Protein AF-0000000073532898 (afdb_homodimer)

Nearest PDB structures (foldseek):
  6els-assembly1_A  TM=5.341E-01  e=1.015E-02  Malus domestica
  6hqj-assembly1_A  TM=5.996E-01  e=2.644E-02  Solanum lycopersicum
  6els-assembly1_A  TM=5.144E-01  e=5.139E-03  Malus domestica
  6hqj-assembly1_A  TM=5.994E-01  e=3.825E-02  Solanum lycopersicum

Sequence (860 aa):
MLACSAAAVEANNNGWRPRVRKELRSLTDREYRCFITGSAVMQSLSTASGRRLYGPKYISYDELIVKHAVATNDPRGDQGHNGPPFMTFHRAFLLELEESLLAICPDMKALPYWDLTLDNPITGKYWNTPNAIMTEKYAGAQDGNALVGSGVITGVWAWRQVKRFIPQQWSPKILKVYNGSAYGLVRGPTNTNYNPLVTRYPTANLATIIKAGNESGISKLPFANEVAVPFSANWLITQGGKLALYYPVQNYLRCLDPKNYPDWMSWGFCCDLTILMNAPSSVDKTKYINPVVKATTLLHAGPHWTTGGMSLTDSKTTGGMSLADSKSIGDMFDVSTSPNEPLMFPIHHANLDRSNMLWQANALKTDRTMLAKFWGYPKSKAEYSTASDGTLLDDVVNSVSPFDRLFSVPPANGWGYTHKELPNYRQISGMLACSAAAVEANNNGWRPRVRKELRSLTDREYRCFITGSAVMQSLSTASGRRLYGPKYISYDELIVKHAVATNDPRGDQGHNGPPFMTFHRAFLLELEESLLAICPDMKALPYWDLTLDNPITGKYWNTPNAIMTEKYAGAQDGNALVGSGVITGVWAWRQVKRFIPQQWSPKILKVYNGSAYGLVRGPTNTNYNPLVTRYPTANLATIIKAGNESGISKLPFANEVAVPFSANWLITQGGKLALYYPVQNYLRCLDPKNYPDWMSWGFCCDLTILMNAPSSVDKTKYINPVVKATTLLHAGPHWTTGGMSLTDSKTTGGMSLADSKSIGDMFDVSTSPNEPLMFPIHHANLDRSNMLWQANALKTDRTMLAKFWGYPKSKAEYSTASDGTLLDDVVNSVSPFDRLFSVPPANGWGYTHKELPNYRQISG

Secondary structure (DSSP, 8-state):
------------TTSPPPEEE-BGGGS-HHHHHHHHHHHHHHHHS-HHHHHHHH-TT---HHHHHHHHHHHHH-TT--TTTSSTHHHHHHHHHHHHHHHHHHHH-GGG-S--B--GGGG-TTT-TTTTSTTSSSSTTTT--SSPBGGGTSB--SSTTTTPBPPBP-GGGS-HHHHTT----TTSBSS-TT-----SB-B------HHHHHHHHHHTTSTTSTTHHHHHSS--TTTTB-TTSSB-----HHHHHHTT-TTTS-SHHHHHHHH-GGGGGG-SSHHHHHHHHHHHTTS-TTTTHHHHHHHH-B--------SSS-------B-TTT-TTTGGGSTTHHHHHHHHHHHHHHHHHHHHHHH-GGGTTTGGG---STTT-TTPPTT-STTS-TTTTS--TTTSSS--TT-S-EEETTSTT-GGGG-/------------TTSPPPEEE-BGGGS-HHHHHHHHHHHHHHHHS-HHHHHHHH-TT---HHHHHHHHHHHHH-TT--TTTSSTHHHHHHHHHHHHHHHHHHHH-GGG-S--B--GGGG-TTT-TTTTSTTSSSSTTTT--SSPBGGGTSB--SSTTTTPBPPBP-GGGS-HHHHTT----TTSBSS-TT-----SB-B------HHHHHHHHHHTTSTTSTTHHHHHTTT-TTTTB-TTSSB-----HHHHHHTT-TTT--SHHHHHHHH-GGGGGG-SSHHHHHHHHHHHTTS-TTTTHHHHHHHH-B-------GGGS-------B-TTT-TTTGGGSTTHHHHHHHHHHHHHHHHHHHHHHH-GGGTTTGGG---STTT-TTPPTT-STTS-TTTTS--TTTSSS--TT-S-EEETTSTT-GGGG-

Foldseek 3Di:
DPPLPQPPQAQPPVRFGFQAAAAQLPDDPLLNVLQLVLLVVLQPDAQVRLCVPLNNLAHHLLLLLLLLLLQCQPPLHRQDPAAQQPLVVLVLSLLSSFSNSCSRPVSNSGQYAHPLQLCACPDHVCPPHCSHCCHQAHQHHLWADVVQPRFAQGHPCHQPFFDFFDPVVDDPLSCVRDRDDPLRTSFHPLALANRRGQHAHFQDFPVVVLVVCVVVCVCVVPCCVVLVVVVVCPQLQPDPRGRDSGAHPVLLVVLLACVLVVFPLLSLQSQAVNHCVLFPDPVRNVVNCVSSSVHNNCLPVSSLRRRWHWDPPDQPPDPPPRPPRNTNIGLSVRSSRNCSSVRCVSNSSVVVNQSVVSSVVNSCVVPVCCVVCVRVFAADCVSRVSDRAQNHVPGQHSVSSGSCSLPPDQPPSGSRHHYSVDRNPVRPPD/DPPLPQPPQAQPPVRFGFQAAAAQLPDDPLLNVLQLVLLVVLQPDAQVRLCVPLNNLAHHLLLLLLLLLLQCQPPLHRLDPEAQQVLVVLVLSLLSSFSNSCSRPVSNSGQYAHPLQLCACPDHVCPPHCSHCCHQAHQHHLWADVVQPRFAQGHPCHQPFFDFFDPVVDDPLSCVRDRDDPLRTSFHPLALANRRGQHAHFQDFPVVVLVVCVVVCVCVVPCCVVLVVVVPQPFLPPDPRGRDSHAHPVLLVVLLACVLVVFPLLSLCSQAVNHCVLFPDPVSNVVNCVSSSVHDNCLPVSSLRRRWHWDPPPQPPDPPPRPPRNTNIGLSVRSSRNCSSVRCVSNSSVVVNQSVVSSVVNSCVVPVCCVVCVRVFAADCVSRVSDRAQNHVPGQHSVSSGSCSLPVDQPPSGSRHHYSVDRNPVPPSD

Organism: NCBI:txid2649997

pLDDT: mean 78.03, std 21.21, range [20.97, 98.81]

InterPro domains:
  IPR002227 Tyrosinase copper-binding domain [PF00264] (60-361)
  IPR002227 Tyrosinase copper-binding domain [PS00497] (81-98)
  IPR008922 Di-copper centre-containing domain superfamily [G3DSA:1.10.1280.10] (2-406)
  IPR008922 Di-copper centre-containing domain superfamily [SSF48056] (18-422)
  IPR050316 Tyrosinase and Hemocyanin [PTHR11474] (14-366)

Structure (mmCIF, N/CA/C/O backbone):
data_AF-0000000073532898-model_v1
#
loop_
_entity.id
_entity.type
_entity.pdbx_description
1 polymer 'Tyrosinase copper-binding domain-containing protein'
#
loop_
_atom_site.group_PDB
_atom_site.id
_atom_site.type_symbol
_atom_site.label_atom_id
_atom_site.label_alt_id
_atom_site.label_comp_id
_atom_site.label_asym_id
_atom_site.label_entity_id
_atom_site.label_seq_id
_atom_site.pdbx_PDB_ins_code
_atom_site.Cartn_x
_atom_site.Cartn_y
_atom_site.Cartn_z
_atom_site.occupancy
_atom_site.B_iso_or_equiv
_atom_site.auth_seq_id
_atom_site.auth_comp_id
_atom_site.auth_asym_id
_atom_site.auth_atom_id
_atom_site.pdbx_PDB_model_num
ATOM 1 N N . MET A 1 1 ? -22.797 -19.781 -31.344 1 20.97 1 MET A N 1
ATOM 2 C CA . MET A 1 1 ? -23.312 -18.719 -30.469 1 20.97 1 MET A CA 1
ATOM 3 C C . MET A 1 1 ? -23.734 -19.281 -29.125 1 20.97 1 MET A C 1
ATOM 5 O O . MET A 1 1 ? -24.906 -19.625 -28.938 1 20.97 1 MET A O 1
ATOM 9 N N . LEU A 1 2 ? -22.922 -20.141 -28.562 1 22.81 2 LEU A N 1
ATOM 10 C CA . LEU A 1 2 ? -23.281 -20.922 -27.375 1 22.81 2 LEU A CA 1
ATOM 11 C C . LEU A 1 2 ? -23.672 -20 -26.219 1 22.81 2 LEU A C 1
ATOM 13 O O . LEU A 1 2 ? -22.859 -19.203 -25.75 1 22.81 2 LEU A O 1
ATOM 17 N N . ALA A 1 3 ? -24.938 -19.703 -26.156 1 25.58 3 ALA A N 1
ATOM 18 C CA . ALA A 1 3 ? -25.672 -19.047 -25.078 1 25.58 3 ALA A CA 1
ATOM 19 C C . ALA A 1 3 ? -25.219 -19.578 -23.719 1 25.58 3 ALA A C 1
ATOM 21 O O . ALA A 1 3 ? -25.469 -20.734 -23.375 1 25.58 3 ALA A O 1
ATOM 22 N N . CYS A 1 4 ? -24.062 -19.188 -23.234 1 30.5 4 CYS A N 1
ATOM 23 C CA . CYS A 1 4 ? -23.547 -19.5 -21.922 1 30.5 4 CYS A CA 1
ATOM 24 C C . CYS A 1 4 ? -24.547 -19.125 -20.828 1 30.5 4 CYS A C 1
ATOM 26 O O . CYS A 1 4 ? -24.734 -17.953 -20.531 1 30.5 4 CYS A O 1
ATOM 28 N N . SER A 1 5 ? -25.625 -19.859 -20.766 1 29.91 5 SER A N 1
ATOM 29 C CA . SER A 1 5 ? -26.609 -19.75 -19.703 1 29.91 5 SER A CA 1
ATOM 30 C C . SER A 1 5 ? -25.938 -19.672 -18.328 1 29.91 5 SER A C 1
ATOM 32 O O . SER A 1 5 ? -24.953 -20.359 -18.078 1 29.91 5 SER A O 1
ATOM 34 N N . ALA A 1 6 ? -26.109 -18.578 -17.625 1 37.19 6 ALA A N 1
ATOM 35 C CA . ALA A 1 6 ? -25.719 -18.359 -16.234 1 37.19 6 ALA A CA 1
ATOM 36 C C . ALA A 1 6 ? -26.109 -19.547 -15.359 1 37.19 6 ALA A C 1
ATOM 38 O O . ALA A 1 6 ? -27.281 -19.703 -15.008 1 37.19 6 ALA A O 1
ATOM 39 N N . ALA A 1 7 ? -25.5 -20.625 -15.516 1 35.31 7 ALA A N 1
ATOM 40 C CA . ALA A 1 7 ? -25.812 -21.734 -14.609 1 35.31 7 ALA A CA 1
ATOM 41 C C . ALA A 1 7 ? -25.672 -21.312 -13.156 1 35.31 7 ALA A C 1
ATOM 43 O O . ALA A 1 7 ? -24.625 -20.812 -12.742 1 35.31 7 ALA A O 1
ATOM 44 N N . ALA A 1 8 ? -26.797 -21 -12.539 1 41.12 8 ALA A N 1
ATOM 45 C CA . ALA A 1 8 ? -26.922 -20.797 -11.094 1 41.12 8 ALA A CA 1
ATOM 46 C C . ALA A 1 8 ? -26.25 -21.938 -10.328 1 41.12 8 ALA A C 1
ATOM 48 O O . ALA A 1 8 ? -26.484 -23.109 -10.602 1 41.12 8 ALA A O 1
ATOM 49 N N . VAL A 1 9 ? -25.031 -21.672 -9.898 1 48.03 9 VAL A N 1
ATOM 50 C CA . VAL A 1 9 ? -24.391 -22.672 -9.047 1 48.03 9 VAL A CA 1
ATOM 51 C C . VAL A 1 9 ? -25.312 -22.984 -7.859 1 48.03 9 VAL A C 1
ATOM 53 O O . VAL A 1 9 ? -25.703 -22.094 -7.109 1 48.03 9 VAL A O 1
ATOM 56 N N . GLU A 1 10 ? -26 -24.156 -7.855 1 47.66 10 GLU A N 1
ATOM 57 C CA . GLU A 1 10 ? -26.906 -24.625 -6.809 1 47.66 10 GLU A CA 1
ATOM 58 C C . GLU A 1 10 ? -26.156 -24.859 -5.5 1 47.66 10 GLU A C 1
ATOM 60 O O . GLU A 1 10 ? -24.953 -25.125 -5.504 1 47.66 10 GLU A O 1
ATOM 65 N N . ALA A 1 11 ? -26.781 -24.469 -4.375 1 52.28 11 ALA A N 1
ATOM 66 C CA . ALA A 1 11 ? -26.281 -24.766 -3.033 1 52.28 11 ALA A CA 1
ATOM 67 C C . ALA A 1 11 ? -25.953 -26.25 -2.881 1 52.28 11 ALA A C 1
ATOM 69 O O . ALA A 1 11 ? -26.641 -27.094 -3.471 1 52.28 11 ALA A O 1
ATOM 70 N N . ASN A 1 12 ? -24.859 -26.469 -2.299 1 53.88 12 ASN A N 1
ATOM 71 C CA . ASN A 1 12 ? -24.594 -27.875 -1.974 1 53.88 12 ASN A CA 1
ATOM 72 C C . ASN A 1 12 ? -25.578 -28.406 -0.941 1 53.88 12 ASN A C 1
ATOM 74 O O . ASN A 1 12 ? -26.469 -27.688 -0.497 1 53.88 12 ASN A O 1
ATOM 78 N N . ASN A 1 13 ? -25.391 -29.625 -0.681 1 52.81 13 ASN A N 1
ATOM 79 C CA . ASN A 1 13 ? -26.312 -30.328 0.206 1 52.81 13 ASN A CA 1
ATOM 80 C C . ASN A 1 13 ? -26.438 -29.625 1.556 1 52.81 13 ASN A C 1
ATOM 82 O O . ASN A 1 13 ? -27.469 -29.734 2.219 1 52.81 13 ASN A O 1
ATOM 86 N N . ASN A 1 14 ? -25.391 -28.984 1.92 1 52.84 14 ASN A N 1
ATOM 87 C CA . ASN A 1 14 ? -25.453 -28.312 3.221 1 52.84 14 ASN A CA 1
ATOM 88 C C . ASN A 1 14 ? -25.938 -26.875 3.1 1 52.84 14 ASN A C 1
ATOM 90 O O . ASN A 1 14 ? -25.891 -26.125 4.066 1 52.84 14 ASN A O 1
ATOM 94 N N . GLY A 1 15 ? -26.359 -26.641 1.876 1 57.47 15 GLY A N 1
ATOM 95 C CA . GLY A 1 15 ? -26.922 -25.312 1.688 1 57.47 15 GLY A CA 1
ATOM 96 C C . GLY A 1 15 ? -25.859 -24.266 1.343 1 57.47 15 GLY A C 1
ATOM 97 O O . GLY A 1 15 ? -26.188 -23.109 1.101 1 57.47 15 GLY A O 1
ATOM 98 N N . TRP A 1 16 ? -24.594 -24.875 1.27 1 62.56 16 TRP A N 1
ATOM 99 C CA . TRP A 1 16 ? -23.5 -23.938 0.969 1 62.56 16 TRP A CA 1
ATOM 100 C C . TRP A 1 16 ? -23.312 -23.797 -0.537 1 62.56 16 TRP A C 1
ATOM 102 O O . TRP A 1 16 ? -23.406 -24.781 -1.275 1 62.56 16 TRP A O 1
ATOM 112 N N . ARG A 1 17 ? -23.172 -22.484 -0.96 1 70 17 ARG A N 1
ATOM 113 C CA . ARG A 1 17 ? -22.859 -22.234 -2.361 1 70 17 ARG A CA 1
ATOM 114 C C . ARG A 1 17 ? -21.375 -21.906 -2.539 1 70 17 ARG A C 1
ATOM 116 O O . ARG A 1 17 ? -20.859 -21.016 -1.877 1 70 17 ARG A O 1
ATOM 123 N N . PRO A 1 18 ? -20.672 -22.75 -3.361 1 80 18 PRO A N 1
ATOM 124 C CA . PRO A 1 18 ? -19.266 -22.453 -3.607 1 80 18 PRO A CA 1
ATOM 125 C C . PRO A 1 18 ? -19.047 -21.109 -4.289 1 80 18 PRO A C 1
ATOM 127 O O . PRO A 1 18 ? -19.922 -20.641 -5.035 1 80 18 PRO A O 1
ATOM 130 N N . ARG A 1 19 ? -17.953 -20.5 -4.004 1 87.06 19 ARG A N 1
ATOM 131 C CA . ARG A 1 19 ? -17.516 -19.328 -4.762 1 87.06 19 ARG A CA 1
ATOM 132 C C . ARG A 1 19 ? -17.219 -19.703 -6.207 1 87.06 19 ARG A C 1
ATOM 134 O O . ARG A 1 19 ? -16.625 -20.75 -6.477 1 87.06 19 ARG A O 1
ATOM 141 N N . VAL A 1 20 ? -17.672 -18.906 -7.113 1 89.44 20 VAL A N 1
ATOM 142 C CA . VAL A 1 20 ? -17.438 -19.188 -8.531 1 89.44 20 VAL A CA 1
ATOM 143 C C . VAL A 1 20 ? -16.438 -18.172 -9.094 1 89.44 20 VAL A C 1
ATOM 145 O O . VAL A 1 20 ? -16.766 -17 -9.266 1 89.44 20 VAL A O 1
ATOM 148 N N . ARG A 1 21 ? -15.25 -18.672 -9.328 1 94.06 21 ARG A N 1
ATOM 149 C CA . ARG A 1 21 ? -14.258 -17.828 -9.977 1 94.06 21 ARG A CA 1
ATOM 150 C C . ARG A 1 21 ? -14.641 -17.547 -11.422 1 94.06 21 ARG A C 1
ATOM 152 O O . ARG A 1 21 ? -15.078 -18.438 -12.148 1 94.06 21 ARG A O 1
ATOM 159 N N . LYS A 1 22 ? -14.539 -16.297 -11.82 1 96 22 LYS A N 1
ATOM 160 C CA . LYS A 1 22 ? -14.875 -15.852 -13.164 1 96 22 LYS A CA 1
ATOM 161 C C . LYS A 1 22 ? -13.641 -15.32 -13.891 1 96 22 LYS A C 1
ATOM 163 O O . LYS A 1 22 ? -12.633 -15 -13.258 1 96 22 LYS A O 1
ATOM 168 N N . GLU A 1 23 ? -13.789 -15.312 -15.25 1 96.88 23 GLU A N 1
ATOM 169 C CA . GLU A 1 23 ? -12.773 -14.633 -16.047 1 96.88 23 GLU A CA 1
ATOM 170 C C . GLU A 1 23 ? -12.711 -13.148 -15.703 1 96.88 23 GLU A C 1
ATOM 172 O O . GLU A 1 23 ? -13.75 -12.484 -15.602 1 96.88 23 GLU A O 1
ATOM 177 N N . LEU A 1 24 ? -11.492 -12.656 -15.508 1 98 24 LEU A N 1
ATOM 178 C CA . LEU A 1 24 ? -11.266 -11.305 -14.992 1 98 24 LEU A CA 1
ATOM 179 C C . LEU A 1 24 ? -12.086 -10.281 -15.773 1 98 24 LEU A C 1
ATOM 181 O O . LEU A 1 24 ? -12.703 -9.398 -15.18 1 98 24 LEU A O 1
ATOM 185 N N . ARG A 1 25 ? -12.148 -10.359 -17.109 1 96.94 25 ARG A N 1
ATOM 186 C CA . ARG A 1 25 ? -12.766 -9.352 -17.969 1 96.94 25 ARG A CA 1
ATOM 187 C C . ARG A 1 25 ? -14.281 -9.523 -18.016 1 96.94 25 ARG A C 1
ATOM 189 O O . ARG A 1 25 ? -14.977 -8.734 -18.656 1 96.94 25 ARG A O 1
ATOM 196 N N . SER A 1 26 ? -14.789 -10.5 -17.297 1 96.19 26 SER A N 1
ATOM 197 C CA . SER A 1 26 ? -16.234 -10.68 -17.172 1 96.19 26 SER A CA 1
ATOM 198 C C . SER A 1 26 ? -16.734 -10.125 -15.852 1 96.19 26 SER A C 1
ATOM 200 O O . SER A 1 26 ? -17.953 -10.125 -15.594 1 96.19 26 SER A O 1
ATOM 202 N N . LEU A 1 27 ? -15.883 -9.641 -15.031 1 97.38 27 LEU A N 1
ATOM 203 C CA . LEU A 1 27 ? -16.281 -9.062 -13.75 1 97.38 27 LEU A CA 1
ATOM 204 C C . LEU A 1 27 ? -17.047 -7.766 -13.953 1 97.38 27 LEU A C 1
ATOM 206 O O . LEU A 1 27 ? -16.797 -7.035 -14.914 1 97.38 27 LEU A O 1
ATOM 210 N N . THR A 1 28 ? -18 -7.512 -13.047 1 97.5 28 THR A N 1
ATOM 211 C CA . THR A 1 28 ? -18.547 -6.164 -12.969 1 97.5 28 THR A CA 1
ATOM 212 C C . THR A 1 28 ? -17.5 -5.176 -12.484 1 97.5 28 THR A C 1
ATOM 214 O O . THR A 1 28 ? -16.469 -5.574 -11.922 1 97.5 28 THR A O 1
ATOM 217 N N . ASP A 1 29 ? -17.719 -3.902 -12.695 1 96.19 29 ASP A N 1
ATOM 218 C CA . ASP A 1 29 ? -16.812 -2.871 -12.219 1 96.19 29 ASP A CA 1
ATOM 219 C C . ASP A 1 29 ? -16.625 -2.953 -10.711 1 96.19 29 ASP A C 1
ATOM 221 O O . ASP A 1 29 ? -15.516 -2.74 -10.203 1 96.19 29 ASP A O 1
ATOM 225 N N . ARG A 1 30 ? -17.688 -3.295 -10.016 1 96.31 30 ARG A N 1
ATOM 226 C CA . ARG A 1 30 ? -17.641 -3.398 -8.555 1 96.31 30 ARG A CA 1
ATOM 227 C C . ARG A 1 30 ? -16.766 -4.566 -8.117 1 96.31 30 ARG A C 1
ATOM 229 O O . ARG A 1 30 ? -15.961 -4.434 -7.203 1 96.31 30 ARG A O 1
ATOM 236 N N . GLU A 1 31 ? -16.906 -5.727 -8.781 1 97 31 GLU A N 1
ATOM 237 C CA . GLU A 1 31 ? -16.094 -6.895 -8.469 1 97 31 GLU A CA 1
ATOM 238 C C . GLU A 1 31 ? -14.617 -6.621 -8.734 1 97 31 GLU A C 1
ATOM 240 O O . GLU A 1 31 ? -13.766 -6.961 -7.91 1 97 31 GLU A O 1
ATOM 245 N N . TYR A 1 32 ? -14.344 -6 -9.844 1 98.25 32 TYR A N 1
ATOM 246 C CA . TYR A 1 32 ? -12.961 -5.699 -10.203 1 98.25 32 TYR A CA 1
ATOM 247 C C . TYR A 1 32 ? -12.352 -4.703 -9.219 1 98.25 32 TYR A C 1
ATOM 249 O O . TYR A 1 32 ? -11.219 -4.887 -8.766 1 98.25 32 TYR A O 1
ATOM 257 N N . ARG A 1 33 ? -13.133 -3.666 -8.891 1 97.94 33 ARG A N 1
ATOM 258 C CA . ARG A 1 33 ? -12.656 -2.67 -7.938 1 97.94 33 ARG A CA 1
ATOM 259 C C . ARG A 1 33 ? -12.359 -3.309 -6.582 1 97.94 33 ARG A C 1
ATOM 261 O O . ARG A 1 33 ? -11.375 -2.959 -5.93 1 97.94 33 ARG A O 1
ATOM 268 N N . CYS A 1 34 ? -13.188 -4.223 -6.199 1 97.5 34 CYS A N 1
ATOM 269 C CA . CYS A 1 34 ? -12.992 -4.91 -4.926 1 97.5 34 CYS A CA 1
ATOM 270 C C . CYS A 1 34 ? -11.719 -5.746 -4.953 1 97.5 34 CYS A C 1
ATOM 272 O O . CYS A 1 34 ? -10.984 -5.797 -3.965 1 97.5 34 CYS A O 1
ATOM 274 N N . PHE A 1 35 ? -11.477 -6.395 -6.109 1 98.75 35 PHE A N 1
ATOM 275 C CA . PHE A 1 35 ? -10.25 -7.172 -6.277 1 98.75 35 PHE A CA 1
ATOM 276 C C . PHE A 1 35 ? -9.023 -6.285 -6.109 1 98.75 35 PHE A C 1
ATOM 278 O O . PHE A 1 35 ? -8.109 -6.613 -5.348 1 98.75 35 PHE A O 1
ATOM 285 N N . ILE A 1 36 ? -9.016 -5.121 -6.73 1 98.81 36 ILE A N 1
ATOM 286 C CA . ILE A 1 36 ? -7.867 -4.219 -6.703 1 98.81 36 ILE A CA 1
ATOM 287 C C . ILE A 1 36 ? -7.758 -3.564 -5.328 1 98.81 36 ILE A C 1
ATOM 289 O O . ILE A 1 36 ? -6.66 -3.434 -4.781 1 98.81 36 ILE A O 1
ATOM 293 N N . THR A 1 37 ? -8.906 -3.203 -4.719 1 98.69 37 THR A N 1
ATOM 294 C CA . THR A 1 37 ? -8.914 -2.602 -3.391 1 98.69 37 THR A CA 1
ATOM 295 C C . THR A 1 37 ? -8.328 -3.559 -2.359 1 98.69 37 THR A C 1
ATOM 297 O O . THR A 1 37 ? -7.473 -3.17 -1.559 1 98.69 37 THR A O 1
ATOM 300 N N . GLY A 1 38 ? -8.805 -4.809 -2.412 1 98.75 38 GLY A N 1
ATOM 301 C CA . GLY A 1 38 ? -8.266 -5.801 -1.495 1 98.75 38 GLY A CA 1
ATOM 302 C C . GLY A 1 38 ? -6.77 -5.988 -1.634 1 98.75 38 GLY A C 1
ATOM 303 O O . GLY A 1 38 ? -6.047 -6.012 -0.635 1 98.75 38 GLY A O 1
ATOM 304 N N . SER A 1 39 ? -6.316 -6.094 -2.869 1 98.75 39 SER A N 1
ATOM 305 C CA . SER A 1 39 ? -4.895 -6.266 -3.135 1 98.75 39 SER A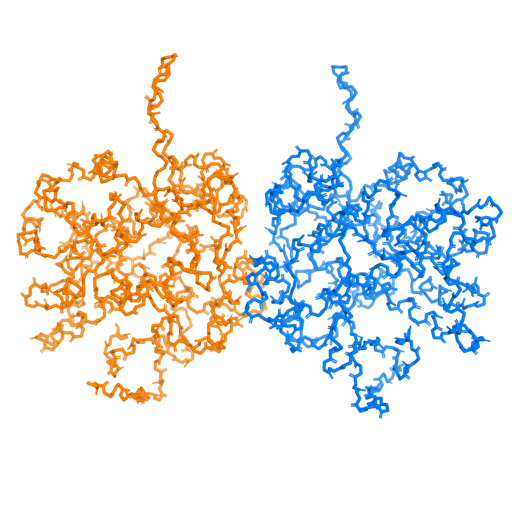 CA 1
ATOM 306 C C . SER A 1 39 ? -4.09 -5.062 -2.654 1 98.75 39 SER A C 1
ATOM 308 O O . SER A 1 39 ? -2.998 -5.215 -2.104 1 98.75 39 SER A O 1
ATOM 310 N N . ALA A 1 40 ? -4.633 -3.871 -2.859 1 98.75 40 ALA A N 1
ATOM 311 C CA . ALA A 1 40 ? -3.965 -2.645 -2.434 1 98.75 40 ALA A CA 1
ATOM 312 C C . ALA A 1 40 ? -3.814 -2.6 -0.917 1 98.75 40 ALA A C 1
ATOM 314 O O . ALA A 1 40 ? -2.754 -2.238 -0.401 1 98.75 40 ALA A O 1
ATOM 315 N N . VAL A 1 41 ? -4.859 -2.986 -0.203 1 98.81 41 VAL A N 1
ATOM 316 C CA . VAL A 1 41 ? -4.84 -3 1.257 1 98.81 41 VAL A CA 1
ATOM 317 C C . VAL A 1 41 ? -3.809 -4.012 1.751 1 98.81 41 VAL A C 1
ATOM 319 O O . VAL A 1 41 ? -3.02 -3.713 2.65 1 98.81 41 VAL A O 1
ATOM 322 N N . MET A 1 42 ? -3.768 -5.156 1.128 1 98.75 42 MET A N 1
ATOM 323 C CA . MET A 1 42 ? -2.84 -6.211 1.528 1 98.75 42 MET A CA 1
ATOM 324 C C . MET A 1 42 ? -1.394 -5.766 1.338 1 98.75 42 MET A C 1
ATOM 326 O O . MET A 1 42 ? -0.5 -6.223 2.051 1 98.75 42 MET A O 1
ATOM 330 N N . GLN A 1 43 ? -1.158 -4.91 0.427 1 98.06 43 GLN A N 1
ATOM 331 C CA . GLN A 1 43 ? 0.189 -4.426 0.144 1 98.06 43 GLN A CA 1
ATOM 332 C C . GLN A 1 43 ? 0.604 -3.346 1.137 1 98.06 43 GLN A C 1
ATOM 334 O O . GLN A 1 43 ? 1.788 -3.025 1.255 1 98.06 43 GLN A O 1
ATOM 339 N N . SER A 1 44 ? -0.354 -2.781 1.858 1 97.94 44 SER A N 1
ATOM 340 C CA . SER A 1 44 ? -0.079 -1.619 2.695 1 97.94 44 SER A CA 1
ATOM 341 C C . SER A 1 44 ? -0.014 -2.002 4.172 1 97.94 44 SER A C 1
ATOM 343 O O . SER A 1 44 ? 0.777 -1.438 4.93 1 97.94 44 SER A O 1
ATOM 345 N N . LEU A 1 45 ? -0.832 -2.992 4.574 1 98.5 45 LEU A N 1
ATOM 346 C CA . LEU A 1 45 ? -0.965 -3.297 5.992 1 98.5 45 LEU A CA 1
ATOM 347 C C . LEU A 1 45 ? -0.241 -4.594 6.344 1 98.5 45 LEU A C 1
ATOM 349 O O . LEU A 1 45 ? -0.279 -5.559 5.574 1 98.5 45 LEU A O 1
ATOM 353 N N . SER A 1 46 ? 0.383 -4.621 7.539 1 97.94 46 SER A N 1
ATOM 354 C CA . SER A 1 46 ? 0.976 -5.848 8.055 1 97.94 46 SER A CA 1
ATOM 355 C C . SER A 1 46 ? -0.094 -6.887 8.383 1 97.94 46 SER A C 1
ATOM 357 O O . SER A 1 46 ? -1.278 -6.555 8.477 1 97.94 46 SER A O 1
ATOM 359 N N . THR A 1 47 ? 0.313 -8.125 8.484 1 97 47 THR A N 1
ATOM 360 C CA . THR A 1 47 ? -0.626 -9.18 8.836 1 97 47 THR A CA 1
ATOM 361 C C . THR A 1 47 ? -1.28 -8.898 10.188 1 97 47 THR A C 1
ATOM 363 O O . THR A 1 47 ? -2.498 -9.031 10.328 1 97 47 THR A O 1
ATOM 366 N N . ALA A 1 48 ? -0.522 -8.453 11.172 1 96.94 48 ALA A N 1
ATOM 367 C CA . ALA A 1 48 ? -1.064 -8.18 12.5 1 96.94 48 ALA A CA 1
ATOM 368 C C . ALA A 1 48 ? -2.113 -7.07 12.445 1 96.94 48 ALA A C 1
ATOM 370 O O . ALA A 1 48 ? -3.205 -7.211 13 1 96.94 48 ALA A O 1
ATOM 371 N N . SER A 1 49 ? -1.791 -5.992 11.742 1 97.31 49 SER A N 1
ATOM 372 C CA . SER A 1 49 ? -2.711 -4.863 11.641 1 97.31 49 SER A CA 1
ATOM 373 C C . SER A 1 49 ? -3.975 -5.246 10.883 1 97.31 49 SER A C 1
ATOM 375 O O . SER A 1 49 ? -5.082 -4.883 11.281 1 97.31 49 SER A O 1
ATOM 377 N N . GLY A 1 50 ? -3.77 -5.961 9.758 1 98.12 50 GLY A N 1
ATOM 378 C CA . GLY A 1 50 ? -4.918 -6.391 8.977 1 98.12 50 GLY A CA 1
ATOM 379 C C . GLY A 1 50 ? -5.844 -7.32 9.734 1 98.12 50 GLY A C 1
ATOM 380 O O . GLY A 1 50 ? -7.066 -7.223 9.609 1 98.12 50 GLY A O 1
ATOM 381 N N . ARG A 1 51 ? -5.281 -8.188 10.57 1 96.62 51 ARG A N 1
ATOM 382 C CA . ARG A 1 51 ? -6.113 -9.117 11.32 1 96.62 51 ARG A CA 1
ATOM 383 C C . ARG A 1 51 ? -6.941 -8.391 12.375 1 96.62 51 ARG A C 1
ATOM 385 O O . ARG A 1 51 ? -8.07 -8.781 12.672 1 96.62 51 ARG A O 1
ATOM 392 N N . ARG A 1 52 ? -6.434 -7.328 12.922 1 96.19 52 ARG A N 1
ATOM 393 C CA . ARG A 1 52 ? -7.195 -6.516 13.867 1 96.19 52 ARG A CA 1
ATOM 394 C C . ARG A 1 52 ? -8.367 -5.832 13.18 1 96.19 52 ARG A C 1
ATOM 396 O O . ARG A 1 52 ? -9.43 -5.648 13.789 1 96.19 52 ARG A O 1
ATOM 403 N N . LEU A 1 53 ? -8.203 -5.543 11.922 1 97.44 53 LEU A N 1
ATOM 404 C CA . LEU A 1 53 ? -9.203 -4.746 11.219 1 97.44 53 LEU A CA 1
ATOM 405 C C . LEU A 1 53 ? -10.203 -5.637 10.492 1 97.44 53 LEU A C 1
ATOM 407 O O . LEU A 1 53 ? -11.391 -5.324 10.438 1 97.44 53 LEU A O 1
ATOM 411 N N . TYR A 1 54 ? -9.703 -6.766 9.906 1 97.06 54 TYR A N 1
ATOM 412 C CA . TYR A 1 54 ? -10.531 -7.488 8.945 1 97.06 54 TYR A CA 1
ATOM 413 C C . TYR A 1 54 ? -10.789 -8.914 9.422 1 97.06 54 TYR A C 1
ATOM 415 O O . TYR A 1 54 ? -11.586 -9.641 8.812 1 97.06 54 TYR A O 1
ATOM 423 N N . GLY A 1 55 ? -10.109 -9.359 10.5 1 94.38 55 GLY A N 1
ATOM 424 C CA . GLY A 1 55 ? -10.336 -10.695 11.031 1 94.38 55 GLY A CA 1
ATOM 425 C C . GLY A 1 55 ? -9.18 -11.641 10.781 1 94.38 55 GLY A C 1
ATOM 426 O O . GLY A 1 55 ? -8.188 -11.266 10.156 1 94.38 55 GLY A O 1
ATOM 427 N N . PRO A 1 56 ? -9.219 -12.836 11.18 1 92.31 56 PRO A N 1
ATOM 428 C CA . PRO A 1 56 ? -8.086 -13.766 11.266 1 92.31 56 PRO A CA 1
ATOM 429 C C . PRO A 1 56 ? -7.652 -14.297 9.906 1 92.31 56 PRO A C 1
ATOM 431 O O . PRO A 1 56 ? -6.551 -14.836 9.766 1 92.31 56 PRO A O 1
ATOM 434 N N . LYS A 1 57 ? -8.438 -14.141 8.867 1 91.44 57 LYS A N 1
ATOM 435 C CA . LYS A 1 57 ? -8.102 -14.688 7.559 1 91.44 57 LYS A CA 1
ATOM 436 C C . LYS A 1 57 ? -7.184 -13.742 6.785 1 91.44 57 LYS A C 1
ATOM 438 O O . LYS A 1 57 ? -6.605 -14.125 5.766 1 91.44 57 LYS A O 1
ATOM 443 N N . TYR A 1 58 ? -7.066 -12.555 7.301 1 95.81 58 TYR A N 1
ATOM 444 C CA . TYR A 1 58 ? -6.223 -11.578 6.617 1 95.81 58 TYR A CA 1
ATOM 445 C C . TYR A 1 58 ? -4.758 -11.992 6.676 1 95.81 58 TYR A C 1
ATOM 447 O O . TYR A 1 58 ? -4.27 -12.43 7.719 1 95.81 58 TYR A O 1
ATOM 455 N N . ILE A 1 59 ? -4.078 -11.812 5.574 1 96.88 59 ILE A N 1
ATOM 456 C CA . ILE A 1 59 ? -2.629 -11.93 5.461 1 96.88 59 ILE A CA 1
ATOM 457 C C . ILE A 1 59 ? -2.092 -10.828 4.559 1 96.88 59 ILE A C 1
ATOM 459 O O . ILE A 1 59 ? -2.715 -10.484 3.551 1 96.88 59 ILE A O 1
ATOM 463 N N . SER A 1 60 ? -0.991 -10.234 4.953 1 98 60 SER A N 1
ATOM 464 C CA . SER A 1 60 ? -0.395 -9.195 4.125 1 98 60 SER A CA 1
ATOM 465 C C . SER A 1 60 ? 0.165 -9.773 2.828 1 98 60 SER A C 1
ATOM 467 O O . SER A 1 60 ? 0.504 -10.953 2.764 1 98 60 SER A O 1
ATOM 469 N N . TYR A 1 61 ? 0.22 -8.945 1.8 1 98.25 61 TYR A N 1
ATOM 470 C CA . TYR A 1 61 ? 0.778 -9.375 0.524 1 98.25 61 TYR A CA 1
ATOM 471 C C . TYR A 1 61 ? 2.258 -9.711 0.662 1 98.25 61 TYR A C 1
ATOM 473 O O . TYR A 1 61 ? 2.758 -10.625 0.001 1 98.25 61 TYR A O 1
ATOM 481 N N . ASP A 1 62 ? 2.986 -9.008 1.521 1 96.38 62 ASP A N 1
ATOM 482 C CA . ASP A 1 62 ? 4.391 -9.297 1.786 1 96.38 62 ASP A CA 1
ATOM 483 C C . ASP A 1 62 ? 4.57 -10.719 2.33 1 96.38 62 ASP A C 1
ATOM 485 O O . ASP A 1 62 ? 5.508 -11.422 1.947 1 96.38 62 ASP A O 1
ATOM 489 N N . GLU A 1 63 ? 3.721 -11.055 3.234 1 96.88 63 GLU A N 1
ATOM 490 C CA . GLU A 1 63 ? 3.812 -12.398 3.791 1 96.88 63 GLU A CA 1
ATOM 491 C C . GLU A 1 63 ? 3.562 -13.453 2.721 1 96.88 63 GLU A C 1
ATOM 493 O O . GLU A 1 63 ? 4.176 -14.523 2.738 1 96.88 63 GLU A O 1
ATOM 498 N N . LEU A 1 64 ? 2.699 -13.172 1.821 1 97.88 64 LEU A N 1
ATOM 499 C CA . LEU A 1 64 ? 2.459 -14.094 0.72 1 97.88 64 LEU A CA 1
ATOM 500 C C . LEU A 1 64 ? 3.691 -14.219 -0.169 1 97.88 64 LEU A C 1
ATOM 502 O O . LEU A 1 64 ? 4.062 -15.32 -0.576 1 97.88 64 LEU A O 1
ATOM 506 N N . ILE A 1 65 ? 4.352 -13.094 -0.516 1 98.5 65 ILE A N 1
ATOM 507 C CA . ILE A 1 65 ? 5.559 -13.125 -1.337 1 98.5 65 ILE A CA 1
ATOM 508 C C . ILE A 1 65 ? 6.637 -13.945 -0.631 1 98.5 65 ILE A C 1
ATOM 510 O O . ILE A 1 65 ? 7.27 -14.805 -1.243 1 98.5 65 ILE A O 1
ATOM 514 N N . VAL A 1 66 ? 6.797 -13.719 0.64 1 98.25 66 VAL A N 1
ATOM 515 C CA . VAL A 1 66 ? 7.828 -14.406 1.409 1 98.25 66 VAL A CA 1
ATOM 516 C C . VAL A 1 66 ? 7.488 -15.891 1.514 1 98.25 66 VAL A C 1
ATOM 518 O O . VAL A 1 66 ? 8.375 -16.75 1.449 1 98.25 66 VAL A O 1
ATOM 521 N N . LYS A 1 67 ? 6.203 -16.203 1.672 1 96.94 67 LYS A N 1
ATOM 522 C CA . LYS A 1 67 ? 5.762 -17.594 1.692 1 96.94 67 LYS A CA 1
ATOM 523 C C . LYS A 1 67 ? 6.156 -18.312 0.407 1 96.94 67 LYS A C 1
ATOM 525 O O . LYS A 1 67 ? 6.633 -19.453 0.447 1 96.94 67 LYS A O 1
ATOM 530 N N . HIS A 1 68 ? 5.961 -17.672 -0.71 1 97.75 68 HIS A N 1
ATOM 531 C CA . HIS A 1 68 ? 6.355 -18.234 -1.994 1 97.75 68 HIS A CA 1
ATOM 532 C C . HIS A 1 68 ? 7.871 -18.391 -2.088 1 97.75 68 HIS A C 1
ATOM 534 O O . HIS A 1 68 ? 8.367 -19.422 -2.535 1 97.75 68 HIS A O 1
ATOM 540 N N . ALA A 1 69 ? 8.594 -17.406 -1.601 1 97.44 69 ALA A N 1
ATOM 541 C CA . ALA A 1 69 ? 10.047 -17.422 -1.638 1 97.44 69 ALA A CA 1
ATOM 542 C C . ALA A 1 69 ? 10.609 -18.547 -0.769 1 97.44 69 ALA A C 1
ATOM 544 O O . ALA A 1 69 ? 11.555 -19.234 -1.16 1 97.44 69 ALA A O 1
ATOM 545 N N . VAL A 1 70 ? 10.008 -18.75 0.377 1 96.62 70 VAL A N 1
ATOM 546 C CA . VAL A 1 70 ? 10.438 -19.797 1.303 1 96.62 70 VAL A CA 1
ATOM 547 C C . VAL A 1 70 ? 10.219 -21.172 0.678 1 96.62 70 VAL A C 1
ATOM 549 O O . VAL A 1 70 ? 11.086 -22.031 0.752 1 96.62 70 VAL A O 1
ATOM 552 N N . ALA A 1 71 ? 9.086 -21.359 0.049 1 94.44 71 ALA A N 1
ATOM 553 C CA . ALA A 1 71 ? 8.789 -22.625 -0.612 1 94.44 71 ALA A CA 1
ATOM 554 C C . ALA A 1 71 ? 9.812 -22.922 -1.704 1 94.44 71 ALA A C 1
ATOM 556 O O . ALA A 1 71 ? 10.289 -24.062 -1.829 1 94.44 71 ALA A O 1
ATOM 557 N N . THR A 1 72 ? 10.18 -21.906 -2.467 1 93 72 THR A N 1
ATOM 558 C CA . THR A 1 72 ? 11.078 -22.047 -3.607 1 93 72 THR A CA 1
ATOM 559 C C . THR A 1 72 ? 12.5 -22.328 -3.143 1 93 72 THR A C 1
ATOM 561 O O . THR A 1 72 ? 13.219 -23.109 -3.777 1 93 72 THR A O 1
ATOM 564 N N . ASN A 1 73 ? 12.836 -21.75 -1.988 1 92.81 73 ASN A N 1
ATOM 565 C CA . ASN A 1 73 ? 14.242 -21.766 -1.604 1 92.81 73 ASN A CA 1
ATOM 566 C C . ASN A 1 73 ? 14.5 -22.734 -0.442 1 92.81 73 ASN A C 1
ATOM 568 O O . ASN A 1 73 ? 15.57 -22.703 0.168 1 92.81 73 ASN A O 1
ATOM 572 N N . ASP A 1 74 ? 13.555 -23.547 -0.13 1 92.19 74 ASP A N 1
ATOM 573 C CA . ASP A 1 74 ? 13.742 -24.516 0.946 1 92.19 74 ASP A CA 1
ATOM 574 C C . ASP A 1 74 ? 14.93 -25.438 0.665 1 92.19 74 ASP A C 1
ATOM 576 O O . ASP A 1 74 ? 15.055 -25.984 -0.435 1 92.19 74 ASP A O 1
ATOM 580 N N . PRO A 1 75 ? 15.789 -25.625 1.656 1 90.94 75 PRO A N 1
ATOM 581 C CA . PRO A 1 75 ? 16.984 -26.422 1.42 1 90.94 75 PRO A CA 1
ATOM 582 C C . PRO A 1 75 ? 16.672 -27.891 1.128 1 90.94 75 PRO A C 1
ATOM 584 O O . PRO A 1 75 ? 17.531 -28.609 0.604 1 90.94 75 PRO A O 1
ATOM 587 N N . ARG A 1 76 ? 15.555 -28.422 1.388 1 88.31 76 ARG A N 1
ATOM 588 C CA . ARG A 1 76 ? 15.172 -29.797 1.128 1 88.31 76 ARG A CA 1
ATOM 589 C C . ARG A 1 76 ? 14.641 -29.969 -0.292 1 88.31 76 ARG A C 1
ATOM 591 O O . ARG A 1 76 ? 14.359 -31.078 -0.731 1 88.31 76 ARG A O 1
ATOM 598 N N . GLY A 1 77 ? 14.508 -28.828 -0.991 1 85.88 77 GLY A N 1
ATOM 599 C CA . GLY A 1 77 ? 14.039 -28.781 -2.365 1 85.88 77 GLY A CA 1
ATOM 600 C C . GLY A 1 77 ? 12.922 -27.781 -2.578 1 85.88 77 GLY A C 1
ATOM 601 O O . GLY A 1 77 ? 12.297 -27.328 -1.618 1 85.88 77 GLY A O 1
ATOM 602 N N . ASP A 1 78 ? 12.688 -27.391 -3.789 1 87.81 78 ASP A N 1
ATOM 603 C CA . ASP A 1 78 ? 11.617 -26.484 -4.16 1 87.81 78 ASP A CA 1
ATOM 604 C C . ASP A 1 78 ? 10.25 -27.094 -3.891 1 87.81 78 ASP A C 1
ATOM 606 O O . ASP A 1 78 ? 9.859 -28.062 -4.547 1 87.81 78 ASP A O 1
ATOM 610 N N . GLN A 1 79 ? 9.492 -26.531 -3.004 1 87.81 79 GLN A N 1
ATOM 611 C CA . GLN A 1 79 ? 8.234 -27.094 -2.537 1 87.81 79 GLN A CA 1
ATOM 612 C C . GLN A 1 79 ? 7.047 -26.453 -3.25 1 87.81 79 GLN A C 1
ATOM 614 O O . GLN A 1 79 ? 5.891 -26.766 -2.959 1 87.81 79 GLN A O 1
ATOM 619 N N . GLY A 1 80 ? 7.355 -25.609 -4.18 1 87.88 80 GLY A N 1
ATOM 620 C CA . GLY A 1 80 ? 6.27 -24.922 -4.863 1 87.88 80 GLY A CA 1
ATOM 621 C C . GLY A 1 80 ? 6.219 -25.219 -6.348 1 87.88 80 GLY A C 1
ATOM 622 O O . GLY A 1 80 ? 5.176 -25.047 -6.984 1 87.88 80 GLY A O 1
ATOM 623 N N . HIS A 1 81 ? 7.359 -25.734 -6.902 1 86.38 81 HIS A N 1
ATOM 624 C CA . HIS A 1 81 ? 7.387 -25.688 -8.359 1 86.38 81 HIS A CA 1
ATOM 625 C C . HIS A 1 81 ? 7.715 -27.062 -8.938 1 86.38 81 HIS A C 1
ATOM 627 O O . HIS A 1 81 ? 7.301 -27.391 -10.055 1 86.38 81 HIS A O 1
ATOM 633 N N . ASN A 1 82 ? 8.359 -27.859 -8.156 1 77.75 82 ASN A N 1
ATOM 634 C CA . ASN A 1 82 ? 8.844 -29.109 -8.742 1 77.75 82 ASN A CA 1
ATOM 635 C C . ASN A 1 82 ? 8.023 -30.297 -8.266 1 77.75 82 ASN A C 1
ATOM 637 O O . ASN A 1 82 ? 7.91 -30.547 -7.062 1 77.75 82 ASN A O 1
ATOM 641 N N . GLY A 1 83 ? 7.438 -30.969 -9.242 1 79.44 83 GLY A N 1
ATOM 642 C CA . GLY A 1 83 ? 6.816 -32.219 -8.883 1 79.44 83 GLY A CA 1
ATOM 643 C C . GLY A 1 83 ? 5.383 -32.094 -8.406 1 79.44 83 GLY A C 1
ATOM 644 O O . GLY A 1 83 ? 4.633 -31.25 -8.938 1 79.44 83 GLY A O 1
ATOM 645 N N . PRO A 1 84 ? 5.004 -32.906 -7.516 1 77.75 84 PRO A N 1
ATOM 646 C CA . PRO A 1 84 ? 3.602 -33 -7.109 1 77.75 84 PRO A CA 1
ATOM 647 C C . PRO A 1 84 ? 3.082 -31.734 -6.457 1 77.75 84 PRO A C 1
ATOM 649 O O . PRO A 1 84 ? 1.895 -31.406 -6.566 1 77.75 84 PRO A O 1
ATOM 652 N N . PRO A 1 85 ? 3.93 -30.969 -5.871 1 79.38 85 PRO A N 1
ATOM 653 C CA . PRO A 1 85 ? 3.393 -29.844 -5.098 1 79.38 85 PRO A CA 1
ATOM 654 C C . PRO A 1 85 ? 2.971 -28.672 -5.973 1 79.38 85 PRO A C 1
ATOM 656 O O . PRO A 1 85 ? 2.322 -27.734 -5.492 1 79.38 85 PRO A O 1
ATOM 659 N N . PHE A 1 86 ? 3.271 -28.672 -7.203 1 87.94 86 PHE A N 1
ATOM 660 C CA . PHE A 1 86 ? 3.064 -27.469 -8.008 1 87.94 86 PHE A CA 1
ATOM 661 C C . PHE A 1 86 ? 1.638 -26.953 -7.852 1 87.94 86 PHE A C 1
ATOM 663 O O . PHE A 1 86 ? 1.425 -25.828 -7.395 1 87.94 86 PHE A O 1
ATOM 670 N N . MET A 1 87 ? 0.665 -27.812 -8.094 1 86.88 87 MET A N 1
ATOM 671 C CA . MET A 1 87 ? -0.711 -27.328 -8.094 1 86.88 87 MET A CA 1
ATOM 672 C C . MET A 1 87 ? -1.269 -27.266 -6.672 1 86.88 87 MET A C 1
ATOM 674 O O . MET A 1 87 ? -2.062 -26.375 -6.348 1 86.88 87 MET A O 1
ATOM 678 N N . THR A 1 88 ? -0.874 -28.25 -5.809 1 84.75 88 THR A N 1
ATOM 679 C CA . THR A 1 88 ? -1.424 -28.234 -4.457 1 84.75 88 THR A CA 1
ATOM 680 C C . THR A 1 88 ? -0.934 -27.016 -3.682 1 84.75 88 THR A C 1
ATOM 682 O O . THR A 1 88 ? -1.709 -26.375 -2.971 1 84.75 88 THR A O 1
ATOM 685 N N . PHE A 1 89 ? 0.346 -26.719 -3.852 1 90.81 89 PHE A N 1
ATOM 686 C CA . PHE A 1 89 ? 0.888 -25.531 -3.207 1 90.81 89 PHE A CA 1
ATOM 687 C C . PHE A 1 89 ? 0.199 -24.266 -3.725 1 90.81 89 PHE A C 1
ATOM 689 O O . PHE A 1 89 ? -0.256 -23.438 -2.938 1 90.81 89 PHE A O 1
ATOM 696 N N . HIS A 1 90 ? 0.158 -24.094 -5.039 1 94.75 90 HIS A N 1
ATOM 697 C CA . HIS A 1 90 ? -0.388 -22.875 -5.613 1 94.75 90 HIS A CA 1
ATOM 698 C C . HIS A 1 90 ? -1.884 -22.75 -5.34 1 94.75 90 HIS A C 1
ATOM 700 O O . HIS A 1 90 ? -2.402 -21.656 -5.164 1 94.75 90 HIS A O 1
ATOM 706 N N . ARG A 1 91 ? -2.57 -23.906 -5.293 1 90.88 91 ARG A N 1
ATOM 707 C CA . ARG A 1 91 ? -3.979 -23.859 -4.914 1 90.88 91 ARG A CA 1
ATOM 708 C C . ARG A 1 91 ? -4.148 -23.344 -3.49 1 90.88 91 ARG A C 1
ATOM 710 O O . ARG A 1 91 ? -5 -22.484 -3.232 1 90.88 91 ARG A O 1
ATOM 717 N N . ALA A 1 92 ? -3.365 -23.875 -2.58 1 90.44 92 ALA A N 1
ATOM 718 C CA . ALA A 1 92 ? -3.42 -23.406 -1.2 1 90.44 92 ALA A CA 1
ATOM 719 C C . ALA A 1 92 ? -3.051 -21.922 -1.114 1 90.44 92 ALA A C 1
ATOM 721 O O . ALA A 1 92 ? -3.699 -21.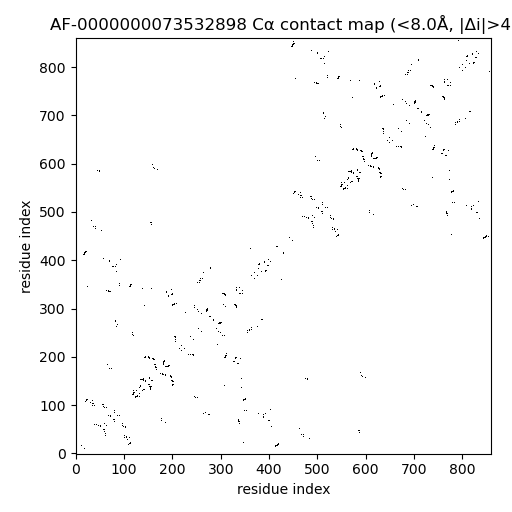156 -0.399 1 90.44 92 ALA A O 1
ATOM 722 N N . PHE A 1 93 ? -2.012 -21.547 -1.816 1 94.69 93 PHE A N 1
ATOM 723 C CA . PHE A 1 93 ? -1.548 -20.156 -1.869 1 94.69 93 PHE A CA 1
ATOM 724 C C . PHE A 1 93 ? -2.664 -19.234 -2.332 1 94.69 93 PHE A C 1
ATOM 726 O O . PHE A 1 93 ? -2.926 -18.203 -1.699 1 94.69 93 PHE A O 1
ATOM 733 N N . LEU A 1 94 ? -3.367 -19.625 -3.389 1 95.69 94 LEU A N 1
ATOM 734 C CA . LEU A 1 94 ? -4.434 -18.812 -3.963 1 95.69 94 LEU A CA 1
ATOM 735 C C . LEU A 1 94 ? -5.641 -18.75 -3.031 1 95.69 94 LEU A C 1
ATOM 737 O O . LEU A 1 94 ? -6.34 -17.75 -2.965 1 95.69 94 LEU A O 1
ATOM 741 N N . LEU A 1 95 ? -5.891 -19.844 -2.371 1 92.25 95 LEU A N 1
ATOM 742 C CA . LEU A 1 95 ? -6.996 -19.844 -1.419 1 92.25 95 LEU A CA 1
ATOM 743 C C . LEU A 1 95 ? -6.734 -18.875 -0.271 1 92.25 95 LEU A C 1
ATOM 745 O O . LEU A 1 95 ? -7.637 -18.156 0.163 1 92.25 95 LEU A O 1
ATOM 749 N N . GLU A 1 96 ? -5.52 -18.922 0.228 1 93.31 96 GLU A N 1
ATOM 750 C CA . GLU A 1 96 ? -5.164 -17.984 1.291 1 93.31 96 GLU A CA 1
ATOM 751 C C . GLU A 1 96 ? -5.273 -16.547 0.812 1 93.31 96 GLU A C 1
ATOM 753 O O . GLU A 1 96 ? -5.789 -15.68 1.528 1 93.31 96 GLU A O 1
ATOM 758 N N . LEU A 1 97 ? -4.77 -16.234 -0.375 1 96.81 97 LEU A N 1
ATOM 759 C CA . LEU A 1 97 ? -4.906 -14.914 -0.98 1 96.81 97 LEU A CA 1
ATOM 760 C C . LEU A 1 97 ? -6.375 -14.523 -1.122 1 96.81 97 LEU A C 1
ATOM 762 O O . LEU A 1 97 ? -6.77 -13.422 -0.742 1 96.81 97 LEU A O 1
ATOM 766 N N . GLU A 1 98 ? -7.164 -15.438 -1.628 1 95.31 98 GLU A N 1
ATOM 767 C CA . GLU A 1 98 ? -8.586 -15.203 -1.879 1 95.31 98 GLU A CA 1
ATOM 768 C C . GLU A 1 98 ? -9.328 -14.906 -0.581 1 95.31 98 GLU A C 1
ATOM 770 O O . GLU A 1 98 ? -10.164 -14 -0.529 1 95.31 98 GLU A O 1
ATOM 775 N N . GLU A 1 99 ? -9.047 -15.656 0.433 1 92.38 99 GLU A N 1
ATOM 776 C CA . GLU A 1 99 ? -9.703 -15.438 1.721 1 92.38 99 GLU A CA 1
ATOM 777 C C . GLU A 1 99 ? -9.344 -14.07 2.297 1 92.38 99 GLU A C 1
ATOM 779 O O . GLU A 1 99 ? -10.188 -13.398 2.885 1 92.38 99 GLU A O 1
ATOM 784 N N . SER A 1 100 ? -8.109 -13.727 2.186 1 95.69 100 SER A N 1
ATOM 785 C CA . SER A 1 100 ? -7.691 -12.406 2.658 1 95.69 100 SER A CA 1
ATOM 786 C C . SER A 1 100 ? -8.391 -11.297 1.887 1 95.69 100 SER A C 1
ATOM 788 O O . SER A 1 100 ? -8.875 -10.328 2.482 1 95.69 100 SER A O 1
ATOM 790 N N . LEU A 1 101 ? -8.461 -11.43 0.548 1 97.38 101 LEU A N 1
ATOM 791 C CA . LEU A 1 101 ? -9.156 -10.461 -0.293 1 97.38 101 LEU A CA 1
ATOM 792 C C . LEU A 1 101 ? -10.617 -10.328 0.117 1 97.38 101 LEU A C 1
ATOM 794 O O . LEU A 1 101 ? -11.133 -9.219 0.242 1 97.38 101 LEU A O 1
ATOM 798 N N . LEU A 1 102 ? -11.266 -11.406 0.391 1 93.81 102 LEU A N 1
ATOM 799 C CA . LEU A 1 102 ? -12.688 -11.43 0.73 1 93.81 102 LEU A CA 1
ATOM 800 C C . LEU A 1 102 ? -12.922 -10.852 2.123 1 93.81 102 LEU A C 1
ATOM 802 O O . LEU A 1 102 ? -13.969 -10.258 2.383 1 93.81 102 LEU A O 1
ATOM 806 N N . ALA A 1 103 ? -11.945 -11.07 2.998 1 93.94 103 ALA A N 1
ATOM 807 C CA . ALA A 1 103 ? -12.047 -10.461 4.32 1 93.94 103 ALA A CA 1
ATOM 808 C C . ALA A 1 103 ? -12.102 -8.938 4.219 1 93.94 103 ALA A C 1
ATOM 810 O O . ALA A 1 103 ? -12.773 -8.281 5.016 1 93.94 103 ALA A O 1
ATOM 811 N N . ILE A 1 104 ? -11.438 -8.383 3.244 1 97.56 104 ILE A N 1
ATOM 812 C CA . ILE A 1 104 ? -11.367 -6.938 3.061 1 97.56 104 ILE A CA 1
ATOM 813 C C . ILE A 1 104 ? -12.586 -6.457 2.275 1 97.56 104 ILE A C 1
ATOM 815 O O . ILE A 1 104 ? -13.211 -5.457 2.641 1 97.56 104 ILE A O 1
ATOM 819 N N . CYS A 1 105 ? -12.891 -7.148 1.215 1 96.69 105 CYS A N 1
ATOM 820 C CA . CYS A 1 105 ? -13.953 -6.734 0.31 1 96.69 105 CYS A CA 1
ATOM 821 C C . CYS A 1 105 ? -14.758 -7.938 -0.17 1 96.69 105 CYS A C 1
ATOM 823 O O . CYS A 1 105 ? -14.5 -8.469 -1.25 1 96.69 105 CYS A O 1
ATOM 825 N N . PRO A 1 106 ? -15.766 -8.289 0.522 1 93.62 106 PRO A N 1
ATOM 826 C CA . PRO A 1 106 ? -16.547 -9.492 0.201 1 93.62 106 PRO A CA 1
ATOM 827 C C . PRO A 1 106 ? -17.281 -9.375 -1.128 1 93.62 106 PRO A C 1
ATOM 829 O O . PRO A 1 106 ? -17.672 -10.391 -1.716 1 93.62 106 PRO A O 1
ATOM 832 N N . ASP A 1 107 ? -17.422 -8.18 -1.653 1 94.38 107 ASP A N 1
ATOM 833 C CA . ASP A 1 107 ? -18.141 -7.977 -2.91 1 94.38 107 ASP A CA 1
ATOM 834 C C . ASP A 1 107 ? -17.328 -8.516 -4.09 1 94.38 107 ASP A C 1
ATOM 836 O O . ASP A 1 107 ? -17.859 -8.656 -5.195 1 94.38 107 ASP A O 1
ATOM 840 N N . MET A 1 108 ? -16.047 -8.852 -3.873 1 95.12 108 MET A N 1
ATOM 841 C CA . MET A 1 108 ? -15.25 -9.469 -4.922 1 95.12 108 MET A CA 1
ATOM 842 C C . MET A 1 108 ? -15.836 -10.82 -5.336 1 95.12 108 MET A C 1
ATOM 844 O O . MET A 1 108 ? -15.727 -11.219 -6.492 1 95.12 108 MET A O 1
ATOM 848 N N . LYS A 1 109 ? -16.484 -11.523 -4.332 1 92.62 109 LYS A N 1
ATOM 849 C CA . LYS A 1 109 ? -17.156 -12.812 -4.48 1 92.62 109 LYS A CA 1
ATOM 850 C C . LYS A 1 109 ? -16.156 -13.945 -4.613 1 92.62 109 LYS A C 1
ATOM 852 O O . LYS A 1 109 ? -16.141 -14.867 -3.789 1 92.62 109 LYS A O 1
ATOM 857 N N . ALA A 1 110 ? -15.227 -13.891 -5.605 1 94.38 110 ALA A N 1
ATOM 858 C CA . ALA A 1 110 ? -14.203 -14.922 -5.793 1 94.38 110 ALA A CA 1
ATOM 859 C C . ALA A 1 110 ? -13 -14.367 -6.551 1 94.38 110 ALA A C 1
ATOM 861 O O . ALA A 1 110 ? -13.109 -13.359 -7.254 1 94.38 110 ALA A O 1
ATOM 862 N N . LEU A 1 111 ? -11.875 -14.977 -6.332 1 97.25 111 LEU A N 1
ATOM 863 C CA . LEU A 1 111 ? -10.664 -14.617 -7.062 1 97.25 111 LEU A CA 1
ATOM 864 C C . LEU A 1 111 ? -10.844 -14.844 -8.562 1 97.25 111 LEU A C 1
ATOM 866 O O . LEU A 1 111 ? -11.273 -15.914 -8.984 1 97.25 111 LEU A O 1
ATOM 870 N N . PRO A 1 112 ? -10.609 -13.836 -9.375 1 98.12 112 PRO A N 1
ATOM 871 C CA . PRO A 1 112 ? -10.742 -14.031 -10.82 1 98.12 112 PRO A CA 1
ATOM 872 C C . PRO A 1 112 ? -9.555 -14.781 -11.43 1 98.12 112 PRO A C 1
ATOM 874 O O . PRO A 1 112 ? -8.508 -14.906 -10.789 1 98.12 112 PRO A O 1
ATOM 877 N N . TYR A 1 113 ? -9.75 -15.289 -12.617 1 97.75 113 TYR A N 1
ATOM 878 C CA . TYR A 1 113 ? -8.68 -15.898 -13.391 1 97.75 113 TYR A CA 1
ATOM 879 C C . TYR A 1 113 ? -8.523 -15.203 -14.742 1 97.75 113 TYR A C 1
ATOM 881 O O . TYR A 1 113 ? -9.398 -14.445 -15.164 1 97.75 113 TYR A O 1
ATOM 889 N N . TRP A 1 114 ? -7.391 -15.359 -15.367 1 97 114 TRP A N 1
ATOM 890 C CA . TRP A 1 114 ? -7.09 -14.844 -16.703 1 97 114 TRP A CA 1
ATOM 891 C C . TRP A 1 114 ? -6.965 -15.984 -17.703 1 97 114 TRP A C 1
ATOM 893 O O . TRP A 1 114 ? -5.988 -16.734 -17.672 1 97 114 TRP A O 1
ATOM 903 N N . ASP A 1 115 ? -7.988 -16.078 -18.531 1 94.06 115 ASP A N 1
ATOM 904 C CA . ASP A 1 115 ? -7.891 -17.016 -19.656 1 94.06 115 ASP A CA 1
ATOM 905 C C . ASP A 1 115 ? -6.988 -16.453 -20.75 1 94.06 115 ASP A C 1
ATOM 907 O O . ASP A 1 115 ? -7.453 -15.719 -21.625 1 94.06 115 ASP A O 1
ATOM 911 N N . LEU A 1 116 ? -5.754 -16.891 -20.719 1 90.88 116 LEU A N 1
ATOM 912 C CA . LEU A 1 116 ? -4.738 -16.328 -21.609 1 90.88 116 LEU A CA 1
ATOM 913 C C . LEU A 1 116 ? -5.039 -16.656 -23.062 1 90.88 116 LEU A C 1
ATOM 915 O O . LEU A 1 116 ? -4.52 -16 -23.969 1 90.88 116 LEU A O 1
ATOM 919 N N . THR A 1 117 ? -5.895 -17.625 -23.328 1 87.19 117 THR A N 1
ATOM 920 C CA . THR A 1 117 ? -6.211 -17.984 -24.703 1 87.19 117 THR A CA 1
ATOM 921 C C . THR A 1 117 ? -7.023 -16.875 -25.375 1 87.19 117 THR A C 1
ATOM 923 O O . THR A 1 117 ? -7.051 -16.781 -26.609 1 87.19 117 THR A O 1
ATOM 926 N N . LEU A 1 118 ? -7.68 -16.062 -24.594 1 91.31 118 LEU A N 1
ATOM 927 C CA . LEU A 1 118 ? -8.516 -14.984 -25.125 1 91.31 118 LEU A CA 1
ATOM 928 C C . LEU A 1 118 ? -7.656 -13.82 -25.609 1 91.31 118 LEU A C 1
ATOM 930 O O . LEU A 1 118 ? -8.148 -12.93 -26.297 1 91.31 118 LEU A O 1
ATOM 934 N N . ASP A 1 119 ? -6.348 -13.859 -25.312 1 87.94 119 ASP A N 1
ATOM 935 C CA . ASP A 1 119 ? -5.43 -12.805 -25.734 1 87.94 119 ASP A CA 1
ATOM 936 C C . ASP A 1 119 ? -4.496 -13.305 -26.828 1 87.94 119 ASP A C 1
ATOM 938 O O . ASP A 1 119 ? -3.529 -12.625 -27.188 1 87.94 119 ASP A O 1
ATOM 942 N N . ASN A 1 120 ? -4.816 -14.469 -27.266 1 78.69 120 ASN A N 1
ATOM 943 C CA . ASN A 1 120 ? -4.043 -15.016 -28.375 1 78.69 120 ASN A CA 1
ATOM 944 C C . ASN A 1 120 ? -4.129 -14.117 -29.609 1 78.69 120 ASN A C 1
ATOM 946 O O . ASN A 1 120 ? -5.215 -13.656 -29.969 1 78.69 120 ASN A O 1
ATOM 950 N N . PRO A 1 121 ? -2.977 -13.914 -30.281 1 77.31 121 PRO A N 1
ATOM 951 C CA . PRO A 1 121 ? -2.969 -12.984 -31.406 1 77.31 121 PRO A CA 1
ATOM 952 C C . PRO A 1 121 ? -3.738 -13.508 -32.625 1 77.31 121 PRO A C 1
ATOM 954 O O . PRO A 1 121 ? -4.082 -12.734 -33.5 1 77.31 121 PRO A O 1
ATOM 957 N N . ILE A 1 122 ? -3.959 -14.703 -32.688 1 74.31 122 ILE A N 1
ATOM 958 C CA . ILE A 1 122 ? -4.578 -15.289 -33.875 1 74.31 122 ILE A CA 1
ATOM 959 C C . ILE A 1 122 ? -6.078 -15.445 -33.625 1 74.31 122 ILE A C 1
ATOM 961 O O . ILE A 1 122 ? -6.887 -15.039 -34.469 1 74.31 122 ILE A O 1
ATOM 965 N N . THR A 1 123 ? -6.461 -15.906 -32.469 1 75.69 123 THR A N 1
ATOM 966 C CA . THR A 1 123 ? -7.859 -16.297 -32.281 1 75.69 123 THR A CA 1
ATOM 967 C C . THR A 1 123 ? -8.469 -15.578 -31.094 1 75.69 123 THR A C 1
ATOM 969 O O . THR A 1 123 ? -9.68 -15.664 -30.859 1 75.69 123 THR A O 1
ATOM 972 N N . GLY A 1 124 ? -7.715 -14.945 -30.344 1 83.38 124 GLY A N 1
ATOM 973 C CA . GLY A 1 124 ? -8.203 -14.383 -29.094 1 83.38 124 GLY A CA 1
ATOM 974 C C . GLY A 1 124 ? -9.156 -13.219 -29.297 1 83.38 124 GLY A C 1
ATOM 975 O O . GLY A 1 124 ? -8.852 -12.289 -30.047 1 83.38 124 GLY A O 1
ATOM 976 N N . LYS A 1 125 ? -10.211 -13.211 -28.609 1 90.19 125 LYS A N 1
ATOM 977 C CA . LYS A 1 125 ? -11.25 -12.203 -28.766 1 90.19 125 LYS A CA 1
ATOM 978 C C . LYS A 1 125 ? -10.789 -10.836 -28.25 1 90.19 125 LYS A C 1
ATOM 980 O O . LYS A 1 125 ? -11.273 -9.797 -28.703 1 90.19 125 LYS A O 1
ATOM 985 N N . TYR A 1 126 ? -9.852 -10.875 -27.297 1 90.88 126 TYR A N 1
ATOM 986 C CA . TYR A 1 126 ? -9.477 -9.609 -26.688 1 90.88 126 TYR A CA 1
ATOM 987 C C . TYR A 1 126 ? -8.156 -9.094 -27.25 1 90.88 126 TYR A C 1
ATOM 989 O O . TYR A 1 126 ? -7.723 -7.988 -26.938 1 90.88 126 TYR A O 1
ATOM 997 N N . TRP A 1 127 ? -7.586 -9.844 -28.125 1 84.88 127 TRP A N 1
ATOM 998 C CA . TRP A 1 127 ? -6.305 -9.422 -28.688 1 84.88 127 TRP A CA 1
ATOM 999 C C . TRP A 1 127 ? -6.426 -8.078 -29.391 1 84.88 127 TRP A C 1
ATOM 1001 O O . TRP A 1 127 ? -7.316 -7.879 -30.219 1 84.88 127 TRP A O 1
ATOM 1011 N N . ASN A 1 128 ? -5.586 -7.176 -29 1 84.5 128 ASN A N 1
ATOM 1012 C CA . ASN A 1 128 ? -5.504 -5.844 -29.594 1 84.5 128 ASN A CA 1
ATOM 1013 C C . ASN A 1 128 ? -6.797 -5.059 -29.391 1 84.5 128 ASN A C 1
ATOM 1015 O O . ASN A 1 128 ? -7.254 -4.371 -30.297 1 84.5 128 ASN A O 1
ATOM 1019 N N . THR A 1 129 ? -7.492 -5.309 -28.375 1 92.62 129 THR A N 1
ATOM 1020 C CA . THR A 1 129 ? -8.648 -4.531 -27.953 1 92.62 129 THR A CA 1
ATOM 1021 C C . THR A 1 129 ? -8.391 -3.844 -26.609 1 92.62 129 THR A C 1
ATOM 1023 O O . THR A 1 129 ? -7.41 -4.152 -25.938 1 92.62 129 THR A O 1
ATOM 1026 N N . PRO A 1 130 ? -9.211 -2.951 -26.219 1 92.56 130 PRO A N 1
ATOM 1027 C CA . PRO A 1 130 ? -9.047 -2.295 -24.922 1 92.56 130 PRO A CA 1
ATOM 1028 C C . PRO A 1 130 ? -9.219 -3.258 -23.75 1 92.56 130 PRO A C 1
ATOM 1030 O O . PRO A 1 130 ? -8.906 -2.908 -22.609 1 92.56 130 PRO A O 1
ATOM 1033 N N . ASN A 1 131 ? -9.68 -4.484 -24.094 1 93.88 131 ASN A N 1
ATOM 1034 C CA . ASN A 1 131 ? -9.906 -5.465 -23.031 1 93.88 131 ASN A CA 1
ATOM 1035 C C . ASN A 1 131 ? -8.773 -6.48 -22.953 1 93.88 131 ASN A C 1
ATOM 1037 O O . ASN A 1 131 ? -8.828 -7.422 -22.156 1 93.88 131 ASN A O 1
ATOM 1041 N N . ALA A 1 132 ? -7.773 -6.27 -23.781 1 93.56 132 ALA A N 1
ATOM 1042 C CA . ALA A 1 132 ? -6.594 -7.121 -23.656 1 93.56 132 ALA A CA 1
ATOM 1043 C C . ALA A 1 132 ? -5.973 -6.977 -22.266 1 93.56 132 ALA A C 1
ATOM 1045 O O . ALA A 1 132 ? -6.062 -5.914 -21.641 1 93.56 132 ALA A O 1
ATOM 1046 N N . ILE A 1 133 ? -5.312 -8.047 -21.766 1 95.44 133 ILE A N 1
ATOM 1047 C CA . ILE A 1 133 ? -4.801 -8.062 -20.406 1 95.44 133 ILE A CA 1
ATOM 1048 C C . ILE A 1 133 ? -3.682 -7.039 -20.25 1 95.44 133 ILE A C 1
ATOM 1050 O O . ILE A 1 133 ? -3.502 -6.449 -19.188 1 95.44 133 ILE A O 1
ATOM 1054 N N . MET A 1 134 ? -2.938 -6.82 -21.391 1 92.38 134 MET A N 1
ATOM 1055 C CA . MET A 1 134 ? -1.81 -5.895 -21.359 1 92.38 134 MET A CA 1
ATOM 1056 C C . MET A 1 134 ? -2.246 -4.488 -21.766 1 92.38 134 MET A C 1
ATOM 1058 O O . MET A 1 134 ? -1.704 -3.92 -22.719 1 92.38 134 MET A O 1
ATOM 1062 N N . THR A 1 135 ? -3.209 -3.945 -21.109 1 95.44 135 THR A N 1
ATOM 1063 C CA . THR A 1 135 ? -3.713 -2.596 -21.328 1 95.44 135 THR A CA 1
ATOM 1064 C C . THR A 1 135 ? -3.715 -1.787 -20.047 1 95.44 135 THR A C 1
ATOM 1066 O O . THR A 1 135 ? -3.482 -2.334 -18.969 1 95.44 135 THR A O 1
ATOM 1069 N N . GLU A 1 136 ? -4.023 -0.539 -20.125 1 96.06 136 GLU A N 1
ATOM 1070 C CA . GLU A 1 136 ? -3.998 0.393 -19 1 96.06 136 GLU A CA 1
ATOM 1071 C C . GLU A 1 136 ? -5.004 -0.01 -17.922 1 96.06 136 GLU A C 1
ATOM 1073 O O . GLU A 1 136 ? -4.773 0.221 -16.734 1 96.06 136 GLU A O 1
ATOM 1078 N N . LYS A 1 137 ? -6.031 -0.612 -18.344 1 96.38 137 LYS A N 1
ATOM 1079 C CA . LYS A 1 137 ? -7.086 -1.001 -17.422 1 96.38 137 LYS A CA 1
ATOM 1080 C C . LYS A 1 137 ? -6.629 -2.146 -16.516 1 96.38 137 LYS A C 1
ATOM 1082 O O . LYS A 1 137 ? -7.047 -2.242 -15.367 1 96.38 137 LYS A O 1
ATOM 1087 N N . TYR A 1 138 ? -5.734 -2.967 -17.078 1 97.69 138 TYR A N 1
ATOM 1088 C CA . TYR A 1 138 ? -5.359 -4.18 -16.359 1 97.69 138 TYR A CA 1
ATOM 1089 C C . TYR A 1 138 ? -3.867 -4.188 -16.047 1 97.69 138 TYR A C 1
ATOM 1091 O O . TYR A 1 138 ? -3.377 -3.336 -15.305 1 97.69 138 TYR A O 1
ATOM 1099 N N . ALA A 1 139 ? -3.033 -4.988 -16.734 1 96.62 139 ALA A N 1
ATOM 1100 C CA . ALA A 1 139 ? -1.654 -5.246 -16.328 1 96.62 139 ALA A CA 1
ATOM 1101 C C . ALA A 1 139 ? -0.716 -4.164 -16.859 1 96.62 139 ALA A C 1
ATOM 1103 O O . ALA A 1 139 ? 0.417 -4.035 -16.391 1 96.62 139 ALA A O 1
ATOM 1104 N N . GLY A 1 140 ? -1.133 -3.354 -17.812 1 96.06 140 GLY A N 1
ATOM 1105 C CA . GLY A 1 140 ? -0.231 -2.404 -18.438 1 96.06 140 GLY A CA 1
ATOM 1106 C C . GLY A 1 140 ? 0.67 -3.041 -19.484 1 96.06 140 GLY A C 1
ATOM 1107 O O . GLY A 1 140 ? 0.431 -4.172 -19.906 1 96.06 140 GLY A O 1
ATOM 1108 N N . ALA A 1 141 ? 1.651 -2.379 -19.922 1 92 141 ALA A N 1
ATOM 1109 C CA . ALA A 1 141 ? 2.549 -2.814 -20.984 1 92 141 ALA A CA 1
ATOM 1110 C C . ALA A 1 141 ? 3.289 -4.09 -20.594 1 92 141 ALA A C 1
ATOM 1112 O O . ALA A 1 141 ? 3.674 -4.258 -19.438 1 92 141 ALA A O 1
ATOM 1113 N N . GLN A 1 142 ? 3.498 -4.926 -21.531 1 87.12 142 GLN A N 1
ATOM 1114 C CA . GLN A 1 142 ? 4.215 -6.176 -21.312 1 87.12 142 GLN A CA 1
ATOM 1115 C C . GLN A 1 142 ? 5.672 -5.914 -20.938 1 87.12 142 GLN A C 1
ATOM 1117 O O . GLN A 1 142 ? 6.234 -6.605 -20.078 1 87.12 142 GLN A O 1
ATOM 1122 N N . ASP A 1 143 ? 6.254 -4.918 -21.641 1 86.25 143 ASP A N 1
ATOM 1123 C CA . ASP A 1 143 ? 7.617 -4.508 -21.312 1 86.25 143 ASP A CA 1
ATOM 1124 C C . ASP A 1 143 ? 7.621 -3.27 -20.422 1 86.25 143 ASP A C 1
ATOM 1126 O O . ASP A 1 143 ? 6.816 -2.357 -20.609 1 86.25 143 ASP A O 1
ATOM 1130 N N . GLY A 1 144 ? 8.461 -3.311 -19.406 1 92.69 144 GLY A N 1
ATOM 1131 C CA . GLY A 1 144 ? 8.641 -2.113 -18.609 1 92.69 144 GLY A CA 1
ATOM 1132 C C . GLY A 1 144 ? 9.258 -0.961 -19.375 1 92.69 144 GLY A C 1
ATOM 1133 O O . GLY A 1 144 ? 9.703 -1.139 -20.516 1 92.69 144 GLY A O 1
ATOM 1134 N N . ASN A 1 145 ? 9.188 0.226 -18.828 1 94.75 145 ASN A N 1
ATOM 1135 C CA . ASN A 1 145 ? 9.695 1.434 -19.469 1 94.75 145 ASN A CA 1
ATOM 1136 C C . ASN A 1 145 ? 11.203 1.577 -19.281 1 94.75 145 ASN A C 1
ATOM 1138 O O . ASN A 1 145 ? 11.688 1.604 -18.141 1 94.75 145 ASN A O 1
ATOM 1142 N N . ALA A 1 146 ? 11.984 1.729 -20.297 1 89.69 146 ALA A N 1
ATOM 1143 C CA . ALA A 1 146 ? 13.445 1.773 -20.281 1 89.69 146 ALA A CA 1
ATOM 1144 C C . ALA A 1 146 ? 13.945 3.004 -19.531 1 89.69 146 ALA A C 1
ATOM 1146 O O . ALA A 1 146 ? 15.016 2.973 -18.922 1 89.69 146 ALA A O 1
ATOM 1147 N N . LEU A 1 147 ? 13.195 4.082 -19.484 1 92.8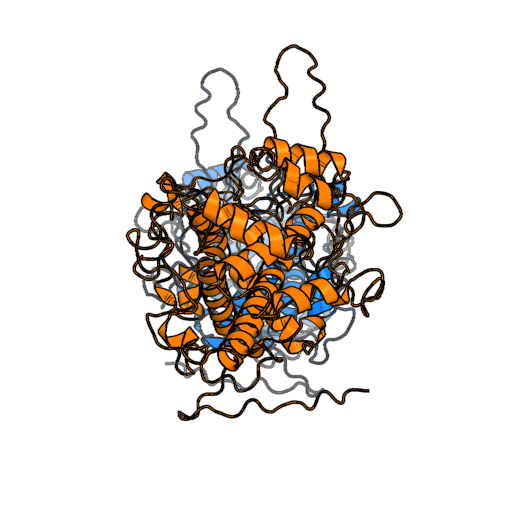8 147 LEU A N 1
ATOM 1148 C CA . LEU A 1 147 ? 13.609 5.332 -18.844 1 92.88 147 LEU A CA 1
ATOM 1149 C C . LEU A 1 147 ? 13.68 5.18 -17.328 1 92.88 147 LEU A C 1
ATOM 1151 O O . LEU A 1 147 ? 14.305 5.996 -16.656 1 92.88 147 LEU A O 1
ATOM 1155 N N . VAL A 1 148 ? 12.992 4.16 -16.844 1 96.31 148 VAL A N 1
ATOM 1156 C CA . VAL A 1 148 ? 13.031 3.91 -15.398 1 96.31 148 VAL A CA 1
ATOM 1157 C C . VAL A 1 148 ? 13.531 2.492 -15.133 1 96.31 148 VAL A C 1
ATOM 1159 O O . VAL A 1 148 ? 13.055 1.814 -14.227 1 96.31 148 VAL A O 1
ATOM 1162 N N . GLY A 1 149 ? 14.43 1.979 -15.945 1 91.75 149 GLY A N 1
ATOM 1163 C CA . GLY A 1 149 ? 15.094 0.697 -15.75 1 91.75 149 GLY A CA 1
ATOM 1164 C C . GLY A 1 149 ? 14.172 -0.488 -15.977 1 91.75 149 GLY A C 1
ATOM 1165 O O . GLY A 1 149 ? 14.211 -1.465 -15.227 1 91.75 149 GLY A O 1
ATOM 1166 N N . SER A 1 150 ? 13.18 -0.394 -16.938 1 93.31 150 SER A N 1
ATOM 1167 C CA . SER A 1 150 ? 12.195 -1.417 -17.266 1 93.31 150 SER A CA 1
ATOM 1168 C C . SER A 1 150 ? 11.156 -1.566 -16.156 1 93.31 150 SER A C 1
ATOM 1170 O O . SER A 1 150 ? 10.633 -2.66 -15.945 1 93.31 150 SER A O 1
ATOM 1172 N N . GLY A 1 151 ? 10.977 -0.448 -15.398 1 96.44 151 GLY A N 1
ATOM 1173 C CA . GLY A 1 151 ? 9.93 -0.426 -14.391 1 96.44 151 GLY A CA 1
ATOM 1174 C C . GLY A 1 151 ? 8.531 -0.39 -14.984 1 96.44 151 GLY A C 1
ATOM 1175 O O . GLY A 1 151 ? 8.328 0.138 -16.078 1 96.44 151 GLY A O 1
ATOM 1176 N N . VAL A 1 152 ? 7.605 -0.98 -14.344 1 97.5 152 VAL A N 1
ATOM 1177 C CA . VAL A 1 152 ? 6.203 -0.961 -14.758 1 97.5 152 VAL A CA 1
ATOM 1178 C C . VAL A 1 152 ? 5.582 0.392 -14.422 1 97.5 152 VAL A C 1
ATOM 1180 O O . VAL A 1 152 ? 5.398 0.723 -13.25 1 97.5 152 VAL A O 1
ATOM 1183 N N . ILE A 1 153 ? 5.203 1.234 -15.453 1 97.81 153 ILE A N 1
ATOM 1184 C CA . ILE A 1 153 ? 4.68 2.568 -15.188 1 97.81 153 ILE A CA 1
ATOM 1185 C C . ILE A 1 153 ? 3.307 2.723 -15.844 1 97.81 153 ILE A C 1
ATOM 1187 O O . ILE A 1 153 ? 2.789 3.836 -15.961 1 97.81 153 ILE A O 1
ATOM 1191 N N . THR A 1 154 ? 2.717 1.598 -16.375 1 97.38 154 THR A N 1
ATOM 1192 C CA . THR A 1 154 ? 1.359 1.543 -16.906 1 97.38 154 THR A CA 1
ATOM 1193 C C . THR A 1 154 ? 0.568 0.412 -16.25 1 97.38 154 THR A C 1
ATOM 1195 O O . THR A 1 154 ? 1.138 -0.43 -15.555 1 97.38 154 THR A O 1
ATOM 1198 N N . GLY A 1 155 ? -0.764 0.478 -16.469 1 97.94 155 GLY A N 1
ATOM 1199 C CA . GLY A 1 155 ? -1.636 -0.514 -15.859 1 97.94 155 GLY A CA 1
ATOM 1200 C C . GLY A 1 155 ? -2.086 -0.135 -14.461 1 97.94 155 GLY A C 1
ATOM 1201 O O . GLY A 1 155 ? -1.738 0.937 -13.961 1 97.94 155 GLY A O 1
ATOM 1202 N N . VAL A 1 156 ? -2.807 -0.986 -13.82 1 98.56 156 VAL A N 1
ATOM 1203 C CA . VAL A 1 156 ? -3.457 -0.668 -12.555 1 98.56 156 VAL A CA 1
ATOM 1204 C C . VAL A 1 156 ? -2.406 -0.55 -11.445 1 98.56 156 VAL A C 1
ATOM 1206 O O . VAL A 1 156 ? -2.584 0.208 -10.492 1 98.56 156 VAL A O 1
ATOM 1209 N N . TRP A 1 157 ? -1.3 -1.247 -11.609 1 98.5 157 TRP A N 1
ATOM 1210 C CA . TRP A 1 157 ? -0.249 -1.229 -10.602 1 98.5 157 TRP A CA 1
ATOM 1211 C C . TRP A 1 157 ? 0.96 -0.436 -11.086 1 98.5 157 TRP A C 1
ATOM 1213 O O . TRP A 1 157 ? 2.102 -0.774 -10.758 1 98.5 157 TRP A O 1
ATOM 1223 N N . ALA A 1 158 ? 0.67 0.578 -11.961 1 98.31 158 ALA A N 1
ATOM 1224 C CA . ALA A 1 158 ? 1.731 1.479 -12.406 1 98.31 158 ALA A CA 1
ATOM 1225 C C . ALA A 1 158 ? 2.49 2.061 -11.219 1 98.31 158 ALA A C 1
ATOM 1227 O O . ALA A 1 158 ? 1.887 2.441 -10.219 1 98.31 158 ALA A O 1
ATOM 1228 N N . TRP A 1 159 ? 3.9 2.02 -11.312 1 97.88 159 TRP A N 1
ATOM 1229 C CA . TRP A 1 159 ? 4.824 2.668 -10.383 1 97.88 159 TRP A CA 1
ATOM 1230 C C . TRP A 1 159 ? 4.898 1.899 -9.07 1 97.88 159 TRP A C 1
ATOM 1232 O O . TRP A 1 159 ? 5.434 2.404 -8.078 1 97.88 159 TRP A O 1
ATOM 1242 N N . ARG A 1 160 ? 4.34 0.695 -9.008 1 97.75 160 ARG A N 1
ATOM 1243 C CA . ARG A 1 160 ? 4.449 -0.116 -7.797 1 97.75 160 ARG A CA 1
ATOM 1244 C C . ARG A 1 160 ? 5.91 -0.409 -7.469 1 97.75 160 ARG A C 1
ATOM 1246 O O . ARG A 1 160 ? 6.691 -0.765 -8.352 1 97.75 160 ARG A O 1
ATOM 1253 N N . GLN A 1 161 ? 6.246 -0.247 -6.258 1 98.06 161 GLN A N 1
ATOM 1254 C CA . GLN A 1 161 ? 7.613 -0.497 -5.816 1 98.06 161 GLN A CA 1
ATOM 1255 C C . GLN A 1 161 ? 7.715 -1.823 -5.066 1 98.06 161 GLN A C 1
ATOM 1257 O O . GLN A 1 161 ? 6.773 -2.23 -4.383 1 98.06 161 GLN A O 1
ATOM 1262 N N . VAL A 1 162 ? 8.797 -2.506 -5.234 1 98.12 162 VAL A N 1
ATOM 1263 C CA . VAL A 1 162 ? 9.164 -3.674 -4.441 1 98.12 162 VAL A CA 1
ATOM 1264 C C . VAL A 1 162 ? 9.703 -3.227 -3.084 1 98.12 162 VAL A C 1
ATOM 1266 O O . VAL A 1 162 ? 10.555 -2.338 -3.014 1 98.12 162 VAL A O 1
ATOM 1269 N N . LYS A 1 163 ? 9.25 -3.807 -2.021 1 97.94 163 LYS A N 1
ATOM 1270 C CA . LYS A 1 163 ? 9.625 -3.377 -0.676 1 97.94 163 LYS A CA 1
ATOM 1271 C C . LYS A 1 163 ? 11.055 -3.795 -0.34 1 97.94 163 LYS A C 1
ATOM 1273 O O . LYS A 1 163 ? 11.57 -4.754 -0.912 1 97.94 163 LYS A O 1
ATOM 1278 N N . ARG A 1 164 ? 11.656 -3.047 0.541 1 97.94 164 ARG A N 1
ATOM 1279 C CA . ARG A 1 164 ? 12.883 -3.498 1.186 1 97.94 164 ARG A CA 1
ATOM 1280 C C . ARG A 1 164 ? 12.625 -4.695 2.092 1 97.94 164 ARG A C 1
ATOM 1282 O O . ARG A 1 164 ? 11.602 -4.746 2.783 1 97.94 164 ARG A O 1
ATOM 1289 N N . PHE A 1 165 ? 13.5 -5.633 1.99 1 98.19 165 PHE A N 1
ATOM 1290 C CA . PHE A 1 165 ? 13.414 -6.758 2.914 1 98.19 165 PHE A CA 1
ATOM 1291 C C . PHE A 1 165 ? 13.977 -6.383 4.281 1 98.19 165 PHE A C 1
ATOM 1293 O O . PHE A 1 165 ? 15.148 -6.016 4.402 1 98.19 165 PHE A O 1
ATOM 1300 N N . ILE A 1 166 ? 13.156 -6.398 5.324 1 97.75 166 ILE A N 1
ATOM 1301 C CA . ILE A 1 166 ? 13.555 -6.098 6.695 1 97.75 166 ILE A CA 1
ATOM 1302 C C . ILE A 1 166 ? 13.602 -7.387 7.512 1 97.75 166 ILE A C 1
ATOM 1304 O O . ILE A 1 166 ? 12.57 -7.887 7.953 1 97.75 166 ILE A O 1
ATOM 1308 N N . PRO A 1 167 ? 14.75 -7.879 7.82 1 97.38 167 PRO A N 1
ATOM 1309 C CA . PRO A 1 167 ? 14.883 -9.195 8.453 1 97.38 167 PRO A CA 1
ATOM 1310 C C . PRO A 1 167 ? 14.117 -9.289 9.773 1 97.38 167 PRO A C 1
ATOM 1312 O O . PRO A 1 167 ? 13.562 -10.344 10.094 1 97.38 167 PRO A O 1
ATOM 1315 N N . GLN A 1 168 ? 14.008 -8.148 10.523 1 96.94 168 GLN A N 1
ATOM 1316 C CA . GLN A 1 168 ? 13.414 -8.148 11.852 1 96.94 168 GLN A CA 1
ATOM 1317 C C . GLN A 1 168 ? 11.906 -8.398 11.781 1 96.94 168 GLN A C 1
ATOM 1319 O O . GLN A 1 168 ? 11.266 -8.664 12.797 1 96.94 168 GLN A O 1
ATOM 1324 N N . GLN A 1 169 ? 11.359 -8.375 10.594 1 96.44 169 GLN A N 1
ATOM 1325 C CA . GLN A 1 169 ? 9.938 -8.617 10.406 1 96.44 169 GLN A CA 1
ATOM 1326 C C . GLN A 1 169 ? 9.633 -10.117 10.383 1 96.44 169 GLN A C 1
ATOM 1328 O O . GLN A 1 169 ? 8.477 -10.523 10.5 1 96.44 169 GLN A O 1
ATOM 1333 N N . TRP A 1 170 ? 10.625 -10.961 10.273 1 97.19 170 TRP A N 1
ATOM 1334 C CA . TRP A 1 170 ? 10.414 -12.375 9.969 1 97.19 170 TRP A CA 1
ATOM 1335 C C . TRP A 1 170 ? 11.031 -13.266 11.039 1 97.19 170 TRP A C 1
ATOM 1337 O O . TRP A 1 170 ? 11.977 -12.859 11.719 1 97.19 170 TRP A O 1
ATOM 1347 N N . SER A 1 171 ? 10.531 -14.469 11.203 1 96.38 171 SER A N 1
ATOM 1348 C CA . SER A 1 171 ? 11.016 -15.414 12.195 1 96.38 171 SER A CA 1
ATOM 1349 C C . SER A 1 171 ? 12.391 -15.961 11.812 1 96.38 171 SER A C 1
ATOM 1351 O O . SER A 1 171 ? 12.742 -15.984 10.633 1 96.38 171 SER A O 1
ATOM 1353 N N . PRO A 1 172 ? 13.086 -16.484 12.75 1 96.94 172 PRO A N 1
ATOM 1354 C CA . PRO A 1 172 ? 14.383 -17.109 12.445 1 96.94 172 PRO A CA 1
ATOM 1355 C C . PRO A 1 172 ? 14.266 -18.266 11.453 1 96.94 172 PRO A C 1
ATOM 1357 O O . PRO A 1 172 ? 15.164 -18.469 10.641 1 96.94 172 PRO A O 1
ATOM 1360 N N . LYS A 1 173 ? 13.164 -19 11.531 1 96 173 LYS A N 1
ATOM 1361 C CA . LYS A 1 173 ? 12.961 -20.125 10.617 1 96 173 LYS A CA 1
ATOM 1362 C C . LYS A 1 173 ? 12.891 -19.641 9.172 1 96 173 LYS A C 1
ATOM 1364 O O . LYS A 1 173 ? 13.477 -20.266 8.281 1 96 173 LYS A O 1
ATOM 1369 N N . ILE A 1 174 ? 12.188 -18.531 8.938 1 97.56 174 ILE A N 1
ATOM 1370 C CA . ILE A 1 174 ? 12.07 -17.953 7.602 1 97.56 174 ILE A CA 1
ATOM 1371 C C . ILE A 1 174 ? 13.43 -17.422 7.148 1 97.56 174 ILE A C 1
ATOM 1373 O O . ILE A 1 174 ? 13.859 -17.688 6.027 1 97.56 174 ILE A O 1
ATOM 1377 N N . LEU A 1 175 ? 14.172 -16.781 8.102 1 97.69 175 LEU A N 1
ATOM 1378 C CA . LEU A 1 175 ? 15.43 -16.125 7.77 1 97.69 175 LEU A CA 1
ATOM 1379 C C . LEU A 1 175 ? 16.5 -17.156 7.41 1 97.69 175 LEU A C 1
ATOM 1381 O O . LEU A 1 175 ? 17.438 -16.828 6.68 1 97.69 175 LEU A O 1
ATOM 1385 N N . LYS A 1 176 ? 16.359 -18.375 7.844 1 96.88 176 LYS A N 1
ATOM 1386 C CA . LYS A 1 176 ? 17.297 -19.438 7.504 1 96.88 176 LYS A CA 1
ATOM 1387 C C . LYS A 1 176 ? 17.141 -19.859 6.047 1 96.88 176 LYS A C 1
ATOM 1389 O O . LYS A 1 176 ? 18.078 -20.391 5.445 1 96.88 176 LYS A O 1
ATOM 1394 N N . VAL A 1 177 ? 15.945 -19.562 5.496 1 96.75 177 VAL A N 1
ATOM 1395 C CA . VAL A 1 177 ? 15.625 -20.062 4.164 1 96.75 177 VAL A CA 1
ATOM 1396 C C . VAL A 1 177 ? 15.648 -18.906 3.158 1 96.75 177 VAL A C 1
ATOM 1398 O O . VAL A 1 177 ? 16.094 -19.078 2.02 1 96.75 177 VAL A O 1
ATOM 1401 N N . TYR A 1 178 ? 15.203 -17.75 3.564 1 97.44 178 TYR A N 1
ATOM 1402 C CA . TYR A 1 178 ? 15.062 -16.594 2.699 1 97.44 178 TYR A CA 1
ATOM 1403 C C . TYR A 1 178 ? 15.367 -15.305 3.461 1 97.44 178 TYR A C 1
ATOM 1405 O O . TYR A 1 178 ? 14.781 -15.039 4.512 1 97.44 178 TYR A O 1
ATOM 1413 N N . ASN A 1 179 ? 16.266 -14.5 2.85 1 97.44 179 ASN A N 1
ATOM 1414 C CA . ASN A 1 179 ? 16.703 -13.273 3.508 1 97.44 179 ASN A CA 1
ATOM 1415 C C . ASN A 1 179 ? 16.75 -12.102 2.537 1 97.44 179 ASN A C 1
ATOM 1417 O O . ASN A 1 179 ? 17.594 -11.203 2.68 1 97.44 179 ASN A O 1
ATOM 1421 N N . GLY A 1 180 ? 15.898 -12.141 1.516 1 97.31 180 GLY A N 1
ATOM 1422 C CA . GLY A 1 180 ? 15.859 -11.078 0.522 1 97.31 180 GLY A CA 1
ATOM 1423 C C . GLY A 1 180 ? 16.953 -11.195 -0.524 1 97.31 180 GLY A C 1
ATOM 1424 O O . GLY A 1 180 ? 17.672 -12.188 -0.558 1 97.31 180 GLY A O 1
ATOM 1425 N N . SER A 1 181 ? 16.984 -10.289 -1.509 1 95.69 181 SER A N 1
ATOM 1426 C CA . SER A 1 181 ? 17.984 -10.266 -2.566 1 95.69 181 SER A CA 1
ATOM 1427 C C . SER A 1 181 ? 19.266 -9.602 -2.09 1 95.69 181 SER A C 1
ATOM 1429 O O . SER A 1 181 ? 19.328 -9.055 -0.987 1 95.69 181 SER A O 1
ATOM 1431 N N . ALA A 1 182 ? 20.297 -9.602 -2.951 1 92.19 182 ALA A N 1
ATOM 1432 C CA . ALA A 1 182 ? 21.594 -9.008 -2.623 1 92.19 182 ALA A CA 1
ATOM 1433 C C . ALA A 1 182 ? 21.469 -7.496 -2.459 1 92.19 182 ALA A C 1
ATOM 1435 O O . ALA A 1 182 ? 22.312 -6.871 -1.799 1 92.19 182 ALA A O 1
ATOM 1436 N N . TYR A 1 183 ? 20.438 -6.898 -2.986 1 93.88 183 TYR A N 1
ATOM 1437 C CA . TYR A 1 183 ? 20.266 -5.453 -2.906 1 93.88 183 TYR A CA 1
ATOM 1438 C C . TYR A 1 183 ? 19.234 -5.09 -1.849 1 93.88 183 TYR A C 1
ATOM 1440 O O . TYR A 1 183 ? 18.719 -3.963 -1.824 1 93.88 183 TYR A O 1
ATOM 1448 N N . GLY A 1 184 ? 18.828 -6.098 -1.106 1 96.12 184 GLY A N 1
ATOM 1449 C CA . GLY A 1 184 ? 17.984 -5.84 0.057 1 96.12 184 GLY A CA 1
ATOM 1450 C C . GLY A 1 184 ? 16.531 -5.652 -0.29 1 96.12 184 GLY A C 1
ATOM 1451 O O . GLY A 1 184 ? 15.789 -4.977 0.437 1 96.12 184 GLY A O 1
ATOM 1452 N N . LEU A 1 185 ? 16.094 -6.152 -1.415 1 97.75 185 LEU A N 1
ATOM 1453 C CA . LEU A 1 185 ? 14.703 -6.078 -1.839 1 97.75 185 LEU A CA 1
ATOM 1454 C C . LEU A 1 185 ? 13.992 -7.41 -1.63 1 97.75 185 LEU A C 1
ATOM 1456 O O . LEU A 1 185 ? 14.648 -8.453 -1.513 1 97.75 185 LEU A O 1
ATOM 1460 N N . VAL A 1 186 ? 12.688 -7.402 -1.517 1 98.25 186 VAL A N 1
ATOM 1461 C CA . VAL A 1 186 ? 11.891 -8.625 -1.467 1 98.25 186 VAL A CA 1
ATOM 1462 C C . VAL A 1 186 ? 11.844 -9.273 -2.85 1 98.25 186 VAL A C 1
ATOM 1464 O O . VAL A 1 186 ? 10.797 -9.297 -3.496 1 98.25 186 VAL A O 1
ATOM 1467 N N . ARG A 1 187 ? 13.039 -9.688 -3.324 1 96.62 187 ARG A N 1
ATOM 1468 C CA . ARG A 1 187 ? 13.258 -10.438 -4.562 1 96.62 187 ARG A CA 1
ATOM 1469 C C . ARG A 1 187 ? 14.039 -11.719 -4.301 1 96.62 187 ARG A C 1
ATOM 1471 O O . ARG A 1 187 ? 14.484 -11.961 -3.176 1 96.62 187 ARG A O 1
ATOM 1478 N N . GLY A 1 188 ? 14.055 -12.555 -5.32 1 94.81 188 GLY A N 1
ATOM 1479 C CA . GLY A 1 188 ? 14.812 -13.781 -5.18 1 94.81 188 GLY A CA 1
ATOM 1480 C C . GLY A 1 188 ? 16.25 -13.547 -4.762 1 94.81 188 GLY A C 1
ATOM 1481 O O . GLY A 1 188 ? 16.844 -12.523 -5.109 1 94.81 188 GLY A O 1
ATOM 1482 N N . PRO A 1 189 ? 16.828 -14.5 -3.99 1 93.31 189 PRO A N 1
ATOM 1483 C CA . PRO A 1 189 ? 18.172 -14.305 -3.436 1 93.31 189 PRO A CA 1
ATOM 1484 C C . PRO A 1 189 ? 19.234 -14.086 -4.516 1 93.31 189 PRO A C 1
ATOM 1486 O O . PRO A 1 189 ? 20.25 -13.438 -4.262 1 93.31 189 PRO A O 1
ATOM 1489 N N . THR A 1 190 ? 18.969 -14.555 -5.711 1 86.44 190 THR A N 1
ATOM 1490 C CA . THR A 1 190 ? 19.984 -14.453 -6.758 1 86.44 190 THR A CA 1
ATOM 1491 C C . THR A 1 190 ? 19.641 -13.344 -7.746 1 86.44 190 THR A C 1
ATOM 1493 O O . THR A 1 190 ? 20.328 -13.148 -8.742 1 86.44 190 THR A O 1
ATOM 1496 N N . ASN A 1 191 ? 18.484 -12.742 -7.523 1 88.62 191 ASN A N 1
ATOM 1497 C CA . ASN A 1 191 ? 18.094 -11.633 -8.383 1 88.62 191 ASN A CA 1
ATOM 1498 C C . ASN A 1 191 ? 18.922 -10.375 -8.109 1 88.62 191 ASN A C 1
ATOM 1500 O O . ASN A 1 191 ? 18.891 -9.852 -6.992 1 88.62 191 ASN A O 1
ATOM 1504 N N . THR A 1 192 ? 19.594 -9.836 -9.094 1 89.19 192 THR A N 1
ATOM 1505 C CA . THR A 1 192 ? 20.469 -8.688 -8.906 1 89.19 192 THR A CA 1
ATOM 1506 C C . THR A 1 192 ? 19.797 -7.41 -9.398 1 89.19 192 THR A C 1
ATOM 1508 O O . THR A 1 192 ? 20.469 -6.402 -9.633 1 89.19 192 THR A O 1
ATOM 1511 N N . ASN A 1 193 ? 18.484 -7.512 -9.703 1 90.69 193 ASN A N 1
ATOM 1512 C CA . ASN A 1 193 ? 17.719 -6.328 -10.062 1 90.69 193 ASN A CA 1
ATOM 1513 C C . ASN A 1 193 ? 17.609 -5.355 -8.891 1 90.69 193 ASN A C 1
ATOM 1515 O O . ASN A 1 193 ? 16.922 -5.641 -7.902 1 90.69 193 ASN A O 1
ATOM 1519 N N . TYR A 1 194 ? 18.234 -4.184 -8.977 1 93.69 194 TYR A N 1
ATOM 1520 C CA . TYR A 1 194 ? 18.266 -3.215 -7.883 1 93.69 194 TYR A CA 1
ATOM 1521 C C . TYR A 1 194 ? 17.203 -2.141 -8.078 1 93.69 194 TYR A C 1
ATOM 1523 O O . TYR A 1 194 ? 17.062 -1.237 -7.254 1 93.69 194 TYR A O 1
ATOM 1531 N N . ASN A 1 195 ? 16.469 -2.184 -9.25 1 94.75 195 ASN A N 1
ATOM 1532 C CA . ASN A 1 195 ? 15.414 -1.216 -9.516 1 94.75 195 ASN A CA 1
ATOM 1533 C C . ASN A 1 195 ? 14.312 -1.292 -8.461 1 94.75 195 ASN A C 1
ATOM 1535 O O . ASN A 1 195 ? 13.789 -2.371 -8.188 1 94.75 195 ASN A O 1
ATOM 1539 N N . PRO A 1 196 ? 13.93 -0.19 -7.844 1 96.31 196 PRO A N 1
ATOM 1540 C CA . PRO A 1 196 ? 12.891 -0.257 -6.812 1 96.31 196 PRO A CA 1
ATOM 1541 C C . PRO A 1 196 ? 11.508 -0.547 -7.383 1 96.31 196 PRO A C 1
ATOM 1543 O O . PRO A 1 196 ? 10.594 -0.929 -6.641 1 96.31 196 PRO A O 1
ATOM 1546 N N . LEU A 1 197 ? 11.297 -0.337 -8.656 1 97.69 197 LEU A N 1
ATOM 1547 C CA . LEU A 1 197 ? 10 -0.603 -9.273 1 97.69 197 LEU A CA 1
ATOM 1548 C C . LEU A 1 197 ? 9.867 -2.076 -9.641 1 97.69 197 LEU A C 1
ATOM 1550 O O . LEU A 1 197 ? 10.859 -2.74 -9.938 1 97.69 197 LEU A O 1
ATOM 1554 N N . VAL A 1 198 ? 8.617 -2.594 -9.555 1 97.69 198 VAL A N 1
ATOM 1555 C CA . VAL A 1 198 ? 8.359 -3.838 -10.273 1 97.69 198 VAL A CA 1
ATOM 1556 C C . VAL A 1 198 ? 8.852 -3.719 -11.711 1 97.69 198 VAL A C 1
ATOM 1558 O O . VAL A 1 198 ? 8.602 -2.709 -12.375 1 97.69 198 VAL A O 1
ATOM 1561 N N . THR A 1 199 ? 9.578 -4.797 -12.172 1 95.69 199 THR A N 1
ATOM 1562 C CA . THR A 1 199 ? 10.305 -4.688 -13.43 1 95.69 199 THR A CA 1
ATOM 1563 C C . THR A 1 199 ? 9.859 -5.77 -14.406 1 95.69 199 THR A C 1
ATOM 1565 O O . THR A 1 199 ? 9.609 -6.91 -14.008 1 95.69 199 THR A O 1
ATOM 1568 N N . ARG A 1 200 ? 9.719 -5.355 -15.656 1 91.75 200 ARG A N 1
ATOM 1569 C CA . ARG A 1 200 ? 9.516 -6.242 -16.797 1 91.75 200 ARG A CA 1
ATOM 1570 C C . ARG A 1 200 ? 10.578 -6 -17.875 1 91.75 200 ARG A C 1
ATOM 1572 O O . ARG A 1 200 ? 10.484 -5.043 -18.641 1 91.75 200 ARG A O 1
ATOM 1579 N N . TYR A 1 201 ? 11.539 -6.828 -17.875 1 85.12 201 TYR A N 1
ATOM 1580 C CA . TYR A 1 201 ? 12.562 -6.688 -18.906 1 85.12 201 TYR A CA 1
ATOM 1581 C C . TYR A 1 201 ? 12.039 -7.176 -20.25 1 85.12 201 TYR A C 1
ATOM 1583 O O . TYR A 1 201 ? 11.188 -8.07 -20.312 1 85.12 201 TYR A O 1
ATOM 1591 N N . PRO A 1 202 ? 12.547 -6.426 -21.266 1 75.19 202 PRO A N 1
ATOM 1592 C CA . PRO A 1 202 ? 12.109 -6.895 -22.578 1 75.19 202 PRO A CA 1
ATOM 1593 C C . PRO A 1 202 ? 12.414 -8.375 -22.812 1 75.19 202 PRO A C 1
ATOM 1595 O O . PRO A 1 202 ? 13.445 -8.875 -22.375 1 75.19 202 PRO A O 1
ATOM 1598 N N . THR A 1 203 ? 11.352 -9.039 -23.219 1 61.06 203 THR A N 1
ATOM 1599 C CA . THR A 1 203 ? 11.484 -10.461 -23.516 1 61.06 203 THR A CA 1
ATOM 1600 C C . THR A 1 203 ? 12.562 -10.695 -24.562 1 61.06 203 THR A C 1
ATOM 1602 O O . THR A 1 203 ? 12.633 -9.977 -25.562 1 61.06 203 THR A O 1
ATOM 1605 N N . ALA A 1 204 ? 13.648 -11.242 -24.078 1 53.66 204 ALA A N 1
ATOM 1606 C CA . ALA A 1 204 ? 14.734 -11.562 -25 1 53.66 204 ALA A CA 1
ATOM 1607 C C . ALA A 1 204 ? 14.242 -12.422 -26.156 1 53.66 204 ALA A C 1
ATOM 1609 O O . ALA A 1 204 ? 13.141 -12.977 -26.094 1 53.66 204 ALA A O 1
ATOM 1610 N N . ASN A 1 205 ? 14.984 -12.266 -27.234 1 52.03 205 ASN A N 1
ATOM 1611 C CA . ASN A 1 205 ? 14.766 -13.18 -28.344 1 52.03 205 ASN A CA 1
ATOM 1612 C C . ASN A 1 205 ? 14.836 -14.633 -27.906 1 52.03 205 ASN A C 1
ATOM 1614 O O . ASN A 1 205 ? 15.328 -14.938 -26.812 1 52.03 205 ASN A O 1
ATOM 1618 N N . LEU A 1 206 ? 14.109 -15.438 -28.547 1 51.91 206 LEU A N 1
ATOM 1619 C CA . LEU A 1 206 ? 14.031 -16.875 -28.297 1 51.91 206 LEU A CA 1
ATOM 1620 C C . LEU A 1 206 ? 15.398 -17.438 -27.922 1 51.91 206 LEU A C 1
ATOM 1622 O O . LEU A 1 206 ? 15.5 -18.281 -27.016 1 51.91 206 LEU A O 1
ATOM 1626 N N . ALA A 1 207 ? 16.328 -16.781 -28.547 1 51.78 207 ALA A N 1
ATOM 1627 C CA . ALA A 1 207 ? 17.688 -17.281 -28.312 1 51.78 207 ALA A CA 1
ATOM 1628 C C . ALA A 1 207 ? 18.141 -17.031 -26.875 1 51.78 207 ALA A C 1
ATOM 1630 O O . ALA A 1 207 ? 18.766 -17.891 -26.266 1 51.78 207 ALA A O 1
ATOM 1631 N N . THR A 1 208 ? 17.703 -16 -26.375 1 53.47 208 THR A N 1
ATOM 1632 C CA . THR A 1 208 ? 18.094 -15.641 -25.016 1 53.47 208 THR A CA 1
ATOM 1633 C C . THR A 1 208 ? 17.328 -16.484 -24 1 53.47 208 THR A C 1
ATOM 1635 O O . THR A 1 208 ? 17.906 -16.922 -22.984 1 53.47 208 THR A O 1
ATOM 1638 N N . ILE A 1 209 ? 16.172 -16.781 -24.312 1 52.16 209 ILE A N 1
ATOM 1639 C CA . ILE A 1 209 ? 15.359 -17.594 -23.422 1 52.16 209 ILE A CA 1
ATOM 1640 C C . ILE A 1 209 ? 15.906 -19.031 -23.406 1 52.16 209 ILE A C 1
ATOM 1642 O O . ILE A 1 209 ? 16.016 -19.641 -22.344 1 52.16 209 ILE A O 1
ATOM 1646 N N . ILE A 1 210 ? 16.203 -19.422 -24.609 1 53.72 210 ILE A N 1
ATOM 1647 C CA . ILE A 1 210 ? 16.797 -20.75 -24.734 1 53.72 210 ILE A CA 1
ATOM 1648 C C . ILE A 1 210 ? 18.109 -20.812 -23.969 1 53.72 210 ILE A C 1
ATOM 1650 O O . ILE A 1 210 ? 18.375 -21.781 -23.25 1 53.72 210 ILE A O 1
ATOM 1654 N N . LYS A 1 211 ? 18.781 -19.766 -24.156 1 52.5 211 LYS A N 1
ATOM 1655 C CA . LYS A 1 211 ? 20.078 -19.703 -23.469 1 52.5 211 LYS A CA 1
ATOM 1656 C C . LYS A 1 211 ? 19.891 -19.688 -21.953 1 52.5 211 LYS A C 1
ATOM 1658 O O . LYS A 1 211 ? 20.562 -20.422 -21.234 1 52.5 211 LYS A O 1
ATOM 1663 N N . ALA A 1 212 ? 19.016 -18.891 -21.5 1 49.75 212 ALA A N 1
ATOM 1664 C CA . ALA A 1 212 ? 18.734 -18.812 -20.062 1 49.75 212 ALA A CA 1
ATOM 1665 C C . ALA A 1 212 ? 18.219 -20.156 -19.531 1 49.75 212 ALA A C 1
ATOM 1667 O O . ALA A 1 212 ? 18.578 -20.578 -18.438 1 49.75 212 ALA A O 1
ATOM 1668 N N . GLY A 1 213 ? 17.328 -20.719 -20.312 1 49.28 213 GLY A N 1
ATOM 1669 C CA . GLY A 1 213 ? 16.859 -22.047 -19.969 1 49.28 213 GLY A CA 1
ATOM 1670 C C . GLY A 1 213 ? 17.984 -23.062 -19.875 1 49.28 213 GLY A C 1
ATOM 1671 O O . GLY A 1 213 ? 18 -23.891 -18.953 1 49.28 213 GLY A O 1
ATOM 1672 N N . ASN A 1 214 ? 18.875 -22.875 -20.797 1 49.44 214 ASN A N 1
ATOM 1673 C CA . ASN A 1 214 ? 20.016 -23.766 -20.812 1 49.44 214 ASN A CA 1
ATOM 1674 C C . ASN A 1 214 ? 20.906 -23.547 -19.594 1 49.44 214 ASN A C 1
ATOM 1676 O O . ASN A 1 214 ? 21.406 -24.5 -19 1 49.44 214 ASN A O 1
ATOM 1680 N N . GLU A 1 215 ? 21.031 -22.281 -19.328 1 46 215 GLU A N 1
ATOM 1681 C CA . GLU A 1 215 ? 21.906 -21.922 -18.219 1 46 215 GLU A CA 1
ATOM 1682 C C . GLU A 1 215 ? 21.266 -22.234 -16.875 1 46 215 GLU A C 1
ATOM 1684 O O . GLU A 1 215 ? 21.953 -22.5 -15.891 1 46 215 GLU A O 1
ATOM 1689 N N . SER A 1 216 ? 20.016 -22 -16.844 1 42.5 216 SER A N 1
ATOM 1690 C CA . SER A 1 216 ? 19.312 -22.266 -15.586 1 42.5 216 SER A CA 1
ATOM 1691 C C . SER A 1 216 ? 19.203 -23.75 -15.32 1 42.5 216 SER A C 1
ATOM 1693 O O . SER A 1 216 ? 18.766 -24.172 -14.242 1 42.5 216 SER A O 1
ATOM 1695 N N . GLY A 1 217 ? 19.859 -24.531 -16.203 1 42.5 217 GLY A N 1
ATOM 1696 C CA . GLY A 1 217 ? 19.844 -25.984 -16.047 1 42.5 217 GLY A CA 1
ATOM 1697 C C . GLY A 1 217 ? 18.656 -26.641 -16.734 1 42.5 217 GLY A C 1
ATOM 1698 O O . GLY A 1 217 ? 18.453 -27.844 -16.609 1 42.5 217 GLY A O 1
ATOM 1699 N N . ILE A 1 218 ? 17.844 -25.797 -17.25 1 44.09 218 ILE A N 1
ATOM 1700 C CA . ILE A 1 218 ? 16.766 -26.438 -18 1 44.09 218 ILE A CA 1
ATOM 1701 C C . ILE A 1 218 ? 17.359 -27.266 -19.125 1 44.09 218 ILE A C 1
ATOM 1703 O O . ILE A 1 218 ? 16.812 -28.328 -19.469 1 44.09 218 ILE A O 1
ATOM 1707 N N . SER A 1 219 ? 18.453 -26.766 -19.703 1 42.97 219 SER A N 1
ATOM 1708 C CA . SER A 1 219 ? 19.141 -27.562 -20.719 1 42.97 219 SER A CA 1
ATOM 1709 C C . SER A 1 219 ? 19.656 -28.875 -20.125 1 42.97 219 SER A C 1
ATOM 1711 O O . SER A 1 219 ? 19.969 -29.812 -20.859 1 42.97 219 SER A O 1
ATOM 1713 N N . LYS A 1 220 ? 19.953 -28.766 -18.953 1 42.75 220 LYS A N 1
ATOM 1714 C CA . LYS A 1 220 ? 20.406 -30 -18.328 1 42.75 220 LYS A CA 1
ATOM 1715 C C . LYS A 1 220 ? 19.234 -30.953 -18.109 1 42.75 220 LYS A C 1
ATOM 1717 O O . LYS A 1 220 ? 19.406 -32.031 -17.516 1 42.75 220 LYS A O 1
ATOM 1722 N N . LEU A 1 221 ? 18.172 -30.359 -18.422 1 43.66 221 LEU A N 1
ATOM 1723 C CA . LEU A 1 221 ? 17.062 -31.297 -18.344 1 43.66 221 LEU A CA 1
ATOM 1724 C C . LEU A 1 221 ? 17.234 -32.438 -19.359 1 43.66 221 LEU A C 1
ATOM 1726 O O . LEU A 1 221 ? 17.688 -32.188 -20.484 1 43.66 221 LEU A O 1
ATOM 1730 N N . PRO A 1 222 ? 17.422 -33.5 -18.906 1 42.22 222 PRO A N 1
ATOM 1731 C CA . PRO A 1 222 ? 17.641 -34.625 -19.844 1 42.22 222 PRO A CA 1
ATOM 1732 C C . PRO A 1 222 ? 16.906 -34.406 -21.172 1 42.22 222 PRO A C 1
ATOM 1734 O O . PRO A 1 222 ? 17.312 -34.969 -22.203 1 42.22 222 PRO A O 1
ATOM 1737 N N . PHE A 1 223 ? 15.852 -33.781 -21.078 1 40.03 223 PHE A N 1
ATOM 1738 C CA . PHE A 1 223 ? 15.039 -33.688 -22.281 1 40.03 223 PHE A CA 1
ATOM 1739 C C . PHE A 1 223 ? 15.266 -32.344 -22.984 1 40.03 223 PHE A C 1
ATOM 1741 O O . PHE A 1 223 ? 14.492 -31.969 -23.859 1 40.03 223 PHE A O 1
ATOM 1748 N N . ALA A 1 224 ? 16.219 -31.656 -22.5 1 43.72 224 ALA A N 1
ATOM 1749 C CA . ALA A 1 224 ? 16.484 -30.375 -23.109 1 43.72 224 ALA A CA 1
ATOM 1750 C C . ALA A 1 224 ? 16.656 -30.516 -24.625 1 43.72 224 ALA A C 1
ATOM 1752 O O . ALA A 1 224 ? 16.172 -29.672 -25.391 1 43.72 224 ALA A O 1
ATOM 1753 N N . ASN A 1 225 ? 17.438 -31.531 -24.938 1 40.28 225 ASN A N 1
ATOM 1754 C CA . ASN A 1 225 ? 17.562 -31.781 -26.359 1 40.28 225 ASN A CA 1
ATOM 1755 C C . ASN A 1 225 ? 16.219 -32.125 -27 1 40.28 225 ASN A C 1
ATOM 1757 O O . ASN A 1 225 ? 15.984 -31.844 -28.172 1 40.28 225 ASN A O 1
ATOM 1761 N N . GLU A 1 226 ? 15.516 -32.875 -26.375 1 38.69 226 GLU A N 1
ATOM 1762 C CA . GLU A 1 226 ? 14.227 -33.312 -26.891 1 38.69 226 GLU A CA 1
ATOM 1763 C C . GLU A 1 226 ? 13.148 -32.25 -26.703 1 38.69 226 GLU A C 1
ATOM 1765 O O . GLU A 1 226 ? 12.242 -32.125 -27.516 1 38.69 226 GLU A O 1
ATOM 1770 N N . VAL A 1 227 ? 13.102 -31.688 -25.609 1 39.5 227 VAL A N 1
ATOM 1771 C CA . VAL A 1 227 ? 12.148 -30.625 -25.297 1 39.5 227 VAL A CA 1
ATOM 1772 C C . VAL A 1 227 ? 12.633 -29.312 -25.906 1 39.5 227 VAL A C 1
ATOM 1774 O O . VAL A 1 227 ? 11.844 -28.375 -26.078 1 39.5 227 VAL A O 1
ATOM 1777 N N . ALA A 1 228 ? 13.945 -29.156 -25.875 1 38.31 228 ALA A N 1
ATOM 1778 C CA . ALA A 1 228 ? 14.438 -27.969 -26.578 1 38.31 228 ALA A CA 1
ATOM 1779 C C . ALA A 1 228 ? 13.836 -27.875 -27.969 1 38.31 228 ALA A C 1
ATOM 1781 O O . ALA A 1 228 ? 13.688 -26.766 -28.516 1 38.31 228 ALA A O 1
ATOM 1782 N N . VAL A 1 229 ? 13.953 -28.969 -28.609 1 36.66 229 VAL A N 1
ATOM 1783 C CA . VAL A 1 229 ? 13.656 -28.859 -30.031 1 36.66 229 VAL A CA 1
ATOM 1784 C C . VAL A 1 229 ? 12.258 -28.281 -30.234 1 36.66 229 VAL A C 1
ATOM 1786 O O . VAL A 1 229 ? 12.047 -27.438 -31.094 1 36.66 229 VAL A O 1
ATOM 1789 N N . PRO A 1 230 ? 11.227 -29.109 -29.781 1 37.72 230 PRO A N 1
ATOM 1790 C CA . PRO A 1 230 ? 9.992 -28.516 -30.312 1 37.72 230 PRO A CA 1
ATOM 1791 C C . PRO A 1 230 ? 9.664 -27.172 -29.688 1 37.72 230 PRO A C 1
ATOM 1793 O O . PRO A 1 230 ? 8.516 -26.719 -29.766 1 37.72 230 PRO A O 1
ATOM 1796 N N . PHE A 1 231 ? 10.289 -26.797 -28.688 1 39.06 231 PHE A N 1
ATOM 1797 C CA . PHE A 1 231 ? 10.148 -25.359 -28.5 1 39.06 231 PHE A CA 1
ATOM 1798 C C . PHE A 1 231 ? 10.148 -24.625 -29.844 1 39.06 231 PHE A C 1
ATOM 1800 O O . PHE A 1 231 ? 10.555 -23.469 -29.922 1 39.06 231 PHE A O 1
ATOM 1807 N N . SER A 1 232 ? 10.344 -25.312 -30.828 1 35.47 232 SER A N 1
ATOM 1808 C CA . SER A 1 232 ? 10.109 -24.531 -32.031 1 35.47 232 SER A CA 1
ATOM 1809 C C . SER A 1 232 ? 9.156 -23.359 -31.766 1 35.47 232 SER A C 1
ATOM 1811 O O . SER A 1 232 ? 8.07 -23.562 -31.219 1 35.47 232 SER A O 1
ATOM 1813 N N . ALA A 1 233 ? 9.75 -22.141 -31.484 1 39.16 233 ALA A N 1
ATOM 1814 C CA . ALA A 1 233 ? 9.492 -20.703 -31.438 1 39.16 233 ALA A CA 1
ATOM 1815 C C . ALA A 1 233 ? 8.148 -20.375 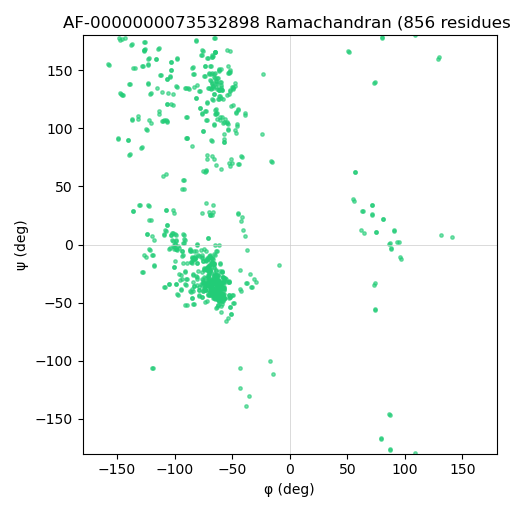-32.062 1 39.16 233 ALA A C 1
ATOM 1817 O O . ALA A 1 233 ? 7.793 -19.203 -32.219 1 39.16 233 ALA A O 1
ATOM 1818 N N . ASN A 1 234 ? 7.777 -21.297 -32.75 1 38.16 234 ASN A N 1
ATOM 1819 C CA . ASN A 1 234 ? 6.719 -20.734 -33.594 1 38.16 234 ASN A CA 1
ATOM 1820 C C . ASN A 1 234 ? 5.668 -20.016 -32.75 1 38.16 234 ASN A C 1
ATOM 1822 O O . ASN A 1 234 ? 5.156 -18.969 -33.125 1 38.16 234 ASN A O 1
ATOM 1826 N N . TRP A 1 235 ? 5.301 -20.766 -31.641 1 42.97 235 TRP A N 1
ATOM 1827 C CA . TRP A 1 235 ? 4.066 -20.234 -31.062 1 42.97 235 TRP A CA 1
ATOM 1828 C C . TRP A 1 235 ? 4.352 -19.031 -30.156 1 42.97 235 TRP A C 1
ATOM 1830 O O . TRP A 1 235 ? 3.43 -18.344 -29.734 1 42.97 235 TRP A O 1
ATOM 1840 N N . LEU A 1 236 ? 5.594 -19.109 -29.641 1 47.31 236 LEU A N 1
ATOM 1841 C CA . LEU A 1 236 ? 5.891 -17.938 -28.844 1 47.31 236 LEU A CA 1
ATOM 1842 C C . LEU A 1 236 ? 6.281 -16.75 -29.734 1 47.31 236 LEU A C 1
ATOM 1844 O O . LEU A 1 236 ? 6.336 -15.617 -29.266 1 47.31 236 LEU A O 1
ATOM 1848 N N . ILE A 1 237 ? 6.746 -17.141 -30.984 1 43.66 237 ILE A N 1
ATOM 1849 C CA . ILE A 1 237 ? 7.398 -16.109 -31.797 1 43.66 237 ILE A CA 1
ATOM 1850 C C . ILE A 1 237 ? 6.359 -15.383 -32.656 1 43.66 237 ILE A C 1
ATOM 1852 O O . ILE A 1 237 ? 5.625 -16.016 -33.406 1 43.66 237 ILE A O 1
ATOM 1856 N N . THR A 1 238 ? 5.84 -14.273 -32.062 1 46.94 238 THR A N 1
ATOM 1857 C CA . THR A 1 238 ? 5.055 -13.398 -32.938 1 46.94 238 THR A CA 1
ATOM 1858 C C . THR A 1 238 ? 5.855 -12.992 -34.156 1 46.94 238 THR A C 1
ATOM 1860 O O . THR A 1 238 ? 7.078 -13.156 -34.188 1 46.94 238 THR A O 1
ATOM 1863 N N . GLN A 1 239 ? 5.055 -12.453 -35.031 1 40.03 239 GLN A N 1
ATOM 1864 C CA . GLN A 1 239 ? 5.5 -11.633 -36.125 1 40.03 239 GLN A CA 1
ATOM 1865 C C . GLN A 1 239 ? 6.301 -10.43 -35.656 1 40.03 239 GLN A C 1
ATOM 1867 O O . GLN A 1 239 ? 5.828 -9.656 -34.812 1 40.03 239 GLN A O 1
ATOM 1872 N N . GLY A 1 240 ? 7.648 -10.586 -35.5 1 46.31 240 GLY A N 1
ATOM 1873 C CA . GLY A 1 240 ? 8.648 -9.547 -35.25 1 46.31 240 GLY A CA 1
ATOM 1874 C C . GLY A 1 240 ? 9.711 -9.953 -34.281 1 46.31 240 GLY A C 1
ATOM 1875 O O . GLY A 1 240 ? 10.445 -9.109 -33.75 1 46.31 240 GLY A O 1
ATOM 1876 N N . GLY A 1 241 ? 9.688 -11.281 -33.875 1 48.53 241 GLY A N 1
ATOM 1877 C CA . GLY A 1 241 ? 10.797 -11.82 -33.094 1 48.53 241 GLY A CA 1
ATOM 1878 C C . GLY A 1 241 ? 10.547 -11.789 -31.594 1 48.53 241 GLY A C 1
ATOM 1879 O O . GLY A 1 241 ? 11.383 -12.25 -30.812 1 48.53 241 GLY A O 1
ATOM 1880 N N . LYS A 1 242 ? 9.5 -11.117 -31.078 1 53.09 242 LYS A N 1
ATOM 1881 C CA . LYS A 1 242 ? 9.242 -11.031 -29.641 1 53.09 242 LYS A CA 1
ATOM 1882 C C . LYS A 1 242 ? 8.328 -12.164 -29.188 1 53.09 242 LYS A C 1
ATOM 1884 O O . LYS A 1 242 ? 7.453 -12.609 -29.922 1 53.09 242 LYS A O 1
ATOM 1889 N N . LEU A 1 243 ? 8.758 -12.727 -28.094 1 55.53 243 LEU A N 1
ATOM 1890 C CA . LEU A 1 243 ? 7.879 -13.695 -27.453 1 55.53 243 LEU A CA 1
ATOM 1891 C C . LEU A 1 243 ? 6.527 -13.078 -27.125 1 55.53 243 LEU A C 1
ATOM 1893 O O . LEU A 1 243 ? 6.465 -11.961 -26.594 1 55.53 243 LEU A O 1
ATOM 1897 N N . ALA A 1 244 ? 5.547 -13.492 -27.953 1 56.44 244 ALA A N 1
ATOM 1898 C CA . ALA A 1 244 ? 4.203 -13.023 -27.641 1 56.44 244 ALA A CA 1
ATOM 1899 C C . ALA A 1 244 ? 3.549 -13.906 -26.578 1 56.44 244 ALA A C 1
ATOM 1901 O O . ALA A 1 244 ? 3.922 -15.07 -26.422 1 56.44 244 ALA A O 1
ATOM 1902 N N . LEU A 1 245 ? 2.92 -13.32 -25.609 1 60.81 245 LEU A N 1
ATOM 1903 C CA . LEU A 1 245 ? 2.039 -14.039 -24.703 1 60.81 245 LEU A CA 1
ATOM 1904 C C . LEU A 1 245 ? 1.034 -14.891 -25.469 1 60.81 245 LEU A C 1
ATOM 1906 O O . LEU A 1 245 ? -0.087 -14.445 -25.734 1 60.81 245 LEU A O 1
ATOM 1910 N N . TYR A 1 246 ? 1.581 -16.016 -26.141 1 64.88 246 TYR A N 1
ATOM 1911 C CA . TYR A 1 246 ? 0.742 -16.812 -27.016 1 64.88 246 TYR A CA 1
ATOM 1912 C C . TYR A 1 246 ? 0.55 -18.219 -26.453 1 64.88 246 TYR A C 1
ATOM 1914 O O . TYR A 1 246 ? 1.522 -18.906 -26.125 1 64.88 246 TYR A O 1
ATOM 1922 N N . TYR A 1 247 ? -0.734 -18.469 -26.109 1 74.75 247 TYR A N 1
ATOM 1923 C CA . TYR A 1 247 ? -1.072 -19.859 -25.797 1 74.75 247 TYR A CA 1
ATOM 1924 C C . TYR A 1 247 ? -2.332 -20.297 -26.531 1 74.75 247 TYR A C 1
ATOM 1926 O O . TYR A 1 247 ? -3.42 -19.766 -26.281 1 74.75 247 TYR A O 1
ATOM 1934 N N . PRO A 1 248 ? -2.15 -21.188 -27.484 1 73.81 248 PRO A N 1
ATOM 1935 C CA . PRO A 1 248 ? -3.316 -21.578 -28.281 1 73.81 248 PRO A CA 1
ATOM 1936 C C . PRO A 1 248 ? -4.367 -22.328 -27.453 1 73.81 248 PRO A C 1
ATOM 1938 O O . PRO A 1 248 ? -4.023 -23.125 -26.594 1 73.81 248 PRO A O 1
ATOM 1941 N N . VAL A 1 249 ? -5.621 -22.031 -27.844 1 81.88 249 VAL A N 1
ATOM 1942 C CA . VAL A 1 249 ? -6.738 -22.672 -27.141 1 81.88 249 VAL A CA 1
ATOM 1943 C C . VAL A 1 249 ? -6.668 -24.188 -27.312 1 81.88 249 VAL A C 1
ATOM 1945 O O . VAL A 1 249 ? -7.027 -24.938 -26.406 1 81.88 249 VAL A O 1
ATOM 1948 N N . GLN A 1 250 ? -6.148 -24.656 -28.438 1 79.38 250 GLN A N 1
ATOM 1949 C CA . GLN A 1 250 ? -6.07 -26.078 -28.719 1 79.38 250 GLN A CA 1
ATOM 1950 C C . GLN A 1 250 ? -5.133 -26.781 -27.734 1 79.38 250 GLN A C 1
ATOM 1952 O O . GLN A 1 250 ? -5.398 -27.906 -27.312 1 79.38 250 GLN A O 1
ATOM 1957 N N . ASN A 1 251 ? -4.082 -26.109 -27.422 1 78.62 251 ASN A N 1
ATOM 1958 C CA . ASN A 1 251 ? -3.156 -26.672 -26.438 1 78.62 251 ASN A CA 1
ATOM 1959 C C . ASN A 1 251 ? -3.771 -26.719 -25.047 1 78.62 251 ASN A C 1
ATOM 1961 O O . ASN A 1 251 ? -3.572 -27.688 -24.312 1 78.62 251 ASN A O 1
ATOM 1965 N N . TYR A 1 252 ? -4.484 -25.688 -24.75 1 85.19 252 TYR A N 1
ATOM 1966 C CA . TYR A 1 252 ? -5.184 -25.656 -23.469 1 85.19 252 TYR A CA 1
ATOM 1967 C C . TYR A 1 252 ? -6.16 -26.828 -23.344 1 85.19 252 TYR A C 1
ATOM 1969 O O . TYR A 1 252 ? -6.164 -27.547 -22.344 1 85.19 252 TYR A O 1
ATOM 1977 N N . LEU A 1 253 ? -6.965 -27.078 -24.391 1 85.62 253 LEU A N 1
ATOM 1978 C CA . LEU A 1 253 ? -7.98 -28.125 -24.406 1 85.62 253 LEU A CA 1
ATOM 1979 C C . LEU A 1 253 ? -7.336 -29.516 -24.406 1 85.62 253 LEU A C 1
ATOM 1981 O O . LEU A 1 253 ? -7.859 -30.453 -23.797 1 85.62 253 LEU A O 1
ATOM 1985 N N . ARG A 1 254 ? -6.242 -29.609 -25.047 1 83.69 254 ARG A N 1
ATOM 1986 C CA . ARG A 1 254 ? -5.527 -30.891 -25.094 1 83.69 254 ARG A CA 1
ATOM 1987 C C . ARG A 1 254 ? -5.09 -31.328 -23.703 1 83.69 254 ARG A C 1
ATOM 1989 O O . ARG A 1 254 ? -5.141 -32.5 -23.375 1 83.69 254 ARG A O 1
ATOM 1996 N N . CYS A 1 255 ? -4.668 -30.406 -22.953 1 85.31 255 CYS A N 1
ATOM 1997 C CA . CYS A 1 255 ? -4.168 -30.703 -21.609 1 85.31 255 CYS A CA 1
ATOM 1998 C C . CYS A 1 255 ? -5.305 -31.141 -20.688 1 85.31 255 CYS A C 1
ATOM 2000 O O . CYS A 1 255 ? -5.062 -31.703 -19.625 1 85.31 255 CYS A O 1
ATOM 2002 N N . LEU A 1 256 ? -6.543 -30.984 -21.141 1 88.88 256 LEU A N 1
ATOM 2003 C CA . LEU A 1 256 ? -7.691 -31.328 -20.312 1 88.88 256 LEU A CA 1
ATOM 2004 C C . LEU A 1 256 ? -8.148 -32.75 -20.578 1 88.88 256 LEU A C 1
ATOM 2006 O O . LEU A 1 256 ? -9.047 -33.25 -19.906 1 88.88 256 LEU A O 1
ATOM 2010 N N . ASP A 1 257 ? -7.555 -33.406 -21.562 1 87.31 257 ASP A N 1
ATOM 2011 C CA . ASP A 1 257 ? -8.016 -34.719 -22 1 87.31 257 ASP A CA 1
ATOM 2012 C C . ASP A 1 257 ? -7.324 -35.844 -21.203 1 87.31 257 ASP A C 1
ATOM 2014 O O . ASP A 1 257 ? -6.156 -36.156 -21.453 1 87.31 257 ASP A O 1
ATOM 2018 N N . PRO A 1 258 ? -8.047 -36.531 -20.344 1 87.12 258 PRO A N 1
ATOM 2019 C CA . PRO A 1 258 ? -7.422 -37.562 -19.516 1 87.12 258 PRO A CA 1
ATOM 2020 C C . PRO A 1 258 ? -6.973 -38.781 -20.312 1 87.12 258 PRO A C 1
ATOM 2022 O O . PRO A 1 258 ? -6.234 -39.625 -19.812 1 87.12 258 PRO A O 1
ATOM 2025 N N . LYS A 1 259 ? -7.434 -38.875 -21.531 1 85.25 259 LYS A N 1
ATOM 2026 C CA . LYS A 1 259 ? -6.949 -39.969 -22.391 1 85.25 259 LYS A CA 1
ATOM 2027 C C . LYS A 1 259 ? -5.488 -39.75 -22.781 1 85.25 259 LYS A C 1
ATOM 2029 O O . LYS A 1 259 ? -4.719 -40.688 -22.859 1 85.25 259 LYS A O 1
ATOM 2034 N N . ASN A 1 260 ? -5.207 -38.469 -22.969 1 80.56 260 ASN A N 1
ATOM 2035 C CA . ASN A 1 260 ? -3.836 -38.125 -23.312 1 80.56 260 ASN A CA 1
ATOM 2036 C C . ASN A 1 260 ? -2.992 -37.875 -22.078 1 80.56 260 ASN A C 1
ATOM 2038 O O . ASN A 1 260 ? -1.778 -38.094 -22.078 1 80.56 260 ASN A O 1
ATOM 2042 N N . TYR A 1 261 ? -3.654 -37.406 -21.062 1 84.25 261 TYR A N 1
ATOM 2043 C CA . TYR A 1 261 ? -3 -37.062 -19.797 1 84.25 261 TYR A CA 1
ATOM 2044 C C . TYR A 1 261 ? -3.709 -37.719 -18.625 1 84.25 261 TYR A C 1
ATOM 2046 O O . TYR A 1 261 ? -4.496 -37.094 -17.922 1 84.25 261 TYR A O 1
ATOM 2054 N N . PRO A 1 262 ? -3.375 -38.906 -18.391 1 82.94 262 PRO A N 1
ATOM 2055 C CA . PRO A 1 262 ? -4.227 -39.75 -17.547 1 82.94 262 PRO A CA 1
ATOM 2056 C C . PRO A 1 262 ? -4 -39.531 -16.062 1 82.94 262 PRO A C 1
ATOM 2058 O O . PRO A 1 262 ? -4.766 -40.062 -15.234 1 82.94 262 PRO A O 1
ATOM 2061 N N . ASP A 1 263 ? -2.965 -38.844 -15.711 1 80.62 263 ASP A N 1
ATOM 2062 C CA . ASP A 1 263 ? -2.699 -38.656 -14.289 1 80.62 263 ASP A CA 1
ATOM 2063 C C . ASP A 1 263 ? -2.145 -37.281 -14 1 80.62 263 ASP A C 1
ATOM 2065 O O . ASP A 1 263 ? -1.972 -36.469 -14.906 1 80.62 263 ASP A O 1
ATOM 2069 N N . TRP A 1 264 ? -1.94 -37.062 -12.68 1 81.25 264 TRP A N 1
ATOM 2070 C CA . TRP A 1 264 ? -1.522 -35.719 -12.242 1 81.25 264 TRP A CA 1
ATOM 2071 C C . TRP A 1 264 ? -0.208 -35.312 -12.898 1 81.25 264 TRP A C 1
ATOM 2073 O O . TRP A 1 264 ? -0.005 -34.156 -13.227 1 81.25 264 TRP A O 1
ATOM 2083 N N . MET A 1 265 ? 0.665 -36.219 -13.07 1 80.19 265 MET A N 1
ATOM 2084 C CA . MET A 1 265 ? 2.002 -35.938 -13.586 1 80.19 265 MET A CA 1
ATOM 2085 C C . MET A 1 265 ? 1.951 -35.562 -15.07 1 80.19 265 MET A C 1
ATOM 2087 O O . MET A 1 265 ? 2.66 -34.656 -15.516 1 80.19 265 MET A O 1
ATOM 2091 N N . SER A 1 266 ? 1.138 -36.344 -15.805 1 80 266 SER A N 1
ATOM 2092 C CA . SER A 1 266 ? 1.021 -36.062 -17.234 1 80 266 SER A CA 1
ATOM 2093 C C . SER A 1 266 ? 0.362 -34.688 -17.453 1 80 266 SER A C 1
ATOM 2095 O O . SER A 1 266 ? 0.776 -33.938 -18.344 1 80 266 SER A O 1
ATOM 2097 N N . TRP A 1 267 ? -0.685 -34.375 -16.688 1 85.06 267 TRP A N 1
ATOM 2098 C CA . TRP A 1 267 ? -1.257 -33.031 -16.781 1 85.06 267 TRP A CA 1
ATOM 2099 C C . TRP A 1 267 ? -0.229 -31.984 -16.391 1 85.06 267 TRP A C 1
ATOM 2101 O O . TRP A 1 267 ? -0.105 -30.953 -17.062 1 85.06 267 TRP A O 1
ATOM 2111 N N . GLY A 1 268 ? 0.434 -32.25 -15.227 1 83.81 268 GLY A N 1
ATOM 2112 C CA . GLY A 1 268 ? 1.459 -31.328 -14.766 1 83.81 268 GLY A CA 1
ATOM 2113 C C . GLY A 1 268 ? 2.508 -31.031 -15.82 1 83.81 268 GLY A C 1
ATOM 2114 O O . GLY A 1 268 ? 2.898 -29.875 -16.016 1 83.81 268 GLY A O 1
ATOM 2115 N N . PHE A 1 269 ? 2.898 -32 -16.438 1 77.62 269 PHE A N 1
ATOM 2116 C CA . PHE A 1 269 ? 3.916 -31.844 -17.469 1 77.62 269 PHE A CA 1
ATOM 2117 C C . PHE A 1 269 ? 3.363 -31.062 -18.672 1 77.62 269 PHE A C 1
ATOM 2119 O O . PHE A 1 269 ? 4.086 -30.297 -19.297 1 77.62 269 PHE A O 1
ATOM 2126 N N . CYS A 1 270 ? 2.135 -31.344 -18.969 1 77.75 270 CYS A N 1
ATOM 2127 C CA . CYS A 1 270 ? 1.482 -30.594 -20.031 1 77.75 270 CYS A CA 1
ATOM 2128 C C . CYS A 1 270 ? 1.476 -29.094 -19.719 1 77.75 270 CYS A C 1
ATOM 2130 O O . CYS A 1 270 ? 1.573 -28.266 -20.641 1 77.75 270 CYS A O 1
ATOM 2132 N N . CYS A 1 271 ? 1.485 -28.781 -18.438 1 80.56 271 CYS A N 1
ATOM 2133 C CA . CYS A 1 271 ? 1.321 -27.391 -18 1 80.56 271 CYS A CA 1
ATOM 2134 C C . CYS A 1 271 ? 2.67 -26.75 -17.688 1 80.56 271 CYS A C 1
ATOM 2136 O O . CYS A 1 271 ? 2.842 -25.547 -17.859 1 80.56 271 CYS A O 1
ATOM 2138 N N . ASP A 1 272 ? 3.551 -27.594 -17.188 1 77.75 272 ASP A N 1
ATOM 2139 C CA . ASP A 1 272 ? 4.844 -27.078 -16.734 1 77.75 272 ASP A CA 1
ATOM 2140 C C . ASP A 1 272 ? 5.949 -28.109 -16.953 1 77.75 272 ASP A C 1
ATOM 2142 O O . ASP A 1 272 ? 5.891 -29.219 -16.406 1 77.75 272 ASP A O 1
ATOM 2146 N N . LEU A 1 273 ? 6.961 -27.688 -17.516 1 66.44 273 LEU A N 1
ATOM 2147 C CA . LEU A 1 273 ? 8.055 -28.578 -17.875 1 66.44 273 LEU A CA 1
ATOM 2148 C C . LEU A 1 273 ? 8.828 -29.016 -16.641 1 66.44 273 LEU A C 1
ATOM 2150 O O . LEU A 1 273 ? 9.438 -30.094 -16.625 1 66.44 273 LEU A O 1
ATOM 2154 N N . THR A 1 274 ? 8.711 -28.281 -15.57 1 66.12 274 THR A N 1
ATOM 2155 C CA . THR A 1 274 ? 9.547 -28.547 -14.398 1 66.12 274 THR A CA 1
ATOM 2156 C C . THR A 1 274 ? 8.938 -29.656 -13.539 1 66.12 274 THR A C 1
ATOM 2158 O O . THR A 1 274 ? 9.578 -30.141 -12.609 1 66.12 274 THR A O 1
ATOM 2161 N N . ILE A 1 275 ? 7.785 -30.094 -13.898 1 73.94 275 ILE A N 1
ATOM 2162 C CA . ILE A 1 275 ? 7.09 -31.109 -13.109 1 73.94 275 ILE A CA 1
ATOM 2163 C C . ILE A 1 275 ? 7.922 -32.406 -13.07 1 73.94 275 ILE A C 1
ATOM 2165 O O . ILE A 1 275 ? 7.902 -33.125 -12.078 1 73.94 275 ILE A O 1
ATOM 2169 N N . LEU A 1 276 ? 8.734 -32.594 -14.102 1 65.94 276 LEU A N 1
ATOM 2170 C CA . LEU A 1 276 ? 9.461 -33.875 -14.203 1 65.94 276 LEU A CA 1
ATOM 2171 C C . LEU A 1 276 ? 10.828 -33.781 -13.539 1 65.94 276 LEU A C 1
ATOM 2173 O O . LEU A 1 276 ? 11.555 -34.75 -13.461 1 65.94 276 LEU A O 1
ATOM 2177 N N . MET A 1 277 ? 11.102 -32.594 -12.984 1 66.44 277 MET A N 1
ATOM 2178 C CA . MET A 1 277 ? 12.43 -32.406 -12.422 1 66.44 277 MET A CA 1
ATOM 2179 C C . MET A 1 277 ? 12.664 -33.312 -11.227 1 66.44 277 MET A C 1
ATOM 2181 O O . MET A 1 277 ? 13.797 -33.719 -10.953 1 66.44 277 MET A O 1
ATOM 2185 N N . ASN A 1 278 ? 11.609 -33.75 -10.539 1 67.06 278 ASN A N 1
ATOM 2186 C CA . ASN A 1 278 ? 11.758 -34.656 -9.391 1 67.06 278 ASN A CA 1
ATOM 2187 C C . ASN A 1 278 ? 11.32 -36.062 -9.727 1 67.06 278 ASN A C 1
ATOM 2189 O O . ASN A 1 278 ? 11.094 -36.875 -8.82 1 67.06 278 ASN A O 1
ATOM 2193 N N . ALA A 1 279 ? 11.211 -36.344 -11.016 1 67.25 279 ALA A N 1
ATOM 2194 C CA . ALA A 1 279 ? 10.789 -37.688 -11.383 1 67.25 279 ALA A CA 1
ATOM 2195 C C . ALA A 1 279 ? 11.836 -38.719 -10.969 1 67.25 279 ALA A C 1
ATOM 2197 O O . ALA A 1 279 ? 13.039 -38.5 -11.117 1 67.25 279 ALA A O 1
ATOM 2198 N N . PRO A 1 280 ? 11.414 -39.781 -10.273 1 63.88 280 PRO A N 1
ATOM 2199 C CA . PRO A 1 280 ? 12.336 -40.75 -9.664 1 63.88 280 PRO A CA 1
ATOM 2200 C C . PRO A 1 280 ? 13.203 -41.469 -10.695 1 63.88 280 PRO A C 1
ATOM 2202 O O . PRO A 1 280 ? 14.281 -41.969 -10.367 1 63.88 280 PRO A O 1
ATOM 2205 N N . SER A 1 281 ? 12.617 -41.75 -11.906 1 60.66 281 SER A N 1
ATOM 2206 C CA . SER A 1 281 ? 13.414 -42.5 -12.859 1 60.66 281 SER A CA 1
ATOM 2207 C C . SER A 1 281 ? 13.344 -41.906 -14.258 1 60.66 281 SER A C 1
ATOM 2209 O O . SER A 1 281 ? 12.43 -41.125 -14.555 1 60.66 281 SER A O 1
ATOM 2211 N N . SER A 1 282 ? 14.43 -42.156 -14.93 1 55.44 282 SER A N 1
ATOM 2212 C CA . SER A 1 282 ? 14.469 -41.75 -16.328 1 55.44 282 SER A CA 1
ATOM 2213 C C . SER A 1 282 ? 13.281 -42.281 -17.094 1 55.44 282 SER A C 1
ATOM 2215 O O . SER A 1 282 ? 12.773 -41.656 -18.016 1 55.44 282 SER A O 1
ATOM 2217 N N . VAL A 1 283 ? 12.867 -43.375 -16.688 1 51.19 283 VAL A N 1
ATOM 2218 C CA . VAL A 1 283 ? 11.727 -44.031 -17.328 1 51.19 283 VAL A CA 1
ATOM 2219 C C . VAL A 1 283 ? 10.461 -43.219 -17.062 1 51.19 283 VAL A C 1
ATOM 2221 O O . VAL A 1 283 ? 9.641 -43.031 -17.969 1 51.19 283 VAL A O 1
ATOM 2224 N N . ASP A 1 284 ? 10.352 -42.688 -15.992 1 59.62 284 ASP A N 1
ATOM 2225 C CA . ASP A 1 284 ? 9.188 -41.875 -15.633 1 59.62 284 ASP A CA 1
ATOM 2226 C C . ASP A 1 284 ? 9.156 -40.562 -16.406 1 59.62 284 ASP A C 1
ATOM 2228 O O . ASP A 1 284 ? 8.094 -40.125 -16.859 1 59.62 284 ASP A O 1
ATOM 2232 N N . LYS A 1 285 ? 10.32 -40.188 -16.641 1 60.5 285 LYS A N 1
ATOM 2233 C CA . LYS A 1 285 ? 10.43 -38.938 -17.406 1 60.5 285 LYS A CA 1
ATOM 2234 C C . LYS A 1 285 ? 10.047 -39.156 -18.859 1 60.5 285 LYS A C 1
ATOM 2236 O O . LYS A 1 285 ? 9.328 -38.312 -19.453 1 60.5 285 LYS A O 1
ATOM 2241 N N . THR A 1 286 ? 10.461 -40.281 -19.328 1 57.94 286 THR A N 1
ATOM 2242 C CA . THR A 1 286 ? 10.25 -40.562 -20.734 1 57.94 286 THR A CA 1
ATOM 2243 C C . THR A 1 286 ? 8.789 -40.875 -21.016 1 57.94 286 THR A C 1
ATOM 2245 O O . THR A 1 286 ? 8.258 -40.562 -22.078 1 57.94 286 THR A O 1
ATOM 2248 N N . LYS A 1 287 ? 8.234 -41.5 -20.141 1 60.91 287 LYS A N 1
ATOM 2249 C CA . LYS A 1 287 ? 6.836 -41.906 -20.297 1 60.91 287 LYS A CA 1
ATOM 2250 C C . LYS A 1 287 ? 5.938 -40.688 -20.547 1 60.91 287 LYS A C 1
ATOM 2252 O O . LYS A 1 287 ? 4.938 -40.781 -21.25 1 60.91 287 LYS A O 1
ATOM 2257 N N . TYR A 1 288 ? 6.352 -39.656 -20.016 1 61.25 288 TYR A N 1
ATOM 2258 C CA . TYR A 1 288 ? 5.449 -38.5 -20.047 1 61.25 288 TYR A CA 1
ATOM 2259 C C . TYR A 1 288 ? 5.855 -37.531 -21.156 1 61.25 288 TYR A C 1
ATOM 2261 O O . TYR A 1 288 ? 5.039 -36.75 -21.625 1 61.25 288 TYR A O 1
ATOM 2269 N N . ILE A 1 289 ? 7.102 -37.656 -21.594 1 57.16 289 ILE A N 1
ATOM 2270 C CA . ILE A 1 289 ? 7.598 -36.719 -22.609 1 57.16 289 ILE A CA 1
ATOM 2271 C C . ILE A 1 289 ? 7.035 -37.094 -23.984 1 57.16 289 ILE A C 1
ATOM 2273 O O . ILE A 1 289 ? 6.68 -36.25 -24.781 1 57.16 289 ILE A O 1
ATOM 2277 N N . ASN A 1 290 ? 7.059 -38.312 -24.312 1 50.25 290 ASN A N 1
ATOM 2278 C CA . ASN A 1 290 ? 6.758 -38.75 -25.672 1 50.25 290 ASN A CA 1
ATOM 2279 C C . ASN A 1 290 ? 5.352 -38.344 -26.094 1 50.25 290 ASN A C 1
ATOM 2281 O O . ASN A 1 290 ? 5.164 -37.812 -27.172 1 50.25 290 ASN A O 1
ATOM 2285 N N . PRO A 1 291 ? 4.324 -38.688 -25.484 1 46.91 291 PRO A N 1
ATOM 2286 C CA . PRO A 1 291 ? 2.982 -38.375 -25.984 1 46.91 291 PRO A CA 1
ATOM 2287 C C . PRO A 1 291 ? 2.67 -36.875 -25.891 1 46.91 291 PRO A C 1
ATOM 2289 O O . PRO A 1 291 ? 1.805 -36.375 -26.609 1 46.91 291 PRO A O 1
ATOM 2292 N N . VAL A 1 292 ? 3.305 -36.188 -25.016 1 48.28 292 VAL A N 1
ATOM 2293 C CA . VAL A 1 292 ? 2.969 -34.844 -24.516 1 48.28 292 VAL A CA 1
ATOM 2294 C C . VAL A 1 292 ? 3.533 -33.781 -25.438 1 48.28 292 VAL A C 1
ATOM 2296 O O . VAL A 1 292 ? 3.1 -32.625 -25.406 1 48.28 292 VAL A O 1
ATOM 2299 N N . VAL A 1 293 ? 4.523 -34.188 -26.359 1 46.03 293 VAL A N 1
ATOM 2300 C CA . VAL A 1 293 ? 5.281 -33.188 -27.125 1 46.03 293 VAL A CA 1
ATOM 2301 C C . VAL A 1 293 ? 4.344 -32.438 -28.062 1 46.03 293 VAL A C 1
ATOM 2303 O O . VAL A 1 293 ? 4.738 -31.438 -28.672 1 46.03 293 VAL A O 1
ATOM 2306 N N . LYS A 1 294 ? 3.1 -32.844 -28 1 47.06 294 LYS A N 1
ATOM 2307 C CA . LYS A 1 294 ? 2.336 -32.031 -28.938 1 47.06 294 LYS A CA 1
ATOM 2308 C C . LYS A 1 294 ? 1.723 -30.812 -28.25 1 47.06 294 LYS A C 1
ATOM 2310 O O . LYS A 1 294 ? 1.194 -29.922 -28.906 1 47.06 294 LYS A O 1
ATOM 2315 N N . ALA A 1 295 ? 1.684 -30.859 -26.953 1 48.75 295 ALA A N 1
ATOM 2316 C CA . ALA A 1 295 ? 1.187 -29.672 -26.281 1 48.75 295 ALA A CA 1
ATOM 2317 C C . ALA A 1 295 ? 2.338 -28.828 -25.719 1 48.75 295 ALA A C 1
ATOM 2319 O O . ALA A 1 295 ? 3.369 -29.375 -25.328 1 48.75 295 ALA A O 1
ATOM 2320 N N . THR A 1 296 ? 2.293 -27.516 -26.047 1 54.41 296 THR A N 1
ATOM 2321 C CA . THR A 1 296 ? 3.322 -26.625 -25.531 1 54.41 296 THR A CA 1
ATOM 2322 C C . THR A 1 296 ? 3.312 -26.609 -24 1 54.41 296 THR A C 1
ATOM 2324 O O . THR A 1 296 ? 2.26 -26.438 -23.375 1 54.41 296 THR A O 1
ATOM 2327 N N . THR A 1 297 ? 4.133 -27.125 -23.281 1 57.75 297 THR A N 1
ATOM 2328 C CA . THR A 1 297 ? 4.316 -27.234 -21.844 1 57.75 297 THR A CA 1
ATOM 2329 C C . THR A 1 297 ? 4.621 -25.875 -21.219 1 57.75 297 THR A C 1
ATOM 2331 O O . THR A 1 297 ? 5.344 -25.781 -20.234 1 57.75 297 THR A O 1
ATOM 2334 N N . LEU A 1 298 ? 3.906 -24.844 -21.922 1 69.81 298 LEU A N 1
ATOM 2335 C CA . LEU A 1 298 ? 4.312 -23.516 -21.484 1 69.81 298 LEU A CA 1
ATOM 2336 C C . LEU A 1 298 ? 3.121 -22.719 -20.953 1 69.81 298 LEU A C 1
ATOM 2338 O O . LEU A 1 298 ? 3.156 -21.5 -20.891 1 69.81 298 LEU A O 1
ATOM 2342 N N . LEU A 1 299 ? 2.117 -23.547 -20.594 1 81.69 299 LEU A N 1
ATOM 2343 C CA . LEU A 1 299 ? 0.974 -22.859 -20.016 1 81.69 299 LEU A CA 1
ATOM 2344 C C . LEU A 1 299 ? 1.394 -22.047 -18.781 1 81.69 299 LEU A C 1
ATOM 2346 O O . LEU A 1 299 ? 1.02 -20.891 -18.641 1 81.69 299 LEU A O 1
ATOM 2350 N N . HIS A 1 300 ? 2.215 -22.656 -17.969 1 88.19 300 HIS A N 1
ATOM 2351 C CA . HIS A 1 300 ? 2.637 -22.016 -16.734 1 88.19 300 HIS A CA 1
ATOM 2352 C C . HIS A 1 300 ? 3.801 -21.062 -16.984 1 88.19 300 HIS A C 1
ATOM 2354 O O . HIS A 1 300 ? 3.689 -19.859 -16.734 1 88.19 300 HIS A O 1
ATOM 2360 N N . ALA A 1 301 ? 4.836 -21.453 -17.625 1 79 301 ALA A N 1
ATOM 2361 C CA . ALA A 1 301 ? 6.078 -20.688 -17.75 1 79 301 ALA A CA 1
ATOM 2362 C C . ALA A 1 301 ? 5.922 -19.547 -18.734 1 79 301 ALA A C 1
ATOM 2364 O O . ALA A 1 301 ? 6.574 -18.5 -18.594 1 79 301 ALA A O 1
ATOM 2365 N N . GLY A 1 302 ? 5.098 -19.703 -19.719 1 78.19 302 GLY A N 1
ATOM 2366 C CA . GLY A 1 302 ? 4.953 -18.703 -20.766 1 78.19 302 GLY A CA 1
ATOM 2367 C C . GLY A 1 302 ? 4.727 -17.312 -20.234 1 78.19 302 GLY A C 1
ATOM 2368 O O . GLY A 1 302 ? 5.539 -16.406 -20.469 1 78.19 302 GLY A O 1
ATOM 2369 N N . PRO A 1 303 ? 3.668 -17.125 -19.484 1 85.56 303 PRO A N 1
ATOM 2370 C CA . PRO A 1 303 ? 3.395 -15.789 -18.953 1 85.56 303 PRO A CA 1
ATOM 2371 C C . PRO A 1 303 ? 4.496 -15.297 -18.016 1 85.56 303 PRO A C 1
ATOM 2373 O O . PRO A 1 303 ? 4.762 -14.094 -17.938 1 85.56 303 PRO A O 1
ATOM 2376 N N . HIS A 1 304 ? 5.168 -16.203 -17.266 1 86.5 304 HIS A N 1
ATOM 2377 C CA . HIS A 1 304 ? 6.301 -15.797 -16.438 1 86.5 304 HIS A CA 1
ATOM 2378 C C . HIS A 1 304 ? 7.422 -15.219 -17.297 1 86.5 304 HIS A C 1
ATOM 2380 O O . HIS A 1 304 ? 7.961 -14.148 -16.969 1 86.5 304 HIS A O 1
ATOM 2386 N N . TRP A 1 305 ? 7.641 -15.805 -18.344 1 77.69 305 TRP A N 1
ATOM 2387 C CA . TRP A 1 305 ? 8.758 -15.43 -19.203 1 77.69 305 TRP A CA 1
ATOM 2388 C C . TRP A 1 305 ? 8.43 -14.188 -20.016 1 77.69 305 TRP A C 1
ATOM 2390 O O . TRP A 1 305 ? 9.273 -13.305 -20.203 1 77.69 305 TRP A O 1
ATOM 2400 N N . THR A 1 306 ? 7.227 -14.125 -20.469 1 78.19 306 THR A N 1
ATOM 2401 C CA . THR A 1 306 ? 6.867 -13.055 -21.391 1 78.19 306 THR A CA 1
ATOM 2402 C C . THR A 1 306 ? 6.594 -11.758 -20.625 1 78.19 306 THR A C 1
ATOM 2404 O O . THR A 1 306 ? 6.789 -10.664 -21.156 1 78.19 306 THR A O 1
ATOM 2407 N N . THR A 1 307 ? 6.133 -11.719 -19.406 1 80.31 307 THR A N 1
ATOM 2408 C CA . THR A 1 307 ? 5.832 -10.516 -18.641 1 80.31 307 THR A CA 1
ATOM 2409 C C . THR A 1 307 ? 7.027 -10.109 -17.781 1 80.31 307 THR A C 1
ATOM 2411 O O . THR A 1 307 ? 7.223 -8.93 -17.5 1 80.31 307 THR A O 1
ATOM 2414 N N . GLY A 1 308 ? 7.824 -11.023 -17.359 1 65.88 308 GLY A N 1
ATOM 2415 C CA . GLY A 1 308 ? 8.961 -10.695 -16.516 1 65.88 308 GLY A CA 1
ATOM 2416 C C . GLY A 1 308 ? 10.227 -10.406 -17.297 1 65.88 308 GLY A C 1
ATOM 2417 O O . GLY A 1 308 ? 10.977 -9.492 -16.969 1 65.88 308 GLY A O 1
ATOM 2418 N N . GLY A 1 309 ? 10.469 -10.969 -18.312 1 62.28 309 GLY A N 1
ATOM 2419 C CA . GLY A 1 309 ? 11.602 -10.805 -19.203 1 62.28 309 GLY A CA 1
ATOM 2420 C C . GLY A 1 309 ? 12.938 -10.891 -18.484 1 62.28 309 GLY A C 1
ATOM 2421 O O . GLY A 1 309 ? 12.992 -11.219 -17.297 1 62.28 309 GLY A O 1
ATOM 2422 N N . MET A 1 310 ? 14.07 -11.047 -19.125 1 59.72 310 MET A N 1
ATOM 2423 C CA . MET A 1 310 ? 15.43 -11.062 -18.578 1 59.72 310 MET A CA 1
ATOM 2424 C C . MET A 1 310 ? 16.281 -9.969 -19.219 1 59.72 310 MET A C 1
ATOM 2426 O O . MET A 1 310 ? 16.125 -9.664 -20.406 1 59.72 310 MET A O 1
ATOM 2430 N N . SER A 1 311 ? 17 -9.109 -18.234 1 52.25 311 SER A N 1
ATOM 2431 C CA . SER A 1 311 ? 17.922 -8.141 -18.812 1 52.25 311 SER A CA 1
ATOM 2432 C C . SER A 1 311 ? 19.062 -8.836 -19.562 1 52.25 311 SER A C 1
ATOM 2434 O O . SER A 1 311 ? 19.609 -9.828 -19.078 1 52.25 311 SER A O 1
ATOM 2436 N N . LEU A 1 312 ? 19.094 -8.789 -20.891 1 46.69 312 LEU A N 1
ATOM 2437 C CA . LEU A 1 312 ? 20.188 -9.367 -21.672 1 46.69 312 LEU A CA 1
ATOM 2438 C C . LEU A 1 312 ? 21.469 -8.555 -21.5 1 46.69 312 LEU A C 1
ATOM 2440 O O . LEU A 1 312 ? 21.688 -7.59 -22.25 1 46.69 312 LEU A O 1
ATOM 2444 N N . THR A 1 313 ? 21.812 -7.867 -20.5 1 41.69 313 THR A N 1
ATOM 2445 C CA . THR A 1 313 ? 23.109 -7.219 -20.688 1 41.69 313 THR A CA 1
ATOM 2446 C C . THR A 1 313 ? 24.141 -8.227 -21.172 1 41.69 313 THR A C 1
ATOM 2448 O O . THR A 1 313 ? 24.172 -9.375 -20.719 1 41.69 313 THR A O 1
ATOM 2451 N N . ASP A 1 314 ? 24.641 -7.863 -22.375 1 35.78 314 ASP A N 1
ATOM 2452 C CA . ASP A 1 314 ? 25.828 -8.453 -22.984 1 35.78 314 ASP A CA 1
ATOM 2453 C C . ASP A 1 314 ? 26.906 -8.727 -21.922 1 35.78 314 ASP A C 1
ATOM 2455 O O . ASP A 1 314 ? 27.203 -7.859 -21.109 1 35.78 314 ASP A O 1
ATOM 2459 N N . SER A 1 315 ? 27.141 -9.922 -21.688 1 32.81 315 SER A N 1
ATOM 2460 C CA . SER A 1 315 ? 28.375 -10.273 -21 1 32.81 315 SER A CA 1
ATOM 2461 C C . SER A 1 315 ? 29.562 -9.508 -21.578 1 32.81 315 SER A C 1
ATOM 2463 O O . SER A 1 315 ? 30.375 -10.062 -22.312 1 32.81 315 SER A O 1
ATOM 2465 N N . LYS A 1 316 ? 29.625 -8.297 -22.203 1 32.88 316 LYS A N 1
ATOM 2466 C CA . LYS A 1 316 ? 31.016 -7.859 -22.359 1 32.88 316 LYS A CA 1
ATOM 2467 C C . LYS A 1 316 ? 31.797 -8.047 -21.062 1 32.88 316 LYS A C 1
ATOM 2469 O O . LYS A 1 316 ? 31.344 -7.629 -19.984 1 32.88 316 LYS A O 1
ATOM 2474 N N . THR A 1 317 ? 32.656 -9.141 -20.969 1 31.11 317 THR A N 1
ATOM 2475 C CA . THR A 1 317 ? 33.844 -9.328 -20.109 1 31.11 317 THR A CA 1
ATOM 2476 C C . THR A 1 317 ? 34.656 -8.055 -20.078 1 31.11 317 THR A C 1
ATOM 2478 O O . THR A 1 317 ? 35.5 -7.824 -20.953 1 31.11 317 THR A O 1
ATOM 2481 N N . THR A 1 318 ? 34.438 -6.824 -20.266 1 28.5 318 THR A N 1
ATOM 2482 C CA . THR A 1 318 ? 35.688 -6.109 -20.312 1 28.5 318 THR A CA 1
ATOM 2483 C C . THR A 1 318 ? 36.688 -6.723 -19.328 1 28.5 318 THR A C 1
ATOM 2485 O O . THR A 1 318 ? 37.719 -7.281 -19.75 1 28.5 318 THR A O 1
ATOM 2488 N N . GLY A 1 319 ? 37.469 -6.023 -18.359 1 27.73 319 GLY A N 1
ATOM 2489 C CA . GLY A 1 319 ? 38.656 -6.117 -17.516 1 27.73 319 GLY A CA 1
ATOM 2490 C C . GLY A 1 319 ? 38.562 -7.203 -16.469 1 27.73 319 GLY A C 1
ATOM 2491 O O . GLY A 1 319 ? 38.562 -6.918 -15.266 1 27.73 319 GLY A O 1
ATOM 2492 N N . GLY A 1 320 ? 38.562 -8.586 -16.703 1 28.36 320 GLY A N 1
ATOM 2493 C CA . GLY A 1 320 ? 38.656 -9.883 -16.031 1 28.36 320 GLY A CA 1
ATOM 2494 C C . GLY A 1 320 ? 37.375 -10.227 -15.258 1 28.36 320 GLY A C 1
ATOM 2495 O O . GLY A 1 320 ? 37.344 -11.25 -14.578 1 28.36 320 GLY A O 1
ATOM 2496 N N . MET A 1 321 ? 36.812 -9.273 -14.75 1 28.59 321 MET A N 1
ATOM 2497 C CA . MET A 1 321 ? 35.75 -9.789 -13.914 1 28.59 321 MET A CA 1
ATOM 2498 C C . MET A 1 321 ? 34.656 -10.414 -14.766 1 28.59 321 MET A C 1
ATOM 2500 O O . MET A 1 321 ? 34.25 -9.852 -15.789 1 28.59 321 MET A O 1
ATOM 2504 N N . SER A 1 322 ? 34.656 -11.766 -15.133 1 29.91 322 SER A N 1
ATOM 2505 C CA . SER A 1 322 ? 33.562 -12.617 -15.555 1 29.91 322 SER A CA 1
ATOM 2506 C C . SER A 1 322 ? 32.219 -11.984 -15.211 1 29.91 322 SER A C 1
ATOM 2508 O O . SER A 1 322 ? 31.922 -11.727 -14.039 1 29.91 322 SER A O 1
ATOM 2510 N N . LEU A 1 323 ? 31.844 -10.977 -15.867 1 31.69 323 LEU A N 1
ATOM 2511 C CA . LEU A 1 323 ? 30.469 -10.477 -15.82 1 31.69 323 LEU A CA 1
ATOM 2512 C C . LEU A 1 323 ? 29.469 -11.617 -15.789 1 31.69 323 LEU A C 1
ATOM 2514 O O . LEU A 1 323 ? 28.797 -11.883 -16.781 1 31.69 323 LEU A O 1
ATOM 2518 N N . ALA A 1 324 ? 29.75 -12.875 -15.672 1 33.44 324 ALA A N 1
ATOM 2519 C CA . ALA A 1 324 ? 28.844 -13.969 -15.383 1 33.44 324 ALA A CA 1
ATOM 2520 C C . ALA A 1 324 ? 27.531 -13.453 -14.805 1 33.44 324 ALA A C 1
ATOM 2522 O O . ALA A 1 324 ? 26.453 -13.797 -15.289 1 33.44 324 ALA A O 1
ATOM 2523 N N . ASP A 1 325 ? 27.25 -13.484 -13.344 1 39.72 325 ASP A N 1
ATOM 2524 C CA . ASP A 1 325 ? 26.219 -13.758 -12.344 1 39.72 325 ASP A CA 1
ATOM 2525 C C . ASP A 1 325 ? 25.203 -12.625 -12.258 1 39.72 325 ASP A C 1
ATOM 2527 O O . ASP A 1 325 ? 24.406 -12.562 -11.328 1 39.72 325 ASP A O 1
ATOM 2531 N N . SER A 1 326 ? 25.328 -11.516 -12.781 1 47.41 326 SER A N 1
ATOM 2532 C CA . SER A 1 326 ? 24.344 -10.5 -12.43 1 47.41 326 SER A CA 1
ATOM 2533 C C . SER A 1 326 ? 23.016 -10.758 -13.133 1 47.41 326 SER A C 1
ATOM 2535 O O . SER A 1 326 ? 22.906 -10.562 -14.352 1 47.41 326 SER A O 1
ATOM 2537 N N . LYS A 1 327 ? 22.234 -11.812 -12.969 1 60.34 327 LYS A N 1
ATOM 2538 C CA . LYS A 1 327 ? 20.953 -12.188 -13.539 1 60.34 327 LYS A CA 1
ATOM 2539 C C . LYS A 1 327 ? 19.844 -11.258 -13.062 1 60.34 327 LYS A C 1
ATOM 2541 O O . LYS A 1 327 ? 19.141 -11.555 -12.086 1 60.34 327 LYS A O 1
ATOM 2546 N N . SER A 1 328 ? 19.828 -9.922 -13.703 1 74.38 328 SER A N 1
ATOM 2547 C CA . SER A 1 328 ? 18.641 -9.125 -13.422 1 74.38 328 SER A CA 1
ATOM 2548 C C . SER A 1 328 ? 17.422 -9.664 -14.156 1 74.38 328 SER A C 1
ATOM 2550 O O . SER A 1 328 ? 17.406 -9.703 -15.383 1 74.38 328 SER A O 1
ATOM 2552 N N . ILE A 1 329 ? 16.578 -10.25 -13.43 1 83.31 329 ILE A N 1
ATOM 2553 C CA . ILE A 1 329 ? 15.352 -10.789 -14.016 1 83.31 329 ILE A CA 1
ATOM 2554 C C . ILE A 1 329 ? 14.141 -9.992 -13.523 1 83.31 329 ILE A C 1
ATOM 2556 O O . ILE A 1 329 ? 14.172 -9.422 -12.43 1 83.31 329 ILE A O 1
ATOM 2560 N N . GLY A 1 330 ? 13.211 -9.883 -14.414 1 89.75 330 GLY A N 1
ATOM 2561 C CA . GLY A 1 330 ? 11.977 -9.219 -14.047 1 89.75 330 GLY A CA 1
ATOM 2562 C C . GLY A 1 330 ? 11.188 -9.961 -12.984 1 89.75 330 GLY A C 1
ATOM 2563 O O . GLY A 1 330 ? 11.492 -11.109 -12.672 1 89.75 330 GLY A O 1
ATOM 2564 N N . ASP A 1 331 ? 10.289 -9.312 -12.453 1 94.56 331 ASP A N 1
ATOM 2565 C CA . ASP A 1 331 ? 9.664 -9.82 -11.234 1 94.56 331 ASP A CA 1
ATOM 2566 C C . ASP A 1 331 ? 8.758 -11.008 -11.531 1 94.56 331 ASP A C 1
ATOM 2568 O O . ASP A 1 331 ? 8.672 -11.945 -10.734 1 94.56 331 ASP A O 1
ATOM 2572 N N . MET A 1 332 ? 8.078 -11.039 -12.68 1 92.69 332 MET A N 1
ATOM 2573 C CA . MET A 1 332 ? 7.246 -12.195 -13.008 1 92.69 332 MET A CA 1
ATOM 2574 C C . MET A 1 332 ? 8.109 -13.406 -13.344 1 92.69 332 MET A C 1
ATOM 2576 O O . MET A 1 332 ? 7.656 -14.547 -13.227 1 92.69 332 MET A O 1
ATOM 2580 N N . PHE A 1 333 ? 9.328 -13.141 -13.727 1 86.38 333 PHE A N 1
ATOM 2581 C CA . PHE A 1 333 ? 10.273 -14.188 -14.086 1 86.38 333 PHE A CA 1
ATOM 2582 C C . PHE A 1 333 ? 10.961 -14.742 -12.844 1 86.38 333 PHE A C 1
ATOM 2584 O O . PHE A 1 333 ? 11.445 -15.875 -12.852 1 86.38 333 PHE A O 1
ATOM 2591 N N . ASP A 1 334 ? 11.055 -13.969 -11.805 1 89.69 334 ASP A N 1
ATOM 2592 C CA . ASP A 1 334 ? 11.688 -14.375 -10.555 1 89.69 334 ASP A CA 1
ATOM 2593 C C . ASP A 1 334 ? 10.898 -15.492 -9.883 1 89.69 334 ASP A C 1
ATOM 2595 O O . ASP A 1 334 ? 9.883 -15.242 -9.242 1 89.69 334 ASP A O 1
ATOM 2599 N N . VAL A 1 335 ? 11.359 -16.703 -9.969 1 88.19 335 VAL A N 1
ATOM 2600 C CA . VAL A 1 335 ? 10.641 -17.891 -9.508 1 88.19 335 VAL A CA 1
ATOM 2601 C C . VAL A 1 335 ? 10.32 -17.75 -8.016 1 88.19 335 VAL A C 1
ATOM 2603 O O . VAL A 1 335 ? 9.273 -18.203 -7.559 1 88.19 335 VAL A O 1
ATOM 2606 N N . SER A 1 336 ? 11.203 -17.078 -7.285 1 94.44 336 SER A N 1
ATOM 2607 C CA . SER A 1 336 ? 11.031 -16.969 -5.84 1 94.44 336 SER A CA 1
ATOM 2608 C C . SER A 1 336 ? 9.945 -15.969 -5.48 1 94.44 336 SER A C 1
ATOM 2610 O O . SER A 1 336 ? 9.156 -16.203 -4.559 1 94.44 336 SER A O 1
ATOM 2612 N N . THR A 1 337 ? 9.914 -14.852 -6.234 1 97.19 337 THR A N 1
ATOM 2613 C CA . THR A 1 337 ? 9.078 -13.742 -5.785 1 97.19 337 THR A CA 1
ATOM 2614 C C . THR A 1 337 ? 8.203 -13.227 -6.926 1 97.19 337 THR A C 1
ATOM 2616 O O . THR A 1 337 ? 7.926 -12.031 -7.008 1 97.19 337 THR A O 1
ATOM 2619 N N . SER A 1 338 ? 7.746 -14.07 -7.836 1 96.25 338 SER A N 1
ATOM 2620 C CA . SER A 1 338 ? 6.902 -13.695 -8.961 1 96.25 338 SER A CA 1
ATOM 2621 C C . SER A 1 338 ? 5.609 -13.039 -8.492 1 96.25 338 SER A C 1
ATOM 2623 O O . SER A 1 338 ? 5.012 -12.234 -9.211 1 96.25 338 SER A O 1
ATOM 2625 N N . PRO A 1 339 ? 5.129 -13.281 -7.207 1 98.06 339 PRO A N 1
ATOM 2626 C CA . PRO A 1 339 ? 3.943 -12.57 -6.727 1 98.06 339 PRO A CA 1
ATOM 2627 C C . PRO A 1 339 ? 4.16 -11.062 -6.621 1 98.06 339 PRO A C 1
ATOM 2629 O O . PRO A 1 339 ? 3.211 -10.312 -6.387 1 98.06 339 PRO A O 1
ATOM 2632 N N . ASN A 1 340 ? 5.367 -10.547 -6.844 1 98.06 340 ASN A N 1
ATOM 2633 C CA . ASN A 1 340 ? 5.582 -9.102 -6.93 1 98.06 340 ASN A CA 1
ATOM 2634 C C . ASN A 1 340 ? 4.781 -8.484 -8.07 1 98.06 340 ASN A C 1
ATOM 2636 O O . ASN A 1 340 ? 4.633 -7.266 -8.141 1 98.06 340 ASN A O 1
ATOM 2640 N N . GLU A 1 341 ? 4.301 -9.312 -8.977 1 96.94 341 GLU A N 1
ATOM 2641 C CA . GLU A 1 341 ? 3.289 -8.922 -9.953 1 96.94 341 GLU A CA 1
ATOM 2642 C C . GLU A 1 341 ? 1.882 -9.172 -9.422 1 96.94 341 GLU A C 1
ATOM 2644 O O . GLU A 1 341 ? 1.293 -10.219 -9.672 1 96.94 341 GLU A O 1
ATOM 2649 N N . PRO A 1 342 ? 1.301 -8.156 -8.789 1 96.19 342 PRO A N 1
ATOM 2650 C CA . PRO A 1 342 ? 0.134 -8.453 -7.957 1 96.19 342 PRO A CA 1
ATOM 2651 C C . PRO A 1 342 ? -1.121 -8.742 -8.773 1 96.19 342 PRO A C 1
ATOM 2653 O O . PRO A 1 342 ? -2.082 -9.32 -8.258 1 96.19 342 PRO A O 1
ATOM 2656 N N . LEU A 1 343 ? -1.147 -8.281 -10.055 1 98.19 343 LEU A N 1
ATOM 2657 C CA . LEU A 1 343 ? -2.283 -8.656 -10.891 1 98.19 343 LEU A CA 1
ATOM 2658 C C . LEU A 1 343 ? -2.008 -9.969 -11.625 1 98.19 343 LEU A C 1
ATOM 2660 O O . LEU A 1 343 ? -2.76 -10.938 -11.477 1 98.19 343 LEU A O 1
ATOM 2664 N N . MET A 1 344 ? -0.883 -10.055 -12.305 1 97 344 MET A N 1
ATOM 2665 C CA . MET A 1 344 ? -0.614 -11.133 -13.25 1 97 344 MET A CA 1
ATOM 2666 C C . MET A 1 344 ? -0.432 -12.461 -12.523 1 97 344 MET A C 1
ATOM 2668 O O . MET A 1 344 ? -0.916 -13.5 -12.977 1 97 344 MET A O 1
ATOM 2672 N N . PHE A 1 345 ? 0.233 -12.469 -11.422 1 98 345 PHE A N 1
ATOM 2673 C CA . PHE A 1 345 ? 0.528 -13.727 -10.742 1 98 345 PHE A CA 1
ATOM 2674 C C . PHE A 1 345 ? -0.755 -14.414 -10.289 1 98 345 PHE A C 1
ATOM 2676 O O . PHE A 1 345 ? -1.006 -15.562 -10.648 1 98 345 PHE A O 1
ATOM 2683 N N . PRO A 1 346 ? -1.644 -13.727 -9.516 1 98.5 346 PRO A N 1
ATOM 2684 C CA . PRO A 1 346 ? -2.82 -14.43 -9 1 98.5 346 PRO A CA 1
ATOM 2685 C C . PRO A 1 346 ? -3.768 -14.883 -10.109 1 98.5 346 PRO A C 1
ATOM 2687 O O . PRO A 1 346 ? -4.262 -16.016 -10.086 1 98.5 346 PRO A O 1
ATOM 2690 N N . ILE A 1 347 ? -3.996 -14.062 -11.109 1 98.31 347 ILE A N 1
ATOM 2691 C CA . ILE A 1 347 ? -5.016 -14.391 -12.102 1 98.31 347 ILE A CA 1
ATOM 2692 C C . ILE A 1 347 ? -4.492 -15.477 -13.039 1 98.31 347 ILE A C 1
ATOM 2694 O O . ILE A 1 347 ? -5.262 -16.297 -13.547 1 98.31 347 ILE A O 1
ATOM 2698 N N . HIS A 1 348 ? -3.184 -15.445 -13.281 1 96.56 348 HIS A N 1
ATOM 2699 C CA . HIS A 1 348 ? -2.559 -16.5 -14.078 1 96.56 348 HIS A CA 1
ATOM 2700 C C . HIS A 1 348 ? -2.617 -17.844 -13.367 1 96.56 348 HIS A C 1
ATOM 2702 O O . HIS A 1 348 ? -3.006 -18.844 -13.961 1 96.56 348 HIS A O 1
ATOM 2708 N N . HIS A 1 349 ? -2.295 -17.875 -12.117 1 97.38 349 HIS A N 1
ATOM 2709 C CA . HIS A 1 349 ? -2.277 -19.125 -11.375 1 97.38 349 HIS A CA 1
ATOM 2710 C C . HIS A 1 349 ? -3.691 -19.609 -11.055 1 97.38 349 HIS A C 1
ATOM 2712 O O . HIS A 1 349 ? -3.934 -20.812 -10.93 1 97.38 349 HIS A O 1
ATOM 2718 N N . ALA A 1 350 ? -4.629 -18.656 -10.938 1 97.56 350 ALA A N 1
ATOM 2719 C CA . ALA A 1 350 ? -6.031 -19.062 -10.852 1 97.56 350 ALA A CA 1
ATOM 2720 C C . ALA A 1 350 ? -6.477 -19.781 -12.125 1 97.56 350 ALA A C 1
ATOM 2722 O O . ALA A 1 350 ? -7.293 -20.703 -12.078 1 97.56 350 ALA A O 1
ATOM 2723 N N . ASN A 1 351 ? -5.965 -19.344 -13.25 1 96.19 351 ASN A N 1
ATOM 2724 C CA . ASN A 1 351 ? -6.258 -20.031 -14.508 1 96.19 351 ASN A CA 1
ATOM 2725 C C . ASN A 1 351 ? -5.645 -21.422 -14.539 1 96.19 351 ASN A C 1
ATOM 2727 O O . ASN A 1 351 ? -6.219 -22.344 -15.117 1 96.19 351 ASN A O 1
ATOM 2731 N N . LEU A 1 352 ? -4.426 -21.547 -14.008 1 94.88 352 LEU A N 1
ATOM 2732 C CA . LEU A 1 352 ? -3.816 -22.875 -13.898 1 94.88 352 LEU A CA 1
ATOM 2733 C C . LEU A 1 352 ? -4.664 -23.797 -13.031 1 94.88 352 LEU A C 1
ATOM 2735 O O . LEU A 1 352 ? -4.859 -24.953 -13.359 1 94.88 352 LEU A O 1
ATOM 2739 N N . ASP A 1 353 ? -5.133 -23.25 -11.945 1 94 353 ASP A N 1
ATOM 2740 C CA . ASP A 1 353 ? -6.027 -24.016 -11.078 1 94 353 ASP A CA 1
ATOM 2741 C C . ASP A 1 353 ? -7.305 -24.406 -11.82 1 94 353 ASP A C 1
ATOM 2743 O O . ASP A 1 353 ? -7.801 -25.516 -11.672 1 94 353 ASP A O 1
ATOM 2747 N N . ARG A 1 354 ? -7.809 -23.5 -12.594 1 93.88 354 ARG A N 1
ATOM 2748 C CA . ARG A 1 354 ? -8.961 -23.781 -13.445 1 93.88 354 ARG A CA 1
ATOM 2749 C C . ARG A 1 354 ? -8.672 -24.938 -14.391 1 93.88 354 ARG A C 1
ATOM 2751 O O . ARG A 1 354 ? -9.477 -25.875 -14.508 1 93.88 354 ARG A O 1
ATOM 2758 N N . SER A 1 355 ? -7.551 -24.875 -15.039 1 92.38 355 SER A N 1
ATOM 2759 C CA . SER A 1 355 ? -7.141 -25.938 -15.953 1 92.38 355 SER A CA 1
ATOM 2760 C C . SER A 1 355 ? -7.062 -27.281 -15.227 1 92.38 355 SER A C 1
ATOM 2762 O O . SER A 1 355 ? -7.551 -28.297 -15.727 1 92.38 355 SER A O 1
ATOM 2764 N N . ASN A 1 356 ? -6.477 -27.266 -14.086 1 91.88 356 ASN A N 1
ATOM 2765 C CA . ASN A 1 356 ? -6.336 -28.5 -13.312 1 91.88 356 ASN A CA 1
ATOM 2766 C C . ASN A 1 356 ? -7.691 -29.047 -12.898 1 91.88 356 ASN A C 1
ATOM 2768 O O . ASN A 1 356 ? -7.93 -30.266 -13 1 91.88 356 ASN A O 1
ATOM 2772 N N . MET A 1 357 ? -8.57 -28.234 -12.445 1 90.56 357 MET A N 1
ATOM 2773 C CA . MET A 1 357 ? -9.883 -28.672 -11.984 1 90.56 357 MET A CA 1
ATOM 2774 C C . MET A 1 357 ? -10.711 -29.203 -13.156 1 90.56 357 MET A C 1
ATOM 2776 O O . MET A 1 357 ? -11.484 -30.141 -13 1 90.56 357 MET A O 1
ATOM 2780 N N . LEU A 1 358 ? -10.578 -28.547 -14.289 1 91 358 LEU A N 1
ATOM 2781 C CA . LEU A 1 358 ? -11.258 -29.031 -15.477 1 91 358 LEU A CA 1
ATOM 2782 C C . LEU A 1 358 ? -10.727 -30.406 -15.875 1 91 358 LEU A C 1
ATOM 2784 O O . LEU A 1 358 ? -11.5 -31.297 -16.219 1 91 358 LEU A O 1
ATOM 2788 N N . TRP A 1 359 ? -9.43 -30.562 -15.836 1 90.5 359 TRP A N 1
ATOM 2789 C CA . TRP A 1 359 ? -8.836 -31.875 -16.094 1 90.5 359 TRP A CA 1
ATOM 2790 C C . TRP A 1 359 ? -9.352 -32.906 -15.109 1 90.5 359 TRP A C 1
ATOM 2792 O O . TRP A 1 359 ? -9.703 -34.031 -15.492 1 90.5 359 TRP A O 1
ATOM 2802 N N . GLN A 1 360 ? -9.391 -32.594 -13.836 1 89.06 360 GLN A N 1
ATOM 2803 C CA . GLN A 1 360 ? -9.867 -33.5 -12.789 1 89.06 360 GLN A CA 1
ATOM 2804 C C . GLN A 1 360 ? -11.32 -33.906 -13.047 1 89.06 360 GLN A C 1
ATOM 2806 O O . GLN A 1 360 ? -11.68 -35.062 -12.867 1 89.06 360 GLN A O 1
ATOM 2811 N N . ALA A 1 361 ? -12.117 -32.906 -13.43 1 87.25 361 ALA A N 1
ATOM 2812 C CA . ALA A 1 361 ? -13.516 -33.219 -13.75 1 87.25 361 ALA A CA 1
ATOM 2813 C C . ALA A 1 361 ? -13.609 -34.219 -14.906 1 87.25 361 ALA A C 1
ATOM 2815 O O . ALA A 1 361 ? -14.414 -35.125 -14.867 1 87.25 361 ALA A O 1
ATOM 2816 N N . ASN A 1 362 ? -12.789 -34.031 -15.891 1 89.56 362 ASN A N 1
ATOM 2817 C CA . ASN A 1 362 ? -12.773 -34.938 -17.031 1 89.56 362 ASN A CA 1
ATOM 2818 C C . ASN A 1 362 ? -12.25 -36.312 -16.656 1 89.56 362 ASN A C 1
ATOM 2820 O O . ASN A 1 362 ? -12.75 -37.312 -17.141 1 89.56 362 ASN A O 1
ATOM 2824 N N . ALA A 1 363 ? -11.258 -36.312 -15.836 1 87.31 363 ALA A N 1
ATOM 2825 C CA . ALA A 1 363 ? -10.688 -37.562 -15.367 1 87.31 363 ALA A CA 1
ATOM 2826 C C . ALA A 1 363 ? -11.719 -38.375 -14.586 1 87.31 363 ALA A C 1
ATOM 2828 O O . ALA A 1 363 ? -11.789 -39.594 -14.719 1 87.31 363 ALA A O 1
ATOM 2829 N N . LEU A 1 364 ? -12.461 -37.719 -13.836 1 85.75 364 LEU A N 1
ATOM 2830 C CA . LEU A 1 364 ? -13.5 -38.375 -13.039 1 85.75 364 LEU A CA 1
ATOM 2831 C C . LEU A 1 364 ? -14.57 -38.969 -13.938 1 85.75 364 LEU A C 1
ATOM 2833 O O . LEU A 1 364 ? -15.148 -40 -13.617 1 85.75 364 LEU A O 1
ATOM 2837 N N . LYS A 1 365 ? -14.852 -38.344 -14.977 1 86.69 365 LYS A N 1
ATOM 2838 C CA . LYS A 1 365 ? -15.82 -38.875 -15.93 1 86.69 365 LYS A CA 1
ATOM 2839 C C . LYS A 1 365 ? -15.32 -40.156 -16.562 1 86.69 365 LYS A C 1
ATOM 2841 O O . LYS A 1 365 ? -16.109 -41.062 -16.844 1 86.69 365 LYS A O 1
ATOM 2846 N N . THR A 1 366 ? -13.992 -40.219 -16.672 1 87.81 366 THR A N 1
ATOM 2847 C CA . THR A 1 366 ? -13.383 -41.375 -17.312 1 87.81 366 THR A CA 1
ATOM 2848 C C . THR A 1 366 ? -13.148 -42.5 -16.297 1 87.81 366 THR A C 1
ATOM 2850 O O . THR A 1 366 ? -13.312 -43.656 -16.609 1 87.81 366 THR A O 1
ATOM 2853 N N . ASP A 1 367 ? -12.719 -42.094 -15.125 1 88.5 367 ASP A N 1
ATOM 2854 C CA . ASP A 1 367 ? -12.438 -43 -14.031 1 88.5 367 ASP A CA 1
ATOM 2855 C C . ASP A 1 367 ? -12.969 -42.469 -12.703 1 88.5 367 ASP A C 1
ATOM 2857 O O . ASP A 1 367 ? -12.32 -41.625 -12.062 1 88.5 367 ASP A O 1
ATOM 2861 N N . ARG A 1 368 ? -13.953 -42.969 -12.188 1 86.06 368 ARG A N 1
ATOM 2862 C CA . ARG A 1 368 ? -14.656 -42.469 -11.008 1 86.06 368 ARG A CA 1
ATOM 2863 C C . ARG A 1 368 ? -13.836 -42.719 -9.742 1 86.06 368 ARG A C 1
ATOM 2865 O O . ARG A 1 368 ? -14.141 -42.156 -8.688 1 86.06 368 ARG A O 1
ATOM 2872 N N . THR A 1 369 ? -12.828 -43.531 -9.859 1 85.88 369 THR A N 1
ATOM 2873 C CA . THR A 1 369 ? -12.047 -43.844 -8.672 1 85.88 369 THR A CA 1
ATOM 2874 C C . THR A 1 369 ? -10.945 -42.812 -8.453 1 85.88 369 THR A C 1
ATOM 2876 O O . THR A 1 369 ? -10.227 -42.875 -7.449 1 85.88 369 THR A O 1
ATOM 2879 N N . MET A 1 370 ? -10.859 -41.938 -9.344 1 84.25 370 MET A N 1
ATOM 2880 C CA . MET A 1 370 ? -9.758 -40.969 -9.305 1 84.25 370 MET A CA 1
ATOM 2881 C C . MET A 1 370 ? -9.773 -40.188 -8 1 84.25 370 MET A C 1
ATOM 2883 O O . MET A 1 370 ? -8.719 -39.844 -7.445 1 84.25 370 MET A O 1
ATOM 2887 N N . LEU A 1 371 ? -10.922 -39.906 -7.559 1 78.75 371 LEU A N 1
ATOM 2888 C CA . LEU A 1 371 ? -11.031 -39.125 -6.32 1 78.75 371 LEU A CA 1
ATOM 2889 C C . LEU A 1 371 ? -10.484 -39.938 -5.141 1 78.75 371 LEU A C 1
ATOM 2891 O O . LEU A 1 371 ? -9.742 -39.406 -4.316 1 78.75 371 LEU A O 1
ATOM 2895 N N . ALA A 1 372 ? -10.852 -41.125 -5.121 1 77.38 372 ALA A N 1
ATOM 2896 C CA . ALA A 1 372 ? -10.391 -42 -4.055 1 77.38 372 ALA A CA 1
ATOM 2897 C C . ALA A 1 372 ? -8.883 -42.188 -4.113 1 77.38 372 ALA A C 1
ATOM 2899 O O . ALA A 1 372 ? -8.234 -42.406 -3.084 1 77.38 372 ALA A O 1
ATOM 2900 N N . LYS A 1 373 ? -8.414 -42.031 -5.266 1 81.44 373 LYS A N 1
ATOM 2901 C CA . LYS A 1 373 ? -6.977 -42.188 -5.48 1 81.44 373 LYS A CA 1
ATOM 2902 C C . LYS A 1 373 ? -6.258 -40.844 -5.328 1 81.44 373 LYS A C 1
ATOM 2904 O O . LYS A 1 373 ? -5.055 -40.75 -5.578 1 81.44 373 LYS A O 1
ATOM 2909 N N . PHE A 1 374 ? -6.996 -39.812 -4.953 1 81.38 374 PHE A N 1
ATOM 2910 C CA . PHE A 1 374 ? -6.465 -38.469 -4.801 1 81.38 374 PHE A CA 1
ATOM 2911 C C . PHE A 1 374 ? -5.789 -38 -6.086 1 81.38 374 PHE A C 1
ATOM 2913 O O . PHE A 1 374 ? -4.676 -37.469 -6.055 1 81.38 374 PHE A O 1
ATOM 2920 N N . TRP A 1 375 ? -6.43 -38.406 -7.172 1 80.31 375 TRP A N 1
ATOM 2921 C CA . TRP A 1 375 ? -6 -38 -8.508 1 80.31 375 TRP A CA 1
ATOM 2922 C C . TRP A 1 375 ? -4.609 -38.562 -8.82 1 80.31 375 TRP A C 1
ATOM 2924 O O . TRP A 1 375 ? -3.938 -38.062 -9.734 1 80.31 375 TRP A O 1
ATOM 2934 N N . GLY A 1 376 ? -4.156 -39.438 -7.98 1 78.88 376 GLY A N 1
ATOM 2935 C CA . GLY A 1 376 ? -2.885 -40.094 -8.211 1 78.88 376 GLY A CA 1
ATOM 2936 C C . GLY A 1 376 ? -1.718 -39.438 -7.52 1 78.88 376 GLY A C 1
ATOM 2937 O O . GLY A 1 376 ? -0.564 -39.812 -7.711 1 78.88 376 GLY A O 1
ATOM 2938 N N . TYR A 1 377 ? -1.993 -38.375 -6.742 1 86.38 377 TYR A N 1
ATOM 2939 C CA . TYR A 1 377 ? -0.911 -37.688 -6.027 1 86.38 377 TYR A CA 1
ATOM 2940 C C . TYR A 1 377 ? -0.255 -38.625 -5.027 1 86.38 377 TYR A C 1
ATOM 2942 O O . TYR A 1 377 ? -0.944 -39.375 -4.301 1 86.38 377 TYR A O 1
ATOM 2950 N N . PRO A 1 378 ? 1.079 -38.625 -5.039 1 87.56 378 PRO A N 1
ATOM 2951 C CA . PRO A 1 378 ? 1.757 -39.531 -4.102 1 87.56 378 PRO A CA 1
ATOM 2952 C C . PRO A 1 378 ? 1.595 -39.094 -2.646 1 87.56 378 PRO A C 1
ATOM 2954 O O . PRO A 1 378 ? 1.629 -37.906 -2.352 1 87.56 378 PRO A O 1
ATOM 2957 N N . LYS A 1 379 ? 1.422 -40.094 -1.826 1 85.69 379 LYS A N 1
ATOM 2958 C CA . LYS A 1 379 ? 1.174 -39.812 -0.411 1 85.69 379 LYS A CA 1
ATOM 2959 C C . LYS A 1 379 ? 2.482 -39.625 0.347 1 85.69 379 LYS A C 1
ATOM 2961 O O . LYS A 1 379 ? 2.545 -38.812 1.281 1 85.69 379 LYS A O 1
ATOM 2966 N N . SER A 1 380 ? 3.451 -40.469 -0.05 1 88.19 380 SER A N 1
ATOM 2967 C CA . SER A 1 380 ? 4.707 -40.469 0.69 1 88.19 380 SER A CA 1
ATOM 2968 C C . SER A 1 380 ? 5.887 -40.812 -0.224 1 88.19 380 SER A C 1
ATOM 2970 O O . SER A 1 380 ? 5.699 -41.062 -1.41 1 88.19 380 SER A O 1
ATOM 2972 N N . LYS A 1 381 ? 7.051 -40.781 0.383 1 88 381 LYS A N 1
ATOM 2973 C CA . LYS A 1 381 ? 8.266 -41.062 -0.367 1 88 381 LYS A CA 1
ATOM 2974 C C . LYS A 1 381 ? 8.305 -42.531 -0.789 1 88 381 LYS A C 1
ATOM 2976 O O . LYS A 1 381 ? 9.055 -42.906 -1.697 1 88 381 LYS A O 1
ATOM 2981 N N . ALA A 1 382 ? 7.5 -43.375 -0.189 1 88.06 382 ALA A N 1
ATOM 2982 C CA . ALA A 1 382 ? 7.375 -44.75 -0.629 1 88.06 382 ALA A CA 1
ATOM 2983 C C . ALA A 1 382 ? 6.77 -44.812 -2.029 1 88.06 382 ALA A C 1
ATOM 2985 O O . ALA A 1 382 ? 7.121 -45.719 -2.812 1 88.06 382 ALA A O 1
ATOM 2986 N N . GLU A 1 383 ? 5.973 -43.844 -2.318 1 85.06 383 GLU A N 1
ATOM 2987 C CA . GLU A 1 383 ? 5.297 -43.812 -3.611 1 85.06 383 GLU A CA 1
ATOM 2988 C C . GLU A 1 383 ? 6.07 -42.969 -4.621 1 85.06 383 GLU A C 1
ATOM 2990 O O . GLU A 1 383 ? 5.965 -43.188 -5.832 1 85.06 383 GLU A O 1
ATOM 2995 N N . TYR A 1 384 ? 6.82 -42.031 -4.117 1 86.44 384 TYR A N 1
ATOM 2996 C CA . TYR A 1 384 ? 7.605 -41.125 -4.941 1 86.44 384 TYR A CA 1
ATOM 2997 C C . TYR A 1 384 ? 8.883 -40.688 -4.227 1 86.44 384 TYR A C 1
ATOM 2999 O O . TYR A 1 384 ? 8.93 -39.625 -3.625 1 86.44 384 TYR A O 1
ATOM 3007 N N . SER A 1 385 ? 9.93 -41.406 -4.418 1 84.62 385 SER A N 1
ATOM 3008 C CA . SER A 1 385 ? 11.117 -41.344 -3.568 1 84.62 385 SER A CA 1
ATOM 3009 C C . SER A 1 385 ? 11.906 -40.062 -3.803 1 84.62 385 SER A C 1
ATOM 3011 O O . SER A 1 385 ? 12.617 -39.594 -2.91 1 84.62 385 SER A O 1
ATOM 3013 N N . THR A 1 386 ? 11.758 -39.406 -4.887 1 81.69 386 THR A N 1
ATOM 3014 C CA . THR A 1 386 ? 12.578 -38.25 -5.227 1 81.69 386 THR A CA 1
ATOM 3015 C C . THR A 1 386 ? 11.844 -36.938 -4.914 1 81.69 386 THR A C 1
ATOM 3017 O O . THR A 1 386 ? 12.359 -35.875 -5.176 1 81.69 386 THR A O 1
ATOM 3020 N N . ALA A 1 387 ? 10.602 -37.125 -4.387 1 81.75 387 ALA A N 1
ATOM 3021 C CA . ALA A 1 387 ? 9.812 -35.938 -4.066 1 81.75 387 ALA A CA 1
ATOM 3022 C C . ALA A 1 387 ? 10.484 -35.125 -2.961 1 81.75 387 ALA A C 1
ATOM 3024 O O . ALA A 1 387 ? 11.094 -35.688 -2.049 1 81.75 387 ALA A O 1
ATOM 3025 N N . SER A 1 388 ? 10.414 -33.781 -3.117 1 80.38 388 SER A N 1
ATOM 3026 C CA . SER A 1 388 ? 10.875 -32.906 -2.045 1 80.38 388 SER A CA 1
ATOM 3027 C C . SER A 1 388 ? 10 -33.062 -0.805 1 80.38 388 SER A C 1
ATOM 3029 O O . SER A 1 388 ? 8.789 -33.25 -0.916 1 80.38 388 SER A O 1
ATOM 3031 N N . ASP A 1 389 ? 10.625 -32.906 0.354 1 81.88 389 ASP A N 1
ATOM 3032 C CA . ASP A 1 389 ? 9.836 -32.875 1.585 1 81.88 389 ASP A CA 1
ATOM 3033 C C . ASP A 1 389 ? 8.836 -31.719 1.579 1 81.88 389 ASP A C 1
ATOM 3035 O O . ASP A 1 389 ? 9.141 -30.625 1.098 1 81.88 389 ASP A O 1
ATOM 3039 N N . GLY A 1 390 ? 7.656 -32 2.076 1 78.56 390 GLY A N 1
ATOM 3040 C CA . GLY A 1 390 ? 6.648 -30.969 2.166 1 78.56 390 GLY A CA 1
ATOM 3041 C C . GLY A 1 390 ? 5.762 -30.891 0.939 1 78.56 390 GLY A C 1
ATOM 3042 O O . GLY A 1 390 ? 4.988 -29.938 0.784 1 78.56 390 GLY A O 1
ATOM 3043 N N . THR A 1 391 ? 5.844 -31.938 0.044 1 79.38 391 THR A N 1
ATOM 3044 C CA . THR A 1 391 ? 5.129 -31.844 -1.226 1 79.38 391 THR A CA 1
ATOM 3045 C C . THR A 1 391 ? 4.152 -33 -1.387 1 79.38 391 THR A C 1
ATOM 3047 O O . THR A 1 391 ? 3.432 -33.094 -2.385 1 79.38 391 THR A O 1
ATOM 3050 N N . LEU A 1 392 ? 4.172 -33.906 -0.442 1 83.38 392 LEU A N 1
ATOM 3051 C CA . LEU A 1 392 ? 3.369 -35.125 -0.52 1 83.38 392 LEU A CA 1
ATOM 3052 C C . LEU A 1 392 ? 2.082 -34.969 0.284 1 83.38 392 LEU A C 1
ATOM 3054 O O . LEU A 1 392 ? 1.957 -34.062 1.105 1 83.38 392 LEU A O 1
ATOM 3058 N N . LEU A 1 393 ? 1.112 -35.812 -0.014 1 82.5 393 LEU A N 1
ATOM 3059 C CA . LEU A 1 393 ? -0.217 -35.688 0.574 1 82.5 393 LEU A CA 1
ATOM 3060 C C . LEU A 1 393 ? -0.148 -35.75 2.096 1 82.5 393 LEU A C 1
ATOM 3062 O O . LEU A 1 393 ? -0.94 -35.125 2.791 1 82.5 393 LEU A O 1
ATOM 3066 N N . ASP A 1 394 ? 0.846 -36.438 2.592 1 83.56 394 ASP A N 1
ATOM 3067 C CA . ASP A 1 394 ? 0.922 -36.625 4.039 1 83.56 394 ASP A CA 1
ATOM 3068 C C . ASP A 1 394 ? 1.854 -35.594 4.68 1 83.56 394 ASP A C 1
ATOM 3070 O O . ASP A 1 394 ? 1.993 -35.562 5.902 1 83.56 394 ASP A O 1
ATOM 3074 N N . ASP A 1 395 ? 2.488 -34.75 3.875 1 85.44 395 ASP A N 1
ATOM 3075 C CA . ASP A 1 395 ? 3.408 -33.75 4.387 1 85.44 395 ASP A CA 1
ATOM 3076 C C . ASP A 1 395 ? 2.656 -32.5 4.832 1 85.44 395 ASP A C 1
ATOM 3078 O O . ASP A 1 395 ? 1.53 -32.25 4.391 1 85.44 395 ASP A O 1
ATOM 3082 N N . VAL A 1 396 ? 3.266 -31.781 5.805 1 82.94 396 VAL A N 1
ATOM 3083 C CA . VAL A 1 396 ? 2.891 -30.375 5.949 1 82.94 396 VAL A CA 1
ATOM 3084 C C . VAL A 1 396 ? 3.48 -29.562 4.801 1 82.94 396 VAL A C 1
ATOM 3086 O O . VAL A 1 396 ? 4.703 -29.469 4.664 1 82.94 396 VAL A O 1
ATOM 3089 N N . VAL A 1 397 ? 2.58 -29.078 4.07 1 82.31 397 VAL A N 1
ATOM 3090 C CA . VAL A 1 397 ? 3.029 -28.312 2.91 1 82.31 397 VAL A CA 1
ATOM 3091 C C . VAL A 1 397 ? 3.725 -27.031 3.369 1 82.31 397 VAL A C 1
ATOM 3093 O O . VAL A 1 397 ? 3.162 -26.25 4.148 1 82.31 397 VAL A O 1
ATOM 3096 N N . ASN A 1 398 ? 5.008 -26.844 2.906 1 86.69 398 ASN A N 1
ATOM 3097 C CA . ASN A 1 398 ? 5.766 -25.641 3.211 1 86.69 398 ASN A CA 1
ATOM 3098 C C . ASN A 1 398 ? 5.891 -25.422 4.715 1 86.69 398 ASN A C 1
ATOM 3100 O O . ASN A 1 398 ? 5.504 -24.375 5.227 1 86.69 398 ASN A O 1
ATOM 3104 N N . SER A 1 399 ? 6.508 -26.312 5.391 1 86.06 399 SER A N 1
ATOM 3105 C CA . SER A 1 399 ? 6.496 -26.406 6.848 1 86.06 399 SER A CA 1
ATOM 3106 C C . SER A 1 399 ? 7.145 -25.188 7.484 1 86.06 399 SER A C 1
ATOM 3108 O O . SER A 1 399 ? 6.879 -24.875 8.648 1 86.06 399 SER A O 1
ATOM 3110 N N . VAL A 1 400 ? 7.988 -24.469 6.793 1 90.56 400 VAL A N 1
ATOM 3111 C CA . VAL A 1 400 ? 8.609 -23.266 7.332 1 90.56 400 VAL A CA 1
ATOM 3112 C C . VAL A 1 400 ? 7.586 -22.125 7.395 1 90.56 400 VAL A C 1
ATOM 3114 O O . VAL A 1 400 ? 7.633 -21.297 8.297 1 90.56 400 VAL A O 1
ATOM 3117 N N . SER A 1 401 ? 6.648 -22.094 6.445 1 91.38 401 SER A N 1
ATOM 3118 C CA . SER A 1 401 ? 5.535 -21.156 6.391 1 91.38 401 SER A CA 1
ATOM 3119 C C . SER A 1 401 ? 4.246 -21.859 5.961 1 91.38 401 SER A C 1
ATOM 3121 O O . SER A 1 401 ? 3.758 -21.641 4.852 1 91.38 401 SER A O 1
ATOM 3123 N N . PRO A 1 402 ? 3.633 -22.547 6.848 1 88.75 402 PRO A N 1
ATOM 3124 C CA . PRO A 1 402 ? 2.518 -23.438 6.488 1 88.75 402 PRO A CA 1
ATOM 3125 C C . PRO A 1 402 ? 1.226 -22.672 6.215 1 88.75 402 PRO A C 1
ATOM 3127 O O . PRO A 1 402 ? 1.156 -21.453 6.457 1 88.75 402 PRO A O 1
ATOM 3130 N N . PHE A 1 403 ? 0.27 -23.359 5.648 1 88.62 403 PHE A N 1
ATOM 3131 C CA . PHE A 1 403 ? -1.047 -22.797 5.355 1 88.62 403 PHE A CA 1
ATOM 3132 C C . PHE A 1 403 ? -2.018 -23.078 6.5 1 88.62 403 PHE A C 1
ATOM 3134 O O . PHE A 1 403 ? -3.143 -23.516 6.27 1 88.62 403 PHE A O 1
ATOM 3141 N N . ASP A 1 404 ? -1.605 -22.828 7.684 1 77.56 404 ASP A N 1
ATOM 3142 C CA . ASP A 1 404 ? -2.352 -23.188 8.883 1 77.56 404 ASP A CA 1
ATOM 3143 C C . ASP A 1 404 ? -3.639 -22.375 9 1 77.56 404 ASP A C 1
ATOM 3145 O O . ASP A 1 404 ? -4.562 -22.766 9.719 1 77.56 404 ASP A O 1
ATOM 3149 N N . ARG A 1 405 ? -3.785 -21.422 8.25 1 73.69 405 ARG A N 1
ATOM 3150 C CA . ARG A 1 405 ? -4.93 -20.516 8.383 1 73.69 405 ARG A CA 1
ATOM 3151 C C . ARG A 1 405 ? -6.098 -20.984 7.52 1 73.69 405 ARG A C 1
ATOM 3153 O O . ARG A 1 405 ? -7.234 -20.562 7.723 1 73.69 405 ARG A O 1
ATOM 3160 N N . LEU A 1 406 ? -5.891 -21.719 6.5 1 72.56 406 LEU A N 1
ATOM 3161 C CA . LEU A 1 406 ? -6.926 -22.156 5.566 1 72.56 406 LEU A CA 1
ATOM 3162 C C . LEU A 1 406 ? -7.859 -23.172 6.23 1 72.56 406 LEU A C 1
ATOM 3164 O O . LEU A 1 406 ? -9.047 -23.219 5.918 1 72.56 406 LEU A O 1
ATOM 3168 N N . PHE A 1 407 ? -7.391 -23.953 7.211 1 60.28 407 PHE A N 1
ATOM 3169 C CA . PHE A 1 407 ? -8.211 -25.094 7.625 1 60.28 407 PHE A CA 1
ATOM 3170 C C . PHE A 1 407 ? -8.586 -24.969 9.094 1 60.28 407 PHE A C 1
ATOM 3172 O O . PHE A 1 407 ? -9.141 -25.906 9.68 1 60.28 407 PHE A O 1
ATOM 3179 N N . SER A 1 408 ? -8.211 -23.812 9.57 1 52.28 408 SER A N 1
ATOM 3180 C CA . SER A 1 408 ? -8.477 -23.703 11 1 52.28 408 SER A CA 1
ATOM 3181 C C . SER A 1 408 ? -9.969 -23.531 11.281 1 52.28 408 SER A C 1
ATOM 3183 O O . SER A 1 408 ? -10.492 -24.062 12.266 1 52.28 408 SER A O 1
ATOM 3185 N N . VAL A 1 409 ? -10.625 -22.562 10.562 1 51.53 409 VAL A N 1
ATOM 3186 C CA . VAL A 1 409 ? -12.055 -22.359 10.773 1 51.53 409 VAL A CA 1
ATOM 3187 C C . VAL A 1 409 ? -12.797 -22.547 9.453 1 51.53 409 VAL A C 1
ATOM 3189 O O . VAL A 1 409 ? -12.492 -21.891 8.461 1 51.53 409 VAL A O 1
ATOM 3192 N N . PRO A 1 410 ? -13.445 -23.641 9.461 1 48.25 410 PRO A N 1
ATOM 3193 C CA . PRO A 1 410 ? -14.242 -23.719 8.227 1 48.25 410 PRO A CA 1
ATOM 3194 C C . PRO A 1 410 ? -14.992 -22.422 7.934 1 48.25 410 PRO A C 1
ATOM 3196 O O . PRO A 1 410 ? -15.562 -21.812 8.844 1 48.25 410 PRO A O 1
ATOM 3199 N N . PRO A 1 411 ? -14.578 -21.812 6.855 1 49.84 411 PRO A N 1
ATOM 3200 C CA . PRO A 1 411 ? -15.375 -20.609 6.594 1 49.84 411 PRO A CA 1
ATOM 3201 C C . PRO A 1 411 ? -16.875 -20.859 6.688 1 49.84 411 PRO A C 1
ATOM 3203 O O . PRO A 1 411 ? -17.328 -21.984 6.5 1 49.84 411 PRO A O 1
ATOM 3206 N N . ALA A 1 412 ? -17.5 -19.891 7.285 1 45.66 412 ALA A N 1
ATOM 3207 C CA . ALA A 1 412 ? -18.953 -19.969 7.402 1 45.66 412 ALA A CA 1
ATOM 3208 C C . ALA A 1 412 ? -19.578 -20.438 6.094 1 45.66 412 ALA A C 1
ATOM 3210 O O . ALA A 1 412 ? -20.578 -21.156 6.102 1 45.66 412 ALA A O 1
ATOM 3211 N N . ASN A 1 413 ? -18.984 -19.953 5.031 1 47.91 413 ASN A N 1
ATOM 3212 C CA . ASN A 1 413 ? -19.625 -20.234 3.762 1 47.91 413 ASN A CA 1
ATOM 3213 C C . ASN A 1 413 ? -18.938 -21.375 3.023 1 47.91 413 ASN A C 1
ATOM 3215 O O . ASN A 1 413 ? -19.156 -21.578 1.826 1 47.91 413 ASN A O 1
ATOM 3219 N N . GLY A 1 414 ? -18.328 -22.234 3.826 1 48.28 414 GLY A N 1
ATOM 3220 C CA . GLY A 1 414 ? -17.688 -23.391 3.229 1 48.28 414 GLY A CA 1
ATOM 3221 C C . GLY A 1 414 ? -16.391 -23.062 2.52 1 48.28 414 GLY A C 1
ATOM 3222 O O . GLY A 1 414 ? -16.125 -21.891 2.229 1 48.28 414 GLY A O 1
ATOM 3223 N N . TRP A 1 415 ? -15.391 -23.875 2.639 1 53.62 415 TRP A N 1
ATOM 3224 C CA . TRP A 1 415 ? -14.07 -23.719 2.041 1 53.62 415 TRP A CA 1
ATOM 3225 C C . TRP A 1 415 ? -14.133 -23.891 0.528 1 53.62 415 TRP A C 1
ATOM 3227 O O . TRP A 1 415 ? -13.094 -23.953 -0.139 1 53.62 415 TRP A O 1
ATOM 3237 N N . GLY A 1 416 ? -15.336 -23.625 -0.137 1 67.44 416 GLY A N 1
ATOM 3238 C CA . GLY A 1 416 ? -15.344 -24.203 -1.468 1 67.44 416 GLY A CA 1
ATOM 3239 C C . GLY A 1 416 ? -15.414 -23.172 -2.574 1 67.44 416 GLY A C 1
ATOM 3240 O O . GLY A 1 416 ? -15.727 -22 -2.324 1 67.44 416 GLY A O 1
ATOM 3241 N N . TYR A 1 417 ? -14.656 -23.359 -3.461 1 72.75 417 TYR A N 1
ATOM 3242 C CA . TYR A 1 417 ? -14.727 -22.562 -4.684 1 72.75 417 TYR A CA 1
ATOM 3243 C C . TYR A 1 417 ? -14.773 -23.469 -5.914 1 72.75 417 TYR A C 1
ATOM 3245 O O . TYR A 1 417 ? -14.586 -24.688 -5.812 1 72.75 417 TYR A O 1
ATOM 3253 N N . THR A 1 418 ? -15.359 -22.906 -6.93 1 71 418 THR A N 1
ATOM 3254 C CA . THR A 1 418 ? -15.312 -23.531 -8.25 1 71 418 THR A CA 1
ATOM 3255 C C . THR A 1 418 ? -15.055 -22.484 -9.336 1 71 418 THR A C 1
ATOM 3257 O O . THR A 1 418 ? -14.82 -21.312 -9.031 1 71 418 THR A O 1
ATOM 3260 N N . HIS A 1 419 ? -14.828 -23.016 -10.492 1 75.12 419 HIS A N 1
ATOM 3261 C CA . HIS A 1 419 ? -14.695 -22.141 -11.641 1 75.12 419 HIS A CA 1
ATOM 3262 C C . HIS A 1 419 ? -15.961 -22.156 -12.492 1 75.12 419 HIS A C 1
ATOM 3264 O O . HIS A 1 419 ? -16.719 -23.125 -12.477 1 75.12 419 HIS A O 1
ATOM 3270 N N . LYS A 1 420 ? -16.219 -21.078 -13.133 1 63.31 420 LYS A N 1
ATOM 3271 C CA . LYS A 1 420 ? -17.5 -20.859 -13.82 1 63.31 420 LYS A CA 1
ATOM 3272 C C . LYS A 1 420 ? -17.797 -22.016 -14.773 1 63.31 420 LYS A C 1
ATOM 3274 O O . LYS A 1 420 ? -18.969 -22.375 -14.961 1 63.31 420 LYS A O 1
ATOM 3279 N N . GLU A 1 421 ? -16.781 -22.547 -15.297 1 71.12 421 GLU A N 1
ATOM 3280 C CA . GLU A 1 421 ? -16.984 -23.609 -16.281 1 71.12 421 GLU A CA 1
ATOM 3281 C C . GLU A 1 421 ? -17.203 -24.953 -15.602 1 71.12 421 GLU A C 1
ATOM 3283 O O . GLU A 1 421 ? -17.5 -25.953 -16.266 1 71.12 421 GLU A O 1
ATOM 3288 N N . LEU A 1 422 ? -16.938 -24.953 -14.305 1 64.19 422 LEU A N 1
ATOM 3289 C CA . LEU A 1 422 ? -17.094 -26.172 -13.539 1 64.19 422 LEU A CA 1
ATOM 3290 C C . LEU A 1 422 ? -18.328 -26.094 -12.625 1 64.19 422 LEU A C 1
ATOM 3292 O O . LEU A 1 422 ? -18.203 -25.75 -11.453 1 64.19 422 LEU A O 1
ATOM 3296 N N . PRO A 1 423 ? -19.375 -25.938 -13.211 1 52.66 423 PRO A N 1
ATOM 3297 C CA . PRO A 1 423 ? -20.484 -25.75 -12.273 1 52.66 423 PRO A CA 1
ATOM 3298 C C . PRO A 1 423 ? -20.422 -26.719 -11.086 1 52.66 423 PRO A C 1
ATOM 3300 O O . PRO A 1 423 ? -19.609 -26.547 -10.18 1 52.66 423 PRO A O 1
ATOM 3303 N N . ASN A 1 424 ? -21.469 -27.531 -10.828 1 48.19 424 ASN A N 1
ATOM 3304 C CA . ASN A 1 424 ? -21.891 -28.281 -9.656 1 48.19 424 ASN A CA 1
ATOM 3305 C C . ASN A 1 424 ? -20.906 -29.406 -9.336 1 48.19 424 ASN A C 1
ATOM 3307 O O . ASN A 1 424 ? -21.312 -30.516 -8.992 1 48.19 424 ASN A O 1
ATOM 3311 N N . TYR A 1 425 ? -19.688 -29.078 -9.758 1 44.94 425 TYR A N 1
ATOM 3312 C CA . TYR A 1 425 ? -18.922 -30.266 -9.43 1 44.94 425 TYR A CA 1
ATOM 3313 C C . TYR A 1 425 ? -18.719 -30.391 -7.926 1 44.94 425 TYR A C 1
ATOM 3315 O O . TYR A 1 425 ? -17.953 -29.641 -7.324 1 44.94 425 TYR A O 1
ATOM 3323 N N . ARG A 1 426 ? -19.656 -30.797 -7.184 1 44.31 426 ARG A N 1
ATOM 3324 C CA . ARG A 1 426 ? -19.672 -31.141 -5.762 1 44.31 426 ARG A CA 1
ATOM 3325 C C . ARG A 1 426 ? -18.344 -31.734 -5.328 1 44.31 426 ARG A C 1
ATOM 3327 O O . ARG A 1 426 ? -17.938 -31.578 -4.176 1 44.31 426 ARG A O 1
ATOM 3334 N N . GLN A 1 427 ? -17.703 -32.5 -6.125 1 40.09 427 GLN A N 1
ATOM 3335 C CA . GLN A 1 427 ? -16.766 -33.531 -5.707 1 40.09 427 GLN A CA 1
ATOM 3336 C C . GLN A 1 427 ? -15.336 -32.969 -5.688 1 40.09 427 GLN A C 1
ATOM 3338 O O . GLN A 1 427 ? -14.406 -33.688 -5.277 1 40.09 427 GLN A O 1
ATOM 3343 N N . ILE A 1 428 ? -15.133 -31.812 -6.207 1 40.31 428 ILE A N 1
ATOM 3344 C CA . ILE A 1 428 ? -13.688 -31.578 -6.27 1 40.31 428 ILE A CA 1
ATOM 3345 C C . ILE A 1 428 ? -13.203 -31.031 -4.93 1 40.31 428 ILE A C 1
ATOM 3347 O O . ILE A 1 428 ? -12 -30.797 -4.746 1 40.31 428 ILE A O 1
ATOM 3351 N N . SER A 1 429 ? -14.016 -30.609 -3.99 1 36.47 429 SER A N 1
ATOM 3352 C CA . SER A 1 429 ? -13.578 -29.969 -2.752 1 36.47 429 SER A CA 1
ATOM 3353 C C . SER A 1 429 ? -12.898 -30.969 -1.824 1 36.47 429 SER A C 1
ATOM 3355 O O . SER A 1 429 ? -12.508 -30.625 -0.707 1 36.47 429 SER A O 1
ATOM 3357 N N . GLY A 1 430 ? -12.961 -32.281 -2.021 1 31.83 430 GLY A N 1
ATOM 3358 C CA . GLY A 1 430 ? -12.305 -33.094 -1.021 1 31.83 430 GLY A CA 1
ATOM 3359 C C . GLY A 1 430 ? -10.789 -33.094 -1.128 1 31.83 430 GLY A C 1
ATOM 3360 O O . GLY A 1 430 ? -10.242 -32.906 -2.219 1 31.83 430 GLY A O 1
ATOM 3361 N N . MET B 1 1 ? -22.609 15.289 33.5 1 21.58 1 MET B N 1
ATOM 3362 C CA . MET B 1 1 ? -23.125 14.18 32.719 1 21.58 1 MET B CA 1
ATOM 3363 C C . MET B 1 1 ? -23.734 14.688 31.406 1 21.58 1 MET B C 1
ATOM 3365 O O . MET B 1 1 ? -24.953 14.891 31.328 1 21.58 1 MET B O 1
ATOM 3369 N N . LEU B 1 2 ? -23.078 15.656 30.766 1 23.38 2 LEU B N 1
ATOM 3370 C CA . LEU B 1 2 ? -23.578 16.391 29.609 1 23.38 2 LEU B CA 1
ATOM 3371 C C . LEU B 1 2 ? -23.922 15.438 28.469 1 23.38 2 LEU B C 1
ATOM 3373 O O . LEU B 1 2 ? -23.047 14.734 27.969 1 23.38 2 LEU B O 1
ATOM 3377 N N . ALA B 1 3 ? -25.141 14.992 28.516 1 25.48 3 ALA B N 1
ATOM 3378 C CA . ALA B 1 3 ? -25.859 14.227 27.5 1 25.48 3 ALA B CA 1
ATOM 3379 C C . ALA B 1 3 ? -25.594 14.789 26.109 1 25.48 3 ALA B C 1
ATOM 3381 O O . ALA B 1 3 ? -26.016 15.906 25.797 1 25.48 3 ALA B O 1
ATOM 3382 N N . CYS B 1 4 ? -24.453 14.539 25.531 1 30.44 4 CYS B N 1
ATOM 3383 C CA . CYS B 1 4 ? -24.078 14.891 24.156 1 30.44 4 CYS B CA 1
ATOM 3384 C C . CYS B 1 4 ? -25.125 14.398 23.156 1 30.44 4 CYS B C 1
ATOM 3386 O O . CYS B 1 4 ? -25.188 13.203 22.875 1 30.44 4 CYS B O 1
ATOM 3388 N N . SER B 1 5 ? -26.297 14.984 23.203 1 29.94 5 SER B N 1
ATOM 3389 C CA . SER B 1 5 ? -27.359 14.75 22.234 1 29.94 5 SER B CA 1
ATOM 3390 C C . SER B 1 5 ? -26.828 14.766 20.812 1 29.94 5 SER B C 1
ATOM 3392 O O . SER B 1 5 ? -25.984 15.602 20.469 1 29.94 5 SER B O 1
ATOM 3394 N N . ALA B 1 6 ? -26.906 13.656 20.109 1 37.03 6 ALA B N 1
ATOM 3395 C CA . ALA B 1 6 ? -26.656 13.492 18.688 1 37.03 6 ALA B CA 1
ATOM 3396 C C . ALA B 1 6 ? -27.312 14.609 17.875 1 37.03 6 ALA B C 1
ATOM 3398 O O . ALA B 1 6 ? -28.531 14.602 17.656 1 37.03 6 ALA B O 1
ATOM 3399 N N . ALA B 1 7 ? -26.844 15.766 17.969 1 35.06 7 ALA B N 1
ATOM 3400 C CA . ALA B 1 7 ? -27.422 16.812 17.125 1 35.06 7 ALA B CA 1
ATOM 3401 C C . ALA B 1 7 ? -27.406 16.406 15.656 1 35.06 7 ALA B C 1
ATOM 3403 O O . ALA B 1 7 ? -26.359 16.062 15.109 1 35.06 7 ALA B O 1
ATOM 3404 N N . ALA B 1 8 ? -28.547 15.922 15.203 1 40.88 8 ALA B N 1
ATOM 3405 C CA . ALA B 1 8 ? -28.844 15.711 13.789 1 40.88 8 ALA B CA 1
ATOM 3406 C C . ALA B 1 8 ? -28.453 16.938 12.961 1 40.88 8 ALA B C 1
ATOM 3408 O O . ALA B 1 8 ? -28.859 18.047 13.281 1 40.88 8 ALA B O 1
ATOM 3409 N N . VAL B 1 9 ? -27.266 16.875 12.398 1 48.22 9 VAL B N 1
ATOM 3410 C CA . VAL B 1 9 ? -26.922 17.953 11.484 1 48.22 9 VAL B CA 1
ATOM 3411 C C . VAL B 1 9 ? -28 18.094 10.422 1 48.22 9 VAL B C 1
ATOM 3413 O O . VAL B 1 9 ? -28.297 17.141 9.703 1 48.22 9 VAL B O 1
ATOM 3416 N N . GLU B 1 10 ? -28.891 19.125 10.531 1 47.16 10 GLU B N 1
ATOM 3417 C CA . GLU B 1 10 ? -29.984 19.422 9.609 1 47.16 10 GLU B CA 1
ATOM 3418 C C . GLU B 1 10 ? -29.469 19.781 8.227 1 47.16 10 GLU B C 1
ATOM 3420 O O . GLU B 1 10 ? -28.344 20.266 8.086 1 47.16 10 GLU B O 1
ATOM 3425 N N . ALA B 1 11 ? -30.125 19.266 7.172 1 52 11 ALA B N 1
ATOM 3426 C CA . ALA B 1 11 ? -29.859 19.641 5.785 1 52 11 ALA B CA 1
ATOM 3427 C C . ALA B 1 11 ? -29.844 21.156 5.617 1 52 11 ALA B C 1
ATOM 3429 O O . ALA B 1 11 ? -30.594 21.875 6.293 1 52 11 ALA B O 1
ATOM 3430 N N . ASN B 1 12 ? -28.891 21.594 4.918 1 53.5 12 ASN B N 1
ATOM 3431 C CA . ASN B 1 12 ? -28.922 23 4.586 1 53.5 12 ASN B CA 1
ATOM 3432 C C . ASN B 1 12 ? -30.109 23.344 3.68 1 53.5 12 ASN B C 1
ATOM 3434 O O . ASN B 1 12 ? -30.891 22.453 3.336 1 53.5 12 ASN B O 1
ATOM 3438 N N . ASN B 1 13 ? -30.203 24.562 3.393 1 52.38 13 ASN B N 1
ATOM 3439 C CA . ASN B 1 13 ? -31.344 25.062 2.631 1 52.38 13 ASN B CA 1
ATOM 3440 C C . ASN B 1 13 ? -31.5 24.344 1.298 1 52.38 13 ASN B C 1
ATOM 3442 O O . ASN B 1 13 ? -32.594 24.234 0.765 1 52.38 13 ASN B O 1
ATOM 3446 N N . ASN B 1 14 ? -30.406 23.891 0.794 1 52.53 14 ASN B N 1
ATOM 3447 C CA . ASN B 1 14 ? -30.484 23.234 -0.499 1 52.53 14 ASN B CA 1
ATOM 3448 C C . ASN B 1 14 ? -30.672 21.719 -0.338 1 52.53 14 ASN B C 1
ATOM 3450 O O . ASN B 1 14 ? -30.594 20.969 -1.312 1 52.53 14 ASN B O 1
ATOM 3454 N N . GLY B 1 15 ? -30.906 21.422 0.956 1 57.44 15 GLY B N 1
ATOM 3455 C CA . GLY B 1 15 ? -31.156 20.016 1.191 1 57.44 15 GLY B CA 1
ATOM 3456 C C . GLY B 1 15 ? -29.875 19.203 1.387 1 57.44 15 GLY B C 1
ATOM 3457 O O . GLY B 1 15 ? -29.938 18 1.658 1 57.44 15 GLY B O 1
ATOM 3458 N N . TRP B 1 16 ? -28.75 20.062 1.304 1 62.12 16 TRP B N 1
ATOM 3459 C CA . TRP B 1 16 ? -27.469 19.375 1.451 1 62.12 16 TRP B CA 1
ATOM 3460 C C . TRP B 1 16 ? -27.078 19.266 2.92 1 62.12 16 TRP B C 1
ATOM 3462 O O . TRP B 1 16 ? -27.281 20.188 3.697 1 62.12 16 TRP B O 1
ATOM 3472 N N . ARG B 1 17 ? -26.625 18 3.305 1 70.81 17 ARG B N 1
ATOM 3473 C CA . ARG B 1 17 ? -26.094 17.812 4.652 1 70.81 17 ARG B CA 1
ATOM 3474 C C . ARG B 1 17 ? -24.578 17.75 4.648 1 70.81 17 ARG B C 1
ATOM 3476 O O . ARG B 1 17 ? -23.984 16.953 3.916 1 70.81 17 ARG B O 1
ATOM 3483 N N . PRO B 1 18 ? -23.922 18.703 5.402 1 80.31 18 PRO B N 1
ATOM 3484 C CA . PRO B 1 18 ? -22.453 18.672 5.473 1 80.31 18 PRO B CA 1
ATOM 3485 C C . PRO B 1 18 ? -21.938 17.375 6.102 1 80.31 18 PRO B C 1
ATOM 3487 O O . PRO B 1 18 ? -22.609 16.781 6.938 1 80.31 18 PRO B O 1
ATOM 3490 N N . ARG B 1 19 ? -20.766 16.984 5.68 1 87.38 19 ARG B N 1
ATOM 3491 C CA . ARG B 1 19 ? -20.062 15.914 6.363 1 87.38 19 ARG B CA 1
ATOM 3492 C C . ARG B 1 19 ? -19.641 16.344 7.77 1 87.38 19 ARG B C 1
ATOM 3494 O O . ARG B 1 19 ? -19.219 17.484 7.977 1 87.38 19 ARG B O 1
ATOM 3501 N N . VAL B 1 20 ? -19.859 15.5 8.719 1 89.69 20 VAL B N 1
ATOM 3502 C CA . VAL B 1 20 ? -19.516 15.828 10.102 1 89.69 20 VAL B CA 1
ATOM 3503 C C . VAL B 1 20 ? -18.297 15.023 10.539 1 89.69 20 VAL B C 1
ATOM 3505 O O . VAL B 1 20 ? -18.391 13.812 10.742 1 89.69 20 VAL B O 1
ATOM 3508 N N . ARG B 1 21 ? -17.188 15.727 10.641 1 94.12 21 ARG B N 1
ATOM 3509 C CA . ARG B 1 21 ? -16 15.07 11.164 1 94.12 21 ARG B CA 1
ATOM 3510 C C . ARG B 1 21 ? -16.156 14.742 12.641 1 94.12 21 ARG B C 1
ATOM 3512 O O . ARG B 1 21 ? -16.672 15.562 13.414 1 94.12 21 ARG B O 1
ATOM 3519 N N . LYS B 1 22 ? -15.781 13.555 13.016 1 96.06 22 LYS B N 1
ATOM 3520 C CA . LYS B 1 22 ? -15.875 13.07 14.391 1 96.06 22 LYS B CA 1
ATOM 3521 C C . LYS B 1 22 ? -14.484 12.781 14.961 1 96.06 22 LYS B C 1
ATOM 3523 O O . LYS B 1 22 ? -13.523 12.625 14.211 1 96.06 22 LYS B O 1
ATOM 3528 N N . GLU B 1 23 ? -14.477 12.766 16.328 1 97 23 GLU B N 1
ATOM 3529 C CA . GLU B 1 23 ? -13.273 12.281 17 1 97 23 GLU B CA 1
ATOM 3530 C C . GLU B 1 23 ? -12.992 10.828 16.641 1 97 23 GLU B C 1
ATOM 3532 O O . GLU B 1 23 ? -13.898 9.984 16.656 1 97 23 GLU B O 1
ATOM 3537 N N . LEU B 1 24 ? -11.734 10.547 16.297 1 98 24 LEU B N 1
ATOM 3538 C CA . LEU B 1 24 ? -11.336 9.258 15.75 1 98 24 LEU B CA 1
ATOM 3539 C C . LEU B 1 24 ? -11.867 8.117 16.609 1 98 24 LEU B C 1
ATOM 3541 O O . LEU B 1 24 ? -12.383 7.129 16.078 1 98 24 LEU B O 1
ATOM 3545 N N . ARG B 1 25 ? -11.789 8.188 17.953 1 97 25 ARG B N 1
ATOM 3546 C CA . ARG B 1 25 ? -12.109 7.102 18.859 1 97 25 ARG B CA 1
ATOM 3547 C C . ARG B 1 25 ? -13.617 6.996 19.078 1 97 25 ARG B C 1
ATOM 3549 O O . ARG B 1 25 ? -14.086 6.105 19.797 1 97 25 ARG B O 1
ATOM 3556 N N . SER B 1 26 ? -14.367 7.863 18.453 1 96.19 26 SER B N 1
ATOM 3557 C CA . SER B 1 26 ? -15.82 7.781 18.484 1 96.19 26 SER B CA 1
ATOM 3558 C C . SER B 1 26 ? -16.375 7.125 17.234 1 96.19 26 SER B C 1
ATOM 3560 O O . SER B 1 26 ? -17.578 6.898 17.125 1 96.19 26 SER B O 1
ATOM 3562 N N . LEU B 1 27 ? -15.547 6.797 16.297 1 97.38 27 LEU B N 1
ATOM 3563 C CA . LEU B 1 27 ? -15.977 6.137 15.07 1 97.38 27 LEU B CA 1
ATOM 3564 C C . LEU B 1 27 ? -16.469 4.723 15.359 1 97.38 27 LEU B C 1
ATOM 3566 O O . LEU B 1 27 ? -15.977 4.062 16.266 1 97.38 27 LEU B O 1
ATOM 3570 N N . THR B 1 28 ? -17.453 4.297 14.562 1 97.5 28 THR B N 1
ATOM 3571 C CA . THR B 1 28 ? -17.766 2.869 14.539 1 97.5 28 THR B CA 1
ATOM 3572 C C . THR B 1 28 ? -16.609 2.082 13.922 1 97.5 28 THR B C 1
ATOM 3574 O O . THR B 1 28 ? -15.75 2.652 13.242 1 97.5 28 THR B O 1
ATOM 3577 N N . ASP B 1 29 ? -16.578 0.784 14.141 1 96.12 29 ASP B N 1
ATOM 3578 C CA . ASP B 1 29 ? -15.562 -0.072 13.555 1 96.12 29 ASP B CA 1
ATOM 3579 C C . ASP B 1 29 ? -15.57 0.026 12.031 1 96.12 29 ASP B C 1
ATOM 3581 O O . ASP B 1 29 ? -14.508 0.004 11.398 1 96.12 29 ASP B O 1
ATOM 3585 N N . ARG B 1 30 ? -16.75 0.167 11.469 1 96.31 30 ARG B N 1
ATOM 3586 C CA . ARG B 1 30 ? -16.891 0.26 10.016 1 96.31 30 ARG B CA 1
ATOM 3587 C C . ARG B 1 30 ? -16.297 1.562 9.492 1 96.31 30 ARG B C 1
ATOM 3589 O O . ARG B 1 30 ? -15.594 1.566 8.477 1 96.31 30 ARG B O 1
ATOM 3596 N N . GLU B 1 31 ? -16.562 2.684 10.18 1 97.06 31 GLU B N 1
ATOM 3597 C CA . GLU B 1 31 ? -16.016 3.977 9.789 1 97.06 31 GLU B CA 1
ATOM 3598 C C . GLU B 1 31 ? -14.492 3.977 9.875 1 97.06 31 GLU B C 1
ATOM 3600 O O . GLU B 1 31 ? -13.812 4.457 8.961 1 97.06 31 GLU B O 1
ATOM 3605 N N . TYR B 1 32 ? -13.984 3.434 10.938 1 98.31 32 TYR B N 1
ATOM 3606 C CA . TYR B 1 32 ? -12.539 3.389 11.133 1 98.31 32 TYR B CA 1
ATOM 3607 C C . TYR B 1 32 ? -11.875 2.51 10.078 1 98.31 32 TYR B C 1
ATOM 3609 O O . TYR B 1 32 ? -10.859 2.887 9.5 1 98.31 32 TYR B O 1
ATOM 3617 N N . ARG B 1 33 ? -12.492 1.343 9.82 1 97.88 33 ARG B N 1
ATOM 3618 C CA . ARG B 1 33 ? -11.961 0.439 8.805 1 97.88 33 ARG B CA 1
ATOM 3619 C C . ARG B 1 33 ? -11.945 1.106 7.438 1 97.88 33 ARG B C 1
ATOM 3621 O O . ARG B 1 33 ? -10.992 0.932 6.668 1 97.88 33 ARG B O 1
ATOM 3628 N N . CYS B 1 34 ? -12.969 1.856 7.156 1 97.56 34 CYS B N 1
ATOM 3629 C CA . CYS B 1 34 ? -13.039 2.555 5.879 1 97.56 34 CYS B CA 1
ATOM 3630 C C . CYS B 1 34 ? -11.938 3.605 5.766 1 97.56 34 CYS B C 1
ATOM 3632 O O . CYS B 1 34 ? -11.344 3.771 4.703 1 97.56 34 CYS B O 1
ATOM 3634 N N . PHE B 1 35 ? -11.688 4.293 6.891 1 98.75 35 PHE B N 1
ATOM 3635 C CA . PHE B 1 35 ? -10.617 5.277 6.926 1 98.75 35 PHE B CA 1
ATOM 3636 C C . PHE B 1 35 ? -9.273 4.625 6.613 1 98.75 35 PHE B C 1
ATOM 3638 O O . PHE B 1 35 ? -8.531 5.105 5.75 1 98.75 35 PHE B O 1
ATOM 3645 N N . ILE B 1 36 ? -8.977 3.488 7.215 1 98.81 36 ILE B N 1
ATOM 3646 C CA . ILE B 1 36 ? -7.695 2.809 7.051 1 98.81 36 ILE B CA 1
ATOM 3647 C C . ILE B 1 36 ? -7.629 2.168 5.664 1 98.81 36 ILE B C 1
ATOM 3649 O O . ILE B 1 36 ? -6.594 2.23 4.996 1 98.81 36 ILE B O 1
ATOM 3653 N N . THR B 1 37 ? -8.758 1.591 5.191 1 98.69 37 THR B N 1
ATOM 3654 C CA . THR B 1 37 ? -8.812 0.98 3.865 1 98.69 37 THR B CA 1
ATOM 3655 C C . THR B 1 37 ? -8.523 2.016 2.781 1 98.69 37 THR B C 1
ATOM 3657 O O . THR B 1 37 ? -7.719 1.775 1.884 1 98.69 37 THR B O 1
ATOM 3660 N N . GLY B 1 38 ? -9.211 3.158 2.898 1 98.75 38 GLY B N 1
ATOM 3661 C CA . GLY B 1 38 ? -8.977 4.219 1.934 1 98.75 38 GLY B CA 1
ATOM 3662 C C . GLY B 1 38 ? -7.527 4.68 1.896 1 98.75 38 GLY B C 1
ATOM 3663 O O . GLY B 1 38 ? -6.945 4.82 0.82 1 98.75 38 GLY B O 1
ATOM 3664 N N . SER B 1 39 ? -6.961 4.871 3.072 1 98.75 39 SER B N 1
ATOM 3665 C CA . SER B 1 39 ? -5.57 5.301 3.168 1 98.75 39 SER B CA 1
ATOM 3666 C C . SER B 1 39 ? -4.625 4.254 2.588 1 98.75 39 SER B C 1
ATOM 3668 O O . SER B 1 39 ? -3.65 4.594 1.914 1 98.75 39 SER B O 1
ATOM 3670 N N . ALA B 1 40 ? -4.922 2.996 2.85 1 98.75 40 ALA B N 1
ATOM 3671 C CA . ALA B 1 40 ? -4.098 1.903 2.338 1 98.75 40 ALA B CA 1
ATOM 3672 C C . ALA B 1 40 ? -4.117 1.868 0.813 1 98.75 40 ALA B C 1
ATOM 3674 O O . ALA B 1 40 ? -3.078 1.697 0.175 1 98.75 40 ALA B O 1
ATOM 3675 N N . VAL B 1 41 ? -5.289 2.045 0.228 1 98.81 41 VAL B N 1
ATOM 3676 C CA . VAL B 1 41 ? -5.445 2.047 -1.223 1 98.81 41 VAL B CA 1
ATOM 3677 C C . VAL B 1 41 ? -4.676 3.223 -1.823 1 98.81 41 VAL B C 1
ATOM 3679 O O . VAL B 1 41 ? -3.957 3.062 -2.811 1 98.81 41 VAL B O 1
ATOM 3682 N N . MET B 1 42 ? -4.762 4.367 -1.2 1 98.75 42 MET B N 1
ATOM 3683 C CA . MET B 1 42 ? -4.09 5.566 -1.692 1 98.75 42 MET B CA 1
ATOM 3684 C C . MET B 1 42 ? -2.576 5.391 -1.674 1 98.75 42 MET B C 1
ATOM 3686 O O . MET B 1 42 ? -1.867 5.992 -2.482 1 98.75 42 MET B O 1
ATOM 3690 N N . GLN B 1 43 ? -2.096 4.598 -0.801 1 98.06 43 GLN B N 1
ATOM 3691 C CA . GLN B 1 43 ? -0.66 4.363 -0.681 1 98.06 43 GLN B CA 1
ATOM 3692 C C . GLN B 1 43 ? -0.176 3.365 -1.728 1 98.06 43 GLN B C 1
ATOM 3694 O O . GLN B 1 43 ? 1.024 3.266 -1.989 1 98.06 43 GLN B O 1
ATOM 3699 N N . SER B 1 44 ? -1.094 2.633 -2.336 1 97.94 44 SER B N 1
ATOM 3700 C CA . SER B 1 44 ? -0.715 1.527 -3.211 1 97.94 44 SER B CA 1
ATOM 3701 C C . SER B 1 44 ? -0.889 1.899 -4.68 1 97.94 44 SER B C 1
ATOM 3703 O O . SER B 1 44 ? -0.109 1.469 -5.531 1 97.94 44 SER B O 1
ATOM 3705 N N . LEU B 1 45 ? -1.907 2.729 -4.977 1 98.5 45 LEU B N 1
ATOM 3706 C CA . LEU B 1 45 ? -2.256 2.988 -6.371 1 98.5 45 LEU B CA 1
ATOM 3707 C C . LEU B 1 45 ? -1.82 4.387 -6.789 1 98.5 45 LEU B C 1
ATOM 3709 O O . LEU B 1 45 ? -1.943 5.34 -6.012 1 98.5 45 LEU B O 1
ATOM 3713 N N . SER B 1 46 ? -1.353 4.512 -8.047 1 98 46 SER B N 1
ATOM 3714 C CA . SER B 1 46 ? -1.053 5.82 -8.617 1 98 46 SER B CA 1
ATOM 3715 C C . SER B 1 46 ? -2.322 6.641 -8.812 1 98 46 SER B C 1
ATOM 3717 O O . SER B 1 46 ? -3.43 6.102 -8.781 1 98 46 SER B O 1
ATOM 3719 N N . THR B 1 47 ? -2.156 7.926 -8.945 1 97.12 47 THR B N 1
ATOM 3720 C CA . THR B 1 47 ? -3.305 8.797 -9.172 1 97.12 47 THR B CA 1
ATOM 3721 C C . THR B 1 47 ? -4.051 8.391 -10.445 1 97.12 47 THR B C 1
ATOM 3723 O O . THR B 1 47 ? -5.277 8.289 -10.445 1 97.12 47 THR B O 1
ATOM 3726 N N . ALA B 1 48 ? -3.34 8.086 -11.516 1 97 48 ALA B N 1
ATOM 3727 C CA . ALA B 1 48 ? -3.975 7.703 -12.773 1 97 48 ALA B CA 1
ATOM 3728 C C . ALA B 1 48 ? -4.797 6.426 -12.609 1 97 48 ALA B C 1
ATOM 3730 O O . ALA B 1 48 ? -5.953 6.363 -13.031 1 97 48 ALA B O 1
ATOM 3731 N N . SER B 1 49 ? -4.207 5.43 -11.961 1 97.44 49 SER B N 1
ATOM 3732 C CA . SER B 1 49 ? -4.891 4.156 -11.766 1 97.44 49 SER B CA 1
ATOM 3733 C C . SER B 1 49 ? -6.109 4.316 -10.867 1 97.44 49 SER B C 1
ATOM 3735 O O . SER B 1 49 ? -7.172 3.758 -11.141 1 97.44 49 SER B O 1
ATOM 3737 N N . GLY B 1 50 ? -5.91 5.062 -9.766 1 98.19 50 GLY B N 1
ATOM 3738 C CA . GLY B 1 50 ? -7.02 5.285 -8.852 1 98.19 50 GLY B CA 1
ATOM 3739 C C . GLY B 1 50 ? -8.18 6.023 -9.484 1 98.19 50 GLY B C 1
ATOM 3740 O O . GLY B 1 50 ? -9.344 5.711 -9.227 1 98.19 50 GLY B O 1
ATOM 3741 N N . ARG B 1 51 ? -7.883 6.98 -10.367 1 96.81 51 ARG B N 1
ATOM 3742 C CA . ARG B 1 51 ? -8.945 7.742 -11.008 1 96.81 51 ARG B CA 1
ATOM 3743 C C . ARG B 1 51 ? -9.742 6.863 -11.969 1 96.81 51 ARG B C 1
ATOM 3745 O O . ARG B 1 51 ? -10.953 7.047 -12.125 1 96.81 51 ARG B O 1
ATOM 3752 N N . ARG B 1 52 ? -9.117 5.902 -12.578 1 96.31 52 ARG B N 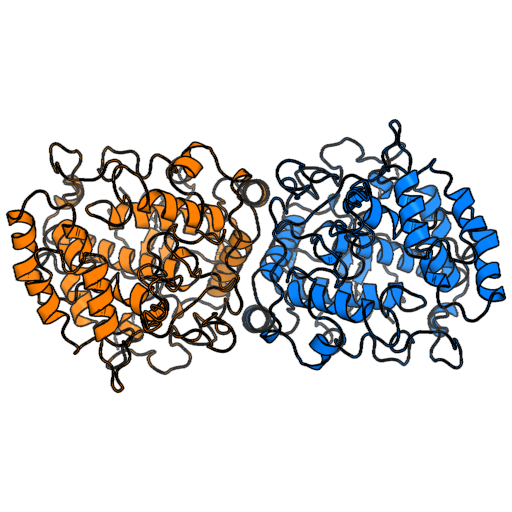1
ATOM 3753 C CA . ARG B 1 52 ? -9.828 4.961 -13.438 1 96.31 52 ARG B CA 1
ATOM 3754 C C . ARG B 1 52 ? -10.773 4.082 -12.633 1 96.31 52 ARG B C 1
ATOM 3756 O O . ARG B 1 52 ? -11.844 3.709 -13.109 1 96.31 52 ARG B O 1
ATOM 3763 N N . LEU B 1 53 ? -10.414 3.838 -11.406 1 97.56 53 LEU B N 1
ATOM 3764 C CA . LEU B 1 53 ? -11.164 2.883 -10.602 1 97.56 53 LEU B CA 1
ATOM 3765 C C . LEU B 1 53 ? -12.227 3.592 -9.758 1 97.56 53 LEU B C 1
ATOM 3767 O O . LEU B 1 53 ? -13.328 3.072 -9.57 1 97.56 53 LEU B O 1
ATOM 3771 N N . TYR B 1 54 ? -11.867 4.801 -9.211 1 97.19 54 TYR B N 1
ATOM 3772 C CA . TYR B 1 54 ? -12.695 5.375 -8.164 1 97.19 54 TYR B CA 1
ATOM 3773 C C . TYR B 1 54 ? -13.266 6.723 -8.586 1 97.19 54 TYR B C 1
ATOM 3775 O O . TYR B 1 54 ? -14.102 7.301 -7.891 1 97.19 54 TYR B O 1
ATOM 3783 N N . GLY B 1 55 ? -12.797 7.277 -9.742 1 94.62 55 GLY B N 1
ATOM 3784 C CA . GLY B 1 55 ? -13.312 8.539 -10.234 1 94.62 55 GLY B CA 1
ATOM 3785 C C . GLY B 1 55 ? -12.328 9.688 -10.102 1 94.62 55 GLY B C 1
ATOM 3786 O O . GLY B 1 55 ? -11.211 9.492 -9.602 1 94.62 55 GLY B O 1
ATOM 3787 N N . PRO B 1 56 ? -12.625 10.852 -10.477 1 92.56 56 PRO B N 1
ATOM 3788 C CA . PRO B 1 56 ? -11.703 11.969 -10.68 1 92.56 56 PRO B CA 1
ATOM 3789 C C . PRO B 1 56 ? -11.219 12.586 -9.375 1 92.56 56 PRO B C 1
ATOM 3791 O O . PRO B 1 56 ? -10.227 13.32 -9.359 1 92.56 56 PRO B O 1
ATOM 3794 N N . LYS B 1 57 ? -11.836 12.297 -8.258 1 91.62 57 LYS B N 1
ATOM 3795 C CA . LYS B 1 57 ? -11.453 12.906 -6.988 1 91.62 57 LYS B CA 1
ATOM 3796 C C . LYS B 1 57 ? -10.305 12.148 -6.332 1 91.62 57 LYS B C 1
ATOM 3798 O O . LYS B 1 57 ? -9.695 12.641 -5.383 1 91.62 57 LYS B O 1
ATOM 3803 N N . TYR B 1 58 ? -10.023 10.984 -6.883 1 95.94 58 TYR B N 1
ATOM 3804 C CA . TYR B 1 58 ? -8.945 10.18 -6.312 1 95.94 58 TYR B CA 1
ATOM 3805 C C . TYR B 1 58 ? -7.594 10.852 -6.531 1 95.94 58 TYR B C 1
ATOM 3807 O O . TYR B 1 58 ? -7.316 11.359 -7.617 1 95.94 58 TYR B O 1
ATOM 3815 N N . ILE B 1 59 ? -6.777 10.82 -5.512 1 96.88 59 ILE B N 1
ATOM 3816 C CA . ILE B 1 59 ? -5.371 11.195 -5.566 1 96.88 59 ILE B CA 1
ATOM 3817 C C . ILE B 1 59 ? -4.543 10.211 -4.738 1 96.88 59 ILE B C 1
ATOM 3819 O O . ILE B 1 59 ? -4.973 9.773 -3.67 1 96.88 59 ILE B O 1
ATOM 3823 N N . SER B 1 60 ? -3.402 9.828 -5.258 1 98 60 SER B N 1
ATOM 3824 C CA . SER B 1 60 ? -2.539 8.914 -4.516 1 98 60 SER B CA 1
ATOM 3825 C C . SER B 1 60 ? -1.943 9.594 -3.289 1 98 60 SER B C 1
ATOM 3827 O O . SER B 1 60 ? -1.813 10.82 -3.252 1 98 60 SER B O 1
ATOM 3829 N N . TYR B 1 61 ? -1.626 8.797 -2.289 1 98.25 61 TYR B N 1
ATOM 3830 C CA . TYR B 1 61 ? -1.01 9.336 -1.081 1 98.25 61 TYR B CA 1
ATOM 3831 C C . TYR B 1 61 ? 0.361 9.93 -1.386 1 98.25 61 TYR B C 1
ATOM 3833 O O . TYR B 1 61 ? 0.764 10.922 -0.775 1 98.25 61 TYR B O 1
ATOM 3841 N N . ASP B 1 62 ? 1.095 9.367 -2.336 1 96.38 62 ASP B N 1
ATOM 3842 C CA . ASP B 1 62 ? 2.387 9.891 -2.758 1 96.38 62 ASP B CA 1
ATOM 3843 C C . ASP B 1 62 ? 2.248 11.312 -3.307 1 96.38 62 ASP B C 1
ATOM 3845 O O . ASP B 1 62 ? 3.082 12.18 -3.029 1 96.38 62 ASP B O 1
ATOM 3849 N N . GLU B 1 63 ? 1.262 11.484 -4.105 1 96.88 63 GLU B N 1
ATOM 3850 C CA . GLU B 1 63 ? 1.047 12.812 -4.66 1 96.88 63 GLU B CA 1
ATOM 3851 C C . GLU B 1 63 ? 0.735 13.828 -3.559 1 96.88 63 GLU B C 1
ATOM 3853 O O . GLU B 1 63 ? 1.143 14.984 -3.641 1 96.88 63 GLU B O 1
ATOM 3858 N N . LEU B 1 64 ? 0.051 13.398 -2.561 1 97.88 64 LEU B N 1
ATOM 3859 C CA . LEU B 1 64 ? -0.226 14.273 -1.431 1 97.88 64 LEU B CA 1
ATOM 3860 C C . LEU B 1 64 ? 1.059 14.625 -0.687 1 97.88 64 LEU B C 1
ATOM 3862 O O . LEU B 1 64 ? 1.267 15.781 -0.311 1 97.88 64 LEU B O 1
ATOM 3866 N N . ILE B 1 65 ? 1.942 13.648 -0.438 1 98.44 65 ILE B N 1
ATOM 3867 C CA . ILE B 1 65 ? 3.207 13.906 0.241 1 98.44 65 ILE B CA 1
ATOM 3868 C C . ILE B 1 65 ? 4.035 14.898 -0.574 1 98.44 65 ILE B C 1
ATOM 3870 O O . ILE B 1 65 ? 4.574 15.867 -0.028 1 98.44 65 ILE B O 1
ATOM 3874 N N . VAL B 1 66 ? 4.078 14.695 -1.856 1 98.19 66 VAL B N 1
ATOM 3875 C CA . VAL B 1 66 ? 4.875 15.547 -2.732 1 98.19 66 VAL B CA 1
ATOM 3876 C C . VAL B 1 66 ? 4.266 16.953 -2.781 1 98.19 66 VAL B C 1
ATOM 3878 O O . VAL B 1 66 ? 4.992 17.953 -2.809 1 98.19 66 VAL B O 1
ATOM 3881 N N . LYS B 1 67 ? 2.947 17.031 -2.789 1 96.81 67 LYS B N 1
ATOM 3882 C CA . LYS B 1 67 ? 2.264 18.312 -2.744 1 96.81 67 LYS B CA 1
ATOM 3883 C C . LYS B 1 67 ? 2.666 19.109 -1.502 1 96.81 67 LYS B C 1
ATOM 3885 O O . LYS B 1 67 ? 2.922 20.312 -1.582 1 96.81 67 LYS B O 1
ATOM 3890 N N . HIS B 1 68 ? 2.719 18.438 -0.377 1 97.62 68 HIS B N 1
ATOM 3891 C CA . HIS B 1 68 ? 3.148 19.078 0.86 1 97.62 68 HIS B CA 1
ATOM 3892 C C . HIS B 1 68 ? 4.613 19.5 0.783 1 97.62 68 HIS B C 1
ATOM 3894 O O . HIS B 1 68 ? 4.965 20.609 1.186 1 97.62 68 HIS B O 1
ATOM 3900 N N . ALA B 1 69 ? 5.434 18.656 0.207 1 97.31 69 ALA B N 1
ATOM 3901 C CA . ALA B 1 69 ? 6.859 18.938 0.079 1 97.31 69 ALA B CA 1
ATOM 3902 C C . ALA B 1 69 ? 7.105 20.141 -0.836 1 97.31 69 ALA B C 1
ATOM 3904 O O . ALA B 1 69 ? 7.957 20.984 -0.548 1 97.31 69 ALA B O 1
ATOM 3905 N N . VAL B 1 70 ? 6.355 20.219 -1.902 1 96.44 70 VAL B N 1
ATOM 3906 C CA . VAL B 1 70 ? 6.488 21.312 -2.863 1 96.44 70 VAL B CA 1
ATOM 3907 C C . VAL B 1 70 ? 6.098 22.641 -2.205 1 96.44 70 VAL B C 1
ATOM 3909 O O . VAL B 1 70 ? 6.781 23.641 -2.371 1 96.44 70 VAL B O 1
ATOM 3912 N N . ALA B 1 71 ? 5.031 22.625 -1.453 1 94.19 71 ALA B N 1
ATOM 3913 C CA . ALA B 1 71 ? 4.594 23.828 -0.752 1 94.19 71 ALA B CA 1
ATOM 3914 C C . ALA B 1 71 ? 5.66 24.312 0.222 1 94.19 71 ALA B C 1
ATOM 3916 O O . ALA B 1 71 ? 5.922 25.516 0.315 1 94.19 71 ALA B O 1
ATOM 3917 N N . THR B 1 72 ? 6.281 23.391 0.919 1 92.5 72 THR B N 1
ATOM 3918 C CA . THR B 1 72 ? 7.262 23.688 1.954 1 92.5 72 THR B CA 1
ATOM 3919 C C . THR B 1 72 ? 8.555 24.219 1.336 1 92.5 72 THR B C 1
ATOM 3921 O O . THR B 1 72 ? 9.203 25.109 1.9 1 92.5 72 THR B O 1
ATOM 3924 N N . ASN B 1 73 ? 8.852 23.703 0.14 1 92.44 73 ASN B N 1
ATOM 3925 C CA . ASN B 1 73 ? 10.18 23.969 -0.404 1 92.44 73 ASN B CA 1
ATOM 3926 C C . ASN B 1 73 ? 10.125 24.938 -1.578 1 92.44 73 ASN B C 1
ATOM 3928 O O . ASN B 1 73 ? 11.109 25.094 -2.305 1 92.44 73 ASN B O 1
ATOM 3932 N N . ASP B 1 74 ? 9.023 25.578 -1.777 1 91.81 74 ASP B N 1
ATOM 3933 C CA . ASP B 1 74 ? 8.906 26.547 -2.855 1 91.81 74 ASP B CA 1
ATOM 3934 C C . ASP B 1 74 ? 9.938 27.672 -2.699 1 91.81 74 ASP B C 1
ATOM 3936 O O . ASP B 1 74 ? 10.078 28.234 -1.617 1 91.81 74 ASP B O 1
ATOM 3940 N N . PRO B 1 75 ? 10.633 28 -3.775 1 90.56 75 PRO B N 1
ATOM 3941 C CA . PRO B 1 75 ? 11.695 29 -3.666 1 90.56 75 PRO B CA 1
ATOM 3942 C C . PRO B 1 75 ? 11.164 30.391 -3.332 1 90.56 75 PRO B C 1
ATOM 3944 O O . PRO B 1 75 ? 11.922 31.25 -2.9 1 90.56 75 PRO B O 1
ATOM 3947 N N . ARG B 1 76 ? 9.938 30.703 -3.457 1 88.06 76 ARG B N 1
ATOM 3948 C CA . ARG B 1 76 ? 9.344 32 -3.143 1 88.06 76 ARG B CA 1
ATOM 3949 C C . ARG B 1 76 ? 8.953 32.094 -1.671 1 88.06 76 ARG B C 1
ATOM 3951 O O . ARG B 1 76 ? 8.539 33.156 -1.191 1 88.06 76 ARG B O 1
ATOM 3958 N N . GLY B 1 77 ? 9.117 30.938 -0.972 1 85.25 77 GLY B N 1
ATOM 3959 C CA . GLY B 1 77 ? 8.812 30.828 0.446 1 85.25 77 GLY B CA 1
ATOM 3960 C C . GLY B 1 77 ? 7.918 29.656 0.776 1 85.25 77 GLY B C 1
ATOM 3961 O O . GLY B 1 77 ? 7.273 29.094 -0.111 1 85.25 77 GLY B O 1
ATOM 3962 N N . ASP B 1 78 ? 7.91 29.234 1.998 1 87.31 78 ASP B N 1
ATOM 3963 C CA . ASP B 1 78 ? 7.062 28.141 2.48 1 87.31 78 ASP B CA 1
ATOM 3964 C C . ASP B 1 78 ? 5.586 28.516 2.373 1 87.31 78 ASP B C 1
ATOM 3966 O O . ASP B 1 78 ? 5.109 29.406 3.076 1 87.31 78 ASP B O 1
ATOM 3970 N N . GLN B 1 79 ? 4.844 27.812 1.573 1 87.56 79 GLN B N 1
ATOM 3971 C CA . GLN B 1 79 ? 3.455 28.141 1.261 1 87.56 79 GLN B CA 1
ATOM 3972 C C . GLN B 1 79 ? 2.492 27.312 2.104 1 87.56 79 GLN B C 1
ATOM 3974 O O . GLN B 1 79 ? 1.273 27.422 1.957 1 87.56 79 GLN B O 1
ATOM 3979 N N . GLY B 1 80 ? 3.061 26.531 2.979 1 87.5 80 GLY B N 1
ATOM 3980 C CA . GLY B 1 80 ? 2.199 25.672 3.775 1 87.5 80 GLY B CA 1
ATOM 3981 C C . GLY B 1 80 ? 2.268 25.969 5.262 1 87.5 80 GLY B C 1
ATOM 3982 O O . GLY B 1 80 ? 1.35 25.641 6.012 1 87.5 80 GLY B O 1
ATOM 3983 N N . HIS B 1 81 ? 3.355 26.688 5.676 1 85.88 81 HIS B N 1
ATOM 3984 C CA . HIS B 1 81 ? 3.555 26.672 7.121 1 85.88 81 HIS B CA 1
ATOM 3985 C C . HIS B 1 81 ? 3.693 28.094 7.668 1 85.88 81 HIS B C 1
ATOM 3987 O O . HIS B 1 81 ? 3.377 28.344 8.836 1 85.88 81 HIS B O 1
ATOM 3993 N N . ASN B 1 82 ? 4.082 28.984 6.82 1 77.12 82 ASN B N 1
ATOM 3994 C CA . ASN B 1 82 ? 4.395 30.297 7.348 1 77.12 82 ASN B CA 1
ATOM 3995 C C . ASN B 1 82 ? 3.316 31.312 6.988 1 77.12 82 ASN B C 1
ATOM 3997 O O . ASN B 1 82 ? 3.006 31.516 5.812 1 77.12 82 ASN B O 1
ATOM 4001 N N . GLY B 1 83 ? 2.744 31.875 8.055 1 78.81 83 GLY B N 1
ATOM 4002 C CA . GLY B 1 83 ? 1.863 33 7.793 1 78.81 83 GLY B CA 1
ATOM 4003 C C . GLY B 1 83 ? 0.439 32.594 7.48 1 78.81 83 GLY B C 1
ATOM 4004 O O . GLY B 1 83 ? -0.083 31.641 8.086 1 78.81 83 GLY B O 1
ATOM 4005 N N . PRO B 1 84 ? -0.184 33.312 6.641 1 76.75 84 PRO B N 1
ATOM 4006 C CA . PRO B 1 84 ? -1.619 33.156 6.391 1 76.75 84 PRO B CA 1
ATOM 4007 C C . PRO B 1 84 ? -1.969 31.797 5.789 1 76.75 84 PRO B C 1
ATOM 4009 O O . PRO B 1 84 ? -3.055 31.266 6.039 1 76.75 84 PRO B O 1
ATOM 4012 N N . PRO B 1 85 ? -1.073 31.203 5.117 1 78.56 85 PRO B N 1
ATOM 4013 C CA . PRO B 1 85 ? -1.49 30 4.398 1 78.56 85 PRO B CA 1
ATOM 4014 C C . PRO B 1 85 ? -1.581 28.766 5.301 1 78.56 85 PRO B C 1
ATOM 4016 O O . PRO B 1 85 ? -2.102 27.734 4.891 1 78.56 85 PRO B O 1
ATOM 4019 N N . PHE B 1 86 ? -1.144 28.844 6.488 1 87.38 86 PHE B N 1
ATOM 4020 C CA . PHE B 1 86 ? -1.038 27.641 7.297 1 87.38 86 PHE B CA 1
ATOM 4021 C C . PHE B 1 86 ? -2.357 26.875 7.305 1 87.38 86 PHE B C 1
ATOM 4023 O O . PHE B 1 86 ? -2.42 25.719 6.867 1 87.38 86 PHE B O 1
ATOM 4030 N N . MET B 1 87 ? -3.43 27.547 7.66 1 86.56 87 MET B N 1
ATOM 4031 C CA . MET B 1 87 ? -4.688 26.828 7.816 1 86.56 87 MET B CA 1
ATOM 4032 C C . MET B 1 87 ? -5.387 26.656 6.469 1 86.56 87 MET B C 1
ATOM 4034 O O . MET B 1 87 ? -6.043 25.641 6.23 1 86.56 87 MET B O 1
ATOM 4038 N N . THR B 1 88 ? -5.273 27.688 5.574 1 84.38 88 THR B N 1
ATOM 4039 C CA . THR B 1 88 ? -5.965 27.562 4.297 1 84.38 88 THR B CA 1
ATOM 4040 C C . THR B 1 88 ? -5.359 26.438 3.459 1 84.38 88 THR B C 1
ATOM 4042 O O . THR B 1 88 ? -6.082 25.656 2.84 1 84.38 88 THR B O 1
ATOM 4045 N N . PHE B 1 89 ? -4.023 26.375 3.477 1 90.5 89 PHE B N 1
ATOM 4046 C CA . PHE B 1 89 ? -3.355 25.297 2.76 1 90.5 89 PHE B CA 1
ATOM 4047 C C . PHE B 1 89 ? -3.744 23.938 3.342 1 90.5 89 PHE B C 1
ATOM 4049 O O . PHE B 1 89 ? -4.121 23.016 2.605 1 90.5 89 PHE B O 1
ATOM 4056 N N . HIS B 1 90 ? -3.609 23.766 4.652 1 94.5 90 HIS B N 1
ATOM 4057 C CA . HIS B 1 90 ? -3.855 22.469 5.273 1 94.5 90 HIS B CA 1
ATOM 4058 C C . HIS B 1 90 ? -5.328 22.078 5.168 1 94.5 90 HIS B C 1
ATOM 4060 O O . HIS B 1 90 ? -5.652 20.906 5.043 1 94.5 90 HIS B O 1
ATOM 4066 N N . ARG B 1 91 ? -6.215 23.094 5.219 1 90.75 91 ARG B N 1
ATOM 4067 C CA . ARG B 1 91 ? -7.629 22.797 5 1 90.75 91 ARG B CA 1
ATOM 4068 C C . ARG B 1 91 ? -7.859 22.234 3.602 1 90.75 91 ARG B C 1
ATOM 4070 O O . ARG B 1 91 ? -8.57 21.25 3.434 1 90.75 91 ARG B O 1
ATOM 4077 N N . ALA B 1 92 ? -7.293 22.891 2.613 1 90.31 92 ALA B N 1
ATOM 4078 C CA . ALA B 1 92 ? -7.418 22.406 1.245 1 90.31 92 ALA B CA 1
ATOM 4079 C C . ALA B 1 92 ? -6.801 21.016 1.104 1 90.31 92 ALA B C 1
ATOM 4081 O O . ALA B 1 92 ? -7.375 20.125 0.46 1 90.31 92 ALA B O 1
ATOM 4082 N N . PHE B 1 93 ? -5.641 20.828 1.684 1 94.56 93 PHE B N 1
ATOM 4083 C CA . PHE B 1 93 ? -4.934 19.562 1.672 1 94.56 93 PHE B CA 1
ATOM 4084 C C . PHE B 1 93 ? -5.801 18.453 2.252 1 94.56 93 PHE B C 1
ATOM 4086 O O . PHE B 1 93 ? -5.941 17.391 1.649 1 94.56 93 PHE B O 1
ATOM 4093 N N . LEU B 1 94 ? -6.438 18.719 3.385 1 95.62 94 LEU B N 1
ATOM 4094 C CA . LEU B 1 94 ? -7.273 17.734 4.07 1 95.62 94 LEU B CA 1
ATOM 4095 C C . LEU B 1 94 ? -8.547 17.453 3.279 1 95.62 94 LEU B C 1
ATOM 4097 O O . LEU B 1 94 ? -9.055 16.328 3.287 1 95.62 94 LEU B O 1
ATOM 4101 N N . LEU B 1 95 ? -9.062 18.469 2.662 1 92.44 95 LEU B N 1
ATOM 4102 C CA . LEU B 1 95 ? -10.25 18.266 1.843 1 92.44 95 LEU B CA 1
ATOM 4103 C C . LEU B 1 95 ? -9.953 17.344 0.664 1 92.44 95 LEU B C 1
ATOM 4105 O O . LEU B 1 95 ? -10.758 16.484 0.33 1 92.44 95 LEU B O 1
ATOM 4109 N N . GLU B 1 96 ? -8.828 17.594 0.021 1 93.44 96 GLU B N 1
ATOM 4110 C CA . GLU B 1 96 ? -8.438 16.734 -1.081 1 93.44 96 GLU B CA 1
ATOM 4111 C C . GLU B 1 96 ? -8.227 15.297 -0.603 1 93.44 96 GLU B C 1
ATOM 4113 O O . GLU B 1 96 ? -8.664 14.344 -1.26 1 93.44 96 GLU B O 1
ATOM 4118 N N . LEU B 1 97 ? -7.543 15.094 0.515 1 96.81 97 LEU B N 1
ATOM 4119 C CA . LEU B 1 97 ? -7.371 13.781 1.12 1 96.81 97 LEU B CA 1
ATOM 4120 C C . LEU B 1 97 ? -8.719 13.141 1.429 1 96.81 97 LEU B C 1
ATOM 4122 O O . LEU B 1 97 ? -8.953 11.984 1.089 1 96.81 97 LEU B O 1
ATOM 4126 N N . GLU B 1 98 ? -9.609 13.906 2.035 1 95.44 98 GLU B N 1
ATOM 4127 C CA . GLU B 1 98 ? -10.922 13.414 2.445 1 95.44 98 GLU B CA 1
ATOM 4128 C C . GLU B 1 98 ? -11.75 12.984 1.24 1 95.44 98 GLU B C 1
ATOM 4130 O O . GLU B 1 98 ? -12.406 11.938 1.276 1 95.44 98 GLU B O 1
ATOM 4135 N N . GLU B 1 99 ? -11.727 13.766 0.202 1 92.62 99 GLU B N 1
ATOM 4136 C CA . GLU B 1 99 ? -12.477 13.414 -1.002 1 92.62 99 GLU B CA 1
ATOM 4137 C C . GLU B 1 99 ? -11.945 12.133 -1.63 1 92.62 99 GLU B C 1
ATOM 4139 O O . GLU B 1 99 ? -12.719 11.305 -2.121 1 92.62 99 GLU B O 1
ATOM 4144 N N . SER B 1 100 ? -10.664 12 -1.669 1 95.81 100 SER B N 1
ATOM 4145 C CA . SER B 1 100 ? -10.078 10.773 -2.195 1 95.81 100 SER B CA 1
ATOM 4146 C C . SER B 1 100 ? -10.469 9.562 -1.357 1 95.81 100 SER B C 1
ATOM 4148 O O . SER B 1 100 ? -10.836 8.516 -1.9 1 95.81 100 SER B O 1
ATOM 4150 N N . LEU B 1 101 ? -10.414 9.695 -0.013 1 97.5 101 LEU B N 1
ATOM 4151 C CA . LEU B 1 101 ? -10.82 8.625 0.894 1 97.5 101 LEU B CA 1
ATOM 4152 C C . LEU B 1 101 ? -12.273 8.234 0.655 1 97.5 101 LEU B C 1
ATOM 4154 O O . LEU B 1 101 ? -12.602 7.051 0.579 1 97.5 101 LEU B O 1
ATOM 4158 N N . LEU B 1 102 ? -13.133 9.188 0.468 1 94.12 102 LEU B N 1
ATOM 4159 C CA . LEU B 1 102 ? -14.562 8.953 0.295 1 94.12 102 LEU B CA 1
ATOM 4160 C C . LEU B 1 102 ? -14.852 8.328 -1.065 1 94.12 102 LEU B C 1
ATOM 4162 O O . LEU B 1 102 ? -15.797 7.551 -1.207 1 94.12 102 LEU B O 1
ATOM 4166 N N . ALA B 1 103 ? -14.039 8.703 -2.049 1 94.25 103 ALA B N 1
ATOM 4167 C CA . ALA B 1 103 ? -14.188 8.07 -3.355 1 94.25 103 ALA B CA 1
ATOM 4168 C C . ALA B 1 103 ? -13.961 6.562 -3.262 1 94.25 103 ALA B C 1
ATOM 4170 O O . ALA B 1 103 ? -14.594 5.785 -3.98 1 94.25 103 ALA B O 1
ATOM 4171 N N . ILE B 1 104 ? -13.094 6.141 -2.379 1 97.69 104 ILE B N 1
ATOM 4172 C CA . ILE B 1 104 ? -12.742 4.734 -2.221 1 97.69 104 ILE B CA 1
ATOM 4173 C C . ILE B 1 104 ? -13.75 4.051 -1.302 1 97.69 104 ILE B C 1
ATOM 4175 O O . ILE B 1 104 ? -14.227 2.951 -1.6 1 97.69 104 ILE B O 1
ATOM 4179 N N . CYS B 1 105 ? -14.055 4.691 -0.204 1 96.81 105 CYS B N 1
ATOM 4180 C CA . CYS B 1 105 ? -14.914 4.105 0.815 1 96.81 105 CYS B CA 1
ATOM 4181 C C . CYS B 1 105 ? -15.859 5.148 1.397 1 96.81 105 CYS B C 1
ATOM 4183 O O . CYS B 1 105 ? -15.578 5.73 2.447 1 96.81 105 CYS B O 1
ATOM 4185 N N . PRO B 1 106 ? -17 5.309 0.825 1 93.81 106 PRO B N 1
ATOM 4186 C CA . PRO B 1 106 ? -17.922 6.355 1.246 1 93.81 106 PRO B CA 1
ATOM 4187 C C . PRO B 1 106 ? -18.469 6.125 2.65 1 93.81 106 PRO B C 1
ATOM 4189 O O . PRO B 1 106 ? -18.969 7.062 3.289 1 93.81 106 PRO B O 1
ATOM 4192 N N . ASP B 1 107 ? -18.328 4.93 3.172 1 94.69 107 ASP B N 1
ATOM 4193 C CA . ASP B 1 107 ? -18.844 4.617 4.5 1 94.69 107 ASP B CA 1
ATOM 4194 C C . ASP B 1 107 ? -18.016 5.301 5.586 1 94.69 107 ASP B C 1
ATOM 4196 O O . ASP B 1 107 ? -18.438 5.355 6.746 1 94.69 107 ASP B O 1
ATOM 4200 N N . MET B 1 108 ? -16.859 5.855 5.23 1 95.25 108 MET B N 1
ATOM 4201 C CA . MET B 1 108 ? -16.078 6.621 6.191 1 95.25 108 MET B CA 1
ATOM 4202 C C . MET B 1 108 ? -16.844 7.844 6.68 1 95.25 108 MET B C 1
ATOM 4204 O O . MET B 1 108 ? -16.672 8.266 7.824 1 95.25 108 MET B O 1
ATOM 4208 N N . LYS B 1 109 ? -17.719 8.414 5.762 1 92.94 109 LYS B N 1
ATOM 4209 C CA . LYS B 1 109 ? -18.594 9.562 6 1 92.94 109 LYS B CA 1
ATOM 4210 C C . LYS B 1 109 ? -17.797 10.867 6.027 1 92.94 109 LYS B C 1
ATOM 4212 O O . LYS B 1 109 ? -18.047 11.766 5.227 1 92.94 109 LYS B O 1
ATOM 4217 N N . ALA B 1 110 ? -16.75 10.984 6.895 1 94.5 110 ALA B N 1
ATOM 4218 C CA . ALA B 1 110 ? -15.914 12.18 6.973 1 94.5 110 ALA B CA 1
ATOM 4219 C C . ALA B 1 110 ? -14.555 11.852 7.578 1 94.5 110 ALA B C 1
ATOM 4221 O O . ALA B 1 110 ? -14.398 10.852 8.273 1 94.5 110 ALA B O 1
ATOM 4222 N N . LEU B 1 111 ? -13.594 12.656 7.25 1 97.31 111 LEU B N 1
ATOM 4223 C CA . LEU B 1 111 ? -12.266 12.523 7.832 1 97.31 111 LEU B CA 1
ATOM 4224 C C . LEU B 1 111 ? -12.305 12.727 9.344 1 97.31 111 LEU B C 1
ATOM 4226 O O . LEU B 1 111 ? -12.875 13.711 9.828 1 97.31 111 LEU B O 1
ATOM 4230 N N . PRO B 1 112 ? -11.805 11.797 10.125 1 98.19 112 PRO B N 1
ATOM 4231 C CA . PRO B 1 112 ? -11.797 11.984 11.57 1 98.19 112 PRO B CA 1
ATOM 4232 C C . PRO B 1 112 ? -10.703 12.945 12.039 1 98.19 112 PRO B C 1
ATOM 4234 O O . PRO B 1 112 ? -9.789 13.258 11.281 1 98.19 112 PRO B O 1
ATOM 4237 N N . TYR B 1 113 ? -10.844 13.414 13.242 1 97.81 113 TYR B N 1
ATOM 4238 C CA . TYR B 1 113 ? -9.812 14.219 13.898 1 97.81 113 TYR B CA 1
ATOM 4239 C C . TYR B 1 113 ? -9.383 13.586 15.211 1 97.81 113 TYR B C 1
ATOM 4241 O O . TYR B 1 113 ? -10.047 12.688 15.727 1 97.81 113 TYR B O 1
ATOM 4249 N N . TRP B 1 114 ? -8.227 13.945 15.703 1 97 114 TRP B N 1
ATOM 4250 C CA . TRP B 1 114 ? -7.684 13.516 16.984 1 97 114 TRP B CA 1
ATOM 4251 C C . TRP B 1 114 ? -7.648 14.672 17.984 1 97 114 TRP B C 1
ATOM 4253 O O . TRP B 1 114 ? -6.836 15.586 17.844 1 97 114 TRP B O 1
ATOM 4263 N N . ASP B 1 115 ? -8.57 14.594 18.922 1 94.06 115 ASP B N 1
ATOM 4264 C CA . ASP B 1 115 ? -8.516 15.539 20.031 1 94.06 115 ASP B CA 1
ATOM 4265 C C . ASP B 1 115 ? -7.402 15.164 21 1 94.06 115 ASP B C 1
ATOM 4267 O O . ASP B 1 115 ? -7.617 14.375 21.922 1 94.06 115 ASP B O 1
ATOM 4271 N N . LEU B 1 116 ? -6.273 15.828 20.844 1 90.88 116 LEU B N 1
ATOM 4272 C CA . LEU B 1 116 ? -5.078 15.461 21.594 1 90.88 116 LEU B CA 1
ATOM 4273 C C . LEU B 1 116 ? -5.266 15.758 23.078 1 90.88 116 LEU B C 1
ATOM 4275 O O . LEU B 1 116 ? -4.527 15.234 23.922 1 90.88 116 LEU B O 1
ATOM 4279 N N . THR B 1 117 ? -6.246 16.562 23.453 1 87.25 117 THR B N 1
ATOM 4280 C CA . THR B 1 117 ? -6.465 16.891 24.859 1 87.25 117 THR B CA 1
ATOM 4281 C C . THR B 1 117 ? -6.977 15.664 25.625 1 87.25 117 THR B C 1
ATOM 4283 O O . THR B 1 117 ? -6.859 15.594 26.844 1 87.25 117 THR B O 1
ATOM 4286 N N . LEU B 1 118 ? -7.559 14.719 24.906 1 91.5 118 LEU B N 1
ATOM 4287 C CA . LEU B 1 118 ? -8.109 13.516 25.516 1 91.5 118 LEU B CA 1
ATOM 4288 C C . LEU B 1 118 ? -6.996 12.539 25.891 1 91.5 118 LEU B C 1
ATOM 4290 O O . LEU B 1 118 ? -7.227 11.578 26.625 1 91.5 118 LEU B O 1
ATOM 4294 N N . ASP B 1 119 ? -5.758 12.797 25.438 1 88 119 ASP B N 1
ATOM 4295 C CA . ASP B 1 119 ? -4.617 11.938 25.734 1 88 119 ASP B CA 1
ATOM 4296 C C . ASP B 1 119 ? -3.656 12.617 26.703 1 88 119 ASP B C 1
ATOM 4298 O O . ASP B 1 119 ? -2.543 12.133 26.922 1 88 119 ASP B O 1
ATOM 4302 N N . ASN B 1 120 ? -4.133 13.703 27.188 1 77.75 120 ASN B N 1
ATOM 4303 C CA . ASN B 1 120 ? -3.346 14.398 28.203 1 77.75 120 ASN B CA 1
ATOM 4304 C C . ASN B 1 120 ? -3.098 13.523 29.422 1 77.75 120 ASN B C 1
ATOM 4306 O O . ASN B 1 120 ? -4.016 12.867 29.922 1 77.75 120 ASN B O 1
ATOM 4310 N N . PRO B 1 121 ? -1.823 13.539 29.922 1 77.06 121 PRO B N 1
ATOM 4311 C CA . PRO B 1 121 ? -1.497 12.641 31.031 1 77.06 121 PRO B CA 1
ATOM 4312 C C . PRO B 1 121 ? -2.182 13.055 32.344 1 77.06 121 PRO B C 1
ATOM 4314 O O . PRO B 1 121 ? -2.256 12.25 33.281 1 77.06 121 PRO B O 1
ATOM 4317 N N . ILE B 1 122 ? -2.629 14.188 32.438 1 74.31 122 ILE B N 1
ATOM 4318 C CA . ILE B 1 122 ? -3.182 14.68 33.688 1 74.31 122 ILE B CA 1
ATOM 4319 C C . ILE B 1 122 ? -4.703 14.562 33.688 1 74.31 122 ILE B C 1
ATOM 4321 O O . ILE B 1 122 ? -5.305 14.055 34.625 1 74.31 122 ILE B O 1
ATOM 4325 N N . THR B 1 123 ? -5.312 14.914 32.562 1 75.31 123 THR B N 1
ATOM 4326 C CA . THR B 1 123 ? -6.766 15.039 32.562 1 75.31 123 THR B CA 1
ATOM 4327 C C . THR B 1 123 ? -7.387 14.211 31.453 1 75.31 123 THR B C 1
ATOM 4329 O O . THR B 1 123 ? -8.609 14.078 31.391 1 75.31 123 THR B O 1
ATOM 4332 N N . GLY B 1 124 ? -6.641 13.695 30.609 1 83.44 124 GLY B N 1
ATOM 4333 C CA . GLY B 1 124 ? -7.184 13.031 29.438 1 83.44 124 GLY B CA 1
ATOM 4334 C C . GLY B 1 124 ? -7.859 11.711 29.75 1 83.44 124 GLY B C 1
ATOM 4335 O O . GLY B 1 124 ? -7.293 10.875 30.453 1 83.44 124 GLY B O 1
ATOM 4336 N N . LYS B 1 125 ? -8.969 11.492 29.219 1 90.25 125 LYS B N 1
ATOM 4337 C CA . LYS B 1 125 ? -9.766 10.305 29.516 1 90.25 125 LYS B CA 1
ATOM 4338 C C . LYS B 1 125 ? -9.133 9.055 28.922 1 90.25 125 LYS B C 1
ATOM 4340 O O . LYS B 1 125 ? -9.359 7.945 29.406 1 90.25 125 LYS B O 1
ATOM 4345 N N . TYR B 1 126 ? -8.359 9.242 27.844 1 91.12 126 TYR B N 1
ATOM 4346 C CA . TYR B 1 126 ? -7.836 8.062 27.172 1 91.12 126 TYR B CA 1
ATOM 4347 C C . TYR B 1 126 ? -6.383 7.809 27.562 1 91.12 126 TYR B C 1
ATOM 4349 O O . TYR B 1 126 ? -5.801 6.793 27.172 1 91.12 126 TYR B O 1
ATOM 4357 N N . TRP B 1 127 ? -5.844 8.672 28.328 1 84.94 127 TRP B N 1
ATOM 4358 C CA . TRP B 1 127 ? -4.445 8.508 28.719 1 84.94 127 TRP B CA 1
ATOM 4359 C C . TRP B 1 127 ? -4.223 7.172 29.422 1 84.94 127 TRP B C 1
ATOM 4361 O O . TRP B 1 127 ? -4.941 6.832 30.359 1 84.94 127 TRP B O 1
ATOM 4371 N N . ASN B 1 128 ? -3.297 6.426 28.906 1 84.44 128 ASN B N 1
ATOM 4372 C CA . ASN B 1 128 ? -2.895 5.141 29.469 1 84.44 128 ASN B CA 1
ATOM 4373 C C . ASN B 1 128 ? -4.039 4.133 29.438 1 84.44 128 ASN B C 1
ATOM 4375 O O . ASN B 1 128 ? -4.238 3.385 30.406 1 84.44 128 ASN B O 1
ATOM 4379 N N . THR B 1 129 ? -4.902 4.238 28.547 1 92.62 129 THR B N 1
ATOM 4380 C CA . THR B 1 129 ? -5.949 3.26 28.281 1 92.62 129 THR B CA 1
ATOM 4381 C C . THR B 1 129 ? -5.75 2.604 26.922 1 92.62 129 THR B C 1
ATOM 4383 O O . THR B 1 129 ? -4.938 3.062 26.109 1 92.62 129 THR B O 1
ATOM 4386 N N . PRO B 1 130 ? -6.453 1.572 26.625 1 92.56 130 PRO B N 1
ATOM 4387 C CA . PRO B 1 130 ? -6.344 0.928 25.312 1 92.56 130 PRO B CA 1
ATOM 4388 C C . PRO B 1 130 ? -6.84 1.818 24.188 1 92.56 130 PRO B C 1
ATOM 4390 O O . PRO B 1 130 ? -6.625 1.505 23 1 92.56 130 PRO B O 1
ATOM 4393 N N . ASN B 1 131 ? -7.457 2.959 24.594 1 93.88 131 ASN B N 1
ATOM 4394 C CA . ASN B 1 131 ? -7.996 3.861 23.578 1 93.88 131 ASN B CA 1
ATOM 4395 C C . ASN B 1 131 ? -7.082 5.066 23.359 1 93.88 131 ASN B C 1
ATOM 4397 O O . ASN B 1 131 ? -7.414 5.965 22.578 1 93.88 131 ASN B O 1
ATOM 4401 N N . ALA B 1 132 ? -5.973 5.035 24.047 1 93.69 132 ALA B N 1
ATOM 4402 C CA . ALA B 1 132 ? -4.996 6.086 23.781 1 93.69 132 ALA B CA 1
ATOM 4403 C C . ALA B 1 132 ? -4.531 6.035 22.328 1 93.69 132 ALA B C 1
ATOM 4405 O O . ALA B 1 132 ? -4.504 4.969 21.703 1 93.69 132 ALA B O 1
ATOM 4406 N N . ILE B 1 133 ? -4.141 7.199 21.75 1 95.5 133 ILE B N 1
ATOM 4407 C CA . ILE B 1 133 ? -3.809 7.285 20.344 1 95.5 133 ILE B CA 1
ATOM 4408 C C . ILE B 1 133 ? -2.549 6.473 20.062 1 95.5 133 ILE B C 1
ATOM 4410 O O . ILE B 1 133 ? -2.396 5.91 18.969 1 95.5 133 ILE B O 1
ATOM 4414 N N . MET B 1 134 ? -1.647 6.414 21.078 1 92.44 134 MET B N 1
ATOM 4415 C CA . MET B 1 134 ? -0.384 5.703 20.906 1 92.44 134 MET B CA 1
ATOM 4416 C C . MET B 1 134 ? -0.51 4.25 21.359 1 92.44 134 MET B C 1
ATOM 4418 O O . MET B 1 134 ? 0.237 3.799 22.219 1 92.44 134 MET B O 1
ATOM 4422 N N . THR B 1 135 ? -1.435 3.541 20.812 1 95.44 135 THR B N 1
ATOM 4423 C CA . THR B 1 135 ? -1.656 2.127 21.094 1 95.44 135 THR B CA 1
ATOM 4424 C C . THR B 1 135 ? -1.664 1.312 19.797 1 95.44 135 THR B C 1
ATOM 4426 O O . THR B 1 135 ? -1.658 1.877 18.703 1 95.44 135 THR B O 1
ATOM 4429 N N . GLU B 1 136 ? -1.737 0.022 19.906 1 96.06 136 GLU B N 1
ATOM 4430 C CA . GLU B 1 136 ? -1.671 -0.905 18.781 1 96.06 136 GLU B CA 1
ATOM 4431 C C . GLU B 1 136 ? -2.848 -0.703 17.828 1 96.06 136 GLU B C 1
ATOM 4433 O O . GLU B 1 136 ? -2.717 -0.907 16.609 1 96.06 136 GLU B O 1
ATOM 4438 N N . LYS B 1 137 ? -3.908 -0.286 18.375 1 96.25 137 LYS B N 1
ATOM 4439 C CA . LYS B 1 137 ? -5.117 -0.104 17.578 1 96.25 137 LYS B CA 1
ATOM 4440 C C . LYS B 1 137 ? -4.977 1.094 16.641 1 96.25 137 LYS B C 1
ATOM 4442 O O . LYS B 1 137 ? -5.539 1.099 15.539 1 96.25 137 LYS B O 1
ATOM 4447 N N . TYR B 1 138 ? -4.191 2.062 17.109 1 97.75 138 TYR B N 1
ATOM 4448 C CA . TYR B 1 138 ? -4.125 3.312 16.359 1 97.75 138 TYR B CA 1
ATOM 4449 C C . TYR B 1 138 ? -2.705 3.582 15.867 1 97.75 138 TYR B C 1
ATOM 4451 O O . TYR B 1 138 ? -2.162 2.822 15.062 1 97.75 138 TYR B O 1
ATOM 4459 N N . ALA B 1 139 ? -1.953 4.523 16.453 1 96.69 139 ALA B N 1
ATOM 4460 C CA . ALA B 1 139 ? -0.699 5.02 15.891 1 96.69 139 ALA B CA 1
ATOM 4461 C C . ALA B 1 139 ? 0.472 4.129 16.297 1 96.69 139 ALA B C 1
ATOM 4463 O O . ALA B 1 139 ? 1.55 4.199 15.703 1 96.69 139 ALA B O 1
ATOM 4464 N N . GLY B 1 140 ? 0.318 3.264 17.297 1 96.12 140 GLY B N 1
ATOM 4465 C CA . GLY B 1 140 ? 1.44 2.494 17.812 1 96.12 140 GLY B CA 1
ATOM 4466 C C . GLY B 1 140 ? 2.326 3.289 18.75 1 96.12 140 GLY B C 1
ATOM 4467 O O . GLY B 1 140 ? 1.934 4.355 19.219 1 96.12 140 GLY B O 1
ATOM 4468 N N . ALA B 1 141 ? 3.467 2.816 19.047 1 92.06 141 ALA B N 1
ATOM 4469 C CA . ALA B 1 141 ? 4.387 3.418 20.016 1 92.06 141 ALA B CA 1
ATOM 4470 C C . ALA B 1 141 ? 4.832 4.805 19.547 1 92.06 141 ALA B C 1
ATOM 4472 O O . ALA B 1 141 ? 5.039 5.031 18.359 1 92.06 141 ALA B O 1
ATOM 4473 N N . GLN B 1 142 ? 4.984 5.676 20.469 1 87.31 142 GLN B N 1
ATOM 4474 C CA . GLN B 1 142 ? 5.434 7.035 20.172 1 87.31 142 GLN B CA 1
ATOM 4475 C C . GLN B 1 142 ? 6.859 7.043 19.641 1 87.31 142 GLN B C 1
ATOM 4477 O O . GLN B 1 142 ? 7.188 7.824 18.75 1 87.31 142 GLN B O 1
ATOM 4482 N N . ASP B 1 143 ? 7.691 6.172 20.25 1 86.44 143 ASP B N 1
ATOM 4483 C CA . ASP B 1 143 ? 9.062 6.016 19.766 1 86.44 143 ASP B CA 1
ATOM 4484 C C . ASP B 1 143 ? 9.188 4.785 18.859 1 86.44 143 ASP B C 1
ATOM 4486 O O . ASP B 1 143 ? 8.586 3.742 19.141 1 86.44 143 ASP B O 1
ATOM 4490 N N . GLY B 1 144 ? 9.883 4.949 17.781 1 92.5 144 GLY B N 1
ATOM 4491 C CA . GLY B 1 144 ? 10.188 3.797 16.938 1 92.5 144 GLY B CA 1
ATOM 4492 C C . GLY B 1 144 ? 11.078 2.783 17.625 1 92.5 144 GLY B C 1
ATOM 4493 O O . GLY B 1 144 ? 11.625 3.053 18.703 1 92.5 144 GLY B O 1
ATOM 4494 N N . ASN B 1 145 ? 11.164 1.605 17.062 1 94.62 145 ASN B N 1
ATOM 4495 C CA . ASN B 1 145 ? 11.953 0.516 17.625 1 94.62 145 ASN B CA 1
ATOM 4496 C C . ASN B 1 145 ? 13.43 0.648 17.266 1 94.62 145 ASN B C 1
ATOM 4498 O O . ASN B 1 145 ? 13.781 0.701 16.094 1 94.62 145 ASN B O 1
ATOM 4502 N N . ALA B 1 146 ? 14.344 0.646 18.203 1 89.56 146 ALA B N 1
ATOM 4503 C CA . ALA B 1 146 ? 15.773 0.868 18.016 1 89.56 146 ALA B CA 1
ATOM 4504 C C . ALA B 1 146 ? 16.406 -0.258 17.203 1 89.56 146 ALA B C 1
ATOM 4506 O O . ALA B 1 146 ? 17.375 -0.039 16.469 1 89.56 146 ALA B O 1
ATOM 4507 N N . LEU B 1 147 ? 15.852 -1.461 17.219 1 92.75 147 LEU B N 1
ATOM 4508 C CA . LEU B 1 147 ? 16.422 -2.617 16.531 1 92.75 147 LEU B CA 1
ATOM 4509 C C . LEU B 1 147 ? 16.281 -2.467 15.016 1 92.75 147 LEU B C 1
ATOM 4511 O O . LEU B 1 147 ? 16.969 -3.16 14.258 1 92.75 147 LEU B O 1
ATOM 4515 N N . VAL B 1 148 ? 15.367 -1.601 14.617 1 96.31 148 VAL B N 1
ATOM 4516 C CA . VAL B 1 148 ? 15.195 -1.363 13.188 1 96.31 148 VAL B CA 1
ATOM 4517 C C . VAL B 1 148 ? 15.406 0.118 12.875 1 96.31 148 VAL B C 1
ATOM 4519 O O . VAL B 1 148 ? 14.711 0.686 12.031 1 96.31 148 VAL B O 1
ATOM 4522 N N . GLY B 1 149 ? 16.281 0.798 13.586 1 91.75 149 GLY B N 1
ATOM 4523 C CA . GLY B 1 149 ? 16.672 2.176 13.336 1 91.75 149 GLY B CA 1
ATOM 4524 C C . GLY B 1 149 ? 15.578 3.176 13.672 1 91.75 149 GLY B C 1
ATOM 4525 O O . GLY B 1 149 ? 15.359 4.137 12.93 1 91.75 149 GLY B O 1
ATOM 4526 N N . SER B 1 150 ? 14.742 2.918 14.734 1 93.31 150 SER B N 1
ATOM 4527 C CA . SER B 1 150 ? 13.633 3.75 15.188 1 93.31 150 SER B CA 1
ATOM 4528 C C . SER B 1 150 ? 12.461 3.697 14.211 1 93.31 150 SER B C 1
ATOM 4530 O O . SER B 1 150 ? 11.727 4.676 14.062 1 93.31 150 SER B O 1
ATOM 4532 N N . GLY B 1 151 ? 12.398 2.549 13.469 1 96.38 151 GLY B N 1
ATOM 4533 C CA . GLY B 1 151 ? 11.266 2.326 12.586 1 96.38 151 GLY B CA 1
ATOM 4534 C C . GLY B 1 151 ? 9.969 2.045 13.336 1 96.38 151 GLY B C 1
ATOM 4535 O O . GLY B 1 151 ? 9.992 1.499 14.438 1 96.38 151 GLY B O 1
ATOM 4536 N N . VAL B 1 152 ? 8.883 2.453 12.812 1 97.56 152 VAL B N 1
ATOM 4537 C CA . VAL B 1 152 ? 7.57 2.189 13.391 1 97.56 152 VAL B CA 1
ATOM 4538 C C . VAL B 1 152 ? 7.164 0.744 13.109 1 97.56 152 VAL B C 1
ATOM 4540 O O . VAL B 1 152 ? 6.91 0.374 11.961 1 97.56 152 VAL B O 1
ATOM 4543 N N . ILE B 1 153 ? 7.059 -0.144 14.164 1 97.81 153 ILE B N 1
ATOM 4544 C CA . ILE B 1 153 ? 6.75 -1.553 13.945 1 97.81 153 ILE B CA 1
ATOM 4545 C C . ILE B 1 153 ? 5.512 -1.94 14.75 1 97.81 153 ILE B C 1
ATOM 4547 O O . ILE B 1 153 ? 5.219 -3.127 14.914 1 97.81 153 ILE B O 1
ATOM 4551 N N . THR B 1 154 ? 4.797 -0.933 15.359 1 97.38 154 THR B N 1
ATOM 4552 C CA . THR B 1 154 ? 3.521 -1.118 16.047 1 97.38 154 THR B CA 1
ATOM 4553 C C . THR B 1 154 ? 2.471 -0.156 15.5 1 97.38 154 THR B C 1
ATOM 4555 O O . THR B 1 154 ? 2.793 0.767 14.75 1 97.38 154 THR B O 1
ATOM 4558 N N . GLY B 1 155 ? 1.208 -0.45 15.883 1 97.94 155 GLY B N 1
ATOM 4559 C CA . GLY B 1 155 ? 0.107 0.364 15.391 1 97.94 155 GLY B CA 1
ATOM 4560 C C . GLY B 1 155 ? -0.428 -0.104 14.055 1 97.94 155 GLY B C 1
ATOM 4561 O O . GLY B 1 155 ? 0.04 -1.104 13.508 1 97.94 155 GLY B O 1
ATOM 4562 N N . VAL B 1 156 ? -1.349 0.597 13.5 1 98.56 156 VAL B N 1
ATOM 4563 C CA . VAL B 1 156 ? -2.072 0.156 12.312 1 98.56 156 VAL B CA 1
ATOM 4564 C C . VAL B 1 156 ? -1.151 0.213 11.094 1 98.56 156 VAL B C 1
ATOM 4566 O O . VAL B 1 156 ? -1.301 -0.575 10.156 1 98.56 156 VAL B O 1
ATOM 4569 N N . TRP B 1 157 ? -0.176 1.1 11.133 1 98.5 157 TRP B N 1
ATOM 4570 C CA . TRP B 1 157 ? 0.737 1.257 10.008 1 98.5 157 TRP B CA 1
ATOM 4571 C C . TRP B 1 157 ? 2.115 0.695 10.336 1 98.5 157 TRP B C 1
ATOM 4573 O O . TRP B 1 157 ? 3.135 1.231 9.898 1 98.5 157 TRP B O 1
ATOM 4583 N N . ALA B 1 158 ? 2.121 -0.344 11.227 1 98.38 158 ALA B N 1
ATOM 4584 C CA . ALA B 1 158 ? 3.367 -1.037 11.539 1 98.38 158 ALA B CA 1
ATOM 4585 C C . ALA B 1 158 ? 4.078 -1.487 10.266 1 98.38 158 ALA B C 1
ATOM 4587 O O . ALA B 1 158 ? 3.441 -1.985 9.336 1 98.38 158 ALA B O 1
ATOM 4588 N N . TRP B 1 159 ? 5.453 -1.187 10.203 1 97.88 159 TRP B N 1
ATOM 4589 C CA . TRP B 1 159 ? 6.363 -1.669 9.164 1 97.88 159 TRP B CA 1
ATOM 4590 C C . TRP B 1 159 ? 6.148 -0.916 7.859 1 97.88 159 TRP B C 1
ATOM 4592 O O . TRP B 1 159 ? 6.652 -1.324 6.809 1 97.88 159 TRP B O 1
ATOM 4602 N N . ARG B 1 160 ? 5.375 0.17 7.871 1 97.75 160 ARG B N 1
ATOM 4603 C CA . ARG B 1 160 ? 5.199 0.973 6.668 1 97.75 160 ARG B CA 1
ATOM 4604 C C . ARG B 1 160 ? 6.535 1.522 6.176 1 97.75 160 ARG B C 1
ATOM 4606 O O . ARG B 1 160 ? 7.336 2.025 6.965 1 97.75 160 ARG B O 1
ATOM 4613 N N . GLN B 1 161 ? 6.754 1.414 4.93 1 98.06 161 GLN B N 1
ATOM 4614 C CA . GLN B 1 161 ? 7.996 1.901 4.336 1 98.06 161 GLN B CA 1
ATOM 4615 C C . GLN B 1 161 ? 7.773 3.219 3.6 1 98.06 161 GLN B C 1
ATOM 4617 O O . GLN B 1 161 ? 6.695 3.453 3.045 1 98.06 161 GLN B O 1
ATOM 4622 N N . VAL B 1 162 ? 8.734 4.078 3.646 1 98.06 162 VAL B N 1
ATOM 4623 C CA . VAL B 1 162 ? 8.789 5.285 2.828 1 98.06 162 VAL B CA 1
ATOM 4624 C C . VAL B 1 162 ? 9.242 4.93 1.412 1 98.06 162 VAL B C 1
ATOM 4626 O O . VAL B 1 162 ? 10.219 4.203 1.229 1 98.06 162 VAL B O 1
ATOM 4629 N N . LYS B 1 163 ? 8.562 5.414 0.409 1 97.94 163 LYS B N 1
ATOM 4630 C CA . LYS B 1 163 ? 8.844 5.047 -0.976 1 97.94 163 LYS B CA 1
ATOM 4631 C C . LYS B 1 163 ? 10.125 5.707 -1.472 1 97.94 163 LYS B C 1
ATOM 4633 O O . LYS B 1 163 ? 10.531 6.75 -0.955 1 97.94 163 LYS B O 1
ATOM 4638 N N . ARG B 1 164 ? 10.75 5.074 -2.422 1 97.94 164 ARG B N 1
ATOM 4639 C CA . ARG B 1 164 ? 11.797 5.727 -3.199 1 97.94 164 ARG B CA 1
ATOM 4640 C C . ARG B 1 164 ? 11.219 6.848 -4.059 1 97.94 164 ARG B C 1
ATOM 4642 O O . ARG B 1 164 ? 10.133 6.707 -4.625 1 97.94 164 ARG B O 1
ATOM 4649 N N . PHE B 1 165 ? 11.922 7.914 -4.047 1 98.19 165 PHE B N 1
ATOM 4650 C CA . PHE B 1 165 ? 11.531 9 -4.941 1 98.19 165 PHE B CA 1
ATOM 4651 C C . PHE B 1 165 ? 11.984 8.711 -6.367 1 98.19 165 PHE B C 1
ATOM 4653 O O . PHE B 1 165 ? 13.18 8.562 -6.629 1 98.19 165 PHE B O 1
ATOM 4660 N N . ILE B 1 166 ? 11.055 8.57 -7.312 1 97.75 166 ILE B N 1
ATOM 4661 C CA . ILE B 1 166 ? 11.336 8.328 -8.727 1 97.75 166 ILE B CA 1
ATOM 4662 C C . ILE B 1 166 ? 11.062 9.594 -9.531 1 97.75 166 ILE B C 1
ATOM 4664 O O . ILE B 1 166 ? 9.914 9.906 -9.844 1 97.75 166 ILE B O 1
ATOM 4668 N N . PRO B 1 167 ? 12.062 10.281 -9.961 1 97.38 167 PRO B N 1
ATOM 4669 C CA . PRO B 1 167 ? 11.883 11.594 -10.594 1 97.38 167 PRO B CA 1
ATOM 4670 C C . PRO B 1 167 ? 10.969 11.531 -11.812 1 97.38 167 PRO B C 1
ATOM 4672 O O . PRO B 1 167 ? 10.195 12.469 -12.062 1 97.38 167 PRO B O 1
ATOM 4675 N N . GLN B 1 168 ? 10.984 10.383 -12.562 1 96.94 168 GLN B N 1
ATOM 4676 C CA . GLN B 1 168 ? 10.25 10.266 -13.812 1 96.94 168 GLN B CA 1
ATOM 4677 C C . GLN B 1 168 ? 8.742 10.242 -13.562 1 96.94 168 GLN B C 1
ATOM 4679 O O . GLN B 1 168 ? 7.953 10.383 -14.5 1 96.94 168 GLN B O 1
ATOM 4684 N N . GLN B 1 169 ? 8.344 10.141 -12.312 1 96.38 169 GLN B N 1
ATOM 4685 C CA . GLN B 1 169 ? 6.93 10.125 -11.961 1 96.38 169 GLN B CA 1
ATOM 4686 C C . GLN B 1 169 ? 6.371 11.547 -11.883 1 96.38 169 GLN B C 1
ATOM 4688 O O . GLN B 1 169 ? 5.152 11.734 -11.867 1 96.38 169 GLN B O 1
ATOM 4693 N N . TRP B 1 170 ? 7.211 12.555 -11.883 1 97.19 170 TRP B N 1
ATOM 4694 C CA . TRP B 1 170 ? 6.785 13.906 -11.539 1 97.19 170 TRP B CA 1
ATOM 4695 C C . TRP B 1 170 ? 7.105 14.883 -12.664 1 97.19 170 TRP B C 1
ATOM 4697 O O . TRP B 1 170 ? 8.016 14.648 -13.461 1 97.19 170 TRP B O 1
ATOM 4707 N N . SER B 1 171 ? 6.371 15.977 -12.758 1 96.31 171 SER B N 1
ATOM 4708 C CA . SER B 1 171 ? 6.566 16.984 -13.797 1 96.31 171 SER B CA 1
ATOM 4709 C C . SER B 1 171 ? 7.852 17.766 -13.57 1 96.31 171 SER B C 1
ATOM 4711 O O . SER B 1 171 ? 8.336 17.875 -12.438 1 96.31 171 SER B O 1
ATOM 4713 N N . PRO B 1 172 ? 8.336 18.391 -14.586 1 96.88 172 PRO B N 1
ATOM 4714 C CA . PRO B 1 172 ? 9.531 19.234 -14.43 1 96.88 172 PRO B CA 1
ATOM 4715 C C . PRO B 1 172 ? 9.32 20.375 -13.422 1 96.88 172 PRO B C 1
ATOM 4717 O O . PRO B 1 172 ? 10.258 20.75 -12.719 1 96.88 172 PRO B O 1
ATOM 4720 N N . LYS B 1 173 ? 8.109 20.906 -13.367 1 95.94 173 LYS B N 1
ATOM 4721 C CA . LYS B 1 173 ? 7.816 21.984 -12.414 1 95.94 173 LYS B CA 1
ATOM 4722 C C . LYS B 1 173 ? 8.008 21.516 -10.977 1 95.94 173 LYS B C 1
ATOM 4724 O O . LYS B 1 173 ? 8.57 22.234 -10.156 1 95.94 173 LYS B O 1
ATOM 4729 N N . ILE B 1 174 ? 7.543 20.297 -10.672 1 97.5 174 ILE B N 1
ATOM 4730 C CA . ILE B 1 174 ? 7.688 19.719 -9.336 1 97.5 174 ILE B CA 1
ATOM 4731 C C . ILE B 1 174 ? 9.164 19.438 -9.055 1 97.5 174 ILE B C 1
ATOM 4733 O O . ILE B 1 174 ? 9.672 19.781 -7.984 1 97.5 174 ILE B O 1
ATOM 4737 N N . LEU B 1 175 ? 9.891 18.938 -10.086 1 97.62 175 LEU B N 1
ATOM 4738 C CA . LEU B 1 175 ? 11.273 18.516 -9.906 1 97.62 175 LEU B CA 1
ATOM 4739 C C . LEU B 1 175 ? 12.188 19.719 -9.664 1 97.62 175 LEU B C 1
ATOM 4741 O O . LEU B 1 175 ? 13.242 19.578 -9.047 1 97.62 175 LEU B O 1
ATOM 4745 N N . LYS B 1 176 ? 11.781 20.891 -10.078 1 96.81 176 LYS B N 1
ATOM 4746 C CA . LYS B 1 176 ? 12.547 22.109 -9.844 1 96.81 176 LYS B CA 1
ATOM 4747 C C . LYS B 1 176 ? 12.484 22.531 -8.375 1 96.81 176 LYS B C 1
ATOM 4749 O O . LYS B 1 176 ? 13.375 23.219 -7.883 1 96.81 176 LYS B O 1
ATOM 4754 N N . VAL B 1 177 ? 11.43 22.016 -7.684 1 96.69 177 VAL B N 1
ATOM 4755 C CA . VAL B 1 177 ? 11.18 22.469 -6.32 1 96.69 177 VAL B CA 1
ATOM 4756 C C . VAL B 1 177 ? 11.516 21.344 -5.332 1 96.69 177 VAL B C 1
ATOM 4758 O O . VAL B 1 177 ? 12.047 21.609 -4.25 1 96.69 177 VAL B O 1
ATOM 4761 N N . TYR B 1 178 ? 11.25 20.125 -5.691 1 97.38 178 TYR B N 1
ATOM 4762 C CA . TYR B 1 178 ? 11.422 18.969 -4.828 1 97.38 178 TYR B CA 1
ATOM 4763 C C . TYR B 1 178 ? 11.859 17.75 -5.633 1 97.38 178 TYR B C 1
ATOM 4765 O O . TYR B 1 178 ? 11.211 17.375 -6.613 1 97.38 178 TYR B O 1
ATOM 4773 N N . ASN B 1 179 ? 12.945 17.125 -5.137 1 97.38 179 ASN B N 1
ATOM 4774 C CA . ASN B 1 179 ? 13.523 16 -5.855 1 97.38 179 ASN B CA 1
ATOM 4775 C C . ASN B 1 179 ? 13.891 14.859 -4.906 1 97.38 179 ASN B C 1
ATOM 4777 O O . ASN B 1 179 ? 14.844 14.125 -5.152 1 97.38 179 ASN B O 1
ATOM 4781 N N . GLY B 1 180 ? 13.164 14.758 -3.789 1 97.31 180 GLY B N 1
ATOM 4782 C CA . GLY B 1 180 ? 13.422 13.719 -2.807 1 97.31 180 GLY B CA 1
ATOM 4783 C C . GLY B 1 180 ? 14.594 14.039 -1.892 1 97.31 180 GLY B C 1
ATOM 4784 O O . GLY B 1 180 ? 15.125 15.148 -1.928 1 97.31 180 GLY B O 1
ATOM 4785 N N . SER B 1 181 ? 14.898 13.164 -0.928 1 95.69 181 SER B N 1
ATOM 4786 C CA . SER B 1 181 ? 16 13.328 0.006 1 95.69 181 SER B CA 1
ATOM 4787 C C . SER B 1 181 ? 17.328 12.898 -0.624 1 95.69 181 SER B C 1
ATOM 4789 O O . S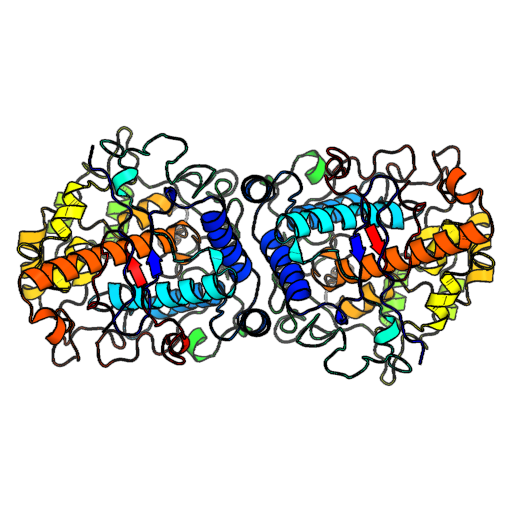ER B 1 181 ? 17.344 12.352 -1.729 1 95.69 181 SER B O 1
ATOM 4791 N N . ALA B 1 182 ? 18.438 13.094 0.105 1 92.38 182 ALA B N 1
ATOM 4792 C CA . ALA B 1 182 ? 19.766 12.727 -0.379 1 92.38 182 ALA B CA 1
ATOM 4793 C C . ALA B 1 182 ? 19.906 11.219 -0.54 1 92.38 182 ALA B C 1
ATOM 4795 O O . ALA B 1 182 ? 20.75 10.742 -1.301 1 92.38 182 ALA B O 1
ATOM 4796 N N . TYR B 1 183 ? 19.062 10.453 0.1 1 93.88 183 TYR B N 1
ATOM 4797 C CA . TYR B 1 183 ? 19.141 9 0.031 1 93.88 183 TYR B CA 1
ATOM 4798 C C . TYR B 1 183 ? 18.062 8.445 -0.904 1 93.88 183 TYR B C 1
ATOM 4800 O O . TYR B 1 183 ? 17.781 7.246 -0.879 1 93.88 183 TYR B O 1
ATOM 4808 N N . GLY B 1 184 ? 17.406 9.352 -1.584 1 96.12 184 GLY B N 1
ATOM 4809 C CA . GLY B 1 184 ? 16.5 8.93 -2.645 1 96.12 184 GLY B CA 1
ATOM 4810 C C . GLY B 1 184 ? 15.148 8.492 -2.135 1 96.12 184 GLY B C 1
ATOM 4811 O O . GLY B 1 184 ? 14.461 7.699 -2.781 1 96.12 184 GLY B O 1
ATOM 4812 N N . LEU B 1 185 ? 14.758 8.93 -0.956 1 97.69 185 LEU B N 1
ATOM 4813 C CA . LEU B 1 185 ? 13.453 8.609 -0.375 1 97.69 185 LEU B CA 1
ATOM 4814 C C . LEU B 1 185 ? 12.508 9.797 -0.489 1 97.69 185 LEU B C 1
ATOM 4816 O O . LEU B 1 185 ? 12.945 10.93 -0.671 1 97.69 185 LEU B O 1
ATOM 4820 N N . VAL B 1 186 ? 11.211 9.547 -0.452 1 98.25 186 VAL B N 1
ATOM 4821 C CA . VAL B 1 186 ? 10.211 10.609 -0.396 1 98.25 186 VAL B CA 1
ATOM 4822 C C . VAL B 1 186 ? 10.211 11.25 0.989 1 98.25 186 VAL B C 1
ATOM 4824 O O . VAL B 1 186 ? 9.266 11.094 1.757 1 98.25 186 VAL B O 1
ATOM 4827 N N . ARG B 1 187 ? 11.367 11.891 1.327 1 96.56 187 ARG B N 1
ATOM 4828 C CA . ARG B 1 187 ? 11.586 12.672 2.537 1 96.56 187 ARG B CA 1
ATOM 4829 C C . ARG B 1 187 ? 12.094 14.07 2.197 1 96.56 187 ARG B C 1
ATOM 4831 O O . ARG B 1 187 ? 12.359 14.375 1.033 1 96.56 187 ARG B O 1
ATOM 4838 N N . GLY B 1 188 ? 12.062 14.906 3.209 1 94.69 188 GLY B N 1
ATOM 4839 C CA . GLY B 1 188 ? 12.578 16.25 2.994 1 94.69 188 GLY B CA 1
ATOM 4840 C C . GLY B 1 188 ? 13.977 16.266 2.416 1 94.69 188 GLY B C 1
ATOM 4841 O O . GLY B 1 188 ? 14.781 15.375 2.689 1 94.69 188 GLY B O 1
ATOM 4842 N N . PRO B 1 18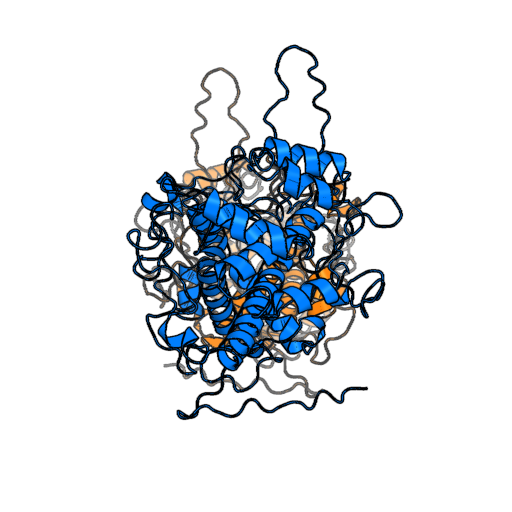9 ? 14.289 17.297 1.592 1 93.19 189 PRO B N 1
ATOM 4843 C CA . PRO B 1 189 ? 15.57 17.328 0.886 1 93.19 189 PRO B CA 1
ATOM 4844 C C . PRO B 1 189 ? 16.766 17.328 1.834 1 93.19 189 PRO B C 1
ATOM 4846 O O . PRO B 1 189 ? 17.844 16.859 1.463 1 93.19 189 PRO B O 1
ATOM 4849 N N . THR B 1 190 ? 16.562 17.75 3.064 1 86.25 190 THR B N 1
ATOM 4850 C CA . THR B 1 190 ? 17.688 17.859 3.99 1 86.25 190 THR B CA 1
ATOM 4851 C C . THR B 1 190 ? 17.656 16.703 5 1 86.25 190 THR B C 1
ATOM 4853 O O . THR B 1 190 ? 18.5 16.656 5.902 1 86.25 190 THR B O 1
ATOM 4856 N N . ASN B 1 191 ? 16.609 15.898 4.906 1 88.88 191 ASN B N 1
ATOM 4857 C CA . ASN B 1 191 ? 16.516 14.75 5.797 1 88.88 191 ASN B CA 1
ATOM 4858 C C . ASN B 1 191 ? 17.531 13.656 5.414 1 88.88 191 ASN B C 1
ATOM 4860 O O . ASN B 1 191 ? 17.469 13.125 4.309 1 88.88 191 ASN B O 1
ATOM 4864 N N . THR B 1 192 ? 18.406 13.266 6.312 1 89.25 192 THR B N 1
ATOM 4865 C CA . THR B 1 192 ? 19.453 12.289 6.016 1 89.25 192 THR B CA 1
ATOM 4866 C C . THR B 1 192 ? 19.078 10.914 6.562 1 89.25 192 THR B C 1
ATOM 4868 O O . THR B 1 192 ? 19.938 10.047 6.719 1 89.25 192 THR B O 1
ATOM 4871 N N . ASN B 1 193 ? 17.812 10.789 7.02 1 90.75 193 ASN B N 1
ATOM 4872 C CA . ASN B 1 193 ? 17.312 9.492 7.445 1 90.75 193 ASN B CA 1
ATOM 4873 C C . ASN B 1 193 ? 17.25 8.5 6.285 1 90.75 193 ASN B C 1
ATOM 4875 O O . ASN B 1 193 ? 16.422 8.648 5.383 1 90.75 193 ASN B O 1
ATOM 4879 N N . TYR B 1 194 ? 18.062 7.457 6.289 1 93.69 194 TYR B N 1
ATOM 4880 C CA . TYR B 1 194 ? 18.141 6.5 5.191 1 93.69 194 TYR B CA 1
ATOM 4881 C C . TYR B 1 194 ? 17.328 5.254 5.496 1 93.69 194 TYR B C 1
ATOM 4883 O O . TYR B 1 194 ? 17.25 4.332 4.68 1 93.69 194 TYR B O 1
ATOM 4891 N N . ASN B 1 195 ? 16.734 5.18 6.738 1 94.75 195 ASN B N 1
ATOM 4892 C CA . ASN B 1 195 ? 15.914 4.039 7.113 1 94.75 195 ASN B CA 1
ATOM 4893 C C . ASN B 1 195 ? 14.695 3.9 6.195 1 94.75 195 ASN B C 1
ATOM 4895 O O . ASN B 1 195 ? 13.953 4.863 5.996 1 94.75 195 ASN B O 1
ATOM 4899 N N . PRO B 1 196 ? 14.453 2.74 5.613 1 96.31 196 PRO B N 1
ATOM 4900 C CA . PRO B 1 196 ? 13.312 2.605 4.707 1 96.31 196 PRO B CA 1
ATOM 4901 C C . PRO B 1 196 ? 11.977 2.65 5.434 1 96.31 196 PRO B C 1
ATOM 4903 O O . PRO B 1 196 ? 10.93 2.848 4.805 1 96.31 196 PRO B O 1
ATOM 4906 N N . LEU B 1 197 ? 11.945 2.428 6.727 1 97.69 197 LEU B N 1
ATOM 4907 C CA . LEU B 1 197 ? 10.703 2.463 7.488 1 97.69 197 LEU B CA 1
ATOM 4908 C C . LEU B 1 197 ? 10.352 3.893 7.883 1 97.69 197 LEU B C 1
ATOM 4910 O O . LEU B 1 197 ? 11.234 4.727 8.07 1 97.69 197 LEU B O 1
ATOM 4914 N N . VAL B 1 198 ? 9.031 4.176 7.941 1 97.69 198 VAL B N 1
ATOM 4915 C CA . VAL B 1 198 ? 8.633 5.359 8.695 1 97.69 198 VAL B CA 1
ATOM 4916 C C . VAL B 1 198 ? 9.305 5.348 10.07 1 97.69 198 VAL B C 1
ATOM 4918 O O . VAL B 1 198 ? 9.328 4.312 10.742 1 97.69 198 VAL B O 1
ATOM 4921 N N . THR B 1 199 ? 9.867 6.547 10.461 1 95.62 199 THR B N 1
ATOM 4922 C CA . THR B 1 199 ? 10.742 6.586 11.625 1 95.62 199 THR B CA 1
ATOM 4923 C C . THR B 1 199 ? 10.227 7.582 12.664 1 95.62 199 THR B C 1
ATOM 4925 O O . THR B 1 199 ? 9.727 8.648 12.305 1 95.62 199 THR B O 1
ATOM 4928 N N . ARG B 1 200 ? 10.305 7.156 13.922 1 91.69 200 ARG B N 1
ATOM 4929 C CA . ARG B 1 200 ? 10.086 8 15.094 1 91.69 200 ARG B CA 1
ATOM 4930 C C . ARG B 1 200 ? 11.289 7.965 16.031 1 91.69 200 ARG B C 1
ATOM 4932 O O . ARG B 1 200 ? 11.453 7.02 16.797 1 91.69 200 ARG B O 1
ATOM 4939 N N . TYR B 1 201 ? 12.094 8.953 15.906 1 85 201 TYR B N 1
ATOM 4940 C CA . TYR B 1 201 ? 13.234 9 16.812 1 85 201 TYR B CA 1
ATOM 4941 C C . TYR B 1 201 ? 12.789 9.398 18.219 1 85 201 TYR B C 1
ATOM 4943 O O . TYR B 1 201 ? 11.805 10.109 18.391 1 85 201 TYR B O 1
ATOM 4951 N N . PRO B 1 202 ? 13.547 8.742 19.172 1 74.88 202 PRO B N 1
ATOM 4952 C CA . PRO B 1 202 ? 13.188 9.125 20.531 1 74.88 202 PRO B CA 1
ATOM 4953 C C . PRO B 1 202 ? 13.203 10.633 20.75 1 74.88 202 PRO B C 1
ATOM 4955 O O . PRO B 1 202 ? 14.062 11.328 20.188 1 74.88 202 PRO B O 1
ATOM 4958 N N . THR B 1 203 ? 12.109 11.055 21.297 1 60.56 203 THR B N 1
ATOM 4959 C CA . THR B 1 203 ? 11.969 12.477 21.609 1 60.56 203 THR B CA 1
ATOM 4960 C C . THR B 1 203 ? 13.133 12.953 22.484 1 60.56 203 THR B C 1
ATOM 4962 O O . THR B 1 203 ? 13.5 12.281 23.453 1 60.56 203 THR B O 1
ATOM 4965 N N . ALA B 1 204 ? 14 13.68 21.828 1 53.25 204 ALA B N 1
ATOM 4966 C CA . ALA B 1 204 ? 15.141 14.227 22.547 1 53.25 204 ALA B CA 1
ATOM 4967 C C . ALA B 1 204 ? 14.68 14.977 23.797 1 53.25 204 ALA B C 1
ATOM 4969 O O . ALA B 1 204 ? 13.508 15.32 23.922 1 53.25 204 ALA B O 1
ATOM 4970 N N . ASN B 1 205 ? 15.586 14.922 24.734 1 51.69 205 ASN B N 1
ATOM 4971 C CA . ASN B 1 205 ? 15.383 15.789 25.891 1 51.69 205 ASN B CA 1
ATOM 4972 C C . ASN B 1 205 ? 15.133 17.234 25.469 1 51.69 205 ASN B C 1
ATOM 4974 O O . ASN B 1 205 ? 15.414 17.609 24.328 1 51.69 205 ASN B O 1
ATOM 4978 N N . LEU B 1 206 ? 14.383 17.891 26.234 1 51.41 206 LEU B N 1
ATOM 4979 C CA . LEU B 1 206 ? 14.023 19.297 26.016 1 51.41 206 LEU B CA 1
ATOM 4980 C C . LEU B 1 206 ? 15.203 20.078 25.484 1 51.41 206 LEU B C 1
ATOM 4982 O O . LEU B 1 206 ? 15.047 20.922 24.594 1 51.41 206 LEU B O 1
ATOM 4986 N N . ALA B 1 207 ? 16.297 19.609 25.969 1 51.47 207 ALA B N 1
ATOM 4987 C CA . ALA B 1 207 ? 17.516 20.344 25.578 1 51.47 207 ALA B CA 1
ATOM 4988 C C . ALA B 1 207 ? 17.797 20.172 24.094 1 51.47 207 ALA B C 1
ATOM 4990 O O . ALA B 1 207 ? 18.188 21.125 23.422 1 51.47 207 ALA B O 1
ATOM 4991 N N . THR B 1 208 ? 17.484 19.062 23.625 1 53.34 208 THR B N 1
ATOM 4992 C CA . THR B 1 208 ? 17.75 18.766 22.219 1 53.34 208 THR B CA 1
ATOM 4993 C C . THR B 1 208 ? 16.734 19.469 21.312 1 53.34 208 THR B C 1
ATOM 4995 O O . THR B 1 208 ? 17.094 19.984 20.25 1 53.34 208 THR B O 1
ATOM 4998 N N . ILE B 1 209 ? 15.602 19.547 21.797 1 52.06 209 ILE B N 1
ATOM 4999 C CA . ILE B 1 209 ? 14.555 20.219 21.031 1 52.06 209 ILE B CA 1
ATOM 5000 C C . ILE B 1 209 ? 14.836 21.719 20.969 1 52.06 209 ILE B C 1
ATOM 5002 O O . ILE B 1 209 ? 14.688 22.328 19.922 1 52.06 209 ILE B O 1
ATOM 5006 N N . ILE B 1 210 ? 15.211 22.172 22.141 1 53.53 210 ILE B N 1
ATOM 5007 C CA . ILE B 1 210 ? 15.555 23.594 22.219 1 53.53 210 ILE B CA 1
ATOM 5008 C C . ILE B 1 210 ? 16.734 23.891 21.297 1 53.53 210 ILE B C 1
ATOM 5010 O O . ILE B 1 210 ? 16.734 24.875 20.562 1 53.53 210 ILE B O 1
ATOM 5014 N N . LYS B 1 211 ? 17.609 22.969 21.375 1 52.31 211 LYS B N 1
ATOM 5015 C CA . LYS B 1 211 ? 18.781 23.125 20.531 1 52.31 211 LYS B CA 1
ATOM 5016 C C . LYS B 1 211 ? 18.406 23.062 19.047 1 52.31 211 LYS B C 1
ATOM 5018 O O . LYS B 1 211 ? 18.844 23.906 18.266 1 52.31 211 LYS B O 1
ATOM 5023 N N . ALA B 1 212 ? 17.625 22.141 18.688 1 49.66 212 ALA B N 1
ATOM 5024 C CA . ALA B 1 212 ? 17.188 22.016 17.312 1 49.66 212 ALA B CA 1
ATOM 5025 C C . ALA B 1 212 ? 16.375 23.234 16.875 1 49.66 212 ALA B C 1
ATOM 5027 O O . ALA B 1 212 ? 16.516 23.719 15.758 1 49.66 212 ALA B O 1
ATOM 5028 N N . GLY B 1 213 ? 15.531 23.625 17.781 1 49.41 213 GLY B N 1
ATOM 5029 C CA . GLY B 1 213 ? 14.789 24.859 17.516 1 49.41 213 GLY B CA 1
ATOM 5030 C C . GLY B 1 213 ? 15.688 26.062 17.312 1 49.41 213 GLY B C 1
ATOM 5031 O O . GLY B 1 213 ? 15.453 26.875 16.406 1 49.41 213 GLY B O 1
ATOM 5032 N N . ASN B 1 214 ? 16.703 26.031 18.125 1 49.12 214 ASN B N 1
ATOM 5033 C CA . ASN B 1 214 ? 17.672 27.109 18 1 49.12 214 ASN B CA 1
ATOM 5034 C C . ASN B 1 214 ? 18.422 27.047 16.688 1 49.12 214 ASN B C 1
ATOM 5036 O O . ASN B 1 214 ? 18.656 28.078 16.047 1 49.12 214 ASN B O 1
ATOM 5040 N N . GLU B 1 215 ? 18.734 25.828 16.391 1 45.69 215 GLU B N 1
ATOM 5041 C CA . GLU B 1 215 ? 19.516 25.625 15.172 1 45.69 215 GLU B CA 1
ATOM 5042 C C . GLU B 1 215 ? 18.656 25.812 13.93 1 45.69 215 GLU B C 1
ATOM 5044 O O . GLU B 1 215 ? 19.172 26.203 12.875 1 45.69 215 GLU B O 1
ATOM 5049 N N . SER B 1 216 ? 17.5 25.375 14.062 1 42.47 216 SER B N 1
ATOM 5050 C CA . SER B 1 216 ? 16.609 25.516 12.914 1 42.47 216 SER B CA 1
ATOM 5051 C C . SER B 1 216 ? 16.203 26.969 12.703 1 42.47 216 SER B C 1
ATOM 5053 O O . SER B 1 216 ? 15.562 27.297 11.703 1 42.47 216 SER B O 1
ATOM 5055 N N . GLY B 1 217 ? 16.812 27.844 13.516 1 42.19 217 GLY B N 1
ATOM 5056 C CA . GLY B 1 217 ? 16.531 29.266 13.398 1 42.19 217 GLY B CA 1
ATOM 5057 C C . GLY B 1 217 ? 15.344 29.703 14.227 1 42.19 217 GLY B C 1
ATOM 5058 O O . GLY B 1 217 ? 14.922 30.859 14.148 1 42.19 217 GLY B O 1
ATOM 5059 N N . ILE B 1 218 ? 14.766 28.734 14.828 1 43.97 218 ILE B N 1
ATOM 5060 C CA . ILE B 1 218 ? 13.68 29.172 15.695 1 43.97 218 ILE B CA 1
ATOM 5061 C C . ILE B 1 218 ? 14.234 30.109 16.766 1 43.97 218 ILE B C 1
ATOM 5063 O O . ILE B 1 218 ? 13.562 31.062 17.172 1 43.97 218 ILE B O 1
ATOM 5067 N N . SER B 1 219 ? 15.469 29.797 17.219 1 43.22 219 SER B N 1
ATOM 5068 C CA . SER B 1 219 ? 16.125 30.703 18.172 1 43.22 219 SER B CA 1
ATOM 5069 C C . SER B 1 219 ? 16.344 32.062 17.547 1 43.22 219 SER B C 1
ATOM 5071 O O . SER B 1 219 ? 16.562 33.062 18.25 1 43.22 219 SER B O 1
ATOM 5073 N N . LYS B 1 220 ? 16.516 32 16.344 1 42.72 220 LYS B N 1
ATOM 5074 C CA . LYS B 1 220 ? 16.688 33.312 15.695 1 42.72 220 LYS B CA 1
ATOM 5075 C C . LYS B 1 220 ? 15.352 34.031 15.594 1 42.72 220 LYS B C 1
ATOM 5077 O O . LYS B 1 220 ? 15.281 35.125 15 1 42.72 220 LYS B O 1
ATOM 5082 N N . LEU B 1 221 ? 14.461 33.281 16.016 1 43.59 221 LEU B N 1
ATOM 5083 C CA . LEU B 1 221 ? 13.195 34 16.047 1 43.59 221 LEU B CA 1
ATOM 5084 C C . LEU B 1 221 ? 13.258 35.156 17.031 1 43.59 221 LEU B C 1
ATOM 5086 O O . LEU B 1 221 ? 13.859 35.031 18.109 1 43.59 221 LEU B O 1
ATOM 5090 N N . PRO B 1 222 ? 13.195 36.25 16.547 1 42.38 222 PRO B N 1
ATOM 5091 C CA . PRO B 1 222 ? 13.312 37.375 17.453 1 42.38 222 PRO B CA 1
ATOM 5092 C C . PRO B 1 222 ? 12.758 37.094 18.844 1 42.38 222 PRO B C 1
ATOM 5094 O O . PRO B 1 222 ? 13.141 37.719 19.828 1 42.38 222 PRO B O 1
ATOM 5097 N N . PHE B 1 223 ? 11.828 36.281 18.844 1 40.16 223 PHE B N 1
ATOM 5098 C CA . PHE B 1 223 ? 11.164 36.094 20.125 1 40.16 223 PHE B CA 1
ATOM 5099 C C . PHE B 1 223 ? 11.68 34.812 20.812 1 40.16 223 PHE B C 1
ATOM 5101 O O . PHE B 1 223 ? 11.07 34.312 21.766 1 40.16 223 PHE B O 1
ATOM 5108 N N . ALA B 1 224 ? 12.68 34.281 20.234 1 44.09 224 ALA B N 1
ATOM 5109 C CA . ALA B 1 224 ? 13.227 33.062 20.828 1 44.09 224 ALA B CA 1
ATOM 5110 C C . ALA B 1 224 ? 13.516 33.25 22.312 1 44.09 224 ALA B C 1
ATOM 5112 O O . ALA B 1 224 ? 13.281 32.375 23.125 1 44.09 224 ALA B O 1
ATOM 5113 N N . ASN B 1 225 ? 14.125 34.406 22.531 1 40.84 225 ASN B N 1
ATOM 5114 C CA . ASN B 1 225 ? 14.359 34.688 23.953 1 40.84 225 ASN B CA 1
ATOM 5115 C C . ASN B 1 225 ? 13.055 34.812 24.719 1 40.84 225 ASN B C 1
ATOM 5117 O O . ASN B 1 225 ? 13 34.531 25.906 1 40.84 225 ASN B O 1
ATOM 5121 N N . GLU B 1 226 ? 12.164 35.406 24.156 1 39.34 226 GLU B N 1
ATOM 5122 C CA . GLU B 1 226 ? 10.883 35.625 24.812 1 39.34 226 GLU B CA 1
ATOM 5123 C C . GLU B 1 226 ? 10.016 34.375 24.766 1 39.34 226 GLU B C 1
ATOM 5125 O O . GLU B 1 226 ? 9.242 34.094 25.688 1 39.34 226 GLU B O 1
ATOM 5130 N N . VAL B 1 227 ? 9.984 33.75 23.688 1 39.91 227 VAL B N 1
ATOM 5131 C CA . VAL B 1 227 ? 9.234 32.5 23.531 1 39.91 227 VAL B CA 1
ATOM 5132 C C . VAL B 1 227 ? 10.023 31.328 24.094 1 39.91 227 VAL B C 1
ATOM 5134 O O . VAL B 1 227 ? 9.469 30.266 24.375 1 39.91 227 VAL B O 1
ATOM 5137 N N . ALA B 1 228 ? 11.336 31.422 23.938 1 38.53 228 ALA B N 1
ATOM 5138 C CA . ALA B 1 228 ? 12.141 30.391 24.594 1 38.53 228 ALA B CA 1
ATOM 5139 C C . ALA B 1 228 ? 11.727 30.203 26.047 1 38.53 228 ALA B C 1
ATOM 5141 O O . ALA B 1 228 ? 11.836 29.109 26.594 1 38.53 228 ALA B O 1
ATOM 5142 N N . VAL B 1 229 ? 11.68 31.312 26.656 1 36.78 229 VAL B N 1
ATOM 5143 C CA . VAL B 1 229 ? 11.531 31.172 28.094 1 36.78 229 VAL B CA 1
ATOM 5144 C C . VAL B 1 229 ? 10.32 30.297 28.406 1 36.78 229 VAL B C 1
ATOM 5146 O O . VAL B 1 229 ? 10.375 29.438 29.281 1 36.78 229 VAL B O 1
ATOM 5149 N N . PRO B 1 230 ? 9.133 30.797 28 1 37.75 230 PRO B N 1
ATOM 5150 C CA . PRO B 1 230 ? 8.055 29.969 28.547 1 37.75 230 PRO B CA 1
ATOM 5151 C C . PRO B 1 230 ? 7.996 28.578 27.906 1 37.75 230 PRO B C 1
ATOM 5153 O O . PRO B 1 230 ? 7.055 27.828 28.156 1 37.75 230 PRO B O 1
ATOM 5156 N N . PHE B 1 231 ? 8.516 28.406 26.812 1 39.25 231 PHE B N 1
ATOM 5157 C CA . PHE B 1 231 ? 8.711 27 26.438 1 39.25 231 PHE B CA 1
ATOM 5158 C C . PHE B 1 231 ? 9.234 26.203 27.625 1 39.25 231 PHE B C 1
ATOM 5160 O O . PHE B 1 231 ? 9.656 25.047 27.453 1 39.25 231 PHE B O 1
ATOM 5167 N N . SER B 1 232 ? 9.805 26.859 28.531 1 35.34 232 SER B N 1
ATOM 5168 C CA . SER B 1 232 ? 10.156 26.094 29.719 1 35.34 232 SER B CA 1
ATOM 5169 C C . SER B 1 232 ? 9.273 24.859 29.844 1 35.34 232 SER B C 1
ATOM 5171 O O . SER B 1 232 ? 8.125 24.859 29.406 1 35.34 232 SER B O 1
ATOM 5173 N N . ALA B 1 233 ? 9.914 23.672 30.438 1 37.44 233 ALA B N 1
ATOM 5174 C CA . ALA B 1 233 ? 9.844 22.25 30.797 1 37.44 233 ALA B CA 1
ATOM 5175 C C . ALA B 1 233 ? 8.422 21.859 31.203 1 37.44 233 ALA B C 1
ATOM 5177 O O . ALA B 1 233 ? 8.156 20.703 31.516 1 37.44 233 ALA B O 1
ATOM 5178 N N . ASN B 1 234 ? 7.812 22.875 31.625 1 36.66 234 ASN B N 1
ATOM 5179 C CA . ASN B 1 234 ? 6.824 22.234 32.469 1 36.66 234 ASN B CA 1
ATOM 5180 C C . ASN B 1 234 ? 5.941 21.266 31.688 1 36.66 234 ASN B C 1
ATOM 5182 O O . ASN B 1 234 ? 5.598 20.188 32.188 1 36.66 234 ASN B O 1
ATOM 5186 N N . TRP B 1 235 ? 5.398 21.859 30.547 1 41.94 235 TRP B N 1
ATOM 5187 C CA . TRP B 1 235 ? 4.215 21.125 30.109 1 41.94 235 TRP B CA 1
ATOM 5188 C C . TRP B 1 235 ? 4.602 19.938 29.234 1 41.94 235 TRP B C 1
ATOM 5190 O O . TRP B 1 235 ? 3.764 19.094 28.922 1 41.94 235 TRP B O 1
ATOM 5200 N N . LEU B 1 236 ? 5.73 20.234 28.531 1 46.22 236 LEU B N 1
ATOM 5201 C CA . LEU B 1 236 ? 6.102 19.078 27.734 1 46.22 236 LEU B CA 1
ATOM 5202 C C . LEU B 1 236 ? 6.746 18 28.594 1 46.22 236 LEU B C 1
ATOM 5204 O O . LEU B 1 236 ? 6.945 16.859 28.141 1 46.22 236 LEU B O 1
ATOM 5208 N N . ILE B 1 237 ? 7.312 18.5 29.766 1 42 237 ILE B N 1
ATOM 5209 C CA . ILE B 1 237 ? 8.203 17.594 30.5 1 42 237 ILE B CA 1
ATOM 5210 C C . ILE B 1 237 ? 7.391 16.688 31.422 1 42 237 ILE B C 1
ATOM 5212 O O . ILE B 1 237 ? 6.664 17.172 32.281 1 42 237 ILE B O 1
ATOM 5216 N N . THR B 1 238 ? 6.906 15.586 30.812 1 45.69 238 THR B N 1
ATOM 5217 C CA . THR B 1 238 ? 6.367 14.562 31.703 1 45.69 238 THR B CA 1
ATOM 5218 C C . THR B 1 238 ? 7.379 14.203 32.781 1 45.69 238 THR B C 1
ATOM 5220 O O . THR B 1 238 ? 8.562 14.523 32.656 1 45.69 238 THR B O 1
ATOM 5223 N N . GLN B 1 239 ? 6.773 13.539 33.688 1 39.06 239 GLN B N 1
ATOM 5224 C CA . GLN B 1 239 ? 7.445 12.734 34.719 1 39.06 239 GLN B CA 1
ATOM 5225 C C . GLN B 1 239 ? 8.352 11.688 34.062 1 39.06 239 GLN B C 1
ATOM 5227 O O . GLN B 1 239 ? 7.918 10.922 33.219 1 39.06 239 GLN B O 1
ATOM 5232 N N . GLY B 1 240 ? 9.656 12.016 33.906 1 46.12 240 GLY B N 1
ATOM 5233 C CA . GLY B 1 240 ? 10.75 11.125 33.562 1 46.12 240 GLY B CA 1
ATOM 5234 C C . GLY B 1 240 ? 11.617 11.664 32.438 1 46.12 240 GLY B C 1
ATOM 5235 O O . GLY B 1 240 ? 12.375 10.922 31.812 1 46.12 240 GLY B O 1
ATOM 5236 N N . GLY B 1 241 ? 11.359 12.977 32.031 1 48.19 241 GLY B N 1
ATOM 5237 C CA . GLY B 1 241 ? 12.273 13.648 31.125 1 48.19 241 GLY B CA 1
ATOM 5238 C C . GLY B 1 241 ? 11.844 13.586 29.688 1 48.19 241 GLY B C 1
ATOM 5239 O O . GLY B 1 241 ? 12.492 14.156 28.812 1 48.19 241 GLY B O 1
ATOM 5240 N N . LYS B 1 242 ? 10.859 12.75 29.281 1 52.94 242 LYS B N 1
ATOM 5241 C CA . LYS B 1 242 ? 10.43 12.633 27.891 1 52.94 242 LYS B CA 1
ATOM 5242 C C . LYS B 1 242 ? 9.305 13.617 27.578 1 52.94 242 LYS B C 1
ATOM 5244 O O . LYS B 1 242 ? 8.477 13.906 28.438 1 52.94 242 LYS B O 1
ATOM 5249 N N . LEU B 1 243 ? 9.484 14.258 26.453 1 55.06 243 LEU B N 1
ATOM 5250 C CA . LEU B 1 243 ? 8.398 15.094 25.969 1 55.06 243 LEU B CA 1
ATOM 5251 C C . LEU B 1 243 ? 7.125 14.281 25.781 1 55.06 243 LEU B C 1
ATOM 5253 O O . LEU B 1 243 ? 7.156 13.195 25.188 1 55.06 243 LEU B O 1
ATOM 5257 N N . ALA B 1 244 ? 6.199 14.508 26.766 1 56.25 244 ALA B N 1
ATOM 5258 C CA . ALA B 1 244 ? 4.902 13.852 26.609 1 56.25 244 ALA B CA 1
ATOM 5259 C C . ALA B 1 244 ? 4.016 14.625 25.641 1 56.25 244 ALA B C 1
ATOM 5261 O O . ALA B 1 244 ? 4.199 15.828 25.453 1 56.25 244 ALA B O 1
ATOM 5262 N N . LEU B 1 245 ? 3.34 13.953 24.766 1 60.25 245 LEU B N 1
ATOM 5263 C CA . LEU B 1 245 ? 2.258 14.547 23.984 1 60.25 245 LEU B CA 1
ATOM 5264 C C . LEU B 1 245 ? 1.264 15.258 24.906 1 60.25 245 LEU B C 1
ATOM 5266 O O . LEU B 1 245 ? 0.294 14.648 25.359 1 60.25 245 LEU B O 1
ATOM 5270 N N . TYR B 1 246 ? 1.698 16.469 25.453 1 64.5 246 TYR B N 1
ATOM 5271 C CA . TYR B 1 246 ? 0.874 17.156 26.438 1 64.5 246 TYR B CA 1
ATOM 5272 C C . TYR B 1 246 ? 0.344 18.469 25.891 1 64.5 246 TYR B C 1
ATOM 5274 O O . TYR B 1 246 ? 1.117 19.312 25.422 1 64.5 246 TYR B O 1
ATOM 5282 N N . TYR B 1 247 ? -1.015 18.469 25.703 1 74.5 247 TYR B N 1
ATOM 5283 C CA . TYR B 1 247 ? -1.658 19.734 25.406 1 74.5 247 TYR B CA 1
ATOM 5284 C C . TYR B 1 247 ? -2.885 19.953 26.281 1 74.5 247 TYR B C 1
ATOM 5286 O O . TYR B 1 247 ? -3.881 19.234 26.156 1 74.5 247 TYR B O 1
ATOM 5294 N N . PRO B 1 248 ? -2.768 20.859 27.219 1 73.44 248 PRO B N 1
ATOM 5295 C CA . PRO B 1 248 ? -3.891 21.047 28.141 1 73.44 248 PRO B CA 1
ATOM 5296 C C . PRO B 1 248 ? -5.148 21.562 27.453 1 73.44 248 PRO B C 1
ATOM 5298 O O . PRO B 1 248 ? -5.059 22.406 26.562 1 73.44 248 PRO B O 1
ATOM 5301 N N . VAL B 1 249 ? -6.27 21.047 27.953 1 81.94 249 VAL B N 1
ATOM 5302 C CA . VAL B 1 249 ? -7.559 21.453 27.391 1 81.94 249 VAL B CA 1
ATOM 5303 C C . VAL B 1 249 ? -7.75 22.953 27.562 1 81.94 249 VAL B C 1
ATOM 5305 O O . VAL B 1 249 ? -8.344 23.609 26.703 1 81.94 249 VAL B O 1
ATOM 5308 N N . GLN B 1 250 ? -7.207 23.531 28.625 1 79.19 250 GLN B N 1
ATOM 5309 C CA . GLN B 1 250 ? -7.363 24.953 28.891 1 79.19 250 GLN B CA 1
ATOM 5310 C C . GLN B 1 250 ? -6.688 25.797 27.812 1 79.19 250 GLN B C 1
ATOM 5312 O O . GLN B 1 250 ? -7.199 26.844 27.422 1 79.19 250 GLN B O 1
ATOM 5317 N N . ASN B 1 251 ? -5.566 25.328 27.375 1 78.44 251 ASN B N 1
ATOM 5318 C CA . ASN B 1 251 ? -4.875 26.031 26.312 1 78.44 251 ASN B CA 1
ATOM 5319 C C . ASN B 1 251 ? -5.637 25.938 24.984 1 78.44 251 ASN B C 1
ATOM 5321 O O . ASN B 1 251 ? -5.703 26.922 24.234 1 78.44 251 ASN B O 1
ATOM 5325 N N . TYR B 1 252 ? -6.18 24.781 24.766 1 85.25 252 TYR B N 1
ATOM 5326 C CA . TYR B 1 252 ? -7 24.609 23.562 1 85.25 252 TYR B CA 1
ATOM 5327 C C . TYR B 1 252 ? -8.18 25.578 23.562 1 85.25 252 TYR B C 1
ATOM 5329 O O . TYR B 1 252 ? -8.43 26.266 22.578 1 85.25 252 TYR B O 1
ATOM 5337 N N . LEU B 1 253 ? -8.891 25.703 24.703 1 85.62 253 LEU B N 1
ATOM 5338 C CA . LEU B 1 253 ? -10.078 26.547 24.828 1 85.62 253 LEU B CA 1
ATOM 5339 C C . LEU B 1 253 ? -9.703 28.016 24.766 1 85.62 253 LEU B C 1
ATOM 5341 O O . LEU B 1 253 ? -10.453 28.828 24.219 1 85.62 253 LEU B O 1
ATOM 5345 N N . ARG B 1 254 ? -8.586 28.328 25.281 1 83.5 254 ARG B N 1
ATOM 5346 C CA . ARG B 1 254 ? -8.117 29.719 25.266 1 83.5 254 ARG B CA 1
ATOM 5347 C C . ARG B 1 254 ? -7.926 30.203 23.828 1 83.5 254 ARG B C 1
ATOM 5349 O O . ARG B 1 254 ? -8.234 31.359 23.516 1 83.5 254 ARG B O 1
ATOM 5356 N N . CYS B 1 255 ? -7.422 29.359 23.016 1 85.25 255 CYS B N 1
ATOM 5357 C CA . CYS B 1 255 ? -7.141 29.734 21.641 1 85.25 255 CYS B CA 1
ATOM 5358 C C . CYS B 1 255 ? -8.43 29.938 20.859 1 85.25 255 CYS B C 1
ATOM 5360 O O . CYS B 1 255 ? -8.422 30.531 19.781 1 85.25 255 CYS B O 1
ATOM 5362 N N . LEU B 1 256 ? -9.562 29.562 21.438 1 88.94 256 LEU B N 1
ATOM 5363 C CA . LEU B 1 256 ? -10.836 29.672 20.75 1 88.94 256 LEU B CA 1
ATOM 5364 C C . LEU B 1 256 ? -11.523 31 21.078 1 88.94 256 LEU B C 1
ATOM 5366 O O . LEU B 1 256 ? -12.57 31.312 20.516 1 88.94 256 LEU B O 1
ATOM 5370 N N . ASP B 1 257 ? -10.938 31.766 21.984 1 87.19 257 ASP B N 1
ATOM 5371 C CA . ASP B 1 257 ? -11.578 33 22.469 1 87.19 257 ASP B CA 1
ATOM 5372 C C . ASP B 1 257 ? -11.188 34.188 21.625 1 87.19 257 ASP B C 1
ATOM 5374 O O . ASP B 1 257 ? -10.078 34.719 21.734 1 87.19 257 ASP B O 1
ATOM 5378 N N . PRO B 1 258 ? -12.117 34.719 20.844 1 87.19 258 PRO B N 1
ATOM 5379 C CA . PRO B 1 258 ? -11.789 35.844 19.953 1 87.19 258 PRO B CA 1
ATOM 5380 C C . PRO B 1 258 ? -11.469 37.125 20.703 1 87.19 258 PRO B C 1
ATOM 5382 O O . PRO B 1 258 ? -10.953 38.094 20.109 1 87.19 258 PRO B O 1
ATOM 5385 N N . LYS B 1 259 ? -11.812 37.188 21.969 1 85.25 259 LYS B N 1
ATOM 5386 C CA . LYS B 1 259 ? -11.438 38.344 22.766 1 85.25 259 LYS B CA 1
ATOM 5387 C C . LYS B 1 259 ? -9.93 38.406 22.984 1 85.25 259 LYS B C 1
ATOM 5389 O O . LYS B 1 259 ? -9.344 39.5 23 1 85.25 259 LYS B O 1
ATOM 5394 N N . ASN B 1 260 ? -9.406 37.219 23.125 1 80.38 260 ASN B N 1
ATOM 5395 C CA . ASN B 1 260 ? -7.961 37.125 23.312 1 80.38 260 ASN B CA 1
ATOM 5396 C C . ASN B 1 260 ? -7.23 37 21.984 1 80.38 260 ASN B C 1
ATOM 5398 O O . ASN B 1 260 ? -6.082 37.438 21.859 1 80.38 260 ASN B O 1
ATOM 5402 N N . TYR B 1 261 ? -7.922 36.406 21.047 1 84.19 261 TYR B N 1
ATOM 5403 C CA . TYR B 1 261 ? -7.363 36.156 19.734 1 84.19 261 TYR B CA 1
ATOM 5404 C C . TYR B 1 261 ? -8.305 36.656 18.641 1 84.19 261 TYR B C 1
ATOM 5406 O O . TYR B 1 261 ? -9.023 35.875 18.031 1 84.19 261 TYR B O 1
ATOM 5414 N N . PRO B 1 262 ? -8.219 37.875 18.375 1 82.94 262 PRO B N 1
ATOM 5415 C CA . PRO B 1 262 ? -9.297 38.531 17.641 1 82.94 262 PRO B CA 1
ATOM 5416 C C . PRO B 1 262 ? -9.211 38.344 16.125 1 82.94 262 PRO B C 1
ATOM 5418 O O . PRO B 1 262 ? -10.141 38.688 15.398 1 82.94 262 PRO B O 1
ATOM 5421 N N . ASP B 1 263 ? -8.102 37.812 15.664 1 80.25 263 ASP B N 1
ATOM 5422 C CA . ASP B 1 263 ? -7.98 37.656 14.219 1 80.25 263 ASP B CA 1
ATOM 5423 C C . ASP B 1 263 ? -7.207 36.406 13.859 1 80.25 263 ASP B C 1
ATOM 5425 O O . ASP B 1 263 ? -6.793 35.656 14.75 1 80.25 263 ASP B O 1
ATOM 5429 N N . TRP B 1 264 ? -7.121 36.188 12.539 1 81.06 264 TRP B N 1
ATOM 5430 C CA . TRP B 1 264 ? -6.512 34.969 12.047 1 81.06 264 TRP B CA 1
ATOM 5431 C C . TRP B 1 264 ? -5.078 34.812 12.555 1 81.06 264 TRP B C 1
ATOM 5433 O O . TRP B 1 264 ? -4.625 33.719 12.852 1 81.06 264 TRP B O 1
ATOM 5443 N N . MET B 1 265 ? -4.375 35.875 12.625 1 79.75 265 MET B N 1
ATOM 5444 C CA . MET B 1 265 ? -2.959 35.844 12.984 1 79.75 265 MET B CA 1
ATOM 5445 C C . MET B 1 265 ? -2.779 35.5 14.461 1 79.75 265 MET B C 1
ATOM 5447 O O . MET B 1 265 ? -1.873 34.75 14.82 1 79.75 265 MET B O 1
ATOM 5451 N N . SER B 1 266 ? -3.635 36.125 15.289 1 79.62 266 SER B N 1
ATOM 5452 C CA . SER B 1 266 ? -3.537 35.844 16.719 1 79.62 266 SER B CA 1
ATOM 5453 C C . SER B 1 266 ? -3.91 34.375 17.016 1 79.62 266 SER B C 1
ATOM 5455 O O . SER B 1 266 ? -3.271 33.75 17.844 1 79.62 266 SER B O 1
ATOM 5457 N N . TRP B 1 267 ? -4.969 33.875 16.359 1 84.69 267 TRP B N 1
ATOM 5458 C CA . TRP B 1 267 ? -5.281 32.469 16.516 1 84.69 267 TRP B CA 1
ATOM 5459 C C . TRP B 1 267 ? -4.125 31.594 16.031 1 84.69 267 TRP B C 1
ATOM 5461 O O . TRP B 1 267 ? -3.742 30.625 16.688 1 84.69 267 TRP B O 1
ATOM 5471 N N . GLY B 1 268 ? -3.646 31.953 14.789 1 83.38 268 GLY B N 1
ATOM 5472 C CA . GLY B 1 268 ? -2.529 31.219 14.227 1 83.38 268 GLY B CA 1
ATOM 5473 C C . GLY B 1 268 ? -1.333 31.141 15.156 1 83.38 268 GLY B C 1
ATOM 5474 O O . GLY B 1 268 ? -0.721 30.078 15.297 1 83.38 268 GLY B O 1
ATOM 5475 N N . PHE B 1 269 ? -1.054 32.188 15.727 1 77.06 269 PHE B N 1
ATOM 5476 C CA . PHE B 1 269 ? 0.084 32.25 16.641 1 77.06 269 PHE B CA 1
ATOM 5477 C C . PHE B 1 269 ? -0.179 31.406 17.875 1 77.06 269 PHE B C 1
ATOM 5479 O O . PHE B 1 269 ? 0.74 30.797 18.422 1 77.06 269 PHE B O 1
ATOM 5486 N N . CYS B 1 270 ? -1.406 31.453 18.328 1 77.38 270 CYS B N 1
ATOM 5487 C CA . CYS B 1 270 ? -1.783 30.609 19.453 1 77.38 270 CYS B CA 1
ATOM 5488 C C . CYS B 1 270 ? -1.552 29.141 19.156 1 77.38 270 CYS B C 1
ATOM 5490 O O . CYS B 1 270 ? -1.201 28.359 20.047 1 77.38 270 CYS B O 1
ATOM 5492 N N . CYS B 1 271 ? -1.63 28.797 17.859 1 80.19 271 CYS B N 1
ATOM 5493 C CA . CYS B 1 271 ? -1.584 27.406 17.469 1 80.19 271 CYS B CA 1
ATOM 5494 C C . CYS B 1 271 ? -0.187 27.016 17 1 80.19 271 CYS B C 1
ATOM 5496 O O . CYS B 1 271 ? 0.217 25.859 17.125 1 80.19 271 CYS B O 1
ATOM 5498 N N . ASP B 1 272 ? 0.458 27.984 16.375 1 77.44 272 ASP B N 1
ATOM 5499 C CA . ASP B 1 272 ? 1.765 27.703 15.797 1 77.44 272 ASP B CA 1
ATOM 5500 C C . ASP B 1 272 ? 2.672 28.922 15.859 1 77.44 272 ASP B C 1
ATOM 5502 O O . ASP B 1 272 ? 2.35 29.969 15.297 1 77.44 272 ASP B O 1
ATOM 5506 N N . LEU B 1 273 ? 3.785 28.719 16.328 1 65.94 273 LEU B N 1
ATOM 5507 C CA . LEU B 1 273 ? 4.715 29.828 16.531 1 65.94 273 LEU B CA 1
ATOM 5508 C C . LEU B 1 273 ? 5.254 30.344 15.211 1 65.94 273 LEU B C 1
ATOM 5510 O O . LEU B 1 273 ? 5.66 31.516 15.109 1 65.94 273 LEU B O 1
ATOM 5514 N N . THR B 1 274 ? 5.176 29.562 14.18 1 65.31 274 THR B N 1
ATOM 5515 C CA . THR B 1 274 ? 5.801 29.922 12.914 1 65.31 274 THR B CA 1
ATOM 5516 C C . THR B 1 274 ? 4.918 30.891 12.133 1 65.31 274 THR B C 1
ATOM 5518 O O . THR B 1 274 ? 5.359 31.484 11.148 1 65.31 274 THR B O 1
ATOM 5521 N N . ILE B 1 275 ? 3.752 31.156 12.625 1 73.56 275 ILE B N 1
ATOM 5522 C CA . ILE B 1 275 ? 2.809 32.031 11.938 1 73.56 275 ILE B CA 1
ATOM 5523 C C . ILE B 1 275 ? 3.396 33.438 11.82 1 73.56 275 ILE B C 1
ATOM 5525 O O . ILE B 1 275 ? 3.137 34.125 10.852 1 73.56 275 ILE B O 1
ATOM 5529 N N . LEU B 1 276 ? 4.281 33.75 12.75 1 65.19 276 LEU B N 1
ATOM 5530 C CA . LEU B 1 276 ? 4.789 35.125 12.789 1 65.19 276 LEU B CA 1
ATOM 5531 C C . LEU B 1 276 ? 6.07 35.25 11.977 1 65.19 276 LEU B C 1
ATOM 5533 O O . LEU B 1 276 ? 6.617 36.344 11.836 1 65.19 276 LEU B O 1
ATOM 5537 N N . MET B 1 277 ? 6.477 34.156 11.375 1 65.44 277 MET B N 1
ATOM 5538 C CA . MET B 1 277 ? 7.75 34.156 10.664 1 65.44 277 MET B CA 1
ATOM 5539 C C . MET B 1 277 ? 7.691 35.094 9.461 1 65.44 277 MET B C 1
ATOM 5541 O O . MET B 1 277 ? 8.703 35.688 9.078 1 65.44 277 MET B O 1
ATOM 5545 N N . ASN B 1 278 ? 6.5 35.344 8.891 1 66.12 278 ASN B N 1
ATOM 5546 C CA . ASN B 1 278 ? 6.367 36.25 7.746 1 66.12 278 ASN B CA 1
ATOM 5547 C C . ASN B 1 278 ? 5.73 37.562 8.141 1 66.12 278 ASN B C 1
ATOM 5549 O O . ASN B 1 278 ? 5.277 38.344 7.281 1 66.12 278 ASN B O 1
ATOM 5553 N N . ALA B 1 279 ? 5.703 37.844 9.445 1 66.44 279 ALA B N 1
ATOM 5554 C CA . ALA B 1 279 ? 5.09 39.094 9.875 1 66.44 279 ALA B CA 1
ATOM 5555 C C . ALA B 1 279 ? 5.883 40.281 9.367 1 66.44 279 ALA B C 1
ATOM 5557 O O . ALA B 1 279 ? 7.117 40.281 9.375 1 66.44 279 ALA B O 1
ATOM 5558 N N . PRO B 1 280 ? 5.199 41.25 8.734 1 61.72 280 PRO B N 1
ATOM 5559 C CA . PRO B 1 280 ? 5.852 42.344 8.039 1 61.72 280 PRO B CA 1
ATOM 5560 C C . PRO B 1 280 ? 6.699 43.219 8.969 1 61.72 280 PRO B C 1
ATOM 5562 O O . PRO B 1 280 ? 7.625 43.906 8.516 1 61.72 280 PRO B O 1
ATOM 5565 N N . SER B 1 281 ? 6.227 43.406 10.25 1 59.66 281 SER B N 1
ATOM 5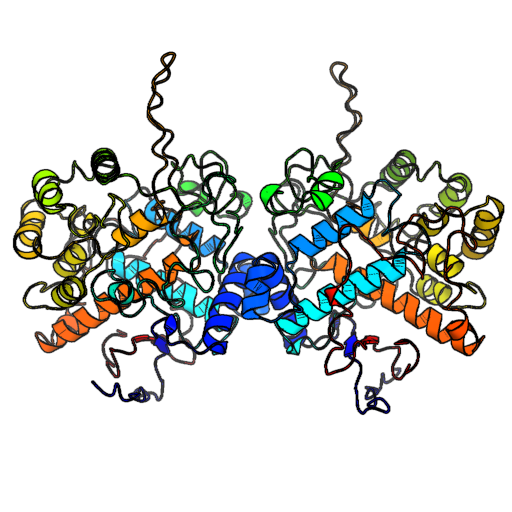566 C CA . SER B 1 281 ? 6.988 44.281 11.102 1 59.66 281 SER B CA 1
ATOM 5567 C C . SER B 1 281 ? 7.172 43.719 12.5 1 59.66 281 SER B C 1
ATOM 5569 O O . SER B 1 281 ? 6.445 42.781 12.898 1 59.66 281 SER B O 1
ATOM 5571 N N . SER B 1 282 ? 8.258 44.156 13.047 1 55.03 282 SER B N 1
ATOM 5572 C CA . SER B 1 282 ? 8.516 43.781 14.438 1 55.03 282 SER B CA 1
ATOM 5573 C C . SER B 1 282 ? 7.332 44.125 15.328 1 55.03 282 SER B C 1
ATOM 5575 O O . SER B 1 282 ? 7.043 43.438 16.297 1 55.03 282 SER B O 1
ATOM 5577 N N . VAL B 1 283 ? 6.68 45.125 14.969 1 50.31 283 VAL B N 1
ATOM 5578 C CA . VAL B 1 283 ? 5.516 45.562 15.727 1 50.31 283 VAL B CA 1
ATOM 5579 C C . VAL B 1 283 ? 4.391 44.562 15.594 1 50.31 283 VAL B C 1
ATOM 5581 O O . VAL B 1 283 ? 3.725 44.219 16.578 1 50.31 283 VAL B O 1
ATOM 5584 N N . ASP B 1 284 ? 4.266 44 14.539 1 59.22 284 ASP B N 1
ATOM 5585 C CA . ASP B 1 284 ? 3.227 43 14.297 1 59.22 284 ASP B CA 1
ATOM 5586 C C . ASP B 1 284 ? 3.512 41.719 15.062 1 59.22 284 ASP B C 1
ATOM 5588 O O . ASP B 1 284 ? 2.598 41.094 15.625 1 59.22 284 ASP B O 1
ATOM 5592 N N . LYS B 1 285 ? 4.742 41.531 15.164 1 60.34 285 LYS B N 1
ATOM 5593 C CA . LYS B 1 285 ? 5.152 40.344 15.906 1 60.34 285 LYS B CA 1
ATOM 5594 C C . LYS B 1 285 ? 4.879 40.5 17.391 1 60.34 285 LYS B C 1
ATOM 5596 O O . LYS B 1 285 ? 4.379 39.594 18.047 1 60.34 285 LYS B O 1
ATOM 5601 N N . THR B 1 286 ? 5.148 41.719 17.812 1 57.56 286 THR B N 1
ATOM 5602 C CA . THR B 1 286 ? 5.023 41.969 19.25 1 57.56 286 THR B CA 1
ATOM 5603 C C . THR B 1 286 ? 3.557 42.031 19.656 1 57.56 286 THR B C 1
ATOM 5605 O O . THR B 1 286 ? 3.195 41.594 20.766 1 57.56 286 THR B O 1
ATOM 5608 N N . LYS B 1 287 ? 2.814 42.531 18.859 1 60.97 287 LYS B N 1
ATOM 5609 C CA . LYS B 1 287 ? 1.39 42.688 19.125 1 60.97 287 LYS B CA 1
ATOM 5610 C C . LYS B 1 287 ? 0.747 41.344 19.453 1 60.97 287 LYS B C 1
ATOM 5612 O O . LYS B 1 287 ? -0.189 41.25 20.25 1 60.97 287 LYS B O 1
ATOM 5617 N N . TYR B 1 288 ? 1.305 40.375 18.859 1 61.38 288 TYR B N 1
ATOM 5618 C CA . TYR B 1 288 ? 0.634 39.094 18.984 1 61.38 288 TYR B CA 1
ATOM 5619 C C . TYR B 1 288 ? 1.308 38.219 20.047 1 61.38 288 TYR B C 1
ATOM 5621 O O . TYR B 1 288 ? 0.691 37.281 20.578 1 61.38 288 TYR B O 1
ATOM 5629 N N . ILE B 1 289 ? 2.545 38.562 20.359 1 57.53 289 ILE B N 1
ATOM 5630 C CA . ILE B 1 289 ? 3.287 37.75 21.312 1 57.53 289 ILE B CA 1
ATOM 5631 C C . ILE B 1 289 ? 2.791 38.062 22.734 1 57.53 289 ILE B C 1
ATOM 5633 O O . ILE B 1 289 ? 2.654 37.156 23.562 1 57.53 289 ILE B O 1
ATOM 5637 N N . ASN B 1 290 ? 2.625 39.25 23.047 1 50.94 290 ASN B N 1
ATOM 5638 C CA . ASN B 1 290 ? 2.359 39.656 24.422 1 50.94 290 ASN B CA 1
ATOM 5639 C C . ASN B 1 290 ? 1.09 39.031 24.969 1 50.94 290 ASN B C 1
ATOM 5641 O O . ASN B 1 290 ? 1.087 38.5 26.078 1 50.94 290 ASN B O 1
ATOM 5645 N N . PRO B 1 291 ? -0.012 39.094 24.406 1 47.31 291 PRO B N 1
ATOM 5646 C CA . PRO B 1 291 ? -1.225 38.5 24.984 1 47.31 291 PRO B CA 1
ATOM 5647 C C . PRO B 1 291 ? -1.199 37 24.984 1 47.31 291 PRO B C 1
ATOM 5649 O O . PRO B 1 291 ? -1.872 36.375 25.812 1 47.31 291 PRO B O 1
ATOM 5652 N N . VAL B 1 292 ? -0.459 36.375 24.109 1 48.78 292 VAL B N 1
ATOM 5653 C CA . VAL B 1 292 ? -0.523 35 23.672 1 48.78 292 VAL B CA 1
ATOM 5654 C C . VAL B 1 292 ? 0.347 34.125 24.562 1 48.78 292 VAL B C 1
ATOM 5656 O O . VAL B 1 292 ? 0.186 32.906 24.609 1 48.78 292 VAL B O 1
ATOM 5659 N N . VAL B 1 293 ? 1.304 34.781 25.391 1 46.09 293 VAL B N 1
ATOM 5660 C CA . VAL B 1 293 ? 2.293 34.031 26.156 1 46.09 293 VAL B CA 1
ATOM 5661 C C . VAL B 1 293 ? 1.588 33.125 27.156 1 46.09 293 VAL B C 1
ATOM 5663 O O . VAL B 1 293 ? 2.219 32.281 27.766 1 46.09 293 VAL B O 1
ATOM 5666 N N . LYS B 1 294 ? 0.28 33.219 27.125 1 47.66 294 LYS B N 1
ATOM 5667 C CA . LYS B 1 294 ? -0.261 32.344 28.156 1 47.66 294 LYS B CA 1
ATOM 5668 C C . LYS B 1 294 ? -0.739 31.016 27.547 1 47.66 294 LYS B C 1
ATOM 5670 O O . LYS B 1 294 ? -1.062 30.078 28.281 1 47.66 294 LYS B O 1
ATOM 5675 N N . ALA B 1 295 ? -0.85 31 26.266 1 48.44 295 ALA B N 1
ATOM 5676 C CA . ALA B 1 295 ? -1.201 29.703 25.688 1 48.44 295 ALA B CA 1
ATOM 5677 C C . ALA B 1 295 ? 0.007 29.062 25.016 1 48.44 295 ALA B C 1
ATOM 5679 O O . ALA B 1 295 ? 0.868 29.75 24.469 1 48.44 295 ALA B O 1
ATOM 5680 N N . THR B 1 296 ? 0.236 27.797 25.359 1 54.53 296 THR B N 1
ATOM 5681 C CA . THR B 1 296 ? 1.325 27.078 24.719 1 54.53 296 THR B CA 1
ATOM 5682 C C . THR B 1 296 ? 1.121 27.031 23.203 1 54.53 296 THR B C 1
ATOM 5684 O O . THR B 1 296 ? 0.049 26.656 22.734 1 54.53 296 THR B O 1
ATOM 5687 N N . THR B 1 297 ? 1.795 27.641 22.406 1 57.56 297 THR B N 1
ATOM 5688 C CA . THR B 1 297 ? 1.743 27.766 20.953 1 57.56 297 THR B CA 1
ATOM 5689 C C . THR B 1 297 ? 2.221 26.484 20.281 1 57.56 297 THR B C 1
ATOM 5691 O O . THR B 1 297 ? 2.822 26.531 19.219 1 57.56 297 THR B O 1
ATOM 5694 N N . LEU B 1 298 ? 1.828 25.344 21.031 1 69.56 298 LEU B N 1
ATOM 5695 C CA . LEU B 1 298 ? 2.416 24.109 20.516 1 69.56 298 LEU B CA 1
ATOM 5696 C C . LEU B 1 298 ? 1.331 23.125 20.109 1 69.56 298 LEU B C 1
ATOM 5698 O O . LEU B 1 298 ? 1.582 21.906 20.047 1 69.56 298 LEU B O 1
ATOM 5702 N N . LEU B 1 299 ? 0.169 23.75 19.891 1 81.56 299 LEU B N 1
ATOM 5703 C CA . LEU B 1 299 ? -0.894 22.859 19.422 1 81.56 299 LEU B CA 1
ATOM 5704 C C . LEU B 1 299 ? -0.482 22.141 18.156 1 81.56 299 LEU B C 1
ATOM 5706 O O . LEU B 1 299 ? -0.665 20.922 18.031 1 81.56 299 LEU B O 1
ATOM 5710 N N . HIS B 1 300 ? 0.126 22.875 17.266 1 88.06 300 HIS B N 1
ATOM 5711 C CA . HIS B 1 300 ? 0.514 22.297 15.977 1 88.06 300 HIS B CA 1
ATOM 5712 C C . HIS B 1 300 ? 1.85 21.578 16.078 1 88.06 300 HIS B C 1
ATOM 5714 O O . HIS B 1 300 ? 1.925 20.359 15.836 1 88.06 300 HIS B O 1
ATOM 5720 N N . ALA B 1 301 ? 2.873 22.156 16.594 1 78.75 301 ALA B N 1
ATOM 5721 C CA . ALA B 1 301 ? 4.234 21.625 16.547 1 78.75 301 ALA B CA 1
ATOM 5722 C C . ALA B 1 301 ? 4.406 20.484 17.547 1 78.75 301 ALA B C 1
ATOM 5724 O O . ALA B 1 301 ? 5.211 19.578 17.328 1 78.75 301 ALA B O 1
ATOM 5725 N N . GLY B 1 302 ? 3.688 20.5 18.625 1 78 302 GLY B N 1
ATOM 5726 C CA . GLY B 1 302 ? 3.848 19.516 19.672 1 78 302 GLY B CA 1
ATOM 5727 C C . GLY B 1 302 ? 3.812 18.078 19.156 1 78 302 GLY B C 1
ATOM 5728 O O . GLY B 1 302 ? 4.793 17.344 19.297 1 78 302 GLY B O 1
ATOM 5729 N N . PRO B 1 303 ? 2.725 17.703 18.547 1 85.38 303 PRO B N 1
ATOM 5730 C CA . PRO B 1 303 ? 2.631 16.344 18.016 1 85.38 303 PRO B CA 1
ATOM 5731 C C . PRO B 1 303 ? 3.689 16.047 16.969 1 85.38 303 PRO B C 1
ATOM 5733 O O . PRO B 1 303 ? 4.156 14.906 16.859 1 85.38 303 PRO B O 1
ATOM 5736 N N . HIS B 1 304 ? 4.094 17.031 16.156 1 86.44 304 HIS B N 1
ATOM 5737 C CA . HIS B 1 304 ? 5.184 16.828 15.203 1 86.44 304 HIS B CA 1
ATOM 5738 C C . HIS B 1 304 ? 6.477 16.469 15.922 1 86.44 304 HIS B C 1
ATOM 5740 O O . HIS B 1 304 ? 7.152 15.508 15.547 1 86.44 304 HIS B O 1
ATOM 5746 N N . TRP B 1 305 ? 6.715 17.094 16.953 1 77.56 305 TRP B N 1
ATOM 5747 C CA . TRP B 1 305 ? 7.973 16.938 17.672 1 77.56 305 TRP B CA 1
ATOM 5748 C C . TRP B 1 305 ? 7.957 15.656 18.516 1 77.56 305 TRP B C 1
ATOM 5750 O O . TRP B 1 305 ? 8.961 14.945 18.594 1 77.56 305 TRP B O 1
ATOM 5760 N N . THR B 1 306 ? 6.848 15.383 19.094 1 78.12 306 THR B N 1
ATOM 5761 C CA . THR B 1 306 ? 6.789 14.273 20.031 1 78.12 306 THR B CA 1
ATOM 5762 C C . THR B 1 306 ? 6.668 12.945 19.297 1 78.12 306 THR B C 1
ATOM 5764 O O . THR B 1 306 ? 7.098 11.906 19.797 1 78.12 306 THR B O 1
ATOM 5767 N N . THR B 1 307 ? 6.113 12.805 18.125 1 80.25 307 THR B N 1
ATOM 5768 C CA . THR B 1 307 ? 5.949 11.562 17.391 1 80.25 307 THR B CA 1
ATOM 5769 C C . THR B 1 307 ? 7.098 11.367 16.406 1 80.25 307 THR B C 1
ATOM 5771 O O . THR B 1 307 ? 7.473 10.234 16.094 1 80.25 307 THR B O 1
ATOM 5774 N N . GLY B 1 308 ? 7.668 12.391 15.891 1 65.5 308 GLY B N 1
ATOM 5775 C CA . GLY B 1 308 ? 8.75 12.266 14.922 1 65.5 308 GLY B CA 1
ATOM 5776 C C . GLY B 1 308 ? 10.125 12.227 15.555 1 65.5 308 GLY B C 1
ATOM 5777 O O . GLY B 1 308 ? 10.984 11.453 15.141 1 65.5 308 GLY B O 1
ATOM 5778 N N . GLY B 1 309 ? 10.375 12.852 16.531 1 61.88 309 GLY B N 1
ATOM 5779 C CA . GLY B 1 309 ? 11.609 12.93 17.297 1 61.88 309 GLY B CA 1
ATOM 5780 C C . GLY B 1 309 ? 12.82 13.227 16.438 1 61.88 309 GLY B C 1
ATOM 5781 O O . GLY B 1 309 ? 12.688 13.539 15.242 1 61.88 309 GLY B O 1
ATOM 5782 N N . MET B 1 310 ? 13.969 13.586 16.922 1 59.31 310 MET B N 1
ATOM 5783 C CA . MET B 1 310 ? 15.227 13.828 16.219 1 59.31 310 MET B CA 1
ATOM 5784 C C . MET B 1 310 ? 16.312 12.898 16.75 1 59.31 310 MET B C 1
ATOM 5786 O O . MET B 1 310 ? 16.344 12.562 17.938 1 59.31 310 MET B O 1
ATOM 5790 N N . SER B 1 311 ? 17.062 12.18 15.664 1 52.34 311 SER B N 1
ATOM 5791 C CA . SER B 1 311 ? 18.203 11.375 16.109 1 52.34 311 SER B CA 1
ATOM 5792 C C . SER B 1 311 ? 19.25 12.234 16.812 1 52.34 311 SER B C 1
ATOM 5794 O O . SER B 1 311 ? 19.547 13.344 16.359 1 52.34 311 SER B O 1
ATOM 5796 N N . LEU B 1 312 ? 19.422 12.102 18.156 1 47 312 LEU B N 1
ATOM 5797 C CA . LEU B 1 312 ? 20.469 12.828 18.875 1 47 312 LEU B CA 1
ATOM 5798 C C . LEU B 1 312 ? 21.844 12.312 18.516 1 47 312 LEU B C 1
ATOM 5800 O O . LEU B 1 312 ? 22.375 11.422 19.188 1 47 312 LEU B O 1
ATOM 5804 N N . THR B 1 313 ? 22.188 11.727 17.453 1 41.66 313 THR B N 1
ATOM 5805 C CA . THR B 1 313 ? 23.594 11.336 17.453 1 41.66 313 THR B CA 1
ATOM 5806 C C . THR B 1 313 ? 24.469 12.523 17.828 1 41.66 313 THR B C 1
ATOM 5808 O O . THR B 1 313 ? 24.234 13.648 17.391 1 41.66 313 THR B O 1
ATOM 5811 N N . ASP B 1 314 ? 25.172 12.273 18.969 1 35.62 314 ASP B N 1
ATOM 5812 C CA . ASP B 1 314 ? 26.297 13.078 19.422 1 35.62 314 ASP B CA 1
ATOM 5813 C C . ASP B 1 314 ? 27.172 13.523 18.25 1 35.62 314 ASP B C 1
ATOM 5815 O O . ASP B 1 314 ? 27.5 12.727 17.375 1 35.62 314 ASP B O 1
ATOM 5819 N N . SER B 1 315 ? 27.188 14.742 18.016 1 32.59 315 SER B N 1
ATOM 5820 C CA . SER B 1 315 ? 28.25 15.312 17.188 1 32.59 315 SER B CA 1
ATOM 5821 C C . SER B 1 315 ? 29.609 14.758 17.578 1 32.59 315 SER B C 1
ATOM 5823 O O . SER B 1 315 ? 30.406 15.445 18.234 1 32.59 315 SER B O 1
ATOM 5825 N N . LYS B 1 316 ? 29.984 13.57 18.172 1 32.72 316 LYS B N 1
ATOM 5826 C CA . LYS B 1 316 ? 31.438 13.383 18.125 1 32.72 316 LYS B CA 1
ATOM 5827 C C . LYS B 1 316 ? 31.984 13.703 16.75 1 32.72 316 LYS B C 1
ATOM 5829 O O . LYS B 1 316 ? 31.484 13.219 15.734 1 32.72 316 LYS B O 1
ATOM 5834 N N . THR B 1 317 ? 32.656 14.938 16.562 1 30.89 317 THR B N 1
ATOM 5835 C CA . THR B 1 317 ? 33.656 15.32 15.602 1 30.89 317 THR B CA 1
ATOM 5836 C C . THR B 1 317 ? 34.688 14.211 15.422 1 30.89 317 THR B C 1
ATOM 5838 O O . THR B 1 317 ? 35.906 14.453 15.477 1 30.89 317 THR B O 1
ATOM 5841 N N . THR B 1 318 ? 34.719 12.945 15.656 1 27.44 318 THR B N 1
ATOM 5842 C CA . THR B 1 318 ? 36.094 12.453 15.508 1 27.44 318 THR B CA 1
ATOM 5843 C C . THR B 1 318 ? 36.781 13.156 14.352 1 27.44 318 THR B C 1
ATOM 5845 O O . THR B 1 318 ? 36.156 13.836 13.547 1 27.44 318 THR B O 1
ATOM 5848 N N . GLY B 1 319 ? 37.656 12.711 13.328 1 28.12 319 GLY B N 1
ATOM 5849 C CA . GLY B 1 319 ? 38.719 13.008 12.398 1 28.12 319 GLY B CA 1
ATOM 5850 C C . GLY B 1 319 ? 38.375 14.102 11.414 1 28.12 319 GLY B C 1
ATOM 5851 O O . GLY B 1 319 ? 38.5 13.922 10.203 1 28.12 319 GLY B O 1
ATOM 5852 N N . GLY B 1 320 ? 38.125 15.43 11.719 1 28.14 320 GLY B N 1
ATOM 5853 C CA . GLY B 1 320 ? 37.906 16.719 11.086 1 28.14 320 GLY B CA 1
ATOM 5854 C C . GLY B 1 320 ? 36.562 16.875 10.438 1 28.14 320 GLY B C 1
ATOM 5855 O O . GLY B 1 320 ? 36.281 17.875 9.789 1 28.14 320 GLY B O 1
ATOM 5856 N N . MET B 1 321 ? 36.156 15.828 9.977 1 28.12 321 MET B N 1
ATOM 5857 C CA . MET B 1 321 ? 34.906 16.156 9.258 1 28.12 321 MET B CA 1
ATOM 5858 C C . MET B 1 321 ? 33.812 16.578 10.227 1 28.12 321 MET B C 1
ATOM 5860 O O . MET B 1 321 ? 33.625 15.969 11.281 1 28.12 321 MET B O 1
ATOM 5864 N N . SER B 1 322 ? 33.656 17.922 10.609 1 29.42 322 SER B N 1
ATOM 5865 C CA . SER B 1 322 ? 32.469 18.547 11.164 1 29.42 322 SER B CA 1
ATOM 5866 C C . SER B 1 322 ? 31.234 17.672 10.945 1 29.42 322 SER B C 1
ATOM 5868 O O . SER B 1 322 ? 30.891 17.359 9.805 1 29.42 322 SER B O 1
ATOM 5870 N N . LEU B 1 323 ? 31.156 16.641 11.633 1 31.3 323 LEU B N 1
ATOM 5871 C CA . LEU B 1 323 ? 29.906 15.906 11.711 1 31.3 323 LEU B CA 1
ATOM 5872 C C . LEU B 1 323 ? 28.719 16.859 11.805 1 31.3 323 LEU B C 1
ATOM 5874 O O . LEU B 1 323 ? 28.25 17.172 12.906 1 31.3 323 LEU B O 1
ATOM 5878 N N . ALA B 1 324 ? 28.766 18.125 11.586 1 33.25 324 ALA B N 1
ATOM 5879 C CA . ALA B 1 324 ? 27.625 19.031 11.383 1 33.25 324 ALA B CA 1
ATOM 5880 C C . ALA B 1 324 ? 26.344 18.25 11.102 1 33.25 324 ALA B C 1
ATOM 5882 O O . ALA B 1 324 ? 25.344 18.438 11.789 1 33.25 324 ALA B O 1
ATOM 5883 N N . ASP B 1 325 ? 25.672 18.297 9.711 1 38.84 325 ASP B N 1
ATOM 5884 C CA . ASP B 1 325 ? 24.438 18.391 8.938 1 38.84 325 ASP B CA 1
ATOM 5885 C C . ASP B 1 325 ? 23.703 17.047 8.922 1 38.84 325 ASP B C 1
ATOM 5887 O O . ASP B 1 325 ? 22.812 16.844 8.102 1 38.84 325 ASP B O 1
ATOM 5891 N N . SER B 1 326 ? 24.094 16.031 9.383 1 47.28 326 SER B N 1
ATOM 5892 C CA . SER B 1 326 ? 23.297 14.828 9.133 1 47.28 326 SER B CA 1
ATOM 5893 C C . SER B 1 326 ? 22.016 14.828 9.961 1 47.28 326 SER B C 1
ATOM 5895 O O . SER B 1 326 ? 22.062 14.656 11.18 1 47.28 326 SER B O 1
ATOM 5897 N N . LYS B 1 327 ? 21.047 15.727 9.867 1 60.69 327 LYS B N 1
ATOM 5898 C CA . LYS B 1 327 ? 19.766 15.883 10.555 1 60.69 327 LYS B CA 1
ATOM 5899 C C . LYS B 1 327 ? 18.812 14.75 10.211 1 60.69 327 LYS B C 1
ATOM 5901 O O . LYS B 1 327 ? 17.953 14.891 9.328 1 60.69 327 LYS B O 1
ATOM 5906 N N . SER B 1 328 ? 19.141 13.445 10.844 1 75 328 SER B N 1
ATOM 5907 C CA . SER B 1 328 ? 18.094 12.43 10.703 1 75 328 SER B CA 1
ATOM 5908 C C . SER B 1 328 ? 16.891 12.75 11.578 1 75 328 SER B C 1
ATOM 5910 O O . SER B 1 328 ? 17 12.789 12.805 1 75 328 SER B O 1
ATOM 5912 N N . ILE B 1 329 ? 15.867 13.164 10.969 1 83.25 329 ILE B N 1
ATOM 5913 C CA . ILE B 1 329 ? 14.648 13.484 11.695 1 83.25 329 ILE B CA 1
ATOM 5914 C C . ILE B 1 329 ? 13.555 12.484 11.336 1 83.25 329 ILE B C 1
ATOM 5916 O O . ILE B 1 329 ? 13.547 11.922 10.234 1 83.25 329 ILE B O 1
ATOM 5920 N N . GLY B 1 330 ? 12.766 12.219 12.336 1 89.75 330 GLY B N 1
ATOM 5921 C CA . GLY B 1 330 ? 11.633 11.336 12.109 1 89.75 330 GLY B CA 1
ATOM 5922 C C . GLY B 1 330 ? 10.617 11.914 11.148 1 89.75 330 GLY B C 1
ATOM 5923 O O . GLY B 1 330 ? 10.664 13.102 10.82 1 89.75 330 GLY B O 1
ATOM 5924 N N . ASP B 1 331 ? 9.789 11.117 10.703 1 94.56 331 ASP B N 1
ATOM 5925 C CA . ASP B 1 331 ? 8.953 11.484 9.57 1 94.56 331 ASP B CA 1
ATOM 5926 C C . ASP B 1 331 ? 7.887 12.5 9.977 1 94.56 331 ASP B C 1
ATOM 5928 O O . ASP B 1 331 ? 7.547 13.398 9.203 1 94.56 331 ASP B O 1
ATOM 5932 N N . MET B 1 332 ? 7.344 12.422 11.203 1 92.62 332 MET B N 1
ATOM 5933 C CA . MET B 1 332 ? 6.363 13.414 11.641 1 92.62 332 MET B CA 1
ATOM 5934 C C . MET B 1 332 ? 7.027 14.758 11.883 1 92.62 332 MET B C 1
ATOM 5936 O O . MET B 1 332 ? 6.367 15.797 11.836 1 92.62 332 MET B O 1
ATOM 5940 N N . PHE B 1 333 ? 8.305 14.727 12.117 1 86.25 333 PHE B N 1
ATOM 5941 C CA . PHE B 1 333 ? 9.086 15.93 12.375 1 86.25 333 PHE B CA 1
ATOM 5942 C C . PHE B 1 333 ? 9.516 16.594 11.07 1 86.25 333 PHE B C 1
ATOM 5944 O O . PHE B 1 333 ? 9.781 17.797 11.031 1 86.25 333 PHE B O 1
ATOM 5951 N N . ASP B 1 334 ? 9.633 15.82 10.016 1 89.62 334 ASP B N 1
ATOM 5952 C CA . ASP B 1 334 ? 10.031 16.328 8.711 1 89.62 334 ASP B CA 1
ATOM 5953 C C . ASP B 1 334 ? 8.984 17.281 8.141 1 89.62 334 ASP B C 1
ATOM 5955 O O . ASP B 1 334 ? 7.949 16.844 7.625 1 89.62 334 ASP B O 1
ATOM 5959 N N . VAL B 1 335 ? 9.227 18.547 8.188 1 88.06 335 VAL B N 1
ATOM 5960 C CA . VAL B 1 335 ? 8.258 19.578 7.816 1 88.06 335 VAL B CA 1
ATOM 5961 C C . VAL B 1 335 ? 7.793 19.359 6.379 1 88.06 335 VAL B C 1
ATOM 5963 O O . VAL B 1 335 ? 6.633 19.609 6.055 1 88.06 335 VAL B O 1
ATOM 5966 N N . SER B 1 336 ? 8.695 18.859 5.539 1 94.31 336 SER B N 1
ATOM 5967 C CA . SER B 1 336 ? 8.375 18.719 4.121 1 94.31 336 SER B CA 1
ATOM 5968 C C . SER B 1 336 ? 7.445 17.531 3.887 1 94.31 336 SER B C 1
ATOM 5970 O O . SER B 1 336 ? 6.531 17.594 3.064 1 94.31 336 SER B O 1
ATOM 5972 N N . THR B 1 337 ? 7.719 16.422 4.629 1 97.19 337 THR B N 1
ATOM 5973 C CA . THR B 1 337 ? 7.051 15.18 4.27 1 97.19 337 THR B CA 1
ATOM 5974 C C . THR B 1 337 ? 6.418 14.531 5.5 1 97.19 337 THR B C 1
ATOM 5976 O O . THR B 1 337 ? 6.363 13.305 5.598 1 97.19 337 THR B O 1
ATOM 5979 N N . SER B 1 338 ? 5.926 15.297 6.457 1 96.25 338 SER B N 1
ATOM 5980 C CA . SER B 1 338 ? 5.297 14.781 7.668 1 96.25 338 SER B CA 1
ATOM 5981 C C . SER B 1 338 ? 4.098 13.906 7.34 1 96.25 338 SER B C 1
ATOM 5983 O O . SER B 1 338 ? 3.74 13.016 8.117 1 96.25 338 SER B O 1
ATOM 5985 N N . PRO B 1 339 ? 3.428 14.047 6.137 1 98.06 339 PRO B N 1
ATOM 5986 C CA . PRO B 1 339 ? 2.34 13.125 5.793 1 98.06 339 PRO B CA 1
ATOM 5987 C C . PRO B 1 339 ? 2.812 11.68 5.645 1 98.06 339 PRO B C 1
ATOM 5989 O O . PRO B 1 339 ? 1.99 10.773 5.512 1 98.06 339 PRO B O 1
ATOM 5992 N N . ASN B 1 340 ? 4.109 11.391 5.715 1 98.06 340 ASN B N 1
ATOM 5993 C CA . ASN B 1 340 ? 4.586 10.016 5.762 1 98.06 340 ASN B CA 1
ATOM 5994 C C . ASN B 1 340 ? 4.043 9.273 6.98 1 98.06 340 ASN B C 1
ATOM 5996 O O . ASN B 1 340 ? 4.117 8.047 7.051 1 98.06 340 ASN B O 1
ATOM 6000 N N . GLU B 1 341 ? 3.541 10.008 7.949 1 96.88 341 GLU B N 1
ATOM 6001 C CA . GLU B 1 341 ? 2.734 9.453 9.031 1 96.88 341 GLU B CA 1
ATOM 6002 C C . GLU B 1 341 ? 1.253 9.43 8.664 1 96.88 341 GLU B C 1
ATOM 6004 O O . GLU B 1 341 ? 0.516 10.367 8.992 1 96.88 341 GLU B O 1
ATOM 6009 N N . PRO B 1 342 ? 0.794 8.328 8.102 1 96.19 342 PRO B N 1
ATOM 6010 C CA . PRO B 1 342 ? -0.495 8.391 7.406 1 96.19 342 PRO B CA 1
ATOM 6011 C C . PRO B 1 342 ? -1.679 8.461 8.367 1 96.19 342 PRO B C 1
ATOM 6013 O O . PRO B 1 342 ? -2.783 8.844 7.969 1 96.19 342 PRO B O 1
ATOM 6016 N N . LEU B 1 343 ? -1.47 8.039 9.648 1 98.25 343 LEU B N 1
ATOM 6017 C CA . LEU B 1 343 ? -2.551 8.211 10.609 1 98.25 343 LEU B CA 1
ATOM 6018 C C . LEU B 1 343 ? -2.436 9.555 11.32 1 98.25 343 LEU B C 1
ATOM 6020 O O . LEU B 1 343 ? -3.357 10.375 11.266 1 98.25 343 LEU B O 1
ATOM 6024 N N . MET B 1 344 ? -1.272 9.859 11.875 1 97.06 344 MET B N 1
ATOM 6025 C CA . MET B 1 344 ? -1.096 10.984 12.789 1 97.06 344 MET B CA 1
ATOM 6026 C C . MET B 1 344 ? -1.241 12.312 12.055 1 97.06 344 MET B C 1
ATOM 6028 O O . MET B 1 344 ? -1.846 13.25 12.578 1 97.06 344 MET B O 1
ATOM 6032 N N . PHE B 1 345 ? -0.73 12.414 10.883 1 98 345 PHE B N 1
ATOM 6033 C CA . PHE B 1 345 ? -0.743 13.695 10.18 1 98 345 PHE B CA 1
ATOM 6034 C C . PHE B 1 345 ? -2.172 14.141 9.883 1 98 345 PHE B C 1
ATOM 6036 O O . PHE B 1 345 ? -2.582 15.234 10.273 1 98 345 PHE B O 1
ATOM 6043 N N . PRO B 1 346 ? -3.004 13.297 9.211 1 98.5 346 PRO B N 1
ATOM 6044 C CA . PRO B 1 346 ? -4.34 13.773 8.844 1 98.5 346 PRO B CA 1
ATOM 6045 C C . PRO B 1 346 ? -5.219 14.055 10.062 1 98.5 346 PRO B C 1
ATOM 6047 O O . PRO B 1 346 ? -5.91 15.078 10.102 1 98.5 346 PRO B O 1
ATOM 6050 N N . ILE B 1 347 ? -5.176 13.219 11.078 1 98.38 347 ILE B N 1
ATOM 6051 C CA . ILE B 1 347 ? -6.117 13.375 12.18 1 98.38 347 ILE B CA 1
ATOM 6052 C C . ILE B 1 347 ? -5.695 14.547 13.062 1 98.38 347 ILE B C 1
ATOM 6054 O O . ILE B 1 347 ? -6.539 15.219 13.664 1 98.38 347 ILE B O 1
ATOM 6058 N N . HIS B 1 348 ? -4.379 14.758 13.141 1 96.56 348 HIS B N 1
ATOM 6059 C CA . HIS B 1 348 ? -3.863 15.906 13.875 1 96.56 348 HIS B CA 1
ATOM 6060 C C . HIS B 1 348 ? -4.246 17.219 13.18 1 96.56 348 HIS B C 1
ATOM 6062 O O . HIS B 1 348 ? -4.734 18.141 13.828 1 96.56 348 HIS B O 1
ATOM 6068 N N . HIS B 1 349 ? -4.074 17.297 11.914 1 97.38 349 HIS B N 1
ATOM 6069 C CA . HIS B 1 349 ? -4.367 18.516 11.18 1 97.38 349 HIS B CA 1
ATOM 6070 C C . HIS B 1 349 ? -5.867 18.734 11.039 1 97.38 349 HIS B C 1
ATOM 6072 O O . HIS B 1 349 ? -6.336 19.859 10.945 1 97.38 349 HIS B O 1
ATOM 6078 N N . ALA B 1 350 ? -6.629 17.625 11.023 1 97.56 350 ALA B N 1
ATOM 6079 C CA . ALA B 1 350 ? -8.078 17.781 11.094 1 97.56 350 ALA B CA 1
ATOM 6080 C C . ALA B 1 350 ? -8.5 18.422 12.422 1 97.56 350 ALA B C 1
ATOM 6082 O O . ALA B 1 350 ? -9.469 19.172 12.477 1 97.56 350 ALA B O 1
ATOM 6083 N N . ASN B 1 351 ? -7.797 18.094 13.469 1 96.12 351 ASN B N 1
ATOM 6084 C CA . ASN B 1 351 ? -8.062 18.734 14.758 1 96.12 351 ASN B CA 1
ATOM 6085 C C . ASN B 1 351 ? -7.703 20.219 14.742 1 96.12 351 ASN B C 1
ATOM 6087 O O . ASN B 1 351 ? -8.367 21.031 15.391 1 96.12 351 ASN B O 1
ATOM 6091 N N . LEU B 1 352 ? -6.602 20.547 14.062 1 94.75 352 LEU B N 1
ATOM 6092 C CA . LEU B 1 352 ? -6.254 21.953 13.898 1 94.75 352 LEU B CA 1
ATOM 6093 C C . LEU B 1 352 ? -7.348 22.703 13.133 1 94.75 352 LEU B C 1
ATOM 6095 O O . LEU B 1 352 ? -7.711 23.812 13.492 1 94.75 352 LEU B O 1
ATOM 6099 N N . ASP B 1 353 ? -7.828 22.062 12.109 1 93.88 353 ASP B N 1
ATOM 6100 C CA . ASP B 1 353 ? -8.938 22.641 11.359 1 93.88 353 ASP B CA 1
ATOM 6101 C C . ASP B 1 353 ? -10.172 22.812 12.25 1 93.88 353 ASP B C 1
ATOM 6103 O O . ASP B 1 353 ? -10.875 23.828 12.156 1 93.88 353 ASP B O 1
ATOM 6107 N N . ARG B 1 354 ? -10.406 21.844 13.07 1 93.88 354 ARG B N 1
ATOM 6108 C CA . ARG B 1 354 ? -11.484 21.938 14.047 1 93.88 354 ARG B CA 1
ATOM 6109 C C . ARG B 1 354 ? -11.297 23.141 14.961 1 93.88 354 ARG B C 1
ATOM 6111 O O . ARG B 1 354 ? -12.242 23.906 15.18 1 93.88 354 ARG B O 1
ATOM 6118 N N . SER B 1 355 ? -10.125 23.281 15.477 1 92.31 355 SER B N 1
ATOM 6119 C CA . SER B 1 355 ? -9.812 24.422 16.344 1 92.31 355 SER B CA 1
ATOM 6120 C C . SER B 1 355 ? -10.07 25.734 15.617 1 92.31 355 SER B C 1
ATOM 6122 O O . SER B 1 355 ? -10.672 26.656 16.188 1 92.31 355 SER B O 1
ATOM 6124 N N . ASN B 1 356 ? -9.617 25.812 14.414 1 91.62 356 ASN B N 1
ATOM 6125 C CA . ASN B 1 356 ? -9.789 27.031 13.641 1 91.62 356 ASN B CA 1
ATOM 6126 C C . ASN B 1 356 ? -11.266 27.328 13.391 1 91.62 356 ASN B C 1
ATOM 6128 O O . ASN B 1 356 ? -11.711 28.484 13.523 1 91.62 356 ASN B O 1
ATOM 6132 N N . MET B 1 357 ? -12.031 26.375 13.039 1 90.44 357 MET B N 1
ATOM 6133 C CA . MET B 1 357 ? -13.445 26.562 12.742 1 90.44 357 MET B CA 1
ATOM 6134 C C . MET B 1 357 ? -14.227 26.938 14 1 90.44 357 MET B C 1
ATOM 6136 O O . MET B 1 357 ? -15.172 27.719 13.938 1 90.44 357 MET B O 1
ATOM 6140 N N . LEU B 1 358 ? -13.852 26.328 15.102 1 90.94 358 LEU B N 1
ATOM 6141 C CA . LEU B 1 358 ? -14.469 26.719 16.375 1 90.94 358 LEU B CA 1
ATOM 6142 C C . LEU B 1 358 ? -14.148 28.156 16.719 1 90.94 358 LEU B C 1
ATOM 6144 O O . LEU B 1 358 ? -15.031 28.906 17.156 1 90.94 358 LEU B O 1
ATOM 6148 N N . TRP B 1 359 ? -12.914 28.547 16.531 1 90.38 359 TRP B N 1
ATOM 6149 C CA . TRP B 1 359 ? -12.547 29.938 16.719 1 90.38 359 TRP B CA 1
ATOM 6150 C C . TRP B 1 359 ? -13.352 30.859 15.812 1 90.38 359 TRP B C 1
ATOM 6152 O O . TRP B 1 359 ? -13.852 31.891 16.25 1 90.38 359 TRP B O 1
ATOM 6162 N N . GLN B 1 360 ? -13.477 30.516 14.555 1 88.88 360 GLN B N 1
ATOM 6163 C CA . GLN B 1 360 ? -14.234 31.297 13.578 1 88.88 360 GLN B CA 1
ATOM 6164 C C . GLN B 1 360 ? -15.695 31.438 14 1 88.88 360 GLN B C 1
ATOM 6166 O O . GLN B 1 360 ? -16.281 32.531 13.867 1 88.88 360 GLN B O 1
ATOM 6171 N N . ALA B 1 361 ? -16.25 30.328 14.461 1 87.19 361 ALA B N 1
ATOM 6172 C CA . ALA B 1 361 ? -17.625 30.375 14.953 1 87.19 361 ALA B CA 1
ATOM 6173 C C . ALA B 1 361 ? -17.766 31.344 16.125 1 87.19 361 ALA B C 1
ATOM 6175 O O . ALA B 1 361 ? -18.734 32.125 16.188 1 87.19 361 ALA B O 1
ATOM 6176 N N . ASN B 1 362 ? -16.828 31.328 17 1 89.69 362 ASN B N 1
ATOM 6177 C CA . ASN B 1 362 ? -16.844 32.25 18.141 1 89.69 362 ASN B CA 1
ATOM 6178 C C . ASN B 1 362 ? -16.625 33.688 17.703 1 89.69 362 ASN B C 1
ATOM 6180 O O . ASN B 1 362 ? -17.25 34.594 18.25 1 89.69 362 ASN B O 1
ATOM 6184 N N . ALA B 1 363 ? -15.75 33.844 16.781 1 87.25 363 ALA B N 1
ATOM 6185 C CA . ALA B 1 363 ? -15.484 35.188 16.25 1 87.25 363 ALA B CA 1
ATOM 6186 C C . ALA B 1 363 ? -16.734 35.781 15.609 1 87.25 363 ALA B C 1
ATOM 6188 O O . ALA B 1 363 ? -17 36.969 15.758 1 87.25 363 ALA B O 1
ATOM 6189 N N . LEU B 1 364 ? -17.422 35 14.938 1 85.94 364 LEU B N 1
ATOM 6190 C CA . LEU B 1 364 ? -18.641 35.438 14.281 1 85.94 364 LEU B CA 1
ATOM 6191 C C . LEU B 1 364 ? -19.703 35.844 15.297 1 85.94 364 LEU B C 1
ATOM 6193 O O . LEU B 1 364 ? -20.484 36.75 15.055 1 85.94 364 LEU B O 1
ATOM 6197 N N . LYS B 1 365 ? -19.734 35.156 16.359 1 86.94 365 LYS B N 1
ATOM 6198 C CA . LYS B 1 365 ? -20.672 35.531 17.422 1 86.94 365 LYS B CA 1
ATOM 6199 C C . LYS B 1 365 ? -20.359 36.906 18 1 86.94 365 LYS B C 1
ATOM 6201 O O . LYS B 1 365 ? -21.266 37.625 18.391 1 86.94 365 LYS B O 1
ATOM 6206 N N . THR B 1 366 ? -19.062 37.188 17.969 1 88 366 THR B N 1
ATOM 6207 C CA . THR B 1 366 ? -18.594 38.438 18.547 1 88 366 THR B CA 1
ATOM 6208 C C . THR B 1 366 ? -18.688 39.594 17.531 1 88 366 THR B C 1
ATOM 6210 O O . THR B 1 366 ? -19.031 40.719 17.875 1 88 366 THR B O 1
ATOM 6213 N N . ASP B 1 367 ? -18.328 39.281 16.328 1 88.75 367 ASP B N 1
ATOM 6214 C CA . ASP B 1 367 ? -18.344 40.219 15.211 1 88.75 367 ASP B CA 1
ATOM 6215 C C . ASP B 1 367 ? -18.906 39.562 13.945 1 88.75 367 ASP B C 1
ATOM 6217 O O . ASP B 1 367 ? -18.188 38.875 13.234 1 88.75 367 ASP B O 1
ATOM 6221 N N . ARG B 1 368 ? -20.016 39.875 13.539 1 86.25 368 ARG B N 1
ATOM 6222 C CA . ARG B 1 368 ? -20.734 39.25 12.438 1 86.25 368 ARG B CA 1
ATOM 6223 C C . ARG B 1 368 ? -20.109 39.625 11.094 1 86.25 368 ARG B C 1
ATOM 6225 O O . ARG B 1 368 ? -20.406 39 10.078 1 86.25 368 ARG B O 1
ATOM 6232 N N . THR B 1 369 ? -19.266 40.625 11.117 1 85.88 369 THR B N 1
ATOM 6233 C CA . THR B 1 369 ? -18.688 41.094 9.859 1 85.88 369 THR B CA 1
ATOM 6234 C C . THR B 1 369 ? -17.438 40.281 9.516 1 85.88 369 THR B C 1
ATOM 6236 O O . THR B 1 369 ? -16.844 40.469 8.453 1 85.88 369 THR B O 1
ATOM 6239 N N . MET B 1 370 ? -17.078 39.438 10.391 1 84.44 370 MET B N 1
ATOM 6240 C CA . MET B 1 370 ? -15.828 38.688 10.227 1 84.44 370 MET B CA 1
ATOM 6241 C C . MET B 1 370 ? -15.82 37.906 8.922 1 84.44 370 MET B C 1
ATOM 6243 O O . MET B 1 370 ? -14.789 37.812 8.258 1 84.44 370 MET B O 1
ATOM 6247 N N . LEU B 1 371 ? -16.938 37.406 8.586 1 78.94 371 LEU B N 1
ATOM 6248 C CA . LEU B 1 371 ? -17.016 36.625 7.352 1 78.94 371 LEU B CA 1
ATOM 6249 C C . LEU B 1 371 ? -16.766 37.5 6.133 1 78.94 371 LEU B C 1
ATOM 6251 O O . LEU B 1 371 ? -16.031 37.125 5.223 1 78.94 371 LEU B O 1
ATOM 6255 N N . ALA B 1 372 ? -17.359 38.594 6.168 1 77.19 372 ALA B N 1
ATOM 6256 C CA . ALA B 1 372 ? -17.203 39.562 5.07 1 77.19 372 ALA B CA 1
ATOM 6257 C C . ALA B 1 372 ? -15.75 40.031 4.965 1 77.19 372 ALA B C 1
ATOM 6259 O O . ALA B 1 372 ? -15.281 40.375 3.875 1 77.19 372 ALA B O 1
ATOM 6260 N N . LYS B 1 373 ? -15.141 39.969 6.062 1 81.75 373 LYS B N 1
ATOM 6261 C CA . LYS B 1 373 ? -13.742 40.375 6.121 1 81.75 373 LYS B CA 1
ATOM 6262 C C . LYS B 1 373 ? -12.812 39.219 5.867 1 81.75 373 LYS B C 1
ATOM 6264 O O . LYS B 1 373 ? -11.586 39.344 5.98 1 81.75 373 LYS B O 1
ATOM 6269 N N . PHE B 1 374 ? -13.375 38.062 5.559 1 81.31 374 PHE B N 1
ATOM 6270 C CA . PHE B 1 374 ? -12.625 36.812 5.324 1 81.31 374 PHE B CA 1
ATOM 6271 C C . PHE B 1 374 ? -11.734 36.5 6.52 1 81.31 374 PHE B C 1
ATOM 6273 O O . PHE B 1 374 ? -10.555 36.188 6.352 1 81.31 374 PHE B O 1
ATOM 6280 N N . TRP B 1 375 ? -12.32 36.781 7.672 1 80.44 375 TRP B N 1
ATOM 6281 C CA . TRP B 1 375 ? -11.672 36.5 8.945 1 80.44 375 TRP B CA 1
ATOM 6282 C C . TRP B 1 375 ? -10.375 37.281 9.094 1 80.44 375 TRP B C 1
ATOM 6284 O O . TRP B 1 375 ? -9.523 36.938 9.914 1 80.44 375 TRP B O 1
ATOM 6294 N N . GLY B 1 376 ? -10.18 38.25 8.203 1 78.81 376 GLY B N 1
ATOM 6295 C CA . GLY B 1 376 ? -9.031 39.125 8.281 1 78.81 376 GLY B CA 1
ATOM 6296 C C . GLY B 1 376 ? -7.852 38.656 7.453 1 78.81 376 GLY B C 1
ATOM 6297 O O . GLY B 1 376 ? -6.773 39.25 7.5 1 78.81 376 GLY B O 1
ATOM 6298 N N . TYR B 1 377 ? -8.023 37.531 6.711 1 86.06 377 TYR B N 1
ATOM 6299 C CA . TYR B 1 377 ? -6.934 37.031 5.867 1 86.06 377 TYR B CA 1
ATOM 6300 C C . TYR B 1 377 ? -6.566 38.062 4.809 1 86.06 377 TYR B C 1
ATOM 6302 O O . TYR B 1 377 ? -7.445 38.656 4.176 1 86.06 377 TYR B O 1
ATOM 6310 N N . PRO B 1 378 ? -5.25 38.312 4.656 1 87 378 PRO B N 1
ATOM 6311 C CA . PRO B 1 378 ? -4.848 39.281 3.654 1 87 378 PRO B CA 1
ATOM 6312 C C . PRO B 1 378 ? -5.098 38.812 2.225 1 87 378 PRO B C 1
ATOM 6314 O O . PRO B 1 378 ? -4.887 37.625 1.917 1 87 378 PRO B O 1
ATOM 6317 N N . LYS B 1 379 ? -5.531 39.719 1.431 1 85.25 379 LYS B N 1
ATOM 6318 C CA . LYS B 1 379 ? -5.887 39.406 0.05 1 85.25 379 LYS B CA 1
ATOM 6319 C C . LYS B 1 379 ? -4.652 39.438 -0.85 1 85.25 379 LYS B C 1
ATOM 6321 O O . LYS B 1 379 ? -4.559 38.656 -1.802 1 85.25 379 LYS B O 1
ATOM 6326 N N . SER B 1 380 ? -3.814 40.438 -0.557 1 87.81 380 SER B N 1
ATOM 6327 C CA . SER B 1 380 ? -2.674 40.688 -1.438 1 87.81 380 SER B CA 1
ATOM 6328 C C . SER B 1 380 ? -1.473 41.219 -0.663 1 87.81 380 SER B C 1
ATOM 6330 O O . SER B 1 380 ? -1.566 41.469 0.54 1 87.81 380 SER B O 1
ATOM 6332 N N . LYS B 1 381 ? -0.381 41.375 -1.401 1 87.5 381 LYS B N 1
ATOM 6333 C CA . LYS B 1 381 ? 0.842 41.875 -0.797 1 87.5 381 LYS B CA 1
ATOM 6334 C C . LYS B 1 381 ? 0.671 43.344 -0.371 1 87.5 381 LYS B C 1
ATOM 6336 O O . LYS B 1 381 ? 1.433 43.844 0.458 1 87.5 381 LYS B O 1
ATOM 6341 N N . ALA B 1 382 ? -0.332 44 -0.868 1 87.38 382 ALA B N 1
ATOM 6342 C CA . ALA B 1 382 ? -0.644 45.344 -0.41 1 87.38 382 ALA B CA 1
ATOM 6343 C C . ALA B 1 382 ? -1.096 45.344 1.048 1 87.38 382 ALA B C 1
ATOM 6345 O O . ALA B 1 382 ? -0.82 46.281 1.792 1 87.38 382 ALA B O 1
ATOM 6346 N N . GLU B 1 383 ? -1.662 44.219 1.428 1 84.38 383 GLU B N 1
ATOM 6347 C CA . GLU B 1 383 ? -2.176 44.094 2.787 1 84.38 383 GLU B CA 1
ATOM 6348 C C . GLU B 1 383 ? -1.159 43.406 3.699 1 84.38 383 GLU B C 1
ATOM 6350 O O . GLU B 1 383 ? -1.17 43.625 4.914 1 84.38 383 GLU B O 1
ATOM 6355 N N . TYR B 1 384 ? -0.331 42.625 3.09 1 85.81 384 TYR B N 1
ATOM 6356 C CA . TYR B 1 384 ? 0.682 41.875 3.82 1 85.81 384 TYR B CA 1
ATOM 6357 C C . TYR B 1 384 ? 1.928 41.656 2.967 1 85.81 384 TYR B C 1
ATOM 6359 O O . TYR B 1 384 ? 2.1 40.594 2.35 1 85.81 384 TYR B O 1
ATOM 6367 N N . SER B 1 385 ? 2.861 42.531 3.057 1 83.69 385 SER B N 1
ATOM 6368 C CA . SER B 1 385 ? 3.939 42.688 2.084 1 83.69 385 SER B CA 1
ATOM 6369 C C . SER B 1 385 ? 4.957 41.562 2.219 1 83.69 385 SER B C 1
ATOM 6371 O O . SER B 1 385 ? 5.629 41.188 1.248 1 83.69 385 SER B O 1
ATOM 6373 N N . THR B 1 386 ? 5.039 40.906 3.314 1 81 386 THR B N 1
ATOM 6374 C CA . THR B 1 386 ? 6.082 39.906 3.551 1 81 386 THR B CA 1
ATOM 6375 C C . THR B 1 386 ? 5.547 38.5 3.318 1 81 386 THR B C 1
ATOM 6377 O O . THR B 1 386 ? 6.27 37.531 3.506 1 81 386 THR B O 1
ATOM 6380 N N . ALA B 1 387 ? 4.246 38.469 2.932 1 80.81 387 ALA B N 1
ATOM 6381 C CA . ALA B 1 387 ? 3.648 37.156 2.691 1 80.81 387 ALA B CA 1
ATOM 6382 C C . ALA B 1 387 ? 4.324 36.438 1.518 1 80.81 387 ALA B C 1
ATOM 6384 O O . ALA B 1 387 ? 4.719 37.094 0.544 1 80.81 387 ALA B O 1
ATOM 6385 N N . SER B 1 388 ? 4.5 35.125 1.672 1 78.81 388 SER B N 1
ATOM 6386 C CA . SER B 1 388 ? 4.98 34.312 0.55 1 78.81 388 SER B CA 1
ATOM 6387 C C . SER B 1 388 ? 3.955 34.281 -0.579 1 78.81 388 SER B C 1
ATOM 6389 O O . SER B 1 388 ? 2.748 34.281 -0.33 1 78.81 388 SER B O 1
ATOM 6391 N N . ASP B 1 389 ? 4.469 34.219 -1.796 1 81 389 ASP B N 1
ATOM 6392 C CA . ASP B 1 389 ? 3.564 34.031 -2.93 1 81 389 ASP B CA 1
ATOM 6393 C C . ASP B 1 389 ? 2.777 32.75 -2.812 1 81 389 ASP B C 1
ATOM 6395 O O . ASP B 1 389 ? 3.314 31.719 -2.371 1 81 389 ASP B O 1
ATOM 6399 N N . GLY B 1 390 ? 1.516 32.812 -3.178 1 77.75 390 GLY B N 1
ATOM 6400 C CA . GLY B 1 390 ? 0.696 31.609 -3.158 1 77.75 390 GLY B CA 1
ATOM 6401 C C . GLY B 1 390 ? -0.022 31.406 -1.839 1 77.75 390 GLY B C 1
ATOM 6402 O O . GLY B 1 390 ? -0.587 30.344 -1.598 1 77.75 390 GLY B O 1
ATOM 6403 N N . THR B 1 391 ? -0.022 32.469 -0.951 1 78.69 391 THR B N 1
ATOM 6404 C CA . THR B 1 391 ? -0.561 32.281 0.39 1 78.69 391 THR B CA 1
ATOM 6405 C C . THR B 1 391 ? -1.702 33.25 0.664 1 78.69 391 THR B C 1
ATOM 6407 O O . THR B 1 391 ? -2.311 33.219 1.735 1 78.69 391 THR B O 1
ATOM 6410 N N . LEU B 1 392 ? -1.934 34.125 -0.276 1 82.69 392 LEU B N 1
ATOM 6411 C CA . LEU B 1 392 ? -2.924 35.188 -0.109 1 82.69 392 LEU B CA 1
ATOM 6412 C C . LEU B 1 392 ? -4.246 34.812 -0.759 1 82.69 392 LEU B C 1
ATOM 6414 O O . LEU B 1 392 ? -4.301 33.875 -1.563 1 82.69 392 LEU B O 1
ATOM 6418 N N . LEU B 1 393 ? -5.305 35.438 -0.352 1 82.12 393 LEU B N 1
ATOM 6419 C CA . LEU B 1 393 ? -6.648 35.094 -0.788 1 82.12 393 LEU B CA 1
ATOM 6420 C C . LEU B 1 393 ? -6.762 35.156 -2.307 1 82.12 393 LEU B C 1
ATOM 6422 O O . LEU B 1 393 ? -7.504 34.375 -2.912 1 82.12 393 LEU B O 1
ATOM 6426 N N . ASP B 1 394 ? -5.957 36 -2.908 1 82.88 394 ASP B N 1
ATOM 6427 C CA . ASP B 1 394 ? -6.074 36.156 -4.352 1 82.88 394 ASP B CA 1
ATOM 6428 C C . ASP B 1 394 ? -5.059 35.312 -5.098 1 82.88 394 ASP B C 1
ATOM 6430 O O . ASP B 1 394 ? -5.051 35.281 -6.332 1 82.88 394 ASP B O 1
ATOM 6434 N N . ASP B 1 395 ? -4.203 34.594 -4.371 1 84.94 395 ASP B N 1
ATOM 6435 C CA . ASP B 1 395 ? -3.184 33.75 -4.988 1 84.94 395 ASP B CA 1
ATOM 6436 C C . ASP B 1 395 ? -3.748 32.375 -5.352 1 84.94 395 ASP B C 1
ATOM 6438 O O . ASP B 1 395 ? -4.754 31.953 -4.789 1 84.94 395 ASP B O 1
ATOM 6442 N N . VAL B 1 396 ? -3.141 31.766 -6.395 1 82.81 396 VAL B N 1
ATOM 6443 C CA . VAL B 1 396 ? -3.275 30.328 -6.508 1 82.81 396 VAL B CA 1
ATOM 6444 C C . VAL B 1 396 ? -2.416 29.641 -5.445 1 82.81 396 VAL B C 1
ATOM 6446 O O . VAL B 1 396 ? -1.189 29.766 -5.457 1 82.81 396 VAL B O 1
ATOM 6449 N N . VAL B 1 397 ? -3.123 29.016 -4.605 1 82.06 397 VAL B N 1
ATOM 6450 C CA . VAL B 1 397 ? -2.41 28.359 -3.516 1 82.06 397 VAL B CA 1
ATOM 6451 C C . VAL B 1 397 ? -1.564 27.203 -4.07 1 82.06 397 VAL B C 1
ATOM 6453 O O . VAL B 1 397 ? -2.072 26.344 -4.793 1 82.06 397 VAL B O 1
ATOM 6456 N N . ASN B 1 398 ? -0.235 27.25 -3.752 1 86.62 398 ASN B N 1
ATOM 6457 C CA . ASN B 1 398 ? 0.678 26.188 -4.152 1 86.62 398 ASN B CA 1
ATOM 6458 C C . ASN B 1 398 ? 0.664 25.984 -5.664 1 86.62 398 ASN B C 1
ATOM 6460 O O . ASN B 1 398 ? 0.409 24.875 -6.141 1 86.62 398 ASN B O 1
ATOM 6464 N N . SER B 1 399 ? 1.038 26.969 -6.391 1 85.75 399 SER B N 1
ATOM 6465 C CA . SER B 1 399 ? 0.845 27.047 -7.836 1 85.75 399 SER B CA 1
ATOM 6466 C C . SER B 1 399 ? 1.621 25.953 -8.555 1 85.75 399 SER B C 1
ATOM 6468 O O . SER B 1 399 ? 1.281 25.578 -9.68 1 85.75 399 SER B O 1
ATOM 6470 N N . VAL B 1 400 ? 2.637 25.375 -7.988 1 90.31 400 VAL B N 1
ATOM 6471 C CA . VAL B 1 400 ? 3.398 24.297 -8.609 1 90.31 400 VAL B CA 1
ATOM 6472 C C . VAL B 1 400 ? 2.588 23 -8.57 1 90.31 400 VAL B C 1
ATOM 6474 O O . VAL B 1 400 ? 2.674 22.188 -9.484 1 90.31 400 VAL B O 1
ATOM 6477 N N . SER B 1 401 ? 1.781 22.828 -7.523 1 91.19 401 SER B N 1
ATOM 6478 C CA . SER B 1 401 ? 0.864 21.703 -7.348 1 91.19 401 SER B CA 1
ATOM 6479 C C . SER B 1 401 ? -0.469 22.156 -6.77 1 91.19 401 SER B C 1
ATOM 6481 O O . SER B 1 401 ? -0.777 21.875 -5.609 1 91.19 401 SER B O 1
ATOM 6483 N N . PRO B 1 402 ? -1.288 22.734 -7.566 1 88.75 402 PRO B N 1
ATOM 6484 C CA . PRO B 1 402 ? -2.492 23.406 -7.074 1 88.75 402 PRO B CA 1
ATOM 6485 C C . PRO B 1 402 ? -3.59 22.422 -6.668 1 88.75 402 PRO B C 1
ATOM 6487 O O . PRO B 1 402 ? -3.473 21.219 -6.918 1 88.75 402 PRO B O 1
ATOM 6490 N N . PHE B 1 403 ? -4.574 22.938 -5.977 1 88.56 403 PHE B N 1
ATOM 6491 C CA . PHE B 1 403 ? -5.727 22.156 -5.543 1 88.56 403 PHE B CA 1
ATOM 6492 C C . PHE B 1 403 ? -6.852 22.234 -6.57 1 88.56 403 PHE B C 1
ATOM 6494 O O . PHE B 1 403 ? -8.008 22.484 -6.215 1 88.56 403 PHE B O 1
ATOM 6501 N N . ASP B 1 404 ? -6.539 22.047 -7.797 1 77.5 404 ASP B N 1
ATOM 6502 C CA . ASP B 1 404 ? -7.465 22.25 -8.906 1 77.5 404 ASP B CA 1
ATOM 6503 C C . ASP B 1 404 ? -8.594 21.219 -8.867 1 77.5 404 ASP B C 1
ATOM 6505 O O . ASP B 1 404 ? -9.648 21.422 -9.469 1 77.5 404 ASP B O 1
ATOM 6509 N N . ARG B 1 405 ? -8.484 20.25 -8.117 1 73 405 ARG B N 1
ATOM 6510 C CA . ARG B 1 405 ? -9.469 19.188 -8.125 1 73 405 ARG B CA 1
ATOM 6511 C C . ARG B 1 405 ? -10.586 19.453 -7.125 1 73 405 ARG B C 1
ATOM 6513 O O . ARG B 1 405 ? -11.656 18.844 -7.191 1 73 405 ARG B O 1
ATOM 6520 N N . LEU B 1 406 ? -10.367 20.234 -6.133 1 70.69 406 LEU B N 1
ATOM 6521 C CA . LEU B 1 406 ? -11.344 20.531 -5.094 1 70.69 406 LEU B CA 1
ATOM 6522 C C . LEU B 1 406 ? -12.492 21.375 -5.648 1 70.69 406 LEU B C 1
ATOM 6524 O O . LEU B 1 406 ? -13.633 21.234 -5.219 1 70.69 406 LEU B O 1
ATOM 6528 N N . PHE B 1 407 ? -12.227 22.203 -6.652 1 59.41 407 PHE B N 1
ATOM 6529 C CA . PHE B 1 407 ? -13.242 23.188 -6.992 1 59.41 407 PHE B CA 1
ATOM 6530 C C . PHE B 1 407 ? -13.75 22.984 -8.414 1 59.41 407 PHE B C 1
ATOM 6532 O O . PHE B 1 407 ? -14.523 23.797 -8.93 1 59.41 407 PHE B O 1
ATOM 6539 N N . SER B 1 408 ? -13.203 21.922 -8.961 1 50.78 408 SER B N 1
ATOM 6540 C CA . SER B 1 408 ? -13.594 21.734 -10.359 1 50.78 408 SER B CA 1
ATOM 6541 C C . SER B 1 408 ? -15.047 21.281 -10.469 1 50.78 408 SER B C 1
ATOM 6543 O O . SER B 1 408 ? -15.742 21.641 -11.422 1 50.78 408 SER B O 1
ATOM 6545 N N . VAL B 1 409 ? -15.43 20.25 -9.664 1 50 409 VAL B N 1
ATOM 6546 C CA . VAL B 1 409 ? -16.812 19.797 -9.711 1 50 409 VAL B CA 1
ATOM 6547 C C . VAL B 1 409 ? -17.453 19.938 -8.336 1 50 409 VAL B C 1
ATOM 6549 O O . VAL B 1 409 ? -16.969 19.375 -7.355 1 50 409 VAL B O 1
ATOM 6552 N N . PRO B 1 410 ? -18.234 20.922 -8.32 1 47.34 410 PRO B N 1
ATOM 6553 C CA . PRO B 1 410 ? -18.922 20.938 -7.02 1 47.34 410 PRO B CA 1
ATOM 6554 C C . PRO B 1 410 ? -19.453 19.578 -6.613 1 47.34 410 PRO B C 1
ATOM 6556 O O . PRO B 1 410 ? -20.016 18.859 -7.445 1 47.34 410 PRO B O 1
ATOM 6559 N N . PRO B 1 411 ? -18.859 19.078 -5.562 1 48.53 411 PRO B N 1
ATOM 6560 C CA . PRO B 1 411 ? -19.453 17.781 -5.199 1 48.53 411 PRO B CA 1
ATOM 6561 C C . PRO B 1 411 ? -20.984 17.828 -5.16 1 48.53 411 PRO B C 1
ATOM 6563 O O . PRO B 1 411 ? -21.562 18.891 -4.949 1 48.53 411 PRO B O 1
ATOM 6566 N N . ALA B 1 412 ? -21.5 16.781 -5.734 1 44.38 412 ALA B N 1
ATOM 6567 C CA . ALA B 1 412 ? -22.953 16.672 -5.715 1 44.38 412 ALA B CA 1
ATOM 6568 C C . ALA B 1 412 ? -23.516 17.062 -4.348 1 44.38 412 ALA B C 1
ATOM 6570 O O . ALA B 1 412 ? -24.609 17.641 -4.262 1 44.38 412 ALA B O 1
ATOM 6571 N N . ASN B 1 413 ? -22.781 16.625 -3.355 1 46.81 413 ASN B N 1
ATOM 6572 C CA . ASN B 1 413 ? -23.344 16.844 -2.029 1 46.81 413 ASN B CA 1
ATOM 6573 C C . ASN B 1 413 ? -22.703 18.047 -1.33 1 46.81 413 ASN B C 1
ATOM 6575 O O . ASN B 1 413 ? -22.781 18.156 -0.106 1 46.81 413 ASN B O 1
ATOM 6579 N N . GLY B 1 414 ? -22.297 18.953 -2.174 1 47.81 414 GLY B N 1
ATOM 6580 C CA . GLY B 1 414 ? -21.719 20.156 -1.601 1 47.81 414 GLY B CA 1
ATOM 6581 C C . GLY B 1 414 ? -20.344 19.953 -1.025 1 47.81 414 GLY B C 1
ATOM 6582 O O . GLY B 1 414 ? -19.922 18.812 -0.804 1 47.81 414 GLY B O 1
ATOM 6583 N N . TRP B 1 415 ? -19.469 20.844 -1.22 1 53.44 415 TRP B N 1
ATOM 6584 C CA . TRP B 1 415 ? -18.094 20.812 -0.72 1 53.44 415 TRP B CA 1
ATOM 6585 C C . TRP B 1 415 ? -18.062 20.938 0.799 1 53.44 415 TRP B C 1
ATOM 6587 O O . TRP B 1 415 ? -17.016 21.188 1.388 1 53.44 415 TRP B O 1
ATOM 6597 N N . GLY B 1 416 ? -19.172 20.531 1.542 1 67.75 416 GLY B N 1
ATOM 6598 C CA . GLY B 1 416 ? -19.203 21.094 2.881 1 67.75 416 GLY B CA 1
ATOM 6599 C C . GLY B 1 416 ? -18.969 20.062 3.971 1 67.75 416 GLY B C 1
ATOM 6600 O O . GLY B 1 416 ? -19.125 18.859 3.744 1 67.75 416 GLY B O 1
ATOM 6601 N N . TYR B 1 417 ? -18.141 20.391 4.781 1 72.62 417 TYR B N 1
ATOM 6602 C CA . TYR B 1 417 ? -17.922 19.609 5.996 1 72.62 417 TYR B CA 1
ATOM 6603 C C . TYR B 1 417 ? -18 20.5 7.23 1 72.62 417 TYR B C 1
ATOM 6605 O O . TYR B 1 417 ? -18.031 21.719 7.117 1 72.62 417 TYR B O 1
ATOM 6613 N N . THR B 1 418 ? -18.359 19.844 8.32 1 71.25 418 THR B N 1
ATOM 6614 C CA . THR B 1 418 ? -18.266 20.484 9.625 1 71.25 418 THR B CA 1
ATOM 6615 C C . THR B 1 418 ? -17.688 19.516 10.664 1 71.25 418 THR B C 1
ATOM 6617 O O . THR B 1 418 ? -17.266 18.406 10.32 1 71.25 418 THR B O 1
ATOM 6620 N N . HIS B 1 419 ? -17.438 20.078 11.797 1 75.81 419 HIS B N 1
ATOM 6621 C CA . HIS B 1 419 ? -17.031 19.25 12.914 1 75.81 419 HIS B CA 1
ATOM 6622 C C . HIS B 1 419 ? -18.172 19.047 13.898 1 75.81 419 HIS B C 1
ATOM 6624 O O . HIS B 1 419 ? -19.094 19.859 13.977 1 75.81 419 HIS B O 1
ATOM 6630 N N . LYS B 1 420 ? -18.156 17.938 14.555 1 65.25 420 LYS B N 1
ATOM 6631 C CA . LYS B 1 420 ? -19.266 17.516 15.391 1 65.25 420 LYS B CA 1
ATOM 6632 C C . LYS B 1 420 ? -19.672 18.594 16.391 1 65.25 420 LYS B C 1
ATOM 6634 O O . LYS B 1 420 ? -20.844 18.734 16.719 1 65.25 420 LYS B O 1
ATOM 6639 N N . GLU B 1 421 ? -18.703 19.297 16.781 1 72.06 421 GLU B N 1
ATOM 6640 C CA . GLU B 1 421 ? -18.969 20.328 17.781 1 72.06 421 GLU B CA 1
ATOM 6641 C C . GLU B 1 421 ? -19.516 21.594 17.141 1 72.06 421 GLU B C 1
ATOM 6643 O O . GLU B 1 421 ? -19.891 22.531 17.844 1 72.06 421 GLU B O 1
ATOM 6648 N N . LEU B 1 422 ? -19.422 21.625 15.812 1 65.25 422 LEU B N 1
ATOM 6649 C CA . LEU B 1 422 ? -19.906 22.781 15.07 1 65.25 422 LEU B CA 1
ATOM 6650 C C . LEU B 1 422 ? -21.156 22.453 14.281 1 65.25 422 LEU B C 1
ATOM 6652 O O . LEU B 1 422 ? -21.094 22.156 13.078 1 65.25 422 LEU B O 1
ATOM 6656 N N . PRO B 1 423 ? -22.109 22.047 14.961 1 53.53 423 PRO B N 1
ATOM 6657 C CA . PRO B 1 423 ? -23.234 21.594 14.141 1 53.53 423 PRO B CA 1
ATOM 6658 C C . PRO B 1 423 ? -23.531 22.531 12.969 1 53.53 423 PRO B C 1
ATOM 6660 O O . PRO B 1 423 ? -23.25 22.188 11.82 1 53.53 423 PRO B O 1
ATOM 6663 N N . ASN B 1 424 ? -24.594 23.312 13 1 47.97 424 ASN B N 1
ATOM 6664 C CA . ASN B 1 424 ? -25.312 24 11.938 1 47.97 424 ASN B CA 1
ATOM 6665 C C . ASN B 1 424 ? -24.562 25.234 11.461 1 47.97 424 ASN B C 1
ATOM 6667 O O . ASN B 1 424 ? -25.156 26.266 11.188 1 47.97 424 ASN B O 1
ATOM 6671 N N . TYR B 1 425 ? -23.281 25.094 11.648 1 44.66 425 TYR B N 1
ATOM 6672 C CA . TYR B 1 425 ? -22.734 26.375 11.219 1 44.66 425 TYR B CA 1
ATOM 6673 C C . TYR B 1 425 ? -22.797 26.516 9.703 1 44.66 425 TYR B C 1
ATOM 6675 O O . TYR B 1 425 ? -22.016 25.891 8.984 1 44.66 425 TYR B O 1
ATOM 6683 N N . ARG B 1 426 ? -23.922 26.734 9.125 1 43.69 426 ARG B N 1
ATOM 6684 C CA . ARG B 1 426 ? -24.219 27.031 7.723 1 43.69 426 ARG B CA 1
ATOM 6685 C C . ARG B 1 426 ? -23.094 27.859 7.086 1 43.69 426 ARG B C 1
ATOM 6687 O O . ARG B 1 426 ? -22.859 27.766 5.879 1 43.69 426 ARG B O 1
ATOM 6694 N N . GLN B 1 427 ? -22.5 28.734 7.785 1 39.53 427 GLN B N 1
ATOM 6695 C CA . GLN B 1 427 ? -21.828 29.891 7.219 1 39.53 427 GLN B CA 1
ATOM 6696 C C . GLN B 1 427 ? -20.344 29.625 6.969 1 39.53 427 GLN B C 1
ATOM 6698 O O . GLN B 1 427 ? -19.641 30.453 6.414 1 39.53 427 GLN B O 1
ATOM 6703 N N . ILE B 1 428 ? -19.859 28.531 7.445 1 39.97 428 ILE B N 1
ATOM 6704 C CA . ILE B 1 428 ? -18.406 28.562 7.238 1 39.97 428 ILE B CA 1
ATOM 6705 C C . ILE B 1 428 ? -18.094 28.078 5.824 1 39.97 428 ILE B C 1
ATOM 6707 O O . ILE B 1 428 ? -16.922 28.078 5.414 1 39.97 428 ILE B O 1
ATOM 6711 N N . SER B 1 429 ? -18.938 27.484 5.051 1 35.34 429 SER B N 1
ATOM 6712 C CA . SER B 1 429 ? -18.641 26.953 3.729 1 35.34 429 SER B CA 1
ATOM 6713 C C . SER B 1 429 ? -18.469 28.062 2.703 1 35.34 429 SER B C 1
ATOM 6715 O O . SER B 1 429 ? -18.234 27.797 1.521 1 35.34 429 SER B O 1
ATOM 6717 N N . GLY B 1 430 ? -18.828 29.281 2.963 1 30.94 430 GLY B N 1
ATOM 6718 C CA . GLY B 1 430 ? -18.641 30.25 1.885 1 30.94 430 GLY B CA 1
ATOM 6719 C C . GLY B 1 430 ? -17.188 30.641 1.676 1 30.94 430 GLY B C 1
ATOM 6720 O O . GLY B 1 430 ? -16.406 30.625 2.619 1 30.94 430 GLY B O 1
#

Solvent-accessible surface area (backbone atoms only — not comparable to full-atom values): 44621 Å² total; per-residue (Å²): 132,81,78,77,68,83,72,74,68,64,53,41,95,84,63,39,47,57,30,55,22,41,49,54,90,71,48,52,72,65,26,50,47,26,49,51,45,22,52,22,30,23,67,46,28,34,37,71,36,35,26,75,72,47,33,86,57,32,55,16,44,64,57,53,31,48,41,44,25,35,23,43,44,30,91,72,34,38,28,39,58,40,30,74,10,27,62,59,40,50,49,52,53,48,48,47,52,38,44,18,29,38,46,68,25,56,73,29,68,38,58,40,17,44,66,56,39,40,40,11,83,86,76,17,83,24,38,95,43,86,72,20,61,62,23,60,80,40,62,5,57,52,48,25,41,72,93,62,74,13,18,33,71,42,14,42,59,19,62,34,62,55,52,69,47,58,72,89,79,52,53,71,69,44,51,74,44,45,75,30,14,81,75,39,28,64,40,28,64,69,32,57,54,71,63,54,38,38,27,10,20,55,45,45,42,64,64,49,50,50,46,46,36,38,69,73,42,47,43,65,32,87,44,20,72,65,56,51,51,68,55,57,49,61,61,36,38,38,98,83,56,39,53,39,68,48,42,59,58,67,42,58,56,53,49,31,33,32,88,82,25,73,38,53,64,40,32,39,33,33,31,25,67,48,28,52,73,34,46,75,38,73,65,58,43,48,66,46,46,67,82,40,69,78,36,68,34,38,68,57,52,40,56,25,45,36,39,0,12,40,60,75,71,73,63,69,51,75,90,78,57,74,52,72,76,73,49,31,46,8,30,39,43,27,82,26,22,21,56,68,31,74,62,61,38,55,19,44,52,39,30,52,49,44,51,51,52,51,20,49,55,43,31,36,74,75,35,74,59,34,66,83,47,54,49,64,59,46,49,42,54,91,72,36,71,47,56,34,67,27,34,31,71,71,39,58,47,37,69,79,59,52,70,68,72,70,71,67,56,72,44,93,57,49,86,41,66,38,37,66,90,44,57,80,63,75,72,70,76,114,132,82,77,78,68,80,71,74,65,64,54,40,95,85,63,38,50,56,31,56,22,41,51,53,91,71,49,52,72,64,26,48,45,25,50,53,46,23,53,22,29,23,65,47,27,35,38,70,36,35,25,74,72,48,34,84,57,33,54,16,44,63,57,51,33,50,42,44,25,35,21,44,43,30,91,71,35,36,26,38,55,41,31,73,10,28,62,59,41,51,49,52,51,48,50,48,52,37,46,18,30,39,48,69,24,58,72,29,68,37,59,40,18,43,64,56,39,38,40,11,84,87,77,18,82,24,38,94,42,88,72,20,60,61,22,60,82,40,62,5,57,52,49,24,40,71,93,62,73,14,17,33,71,40,14,42,60,20,65,32,62,54,52,69,48,57,71,90,80,53,54,71,70,44,51,75,43,44,75,32,13,81,73,40,28,64,40,28,63,68,33,57,55,70,63,54,37,38,29,9,20,54,45,43,43,66,65,48,49,51,46,46,35,37,69,72,42,47,45,65,32,87,45,20,72,65,51,47,52,70,62,48,58,64,62,38,40,36,96,84,55,39,52,41,67,50,43,59,57,65,41,58,55,52,48,31,33,32,89,79,24,73,40,54,64,42,31,39,33,32,32,25,64,47,28,52,74,34,47,75,38,73,64,59,41,49,68,46,46,67,76,37,73,76,36,70,34,39,68,56,52,40,58,26,44,36,39,0,10,38,60,73,71,73,63,68,51,66,95,78,54,72,53,72,76,74,48,32,46,9,30,38,43,28,82,26,20,21,57,68,32,74,63,62,39,56,18,44,49,40,30,50,49,44,50,49,52,51,21,50,55,43,32,37,74,75,37,74,58,34,65,82,46,54,46,65,59,47,49,41,54,91,72,37,68,49,55,34,67,28,32,29,72,72,39,59,50,36,70,80,59,52,70,67,70,69,72,69,54,72,43,91,57,50,87,41,65,38,38,64,89,42,59,81,64,75,70,71,74,112

Radius of gyration: 30.15 Å; Cα contacts (8 Å, |Δi|>4): 1646; chains: 2; bounding box: 70×90×71 Å